Protein AF-A0A507BXZ1-F1 (afdb_monomer_lite)

Secondary structure (DSSP, 8-state):
-HHHHHHHHHHHHHHHHHHHHHHHTHHHHH-EEEEEEE-SS--SEEEEETTTEEEEE-----TTSPPPGGGEETTTTEE-SEEEEE-SSSS-EEEEE--SB--TT-EEEE-TTS-EEEE---S--EE-TTS-EEEB--TTEEEEEE-SSSS-S-GGGPPP-EEEEEEE-SS--BS-EEEE-TTS-EEEE--BSS---TT-TT-GGGB--EEEEES--SSPEE-HHHHHTTTTTSS-EEEE-TTS-EEEEETTEEEEEETTTTEEE-SSSPPS-TTT----STTT--EEEEPPB-GGGTT---EEEE--EEESS-----S---GGGEEEP--EEEE-SS-TTSPPP--EE-PPPSS--BS-EEEE-TTS-EEEE--EEEEEEEEETTEEEEEEE--EEEEE-TTSPTT-SEEEEEEPSS---TT-EEEE-TTS-EEEE--B-THHHHHHHH---TT-S--SS-EETTEE--PPPSB--EEEEEE-GGGGSSPPP-EEE--SEEETT-EEEEEES-TTEEEEEEEE--EEETTB-TT--EEEEEEEEE-SSEEEEEPPS-TTTS-SEEEEEEEEETTEEPPPEEEEEE-S---B-----TT----------S------TTHHHHHHHHHHHHHHHHHHHHHHHHHHHHHHHHHHHHHHHHHHHHHHHH---SSS--S--SHHHHHHHHHHHH-GGGGGTTHHHHHHHHHHHHHHHHHHHHHHHHHHPPTT-SS--HHHHHHHHHHHHHHHHHHHHHHHHHHHHHHHHHHHHHHH-SS----PPPPPHHHHHHHHHHHTTSGGGGGTTHHHHHHHHHHHHHHHHHHHHHHHHTS---S-HHHHHHHHHHHHHHHHHHHHHHHHHHHHHHHHHHHTTSTT-S---SSHHHHHHHHHHHH-GGGGGTTTHHHHHS--HHHHHTT--

Sequence (921 aa):
MNRLVSRKATHLLAWLLLLASLAKSQSVDTGAWQVIGISPVVCLHLSLLPGNRLLCQERPHVAPYAPNPYTYSTQYQRVETTAEINLNGNQTSYFLHHINRNPFCNGAAQAADGSIAVVGGDIYQVQQKDGTFYIADGRKALRNFVPGCPNTANASTCTTGLWEDVGSMTTARWYPTVATLGDGSNIIVSGSTDNLDLTNWNNLTKLNPTYEFYPSRGAPQTLSILADTFPFNLYPLVFQLPSGRVWVFSGTKSAIITLATNAIDLTSIPILDPPTNRPHIYPFTPTALVLPMTIANNHEFRVMICGGVQRTSKASNLTTPAANELDPSDDCYQIVPEPTDGTAAVWTRVDKMPIGRVMPDVVLTPDGKAVYVNGAGYGFAGGAAGWGCSYNPRYQADVFDPLGPIGGRFSTLASATVDRMYHSTALLLPDGRVLTAGSEEQNWNDINTFGVSATDPTFANCTVGGATRRCTDPFEYRLEAFSPPYLFKGARPSITYAPLTVTYNSTFYVGVNDTTVSSFSFIRYTSVTHSTNTDQRFWELVIVSRNSTGVLLQAPFNPNVAAPGNWMLFAVANGIPSVSATVLLSNGPAVVGTIVPDTILPKANLYSGAGHSVRATADVAVMLALLIMAMVVSEVCIQLVAGGVAGAASRTVVSPLERTKILFQVQVTNGLSTSYSGITSTLRQIYNAEGLMGFFRGNGTNVIRMVPYSAIQFGTFEYLRKVLRRPGEKDLLTSQALIAGAISGTASVVATYPLDLIRTRLSVADAIFISNAKGNTTRPQRPTIMAMAKKIIRSEGGVLALYRGLVPTCMSIAPFVSVNFVSYHFLKENISLERSPLAKSIILLGCGALSGGFAQTVTHPFDVLRKRMQVTHMPGIPYKYTSTLDAISTMLRIEGPKSFYKGNRSVYDGIDESMVLTTSL

Radius of gyration: 34.48 Å; chains: 1; bounding box: 80×83×99 Å

Foldseek 3Di:
DVVVVVVVVVVVVVVVVVVVVVVVVAPQAFFDKDQQEFFLAFQQKWFQAAAQKIKGFAFAFDPPDDGRPSQQDPVVNDGAGIKIWHRPDSYIDIDGAQDQEAQAQWAWWQFQQFKIWGAAHAQDFDADPVRHTSYHHRQFWIKIWAWQDAFFNHCVPGDHIHMDGPDTHPAGFGQWHWDAFQVRKIKTAWHFSHDDDLQCQPCCVGTDQWIAIVVGPDDTHGDVVCVVQPPQRGNWQWAQDPVRWIWTHTFFFIWTADVVVRDIDGPLADGPPVQQSGTQGPFQDWFKDQAALEVVVVGQGKMKTAKGWDFPDSDNDNHFDQQQRTFIFQWMWMWRSDDPVPDGIDIDTAAGAPAGFGQWAWEQFFLRKIKIAWGAGTATADDDQQGDSGHHIDQKMKIAQPPDDTNPRIDIHDGHPDHHYHSKKWYATLAGKIKIGDDQHQQVCCCVVVVQDPPDPDPPFPQDPNRTDDGDHSITGTMMITGGSLQSPDDAKAFPDDDQEAEAQAKAKIFTQDPQQDWKKKWDTFMDRSSRTSQTHIYIWDFPDDDNTTTITTHHHGCSSPPFGWIWIWGAGPSRTYRTGIYTYHHDDHDYHDDDPPPDDDPDDDDDDDDDDDDDPPVVVVVVVVVVVVVVVVVVVVLLVVLLVLQLVVLQVCQLLVLLLLLQLQDDDFVDDDPDDDSVVVSVVQCVQPNPCLSCFLSVLSSVLRNLLVVQLVVQLVVLFVVQDDPPDPGHDPVSSLVSNLVSNLRSCVVSQLSVLLSSCRSCVSVLVVVVPPDDDDDDDRADSVSSSVCQQVPPPHPVSSCFLSVLVSVLRSQLSVQLVVQLVVQVVVDDPPDDPVVVVVSSLVSQLVSNLVSCQVSQLSVSLSSNRSCQPPPNRPHHAPDSVSSVVCCCVRVNPCSSCGSSVSSVVDSDPRSVVSVSD

Structure (mmCIF, N/CA/C/O backbone):
data_AF-A0A507BXZ1-F1
#
_entry.id   AF-A0A507BXZ1-F1
#
loop_
_atom_site.group_PDB
_atom_site.id
_atom_site.type_symbol
_atom_site.label_atom_id
_atom_site.label_alt_id
_atom_site.label_comp_id
_atom_site.label_asym_id
_atom_site.label_entity_id
_atom_site.label_seq_id
_atom_site.pdbx_PDB_ins_code
_atom_site.Cartn_x
_atom_site.Cartn_y
_atom_site.Cartn_z
_atom_site.occupancy
_atom_site.B_iso_or_equiv
_atom_site.auth_seq_id
_atom_site.auth_comp_id
_atom_site.auth_asym_id
_atom_site.auth_atom_id
_atom_site.pdbx_PDB_model_num
ATOM 1 N N . MET A 1 1 ? 27.869 -48.360 -16.587 1.00 36.16 1 MET A N 1
ATOM 2 C CA . MET A 1 1 ? 27.622 -46.898 -16.499 1.00 36.16 1 MET A CA 1
ATOM 3 C C . MET A 1 1 ? 26.137 -46.503 -16.484 1.00 36.16 1 MET A C 1
ATOM 5 O O . MET A 1 1 ? 25.796 -45.615 -15.716 1.00 36.16 1 MET A O 1
ATOM 9 N N . ASN A 1 2 ? 25.220 -47.183 -17.190 1.00 32.41 2 ASN A N 1
ATOM 10 C CA . ASN A 1 2 ? 23.798 -46.770 -17.251 1.00 32.41 2 ASN A CA 1
ATOM 11 C C . ASN A 1 2 ? 22.959 -46.959 -15.964 1.00 32.41 2 ASN A C 1
ATOM 13 O O . ASN A 1 2 ? 21.949 -46.282 -15.802 1.00 32.41 2 ASN A O 1
ATOM 17 N N . ARG A 1 3 ? 23.371 -47.807 -15.007 1.00 27.19 3 ARG A N 1
ATOM 18 C CA . ARG A 1 3 ? 22.651 -47.972 -13.720 1.00 27.19 3 ARG A CA 1
ATOM 19 C C . ARG A 1 3 ? 23.006 -46.926 -12.649 1.00 27.19 3 ARG A C 1
ATOM 21 O O . ARG A 1 3 ? 22.227 -46.726 -11.725 1.00 27.19 3 ARG A O 1
ATOM 28 N N . LEU A 1 4 ? 24.137 -46.225 -12.785 1.00 28.69 4 LEU A N 1
ATOM 29 C CA . LEU A 1 4 ? 24.567 -45.177 -11.841 1.00 28.69 4 LEU A CA 1
ATOM 30 C C . LEU A 1 4 ? 23.950 -43.802 -12.155 1.00 28.69 4 LEU A C 1
ATOM 32 O O . LEU A 1 4 ? 23.718 -43.014 -11.241 1.00 28.69 4 LEU A O 1
ATOM 36 N N . VAL A 1 5 ? 23.631 -43.534 -13.426 1.00 36.00 5 VAL A N 1
ATOM 37 C CA . VAL A 1 5 ? 22.994 -42.278 -13.872 1.00 36.00 5 VAL A CA 1
ATOM 38 C C . VAL A 1 5 ? 21.502 -42.250 -13.517 1.00 36.00 5 VAL A C 1
ATOM 40 O O . VAL A 1 5 ? 21.000 -41.230 -13.055 1.00 36.00 5 VAL A O 1
ATOM 43 N N . SER A 1 6 ? 20.812 -43.392 -13.628 1.00 35.12 6 SER A N 1
ATOM 44 C CA . SER A 1 6 ? 19.391 -43.526 -13.272 1.00 35.12 6 SER A CA 1
ATOM 45 C C . SER A 1 6 ? 19.129 -43.270 -11.783 1.00 35.12 6 SER A C 1
ATOM 47 O O . SER A 1 6 ? 18.219 -42.509 -11.471 1.00 35.12 6 SER A O 1
ATOM 49 N N . ARG A 1 7 ? 19.966 -43.796 -10.873 1.00 30.22 7 ARG A N 1
ATOM 50 C CA . ARG A 1 7 ? 19.813 -43.550 -9.426 1.00 30.22 7 ARG A CA 1
ATOM 51 C C . ARG A 1 7 ? 20.048 -42.084 -9.049 1.00 30.22 7 ARG A C 1
ATOM 53 O O . ARG A 1 7 ? 19.293 -41.544 -8.247 1.00 30.22 7 ARG A O 1
ATOM 60 N N . LYS A 1 8 ? 21.035 -41.412 -9.658 1.00 31.53 8 LYS A N 1
ATOM 61 C CA . LYS A 1 8 ? 21.283 -39.977 -9.421 1.00 31.53 8 LYS A CA 1
ATOM 62 C C . LYS A 1 8 ? 20.151 -39.089 -9.955 1.00 31.53 8 LYS A C 1
ATOM 64 O O . LYS A 1 8 ? 19.810 -38.117 -9.294 1.00 31.53 8 LYS A O 1
ATOM 69 N N . ALA A 1 9 ? 19.528 -39.449 -11.081 1.00 38.97 9 ALA A N 1
ATOM 70 C CA . ALA A 1 9 ? 18.392 -38.719 -11.652 1.00 38.97 9 ALA A CA 1
ATOM 71 C C . ALA A 1 9 ? 17.101 -38.880 -10.831 1.00 38.97 9 ALA A C 1
ATOM 73 O O . ALA A 1 9 ? 16.406 -37.896 -10.603 1.00 38.97 9 ALA A O 1
ATOM 74 N N . THR A 1 10 ? 16.807 -40.079 -10.315 1.00 42.12 10 THR A N 1
ATOM 75 C CA . THR A 1 10 ? 15.671 -40.288 -9.397 1.00 42.12 10 THR A CA 1
ATOM 76 C C . THR A 1 10 ? 15.879 -39.615 -8.047 1.00 42.12 10 THR A C 1
ATOM 78 O O . THR A 1 10 ? 14.919 -39.101 -7.485 1.00 42.12 10 THR A O 1
ATOM 81 N N . HIS A 1 11 ? 17.117 -39.549 -7.543 1.00 34.94 11 HIS A N 1
ATOM 82 C CA . HIS A 1 11 ? 17.411 -38.759 -6.348 1.00 34.94 11 HIS A CA 1
ATOM 83 C C . HIS A 1 11 ? 17.275 -37.257 -6.623 1.00 34.94 11 HIS A C 1
ATOM 85 O O . HIS A 1 11 ? 16.665 -36.576 -5.812 1.00 34.94 11 HIS A O 1
ATOM 91 N N . LEU A 1 12 ? 17.723 -36.743 -7.776 1.00 37.44 12 LEU A N 1
ATOM 92 C CA . LEU A 1 12 ? 17.508 -35.338 -8.153 1.00 37.44 12 LEU A CA 1
ATOM 93 C C . LEU A 1 12 ? 16.017 -34.990 -8.279 1.00 37.44 12 LEU A C 1
ATOM 95 O O . LEU A 1 12 ? 15.596 -33.940 -7.812 1.00 37.44 12 LEU A O 1
ATOM 99 N N . LEU A 1 13 ? 15.218 -35.878 -8.881 1.00 43.09 13 LEU A N 1
ATOM 100 C CA . LEU A 1 13 ? 13.774 -35.695 -9.037 1.00 43.09 13 LEU A CA 1
ATOM 101 C C . LEU A 1 13 ? 13.049 -35.762 -7.685 1.00 43.09 13 LEU A C 1
ATOM 103 O O . LEU A 1 13 ? 12.146 -34.973 -7.443 1.00 43.09 13 LEU A O 1
ATOM 107 N N . ALA A 1 14 ? 13.469 -36.660 -6.789 1.00 38.97 14 ALA A N 1
ATOM 108 C CA . ALA A 1 14 ? 12.944 -36.750 -5.429 1.00 38.97 14 ALA A CA 1
ATOM 109 C C . ALA A 1 14 ? 13.336 -35.531 -4.579 1.00 38.97 14 ALA A C 1
ATOM 111 O O . ALA A 1 14 ? 12.502 -35.032 -3.835 1.00 38.97 14 ALA A O 1
ATOM 112 N N . TRP A 1 15 ? 14.555 -35.002 -4.740 1.00 37.12 15 TRP A N 1
ATOM 113 C CA . TRP A 1 15 ? 14.998 -33.752 -4.112 1.00 37.12 15 TRP A CA 1
ATOM 114 C C . TRP A 1 15 ? 14.248 -32.530 -4.663 1.00 37.12 15 TRP A C 1
ATOM 116 O O . TRP A 1 15 ? 13.848 -31.670 -3.886 1.00 37.12 15 TRP A O 1
ATOM 126 N N . LEU A 1 16 ? 13.982 -32.474 -5.974 1.00 39.97 16 LEU A N 1
ATOM 127 C CA . LEU A 1 16 ? 13.176 -31.423 -6.614 1.00 39.97 16 LEU A CA 1
ATOM 128 C C . LEU A 1 16 ? 11.695 -31.496 -6.218 1.00 39.97 16 LEU A C 1
ATOM 130 O O . LEU A 1 16 ? 11.063 -30.461 -6.030 1.00 39.97 16 LEU A O 1
ATOM 134 N N . LEU A 1 17 ? 11.145 -32.701 -6.050 1.00 41.66 17 LEU A N 1
ATOM 135 C CA . LEU A 1 17 ? 9.786 -32.918 -5.550 1.00 41.66 17 LEU A CA 1
ATOM 136 C C . LEU A 1 17 ? 9.672 -32.608 -4.049 1.00 41.66 17 LEU A C 1
ATOM 138 O O . LEU A 1 17 ? 8.663 -32.035 -3.643 1.00 41.66 17 LEU A O 1
ATOM 142 N N . LEU A 1 18 ? 10.706 -32.895 -3.245 1.00 32.69 18 LEU A N 1
ATOM 143 C CA . LEU A 1 18 ? 10.776 -32.462 -1.845 1.00 32.69 18 LEU A CA 1
ATOM 144 C C . LEU A 1 18 ? 10.841 -30.932 -1.755 1.00 32.69 18 LEU A C 1
ATOM 146 O O . LEU A 1 18 ? 10.017 -30.339 -1.067 1.00 32.69 18 LEU A O 1
ATOM 150 N N . LEU A 1 19 ? 11.736 -30.285 -2.509 1.00 34.28 19 LEU A N 1
ATOM 151 C CA . LEU A 1 19 ? 11.863 -28.821 -2.564 1.00 34.28 19 LEU A CA 1
ATOM 152 C C . LEU A 1 19 ? 10.569 -28.145 -3.051 1.00 34.28 19 LEU A C 1
ATOM 154 O O . LEU A 1 19 ? 10.157 -27.135 -2.487 1.00 34.28 19 LEU A O 1
ATOM 158 N N . ALA A 1 20 ? 9.874 -28.730 -4.032 1.00 38.09 20 ALA A N 1
ATOM 159 C CA . ALA A 1 20 ? 8.579 -28.236 -4.503 1.00 38.09 20 ALA A CA 1
ATOM 160 C C . ALA A 1 20 ? 7.436 -28.468 -3.494 1.00 38.09 20 ALA A C 1
ATOM 162 O O . ALA A 1 20 ? 6.493 -27.678 -3.451 1.00 38.09 20 ALA A O 1
ATOM 163 N N . SER A 1 21 ? 7.508 -29.524 -2.674 1.00 31.59 21 SER A N 1
ATOM 164 C CA . SER A 1 21 ? 6.556 -29.764 -1.579 1.00 31.59 21 SER A CA 1
ATOM 165 C C . SER A 1 21 ? 6.785 -28.827 -0.385 1.00 31.59 21 SER A C 1
ATOM 167 O O . SER A 1 21 ? 5.818 -28.352 0.204 1.00 31.59 21 SER A O 1
ATOM 169 N N . LEU A 1 22 ? 8.044 -28.471 -0.107 1.00 30.19 22 LEU A N 1
ATOM 170 C CA . LEU A 1 22 ? 8.431 -27.490 0.910 1.00 30.19 22 LEU A CA 1
ATOM 171 C C . LEU A 1 22 ? 8.052 -26.057 0.496 1.00 30.19 22 LEU A C 1
ATOM 173 O O . LEU A 1 22 ? 7.543 -25.305 1.319 1.00 30.19 22 LEU A O 1
ATOM 177 N N . ALA A 1 23 ? 8.187 -25.699 -0.786 1.00 33.94 23 ALA A N 1
ATOM 178 C CA . ALA A 1 23 ? 7.828 -24.365 -1.281 1.00 33.94 23 ALA A CA 1
ATOM 179 C C . ALA A 1 23 ? 6.307 -24.102 -1.342 1.00 33.94 23 ALA A C 1
ATOM 181 O O . ALA A 1 23 ? 5.872 -22.953 -1.291 1.00 33.94 23 ALA A O 1
ATOM 182 N N . LYS A 1 24 ? 5.470 -25.146 -1.462 1.00 38.94 24 LYS A N 1
ATOM 183 C CA . LYS A 1 24 ? 4.013 -25.000 -1.678 1.00 38.94 24 LYS A CA 1
ATOM 184 C C . LYS A 1 24 ? 3.174 -25.040 -0.397 1.00 38.94 24 LYS A C 1
ATOM 186 O O . LYS A 1 24 ? 2.011 -24.652 -0.430 1.00 38.94 24 LYS A O 1
ATOM 191 N N . SER A 1 25 ? 3.769 -25.468 0.715 1.00 36.38 25 SER A N 1
ATOM 192 C CA . SER A 1 25 ? 3.192 -25.329 2.058 1.00 36.38 25 SER A CA 1
ATOM 193 C C . SER A 1 25 ? 3.243 -23.885 2.563 1.00 36.38 25 SER A C 1
ATOM 195 O O . SER A 1 25 ? 2.511 -23.543 3.481 1.00 36.38 25 SER A O 1
ATOM 197 N N . GLN A 1 26 ? 4.104 -23.041 1.990 1.00 37.47 26 GLN A N 1
ATOM 198 C CA . GLN A 1 26 ? 4.385 -21.726 2.553 1.00 37.47 26 GLN A CA 1
ATOM 199 C C . GLN A 1 26 ? 3.275 -20.704 2.235 1.00 37.47 26 GLN A C 1
ATOM 201 O O . GLN A 1 26 ? 2.819 -20.018 3.139 1.00 37.47 26 GLN A O 1
ATOM 206 N N . SER A 1 27 ? 2.748 -20.610 1.007 1.00 53.97 27 SER A N 1
ATOM 207 C CA . SER A 1 27 ? 1.982 -19.411 0.595 1.00 53.97 27 SER A CA 1
ATOM 208 C C . SER A 1 27 ? 0.542 -19.266 1.125 1.00 53.97 27 SER A C 1
ATOM 210 O O . SER A 1 27 ? 0.033 -18.151 1.153 1.00 53.97 27 SER A O 1
ATOM 212 N N . VAL A 1 28 ? -0.158 -20.346 1.500 1.00 65.25 28 VAL A N 1
ATOM 213 C CA . VAL A 1 28 ? -1.558 -20.243 1.991 1.00 65.25 28 VAL A CA 1
ATOM 214 C C . VAL A 1 28 ? -1.592 -19.748 3.435 1.00 65.25 28 VAL A C 1
ATOM 216 O O . VAL A 1 28 ? -2.383 -18.868 3.766 1.00 65.25 28 VAL A O 1
ATOM 219 N N . ASP A 1 29 ? -0.696 -20.272 4.269 1.00 81.69 29 ASP A N 1
ATOM 220 C CA . ASP A 1 29 ? -0.656 -19.952 5.696 1.00 81.69 29 ASP A CA 1
ATOM 221 C C . ASP A 1 29 ? 0.197 -18.715 5.996 1.00 81.69 29 ASP A C 1
ATOM 223 O O . ASP A 1 29 ? -0.045 -18.036 6.990 1.00 81.69 29 ASP A O 1
ATOM 227 N N . THR A 1 30 ? 1.154 -18.380 5.121 1.00 90.31 30 THR A N 1
ATOM 228 C CA . THR A 1 30 ? 2.074 -17.245 5.324 1.00 90.31 30 THR A CA 1
ATOM 229 C C . THR A 1 30 ? 1.788 -16.035 4.425 1.00 90.31 30 THR A C 1
ATOM 231 O O . THR A 1 30 ? 2.370 -14.974 4.634 1.00 90.31 30 THR A O 1
ATOM 234 N N . GLY A 1 31 ? 0.863 -16.140 3.463 1.00 94.12 31 GLY A N 1
ATOM 235 C CA . GLY A 1 31 ? 0.538 -15.070 2.514 1.00 94.12 31 GLY A CA 1
ATOM 236 C C . GLY A 1 31 ? 1.486 -15.010 1.308 1.00 94.12 31 GLY A C 1
ATOM 237 O O . GLY A 1 31 ? 2.269 -15.929 1.064 1.00 94.12 31 GLY A O 1
ATOM 238 N N . ALA A 1 32 ? 1.406 -13.935 0.517 1.00 95.00 32 ALA A N 1
ATOM 239 C CA . ALA A 1 32 ? 2.251 -13.764 -0.671 1.00 95.00 32 ALA A CA 1
ATOM 240 C C . ALA A 1 32 ? 2.556 -12.296 -0.988 1.00 95.00 32 ALA A C 1
ATOM 242 O O . ALA A 1 32 ? 1.707 -11.427 -0.810 1.00 95.00 32 ALA A O 1
ATOM 243 N N . TRP A 1 33 ? 3.745 -12.042 -1.528 1.00 95.56 33 TRP A N 1
ATOM 244 C CA . TRP A 1 33 ? 4.189 -10.722 -1.971 1.00 95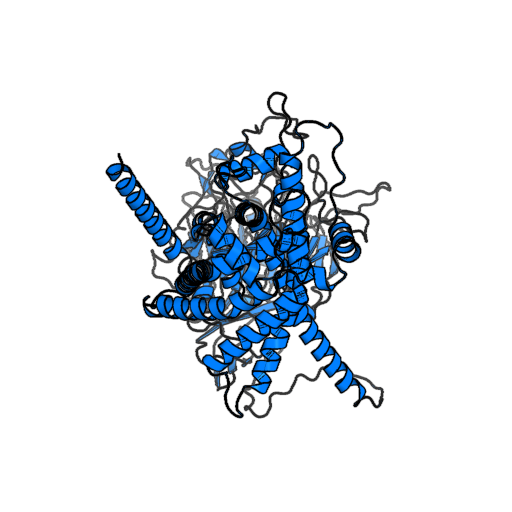.56 33 TRP A CA 1
ATOM 245 C C . TRP A 1 33 ? 4.099 -10.572 -3.489 1.00 95.56 33 TRP A C 1
ATOM 247 O O . TRP A 1 33 ? 4.313 -11.529 -4.236 1.00 95.56 33 TRP A O 1
ATOM 257 N N . GLN A 1 34 ? 3.785 -9.362 -3.946 1.00 94.00 34 GLN A N 1
ATOM 258 C CA . GLN A 1 34 ? 3.741 -9.021 -5.363 1.00 94.00 34 GLN A CA 1
ATOM 259 C C . GLN A 1 34 ? 4.169 -7.570 -5.582 1.00 94.00 34 GLN A C 1
ATOM 261 O O . GLN A 1 34 ? 3.627 -6.663 -4.956 1.00 94.00 34 GLN A O 1
ATOM 266 N N . VAL A 1 35 ? 5.058 -7.326 -6.547 1.00 92.81 35 VAL A N 1
ATOM 267 C CA . VAL A 1 35 ? 5.289 -5.972 -7.071 1.00 92.81 35 VAL A CA 1
ATOM 268 C C . VAL A 1 35 ? 4.077 -5.562 -7.909 1.00 92.81 35 VAL A C 1
ATOM 270 O O . VAL A 1 35 ? 3.772 -6.201 -8.918 1.00 92.81 35 VAL A O 1
ATOM 273 N N . ILE A 1 36 ? 3.370 -4.520 -7.474 1.00 91.19 36 ILE A N 1
ATOM 274 C CA . ILE A 1 36 ? 2.096 -4.078 -8.065 1.00 91.19 36 ILE A CA 1
ATOM 275 C C . ILE A 1 36 ? 2.240 -2.869 -8.993 1.00 91.19 36 ILE A C 1
ATOM 277 O O . ILE A 1 36 ? 1.284 -2.495 -9.666 1.00 91.19 36 ILE A O 1
ATOM 281 N N . GLY A 1 37 ? 3.420 -2.256 -9.043 1.00 89.75 37 GLY A N 1
ATOM 282 C CA . GLY A 1 37 ? 3.688 -1.131 -9.927 1.00 89.75 37 GLY A CA 1
ATOM 283 C C . GLY A 1 37 ? 4.944 -0.371 -9.540 1.00 89.75 37 GLY A C 1
ATOM 284 O O . GLY A 1 37 ? 5.751 -0.836 -8.736 1.00 89.75 37 GLY A O 1
ATOM 285 N N . ILE A 1 38 ? 5.085 0.812 -10.124 1.00 88.12 38 ILE A N 1
ATOM 286 C CA . ILE A 1 38 ? 6.136 1.773 -9.797 1.00 88.12 38 ILE A CA 1
ATOM 287 C C . ILE A 1 38 ? 5.502 3.115 -9.439 1.00 88.12 38 ILE A C 1
ATOM 289 O O . ILE A 1 38 ? 4.454 3.482 -9.980 1.00 88.12 38 ILE A O 1
ATOM 293 N N . SER A 1 39 ? 6.142 3.828 -8.526 1.00 91.69 39 SER A N 1
ATOM 294 C CA . SER A 1 39 ? 5.869 5.222 -8.216 1.00 91.69 39 SER A CA 1
ATOM 295 C C . SER A 1 39 ? 6.843 6.113 -8.992 1.00 91.69 39 SER A C 1
ATOM 297 O O . SER A 1 39 ? 8.015 5.756 -9.099 1.00 91.69 39 SER A O 1
ATOM 299 N N . PRO A 1 40 ? 6.409 7.266 -9.532 1.00 90.69 40 PRO A N 1
ATOM 300 C CA . PRO A 1 40 ? 7.327 8.212 -10.164 1.00 90.69 40 PRO A CA 1
ATOM 301 C C . PRO A 1 40 ? 8.255 8.888 -9.140 1.00 90.69 40 PRO A C 1
ATOM 303 O O . PRO A 1 40 ? 9.382 9.222 -9.475 1.00 90.69 40 PRO A O 1
ATOM 306 N N . VAL A 1 41 ? 7.803 9.059 -7.895 1.00 92.31 41 VAL A N 1
ATOM 307 C CA . VAL A 1 41 ? 8.580 9.606 -6.767 1.00 92.31 41 VAL A CA 1
ATOM 308 C C . VAL A 1 41 ? 8.961 8.482 -5.803 1.00 92.31 41 VAL A C 1
ATOM 310 O O . VAL A 1 41 ? 8.250 7.477 -5.716 1.00 92.31 41 VAL A O 1
ATOM 313 N N . VAL A 1 42 ? 10.005 8.644 -5.002 1.00 91.62 42 VAL A N 1
ATOM 314 C CA . VAL A 1 42 ? 10.226 7.730 -3.871 1.00 91.62 42 VAL A CA 1
ATOM 315 C C . VAL A 1 42 ? 9.209 8.053 -2.774 1.00 91.62 42 VAL A C 1
ATOM 317 O O . VAL A 1 42 ? 9.150 9.176 -2.285 1.00 91.62 42 VAL A O 1
ATOM 320 N N . CYS A 1 43 ? 8.366 7.094 -2.385 1.00 94.62 43 CYS A N 1
ATOM 321 C CA . CYS A 1 43 ? 7.312 7.322 -1.386 1.00 94.62 43 CYS A CA 1
ATOM 322 C C . CYS A 1 43 ? 7.876 7.353 0.051 1.00 94.62 43 CYS A C 1
ATOM 324 O O . CYS A 1 43 ? 7.579 6.470 0.857 1.00 94.62 43 CYS A O 1
ATOM 326 N N . LEU A 1 44 ? 8.691 8.370 0.358 1.00 94.00 44 LEU A N 1
ATOM 327 C CA . LEU A 1 44 ? 9.273 8.616 1.689 1.00 94.00 44 LEU A CA 1
ATOM 328 C C . LEU A 1 44 ? 8.190 9.016 2.694 1.00 94.00 44 LEU A C 1
ATOM 330 O O . LEU A 1 44 ? 8.241 8.672 3.874 1.00 94.00 44 LEU A O 1
ATOM 334 N N . HIS A 1 45 ? 7.202 9.759 2.201 1.00 96.31 45 HIS A N 1
ATOM 335 C CA . HIS A 1 45 ? 5.939 10.031 2.873 1.00 96.31 45 HIS A CA 1
ATOM 336 C C . HIS A 1 45 ? 4.840 9.433 2.018 1.00 96.31 45 HIS A C 1
ATOM 338 O O . HIS A 1 45 ? 4.794 9.682 0.809 1.00 96.31 45 HIS A O 1
ATOM 344 N N . LEU A 1 46 ? 3.978 8.643 2.642 1.00 97.31 46 LEU A N 1
ATOM 345 C CA . LEU A 1 46 ? 2.923 7.919 1.957 1.00 97.31 46 LEU A CA 1
ATOM 346 C C . LEU A 1 46 ? 1.597 8.135 2.683 1.00 97.31 46 LEU A C 1
ATOM 348 O O . LEU A 1 46 ? 1.471 7.805 3.860 1.00 97.31 46 LEU A O 1
ATOM 352 N N . SER A 1 47 ? 0.595 8.636 1.965 1.00 96.75 47 SER A N 1
ATOM 353 C CA . SER A 1 47 ? -0.773 8.784 2.474 1.00 96.75 47 SER A CA 1
ATOM 354 C C . SER A 1 47 ? -1.755 8.019 1.602 1.00 96.75 47 SER A C 1
ATOM 356 O O . SER A 1 47 ? -1.721 8.127 0.373 1.00 96.75 47 SER A O 1
ATOM 358 N N . LEU A 1 48 ? -2.665 7.274 2.230 1.00 94.75 48 LEU A N 1
ATOM 359 C CA . LEU A 1 48 ? -3.775 6.648 1.518 1.00 94.75 48 LEU A CA 1
ATOM 360 C C . LEU A 1 48 ? -4.869 7.685 1.255 1.00 94.75 48 LEU A C 1
ATOM 362 O O . LEU A 1 48 ? -5.308 8.388 2.164 1.00 94.75 48 LEU A O 1
ATOM 366 N N . LEU A 1 49 ? -5.355 7.730 0.018 1.00 93.56 49 LEU A N 1
ATOM 367 C CA . LEU A 1 49 ? -6.451 8.589 -0.410 1.00 93.56 49 LEU A CA 1
ATOM 368 C C . LEU A 1 49 ? -7.689 7.746 -0.771 1.00 93.56 49 LEU A C 1
ATOM 370 O O . LEU A 1 49 ? -7.555 6.598 -1.221 1.00 93.56 49 LEU A O 1
ATOM 374 N N . PRO A 1 50 ? -8.908 8.303 -0.646 1.00 89.25 50 PRO A N 1
ATOM 375 C CA . PRO A 1 50 ? -10.114 7.680 -1.180 1.00 89.25 50 PRO A CA 1
ATOM 376 C C . PRO A 1 50 ? -9.978 7.319 -2.667 1.00 89.25 50 PRO A C 1
ATOM 378 O O . PRO A 1 50 ? -9.288 7.990 -3.447 1.00 89.25 50 PRO A O 1
ATOM 381 N N . GLY A 1 51 ? -10.665 6.250 -3.062 1.00 83.88 51 GLY A N 1
ATOM 382 C CA . GLY A 1 51 ? -10.627 5.707 -4.415 1.00 83.88 51 GLY A CA 1
ATOM 383 C C . GLY A 1 51 ? -9.417 4.819 -4.696 1.00 83.88 51 GLY A C 1
ATOM 384 O O . GLY A 1 51 ? -9.071 4.668 -5.857 1.00 83.88 51 GLY A O 1
ATOM 385 N N . ASN A 1 52 ? -8.762 4.237 -3.683 1.00 87.56 52 ASN A N 1
ATOM 386 C CA . ASN A 1 52 ? -7.575 3.382 -3.864 1.00 87.56 52 ASN A CA 1
ATOM 387 C C . ASN A 1 52 ? -6.433 4.127 -4.589 1.00 87.56 52 ASN A C 1
ATOM 389 O O . ASN A 1 52 ? -5.880 3.678 -5.598 1.00 87.56 52 ASN A O 1
ATOM 393 N N . ARG A 1 53 ? -6.139 5.328 -4.083 1.00 91.06 53 ARG A N 1
ATOM 394 C CA . ARG A 1 53 ? -5.079 6.212 -4.571 1.00 91.06 53 ARG A CA 1
ATOM 395 C C . ARG A 1 53 ? -4.084 6.502 -3.456 1.00 91.06 53 ARG A C 1
ATOM 397 O O . ARG A 1 53 ? -4.419 6.389 -2.280 1.00 91.06 53 ARG A O 1
ATOM 404 N N . LEU A 1 54 ? -2.875 6.892 -3.826 1.00 94.69 54 LEU A N 1
ATOM 405 C CA . LEU A 1 54 ? -1.791 7.214 -2.905 1.00 94.69 54 LEU A CA 1
ATOM 406 C C . LEU A 1 54 ? -1.309 8.635 -3.167 1.00 94.69 54 LEU A C 1
ATOM 408 O O . LEU A 1 54 ? -1.207 9.033 -4.324 1.00 94.69 54 LEU A O 1
ATOM 412 N N . LEU A 1 55 ? -0.959 9.367 -2.117 1.00 96.00 55 LEU A N 1
ATOM 413 C CA . LEU A 1 55 ? -0.114 10.552 -2.215 1.00 96.00 55 LEU A CA 1
ATOM 414 C C . LEU A 1 55 ? 1.288 10.162 -1.758 1.00 96.00 55 LEU A C 1
ATOM 416 O O . LEU A 1 55 ? 1.468 9.774 -0.605 1.00 96.00 55 LEU A O 1
ATOM 420 N N . CYS A 1 56 ? 2.262 10.274 -2.655 1.00 96.31 56 CYS A N 1
ATOM 421 C CA . CYS A 1 56 ? 3.668 10.079 -2.341 1.00 96.31 56 CYS A CA 1
ATOM 422 C C . CYS A 1 56 ? 4.423 11.404 -2.407 1.00 96.31 56 CYS A C 1
ATOM 424 O O . CYS A 1 56 ? 4.174 12.230 -3.290 1.00 96.31 56 CYS A O 1
ATOM 426 N N . GLN A 1 57 ? 5.360 11.593 -1.481 1.00 95.12 57 GLN A N 1
ATOM 427 C CA . GLN A 1 57 ? 6.226 12.768 -1.441 1.00 95.12 57 GLN A CA 1
ATOM 428 C C . GLN A 1 57 ? 7.677 12.322 -1.259 1.00 95.12 57 GLN A C 1
ATOM 430 O O . GLN A 1 57 ? 7.984 11.520 -0.372 1.00 95.12 57 GLN A O 1
ATOM 435 N N . GLU A 1 58 ? 8.550 12.883 -2.086 1.00 91.12 58 GLU A N 1
ATOM 436 C CA . GLU A 1 58 ? 9.998 12.732 -2.019 1.00 91.12 58 GLU A CA 1
ATOM 437 C C . GLU A 1 58 ? 10.671 14.071 -1.698 1.00 91.12 58 GLU A C 1
ATOM 439 O O . GLU A 1 58 ? 10.025 15.098 -1.463 1.00 91.12 58 GLU A O 1
ATOM 444 N N . ARG A 1 59 ? 12.001 14.060 -1.701 1.00 87.31 59 ARG A N 1
ATOM 445 C CA . ARG A 1 59 ? 12.829 15.262 -1.626 1.00 87.31 59 ARG A CA 1
ATOM 446 C C . ARG A 1 59 ? 13.451 15.568 -2.985 1.00 87.31 59 ARG A C 1
ATOM 448 O O . ARG A 1 59 ? 13.666 14.646 -3.772 1.00 87.31 59 ARG A O 1
ATOM 455 N N . PRO A 1 60 ? 13.835 16.826 -3.255 1.00 83.94 60 PRO A N 1
ATOM 456 C CA . PRO A 1 60 ? 14.693 17.118 -4.393 1.00 83.94 60 PRO A CA 1
ATOM 457 C C . PRO A 1 60 ? 15.975 16.278 -4.326 1.00 83.94 60 PRO A C 1
ATOM 459 O O . PRO A 1 60 ? 16.673 16.273 -3.308 1.00 83.94 60 PRO A O 1
ATOM 462 N N . HIS A 1 61 ? 16.301 15.580 -5.412 1.00 78.88 61 HIS A N 1
ATOM 463 C CA . HIS A 1 61 ? 17.580 14.887 -5.517 1.00 78.88 61 HIS A CA 1
ATOM 464 C C . HIS A 1 61 ? 18.712 15.918 -5.511 1.00 78.88 61 HIS A C 1
ATOM 466 O O . HIS A 1 61 ? 18.712 16.871 -6.294 1.00 78.88 61 HIS A O 1
ATOM 472 N N . VAL A 1 62 ? 19.675 15.724 -4.615 1.00 65.81 62 VAL A N 1
ATOM 473 C CA . VAL A 1 62 ? 20.860 16.579 -4.487 1.00 65.81 62 VAL A CA 1
ATOM 474 C C . VAL A 1 62 ? 22.078 15.870 -5.068 1.00 65.81 62 VAL A C 1
ATOM 476 O O . VAL A 1 62 ? 22.153 14.639 -5.066 1.00 65.81 62 VAL A O 1
ATOM 479 N N . ALA A 1 63 ? 23.041 16.654 -5.558 1.00 57.50 63 ALA A N 1
ATOM 480 C CA . ALA A 1 63 ? 24.292 16.132 -6.100 1.00 57.50 63 ALA A CA 1
ATOM 481 C C . ALA A 1 63 ? 24.979 15.171 -5.099 1.00 57.50 63 ALA A C 1
ATOM 483 O O . ALA A 1 63 ? 24.958 15.445 -3.896 1.00 57.50 63 ALA A O 1
ATOM 484 N N . PRO A 1 64 ? 25.586 14.061 -5.567 1.00 58.38 64 PRO A N 1
ATOM 485 C CA . PRO A 1 64 ? 25.935 13.756 -6.962 1.00 58.38 64 PRO A CA 1
ATOM 486 C C . PRO A 1 64 ? 24.816 13.113 -7.801 1.00 58.38 64 PRO A C 1
ATOM 488 O O . PRO A 1 64 ? 25.029 12.865 -8.988 1.00 58.38 64 PRO A O 1
ATOM 491 N N . TYR A 1 65 ? 23.637 12.844 -7.232 1.00 67.94 65 TYR A N 1
ATOM 492 C CA . TYR A 1 65 ? 22.568 12.174 -7.970 1.00 67.94 65 TYR A CA 1
ATOM 493 C C . TYR A 1 65 ? 21.907 13.104 -8.979 1.00 67.94 65 TYR A C 1
ATOM 495 O O . TYR A 1 65 ? 21.687 14.291 -8.722 1.00 67.94 65 TYR A O 1
ATOM 503 N N . ALA A 1 66 ? 21.575 12.542 -10.140 1.00 69.06 66 ALA A N 1
ATOM 504 C CA . ALA A 1 66 ? 20.784 13.253 -11.127 1.00 69.06 66 ALA A CA 1
ATOM 505 C C . ALA A 1 66 ? 19.377 13.545 -10.566 1.00 69.06 66 ALA A C 1
ATOM 507 O O . ALA A 1 66 ? 18.854 12.752 -9.772 1.00 69.06 66 ALA A O 1
ATOM 508 N N . PRO A 1 67 ? 18.743 14.650 -10.999 1.00 75.31 67 PRO A N 1
ATOM 509 C CA . PRO A 1 67 ? 17.325 14.874 -10.757 1.00 75.31 67 PRO A CA 1
ATOM 510 C C . PRO A 1 67 ? 16.504 13.659 -11.188 1.00 75.31 67 PRO A C 1
ATOM 512 O O . PRO A 1 67 ? 16.825 13.035 -12.203 1.00 75.31 67 PRO A O 1
ATOM 515 N N . ASN A 1 68 ? 15.454 13.342 -10.431 1.00 82.19 68 ASN A N 1
ATOM 516 C CA . ASN A 1 68 ? 14.581 12.213 -10.726 1.00 82.19 68 ASN A CA 1
ATOM 517 C C . ASN A 1 68 ? 14.018 12.334 -12.163 1.00 82.19 68 ASN A C 1
ATOM 519 O O . ASN A 1 68 ? 13.300 13.292 -12.468 1.00 82.19 68 ASN A O 1
ATOM 523 N N . PRO A 1 69 ? 14.344 11.398 -13.074 1.00 75.25 69 PRO A N 1
ATOM 524 C CA . PRO A 1 69 ? 13.909 11.492 -14.463 1.00 75.25 69 PRO A CA 1
ATOM 525 C C . PRO A 1 69 ? 12.414 11.183 -14.645 1.00 75.25 69 PRO A C 1
ATOM 527 O O . PRO A 1 69 ? 11.847 11.551 -15.673 1.00 75.25 69 PRO A O 1
ATOM 530 N N . TYR A 1 70 ? 11.764 10.524 -13.678 1.00 83.44 70 TYR A N 1
ATOM 531 C CA . TYR A 1 70 ? 10.358 10.108 -13.766 1.00 83.44 70 TYR A CA 1
ATOM 532 C C . TYR A 1 70 ? 9.367 11.207 -13.375 1.00 83.44 70 TYR A C 1
ATOM 534 O O . TYR A 1 70 ? 8.170 11.086 -13.650 1.00 83.44 70 TYR A O 1
ATOM 542 N N . THR A 1 71 ? 9.850 12.288 -12.763 1.00 88.81 71 THR A N 1
ATOM 543 C CA . THR A 1 71 ? 9.008 13.355 -12.207 1.00 88.81 71 THR A CA 1
ATOM 544 C C . THR A 1 71 ? 9.136 14.671 -12.960 1.00 88.81 71 THR A C 1
ATOM 546 O O . THR A 1 71 ? 8.682 15.709 -12.484 1.00 88.81 71 THR A O 1
ATOM 549 N N . TYR A 1 72 ? 9.708 14.655 -14.167 1.00 87.44 72 TYR A N 1
ATOM 550 C CA . TYR A 1 72 ? 9.708 15.834 -15.025 1.00 87.44 72 TYR A CA 1
ATOM 551 C C . TYR A 1 72 ? 8.287 16.155 -15.513 1.00 87.44 72 TYR A C 1
ATOM 553 O O . TYR A 1 72 ? 7.714 15.443 -16.339 1.00 87.44 72 TYR A O 1
ATOM 561 N N . SER A 1 73 ? 7.724 17.257 -15.024 1.00 86.38 73 SER A N 1
ATOM 562 C CA . SER A 1 73 ? 6.443 17.790 -15.469 1.00 86.38 73 SER A CA 1
ATOM 563 C C . SER A 1 73 ? 6.628 18.668 -16.701 1.00 86.38 73 SER A C 1
ATOM 565 O O . SER A 1 73 ? 7.297 19.701 -16.662 1.00 86.38 73 SER A O 1
ATOM 567 N N . THR A 1 74 ? 5.963 18.314 -17.800 1.00 85.88 74 THR A N 1
ATOM 568 C CA . THR A 1 74 ? 5.914 19.163 -18.999 1.00 85.88 74 THR A CA 1
ATOM 569 C C . THR A 1 74 ? 5.127 20.451 -18.767 1.00 85.88 74 THR A C 1
ATOM 571 O O . THR A 1 74 ? 5.364 21.435 -19.464 1.00 85.88 74 THR A O 1
ATOM 574 N N . GLN A 1 75 ? 4.202 20.463 -17.804 1.00 85.88 75 GLN A N 1
ATOM 575 C CA . GLN A 1 75 ? 3.408 21.644 -17.463 1.00 85.88 75 GLN A CA 1
ATOM 576 C C . GLN A 1 75 ? 4.276 22.728 -16.817 1.00 85.88 75 GLN A C 1
ATOM 578 O O . GLN A 1 75 ? 4.165 23.895 -17.182 1.00 85.88 75 GLN A O 1
ATOM 583 N N . TYR A 1 76 ? 5.161 22.338 -15.897 1.00 84.00 76 TYR A N 1
ATOM 584 C CA . TYR A 1 76 ? 6.027 23.269 -15.164 1.00 84.00 76 TYR A CA 1
ATOM 585 C C . TYR A 1 76 ? 7.461 23.332 -15.711 1.00 84.00 76 TYR A C 1
ATOM 587 O O . TYR A 1 76 ? 8.252 24.172 -15.287 1.00 84.00 76 TYR A O 1
ATOM 595 N N . GLN A 1 77 ? 7.795 22.461 -16.672 1.00 86.56 77 GLN A N 1
ATOM 596 C CA . GLN A 1 77 ? 9.126 22.304 -17.270 1.00 86.56 77 GLN A CA 1
ATOM 597 C C . GLN A 1 77 ? 10.221 21.981 -16.234 1.00 86.56 77 GLN A C 1
ATOM 599 O O . GLN A 1 77 ? 11.385 22.362 -16.405 1.00 86.56 77 GLN A O 1
ATOM 604 N N . ARG A 1 78 ? 9.855 21.294 -15.143 1.00 85.44 78 ARG A N 1
ATOM 605 C CA . ARG A 1 78 ? 10.714 20.998 -13.985 1.00 85.44 78 ARG A CA 1
ATOM 606 C C . ARG A 1 78 ? 10.349 19.665 -13.331 1.00 85.44 78 ARG A C 1
ATOM 608 O O . ARG A 1 78 ? 9.325 19.071 -13.644 1.00 85.44 78 ARG A O 1
ATOM 615 N N . VAL A 1 79 ? 11.238 19.193 -12.461 1.00 86.31 79 VAL A N 1
ATOM 616 C CA . VAL A 1 79 ? 11.091 17.963 -11.671 1.00 86.31 79 VAL A CA 1
ATOM 617 C C . VAL A 1 79 ? 10.218 18.259 -10.452 1.00 86.31 79 VAL A C 1
ATOM 619 O O . VAL A 1 79 ? 10.538 19.168 -9.685 1.00 86.31 79 VAL A O 1
ATOM 622 N N . GLU A 1 80 ? 9.134 17.504 -10.287 1.00 92.38 80 GLU A N 1
ATOM 623 C CA . GLU A 1 80 ? 8.264 17.565 -9.109 1.00 92.38 80 GLU A CA 1
ATOM 624 C C . GLU A 1 80 ? 8.697 16.579 -8.029 1.00 92.38 80 GLU A C 1
ATOM 626 O O . GLU A 1 80 ? 9.323 15.561 -8.310 1.00 92.38 80 GLU A O 1
ATOM 631 N N . THR A 1 81 ? 8.314 16.866 -6.787 1.00 91.69 81 THR A N 1
ATOM 632 C CA . THR A 1 81 ? 8.626 16.025 -5.621 1.00 91.69 81 THR A CA 1
ATOM 633 C C . THR A 1 81 ? 7.397 15.356 -5.017 1.00 91.69 81 THR A C 1
ATOM 635 O O . THR A 1 81 ? 7.497 14.684 -3.993 1.00 91.69 81 THR A O 1
ATOM 638 N N . THR A 1 82 ? 6.216 15.539 -5.610 1.00 94.69 82 THR A N 1
ATOM 639 C CA . THR A 1 82 ? 4.986 14.911 -5.120 1.00 94.69 82 THR A CA 1
ATOM 640 C C . THR A 1 82 ? 4.193 14.308 -6.264 1.00 94.69 82 THR A C 1
ATOM 642 O O . THR A 1 82 ? 4.135 14.864 -7.364 1.00 94.69 82 THR A O 1
ATOM 645 N N . ALA A 1 83 ? 3.588 13.151 -6.010 1.00 94.62 83 ALA A N 1
ATOM 646 C CA . ALA A 1 83 ? 2.773 12.461 -6.992 1.00 94.62 83 ALA A CA 1
ATOM 647 C C . ALA A 1 83 ? 1.547 11.821 -6.350 1.00 94.62 83 ALA A C 1
ATOM 649 O O . ALA A 1 83 ? 1.620 11.215 -5.282 1.00 94.62 83 ALA A O 1
ATOM 650 N N . GLU A 1 84 ? 0.426 11.921 -7.050 1.00 93.81 84 GLU A N 1
ATOM 651 C CA . GLU A 1 84 ? -0.780 11.156 -6.776 1.00 93.81 84 GLU A CA 1
ATOM 652 C C . GLU A 1 84 ? -0.787 9.912 -7.669 1.00 93.81 84 GLU A C 1
ATOM 654 O O . GLU A 1 84 ? -0.670 10.027 -8.887 1.00 93.81 84 GLU A O 1
ATOM 659 N N . ILE A 1 85 ? -0.915 8.722 -7.088 1.00 92.19 85 ILE A N 1
ATOM 660 C CA . ILE A 1 85 ? -0.843 7.438 -7.795 1.00 92.19 85 ILE A CA 1
ATOM 661 C C . ILE A 1 85 ? -2.195 6.744 -7.705 1.00 92.19 85 ILE A C 1
ATOM 663 O O . ILE A 1 85 ? -2.763 6.613 -6.626 1.00 92.19 85 ILE A O 1
ATOM 667 N N . ASN A 1 86 ? -2.698 6.247 -8.829 1.00 90.31 86 ASN A N 1
ATOM 668 C CA . ASN A 1 86 ? -3.927 5.466 -8.907 1.00 90.31 86 ASN A CA 1
ATOM 669 C C . ASN A 1 86 ? -3.605 3.978 -9.085 1.00 90.31 86 ASN A C 1
ATOM 671 O O . ASN A 1 86 ? -2.866 3.600 -9.998 1.00 90.31 86 ASN A O 1
ATOM 675 N N . LEU A 1 87 ? -4.186 3.142 -8.219 1.00 87.94 87 LEU A N 1
ATOM 676 C CA . LEU A 1 87 ? -3.932 1.701 -8.166 1.00 87.94 87 LEU A CA 1
ATOM 677 C C . LEU A 1 87 ? -5.011 0.847 -8.862 1.00 87.94 87 LEU A C 1
ATOM 679 O O . LEU A 1 87 ? -4.924 -0.377 -8.836 1.00 87.94 87 LEU A O 1
ATOM 683 N N . ASN A 1 88 ? -6.037 1.443 -9.482 1.00 77.44 88 ASN A N 1
ATOM 684 C CA . ASN A 1 88 ? -7.199 0.706 -10.015 1.00 77.44 88 ASN A CA 1
ATOM 685 C C . ASN A 1 88 ? -7.011 0.099 -11.423 1.00 77.44 88 ASN A C 1
ATOM 687 O O . ASN A 1 88 ? -7.995 -0.189 -12.103 1.00 77.44 88 ASN A O 1
ATOM 691 N N . GLY A 1 89 ? -5.774 -0.101 -11.886 1.00 62.69 89 GLY A N 1
ATOM 692 C CA . GLY A 1 89 ? -5.471 -0.671 -13.203 1.00 62.69 89 GLY A CA 1
ATOM 693 C C . GLY A 1 89 ? -4.306 -1.662 -13.179 1.00 62.69 89 GLY A C 1
ATOM 694 O O . GLY A 1 89 ? -3.577 -1.758 -12.199 1.00 62.69 89 GLY A O 1
ATOM 695 N N . ASN A 1 90 ? -4.093 -2.378 -14.292 1.00 54.16 90 ASN A N 1
ATOM 696 C CA . ASN A 1 90 ? -2.948 -3.295 -14.459 1.00 54.16 90 ASN A CA 1
ATOM 697 C C . ASN A 1 90 ? -1.584 -2.572 -14.503 1.00 54.16 90 ASN A C 1
ATOM 699 O O . ASN A 1 90 ? -0.544 -3.225 -14.455 1.00 54.16 90 ASN A O 1
ATOM 703 N N . GLN A 1 91 ? -1.586 -1.244 -14.633 1.00 64.62 91 GLN A N 1
ATOM 704 C CA . GLN A 1 91 ? -0.419 -0.375 -14.511 1.00 64.62 91 GLN A CA 1
ATOM 705 C C . GLN A 1 91 ? -0.787 0.815 -13.624 1.00 64.62 91 GLN A C 1
ATOM 707 O O . GLN A 1 91 ? -1.891 1.350 -13.736 1.00 64.62 91 GLN A O 1
ATOM 712 N N . THR A 1 92 ? 0.141 1.230 -12.764 1.00 75.75 92 THR A N 1
ATOM 713 C CA . THR A 1 92 ? -0.009 2.425 -11.936 1.00 75.75 92 THR A CA 1
ATOM 714 C C . THR A 1 92 ? 0.026 3.667 -12.822 1.00 75.75 92 THR A C 1
ATOM 716 O O . THR A 1 92 ? 1.018 3.937 -13.496 1.00 75.75 92 THR A O 1
ATOM 719 N N . SER A 1 93 ? -1.069 4.428 -12.850 1.00 86.38 93 SER A N 1
ATOM 720 C CA . SER A 1 93 ? -1.083 5.767 -13.451 1.00 86.38 93 SER A CA 1
ATOM 721 C C . SER A 1 93 ? -0.837 6.806 -12.368 1.00 86.38 93 SER A C 1
ATOM 723 O O . SER A 1 93 ? -1.256 6.603 -11.228 1.00 86.38 93 SER A O 1
ATOM 725 N N . TYR A 1 94 ? -0.223 7.932 -12.712 1.00 90.25 94 TYR A N 1
ATOM 726 C CA . TYR A 1 94 ? 0.098 8.970 -11.741 1.00 90.25 94 TYR A CA 1
ATOM 727 C C . TYR A 1 94 ? -0.155 10.375 -12.281 1.00 90.25 94 TYR A C 1
ATOM 729 O O . TYR A 1 94 ? -0.200 10.599 -13.490 1.00 90.25 94 TYR A O 1
ATOM 737 N N . PHE A 1 95 ? -0.286 11.317 -11.356 1.00 91.25 95 PHE A N 1
ATOM 738 C CA . PHE A 1 95 ? -0.310 12.745 -11.612 1.00 91.25 95 PHE A CA 1
ATOM 739 C C . PHE A 1 95 ? 0.761 13.422 -10.759 1.00 91.25 95 PHE A C 1
ATOM 741 O O . PHE A 1 95 ? 0.840 13.183 -9.555 1.00 91.25 95 PHE A O 1
ATOM 748 N N . LEU A 1 96 ? 1.597 14.247 -11.387 1.00 93.38 96 LEU A N 1
ATOM 749 C CA . LEU A 1 96 ? 2.646 14.993 -10.700 1.00 93.38 96 LEU A CA 1
ATOM 750 C C . LEU A 1 96 ? 2.085 16.311 -10.185 1.00 93.38 96 LEU A C 1
ATOM 752 O O . LEU A 1 96 ? 1.468 17.066 -10.935 1.00 93.38 96 LEU A O 1
ATOM 756 N N . HIS A 1 97 ? 2.335 16.586 -8.914 1.00 91.75 97 HIS A N 1
ATOM 757 C CA . HIS A 1 97 ? 1.822 17.755 -8.225 1.00 91.75 97 HIS A CA 1
ATOM 758 C C . HIS A 1 97 ? 2.956 18.711 -7.893 1.00 91.75 97 HIS A C 1
ATOM 760 O O . HIS A 1 97 ? 3.955 18.310 -7.288 1.00 91.75 97 HIS A O 1
ATOM 766 N N . HIS A 1 98 ? 2.769 19.981 -8.251 1.00 91.69 98 HIS A N 1
ATOM 767 C CA . HIS A 1 98 ? 3.673 21.027 -7.808 1.00 91.69 98 HIS A CA 1
ATOM 768 C C . HIS A 1 98 ? 3.374 21.442 -6.372 1.00 91.69 98 HIS A C 1
ATOM 770 O O . HIS A 1 98 ? 2.217 21.630 -5.991 1.00 91.69 98 HIS A O 1
ATOM 776 N N . ILE A 1 99 ? 4.440 21.615 -5.594 1.00 91.12 99 ILE A N 1
ATOM 777 C CA . ILE A 1 99 ? 4.390 22.098 -4.221 1.00 91.12 99 ILE A CA 1
ATOM 778 C C . ILE A 1 99 ? 5.378 23.254 -4.048 1.00 91.12 99 ILE A C 1
ATOM 780 O O . ILE A 1 99 ? 6.556 23.141 -4.379 1.00 91.12 99 ILE A O 1
ATOM 784 N N . ASN A 1 100 ? 4.907 24.367 -3.484 1.00 90.94 100 ASN A N 1
ATOM 785 C CA . ASN A 1 100 ? 5.704 25.596 -3.387 1.00 90.94 100 ASN A CA 1
ATOM 786 C C . ASN A 1 100 ? 6.792 25.532 -2.301 1.00 90.94 100 ASN A C 1
ATOM 788 O O . ASN A 1 100 ? 7.733 26.325 -2.296 1.00 90.94 100 ASN A O 1
ATOM 792 N N . ARG A 1 101 ? 6.640 24.634 -1.322 1.00 92.69 101 ARG A N 1
ATOM 793 C CA . ARG A 1 101 ? 7.484 24.537 -0.122 1.00 92.69 101 ARG A CA 1
ATOM 794 C C . ARG A 1 101 ? 7.844 23.083 0.141 1.00 92.69 101 ARG A C 1
ATOM 796 O O . ARG A 1 101 ? 6.967 22.226 0.089 1.00 92.69 101 ARG A O 1
ATOM 803 N N . ASN A 1 102 ? 9.118 22.815 0.421 1.00 92.56 102 ASN A N 1
ATOM 804 C CA . ASN A 1 102 ? 9.660 21.458 0.452 1.00 92.56 102 ASN A CA 1
ATOM 805 C C . ASN A 1 102 ? 8.948 20.575 1.503 1.00 92.56 102 ASN A C 1
ATOM 807 O O . ASN A 1 102 ? 9.040 20.871 2.695 1.00 92.56 102 ASN A O 1
ATOM 811 N N . PRO A 1 103 ? 8.247 19.494 1.104 1.00 93.62 103 PRO A N 1
ATOM 812 C CA . PRO A 1 103 ? 7.540 18.633 2.041 1.00 93.62 103 PRO A CA 1
ATOM 813 C C . PRO A 1 103 ? 8.447 17.623 2.734 1.00 93.62 103 PRO A C 1
ATOM 815 O O . PRO A 1 103 ? 7.981 16.963 3.649 1.00 93.62 103 PRO A O 1
ATOM 818 N N . PHE A 1 104 ? 9.699 17.437 2.324 1.00 92.44 104 PHE A N 1
ATOM 819 C CA . PHE A 1 104 ? 10.504 16.352 2.869 1.00 92.44 104 PHE A CA 1
ATOM 820 C C . PHE A 1 104 ? 10.668 16.466 4.388 1.00 92.44 104 PHE A C 1
ATOM 822 O O . PHE A 1 104 ? 10.934 17.536 4.929 1.00 92.44 104 PHE A O 1
ATOM 829 N N . CYS A 1 105 ? 10.463 15.339 5.063 1.00 92.94 105 CYS A N 1
ATOM 830 C CA . CYS A 1 105 ? 10.477 15.218 6.519 1.00 92.94 105 CYS A CA 1
ATOM 831 C C . CYS A 1 105 ? 9.494 16.136 7.256 1.00 92.94 105 CYS A C 1
ATOM 833 O O . CYS A 1 105 ? 9.768 16.668 8.336 1.00 92.94 105 CYS A O 1
ATOM 835 N N . ASN A 1 106 ? 8.319 16.294 6.655 1.00 95.25 106 ASN A N 1
ATOM 836 C CA . ASN A 1 106 ? 7.135 16.810 7.320 1.00 95.25 106 ASN A CA 1
ATOM 837 C C . ASN A 1 106 ? 6.562 15.792 8.325 1.00 95.25 106 ASN A C 1
ATOM 839 O O . ASN A 1 106 ? 6.978 14.632 8.373 1.00 95.25 106 ASN A O 1
ATOM 843 N N . GLY A 1 107 ? 5.577 16.233 9.098 1.00 95.94 107 GLY A N 1
ATOM 844 C CA . GLY A 1 107 ? 4.598 15.355 9.725 1.00 95.94 107 GLY A CA 1
ATOM 845 C C . GLY A 1 107 ? 3.267 15.463 8.986 1.00 95.94 107 GLY A C 1
ATOM 846 O O . GLY A 1 107 ? 2.835 16.571 8.655 1.00 95.94 107 GLY A O 1
ATOM 847 N N . ALA A 1 108 ? 2.613 14.326 8.754 1.00 95.75 108 ALA A N 1
ATOM 848 C CA . ALA A 1 108 ? 1.338 14.271 8.055 1.00 95.75 108 ALA A CA 1
ATOM 849 C C . ALA A 1 108 ? 0.283 13.516 8.862 1.00 95.75 108 ALA A C 1
ATOM 851 O O . ALA A 1 108 ? 0.561 12.461 9.427 1.00 95.75 108 ALA A O 1
ATOM 852 N N . ALA A 1 109 ? -0.940 14.033 8.856 1.00 95.38 109 ALA A N 1
ATOM 853 C CA . ALA A 1 109 ? -2.106 13.401 9.461 1.00 95.38 109 ALA A CA 1
ATOM 854 C C . ALA A 1 109 ? -3.342 13.694 8.612 1.00 95.38 109 ALA A C 1
ATOM 856 O O . ALA A 1 109 ? -3.427 14.725 7.945 1.00 95.38 109 ALA A O 1
ATOM 857 N N . GLN A 1 110 ? -4.317 12.796 8.622 1.00 93.62 110 GLN A N 1
ATOM 858 C CA . GLN A 1 110 ? -5.579 13.054 7.943 1.00 93.62 110 GLN A CA 1
ATOM 859 C C . GLN A 1 110 ? -6.441 14.011 8.770 1.00 93.62 110 GLN A C 1
ATOM 861 O O . GLN A 1 110 ? -6.761 13.709 9.919 1.00 93.62 110 GLN A O 1
ATOM 866 N N . ALA A 1 111 ? -6.863 15.124 8.181 1.00 92.19 111 ALA A N 1
ATOM 867 C CA . ALA A 1 111 ? -7.772 16.085 8.789 1.00 92.19 111 ALA A CA 1
ATOM 868 C C . ALA A 1 111 ? -9.222 15.564 8.852 1.00 92.19 111 ALA A C 1
ATOM 870 O O . ALA A 1 111 ? -9.587 14.566 8.226 1.00 92.19 111 ALA A O 1
ATOM 871 N N . ALA A 1 112 ? -10.071 16.256 9.614 1.00 92.06 112 ALA A N 1
ATOM 872 C CA . ALA A 1 112 ? -11.457 15.848 9.858 1.00 92.06 112 ALA A CA 1
ATOM 873 C C . ALA A 1 112 ? -12.340 15.782 8.598 1.00 92.06 112 ALA A C 1
ATOM 875 O O . ALA A 1 112 ? -13.318 15.039 8.575 1.00 92.06 112 ALA A O 1
ATOM 876 N N . ASP A 1 113 ? -12.003 16.548 7.562 1.00 89.56 113 ASP A N 1
ATOM 877 C CA . ASP A 1 113 ? -12.702 16.579 6.273 1.00 89.56 113 ASP A CA 1
ATOM 878 C C . ASP A 1 113 ? -12.198 15.514 5.279 1.00 89.56 113 ASP A C 1
ATOM 880 O O . ASP A 1 113 ? -12.724 15.395 4.173 1.00 89.56 113 ASP A O 1
ATOM 884 N N . GLY A 1 114 ? -11.191 14.724 5.667 1.00 90.25 114 GLY A N 1
ATOM 885 C CA . GLY A 1 114 ? -10.562 13.715 4.820 1.00 90.25 114 GLY A CA 1
ATOM 886 C C . GLY A 1 114 ? -9.388 14.225 3.980 1.00 90.25 114 GLY A C 1
ATOM 887 O O . GLY A 1 114 ? -8.773 13.415 3.281 1.00 90.25 114 GLY A O 1
ATOM 888 N N . SER A 1 115 ? -9.048 15.518 4.055 1.00 93.44 115 SER A N 1
ATOM 889 C CA . SER A 1 115 ? -7.801 16.051 3.497 1.00 93.44 115 SER A CA 1
ATOM 890 C C . SER A 1 115 ? -6.581 15.576 4.291 1.00 93.44 115 SER A C 1
ATOM 892 O O . SER A 1 115 ? -6.701 15.051 5.399 1.00 93.44 115 SER A O 1
ATOM 894 N N . ILE A 1 116 ? -5.386 15.711 3.719 1.00 95.38 116 ILE A N 1
ATOM 895 C CA . ILE A 1 116 ? -4.133 15.371 4.403 1.00 95.38 116 ILE A CA 1
ATOM 896 C C . ILE A 1 116 ? -3.453 16.663 4.840 1.00 95.38 116 ILE A C 1
ATOM 898 O O . ILE A 1 116 ? -2.963 17.410 3.995 1.00 95.38 116 ILE A O 1
ATOM 902 N N . ALA A 1 117 ? -3.400 16.911 6.147 1.00 95.50 117 ALA A N 1
ATOM 903 C CA . ALA A 1 117 ? -2.602 17.984 6.720 1.00 95.50 117 ALA A CA 1
ATOM 904 C C . ALA A 1 117 ? -1.124 17.578 6.680 1.00 95.50 117 ALA A C 1
ATOM 906 O O . ALA A 1 117 ? -0.761 16.501 7.148 1.00 95.50 117 ALA A O 1
ATOM 907 N N . VAL A 1 118 ? -0.281 18.438 6.118 1.00 96.69 118 VAL A N 1
ATOM 908 C CA . VAL A 1 118 ? 1.153 18.236 5.888 1.00 96.69 118 VAL A CA 1
ATOM 909 C C . VAL A 1 118 ? 1.896 19.431 6.477 1.00 96.69 118 VAL A C 1
ATOM 911 O O . VAL A 1 118 ? 1.751 20.570 6.025 1.00 96.69 118 VAL A O 1
ATOM 914 N N . VAL A 1 119 ? 2.685 19.174 7.516 1.00 95.94 119 VAL A N 1
ATOM 915 C CA . VAL A 1 119 ? 3.208 20.205 8.416 1.00 95.94 119 VAL A CA 1
ATOM 916 C C . VAL A 1 119 ? 4.722 20.131 8.528 1.00 95.94 119 VAL A C 1
ATOM 918 O O . VAL A 1 119 ? 5.289 19.082 8.826 1.00 95.94 119 VAL A O 1
ATOM 921 N N . GLY A 1 120 ? 5.381 21.276 8.367 1.00 95.56 120 GLY A N 1
ATOM 922 C CA . GLY A 1 120 ? 6.837 21.350 8.379 1.00 95.56 120 GLY A CA 1
ATOM 923 C C . GLY A 1 120 ? 7.441 20.755 7.114 1.00 95.56 120 GLY A C 1
ATOM 924 O O . GLY A 1 120 ? 6.754 20.529 6.117 1.00 95.56 120 GLY A O 1
ATOM 925 N N . GLY A 1 121 ? 8.745 20.536 7.121 1.00 93.69 121 GLY A N 1
ATOM 926 C CA . GLY A 1 121 ? 9.458 20.106 5.929 1.00 93.69 121 GLY A CA 1
ATOM 927 C C . GLY A 1 121 ? 10.935 20.437 6.025 1.00 93.69 121 GLY A C 1
ATOM 928 O O . GLY A 1 121 ? 11.444 20.641 7.124 1.00 93.69 121 GLY A O 1
ATOM 929 N N . ASP A 1 122 ? 11.601 20.542 4.883 1.00 90.25 122 ASP A N 1
ATOM 930 C CA . ASP A 1 122 ? 13.052 20.715 4.824 1.00 90.25 122 ASP A CA 1
ATOM 931 C C . ASP A 1 122 ? 13.460 22.131 4.381 1.00 90.25 122 ASP A C 1
ATOM 933 O O . ASP A 1 122 ? 12.705 22.850 3.720 1.00 90.25 122 ASP A O 1
ATOM 937 N N . ILE A 1 123 ? 14.677 22.528 4.748 1.00 88.50 123 ILE A N 1
ATOM 938 C CA . ILE A 1 123 ? 15.309 23.778 4.341 1.00 88.50 123 ILE A CA 1
ATOM 939 C C . ILE A 1 123 ? 15.740 23.753 2.875 1.00 88.50 123 ILE A C 1
ATOM 941 O O . ILE A 1 123 ? 15.820 24.821 2.278 1.00 88.50 123 ILE A O 1
ATOM 945 N N . TYR A 1 124 ? 16.031 22.588 2.278 1.00 85.75 124 TYR A N 1
ATOM 946 C CA . TYR A 1 124 ? 16.569 22.543 0.913 1.00 85.75 124 TYR A CA 1
ATOM 947 C C . TYR A 1 124 ? 15.618 23.188 -0.095 1.00 85.75 124 TYR A C 1
ATOM 949 O O . TYR A 1 124 ? 14.471 22.765 -0.260 1.00 85.75 124 TYR A O 1
ATOM 957 N N . GLN A 1 125 ? 16.140 24.194 -0.793 1.00 86.50 125 GLN A N 1
ATOM 958 C CA . GLN A 1 125 ? 15.402 25.012 -1.745 1.00 86.50 125 GLN A CA 1
ATOM 959 C C . GLN A 1 125 ? 15.871 24.723 -3.168 1.00 86.50 125 GLN A C 1
ATOM 961 O O . GLN A 1 125 ? 17.039 24.417 -3.411 1.00 86.50 125 GLN A O 1
ATOM 966 N N . VAL A 1 126 ? 14.966 24.890 -4.126 1.00 86.06 126 VAL A N 1
ATOM 967 C CA . VAL A 1 126 ? 15.282 24.859 -5.555 1.00 86.06 126 VAL A CA 1
ATOM 968 C C . VAL A 1 126 ? 15.131 26.275 -6.088 1.00 86.06 126 VAL A C 1
ATOM 970 O O . VAL A 1 126 ? 14.014 26.762 -6.251 1.00 86.06 126 VAL A O 1
ATOM 973 N N . GLN A 1 127 ? 16.251 26.952 -6.338 1.00 84.12 127 GLN A N 1
ATOM 974 C CA . GLN A 1 127 ? 16.253 28.331 -6.825 1.00 84.12 127 GLN A CA 1
ATOM 975 C C . GLN A 1 127 ? 16.191 28.397 -8.360 1.00 84.12 127 GLN A C 1
ATOM 977 O O . GLN A 1 127 ? 16.737 27.556 -9.079 1.00 84.12 127 GLN A O 1
ATOM 982 N N . GLN A 1 128 ? 15.510 29.414 -8.872 1.00 81.75 128 GLN A N 1
ATOM 983 C CA . GLN A 1 128 ? 15.453 29.778 -10.280 1.00 81.75 128 GLN A CA 1
ATOM 984 C C . GLN A 1 128 ? 16.603 30.730 -10.649 1.00 81.75 128 GLN A C 1
ATOM 986 O O . GLN A 1 128 ? 17.230 31.348 -9.791 1.00 81.75 128 GLN A O 1
ATOM 991 N N . LYS A 1 129 ? 16.875 30.875 -11.954 1.00 81.88 129 LYS A N 1
ATOM 992 C CA . LYS A 1 129 ? 17.943 31.759 -12.463 1.00 81.88 129 LYS A CA 1
ATOM 993 C C . LYS A 1 129 ? 17.725 33.240 -12.128 1.00 81.88 129 LYS A C 1
ATOM 995 O O . LYS A 1 129 ? 18.690 33.991 -12.101 1.00 81.88 129 LYS A O 1
ATOM 1000 N N . ASP A 1 130 ? 16.479 33.645 -11.905 1.00 85.00 130 ASP A N 1
ATOM 1001 C CA . ASP A 1 130 ? 16.084 35.010 -11.539 1.00 85.00 130 ASP A CA 1
ATOM 1002 C C . ASP A 1 130 ? 16.135 35.274 -10.020 1.00 85.00 130 ASP A C 1
ATOM 1004 O O . ASP A 1 130 ? 15.763 36.353 -9.567 1.00 85.00 130 ASP A O 1
ATOM 1008 N N . GLY A 1 131 ? 16.595 34.298 -9.228 1.00 83.62 131 GLY A N 1
ATOM 1009 C CA . GLY A 1 131 ? 16.699 34.395 -7.774 1.00 83.62 131 GLY A CA 1
ATOM 1010 C C . GLY A 1 131 ? 15.431 34.004 -7.009 1.00 83.62 131 GLY A C 1
ATOM 1011 O O . GLY A 1 131 ? 15.501 33.862 -5.787 1.00 83.62 131 GLY A O 1
ATOM 1012 N N . THR A 1 132 ? 14.299 33.770 -7.684 1.00 88.19 132 THR A N 1
ATOM 1013 C CA . THR A 1 132 ? 13.071 33.265 -7.045 1.00 88.19 132 THR A CA 1
ATOM 1014 C C . THR A 1 132 ? 13.189 31.776 -6.708 1.00 88.19 132 THR A C 1
ATOM 1016 O O . THR A 1 132 ? 14.000 31.061 -7.294 1.00 88.19 132 THR A O 1
ATOM 1019 N N . PHE A 1 133 ? 12.387 31.270 -5.769 1.00 88.56 133 PHE A N 1
ATOM 1020 C CA . PHE A 1 133 ? 12.385 29.845 -5.423 1.00 88.56 133 PHE A CA 1
ATOM 1021 C C . PHE A 1 133 ? 11.248 29.111 -6.127 1.00 88.56 133 PHE A C 1
ATOM 1023 O O . PHE A 1 133 ? 10.100 29.535 -6.055 1.00 88.56 133 PHE A O 1
ATOM 1030 N N . TYR A 1 134 ? 11.585 28.003 -6.788 1.00 90.06 134 TYR A N 1
ATOM 1031 C CA . TYR A 1 134 ? 10.620 27.038 -7.311 1.00 90.06 134 TYR A CA 1
ATOM 1032 C C . TYR A 1 134 ? 10.053 26.170 -6.185 1.00 90.06 134 TYR A C 1
ATOM 1034 O O . TYR A 1 134 ? 8.852 25.981 -6.080 1.00 90.06 134 TYR A O 1
ATOM 1042 N N . ILE A 1 135 ? 10.940 25.688 -5.312 1.00 90.88 135 ILE A N 1
ATOM 1043 C CA . ILE A 1 135 ? 10.588 25.041 -4.048 1.00 90.88 135 ILE A CA 1
ATOM 1044 C C . ILE A 1 135 ? 11.316 25.819 -2.956 1.00 90.88 135 ILE A C 1
ATOM 1046 O O . ILE A 1 135 ? 12.546 25.889 -2.966 1.00 90.88 135 ILE A O 1
ATOM 1050 N N . ALA A 1 136 ? 10.565 26.434 -2.049 1.00 92.62 136 ALA A N 1
ATOM 1051 C CA . ALA A 1 136 ? 11.083 27.228 -0.938 1.00 92.62 136 ALA A CA 1
ATOM 1052 C C . ALA A 1 136 ? 11.215 26.404 0.362 1.00 92.62 136 ALA A C 1
ATOM 1054 O O . ALA A 1 136 ? 10.874 25.220 0.404 1.00 92.62 136 ALA A O 1
ATOM 1055 N N . ASP A 1 137 ? 11.697 27.051 1.432 1.00 93.06 137 ASP A N 1
ATOM 1056 C CA . ASP A 1 137 ? 11.855 26.443 2.767 1.00 93.06 137 ASP A CA 1
ATOM 1057 C C . ASP A 1 137 ? 10.501 25.946 3.302 1.00 93.06 137 ASP A C 1
ATOM 1059 O O . ASP A 1 137 ? 9.525 26.699 3.405 1.00 93.06 137 ASP A O 1
ATOM 1063 N N . GLY A 1 138 ? 10.446 24.654 3.622 1.00 94.06 138 GLY A N 1
ATOM 1064 C CA . GLY A 1 138 ? 9.254 23.968 4.092 1.00 94.06 138 GLY A CA 1
ATOM 1065 C C . GLY A 1 138 ? 9.070 23.941 5.602 1.00 94.06 138 GLY A C 1
ATOM 1066 O O . GLY A 1 138 ? 7.963 23.644 6.050 1.00 94.06 138 GLY A O 1
ATOM 1067 N N . ARG A 1 139 ? 10.085 24.284 6.402 1.00 94.44 139 ARG A N 1
ATOM 1068 C CA . ARG A 1 139 ? 10.088 24.033 7.856 1.00 94.44 139 ARG A CA 1
ATOM 1069 C C . ARG A 1 139 ? 8.996 24.770 8.619 1.00 94.44 139 ARG A C 1
ATOM 1071 O O . ARG A 1 139 ? 8.598 24.321 9.684 1.00 94.44 139 ARG A O 1
ATOM 1078 N N . LYS A 1 140 ? 8.505 25.904 8.117 1.00 95.12 140 LYS A N 1
ATOM 1079 C CA . LYS A 1 140 ? 7.364 26.624 8.713 1.00 95.12 140 LYS A CA 1
ATOM 1080 C C . LYS A 1 140 ? 6.047 26.372 7.994 1.00 95.12 140 LYS A C 1
ATOM 1082 O O . LYS A 1 140 ? 5.049 26.968 8.367 1.00 95.12 140 LYS A O 1
ATOM 1087 N N . ALA A 1 141 ? 6.013 25.564 6.947 1.00 95.62 141 ALA A N 1
ATOM 1088 C CA . ALA A 1 141 ? 4.833 25.469 6.106 1.00 95.62 141 ALA A CA 1
ATOM 1089 C C . ALA A 1 141 ? 3.705 24.666 6.766 1.00 95.62 141 ALA A C 1
ATOM 1091 O O . ALA A 1 141 ? 3.947 23.627 7.379 1.00 95.62 141 ALA A O 1
ATOM 1092 N N . LEU A 1 142 ? 2.476 25.142 6.572 1.00 95.69 142 LEU A N 1
ATOM 1093 C CA . LEU A 1 142 ? 1.247 24.387 6.783 1.00 95.69 142 LEU A CA 1
ATOM 1094 C C . LEU A 1 142 ? 0.570 24.229 5.427 1.00 95.69 142 LEU A C 1
ATOM 1096 O O . LEU A 1 142 ? 0.331 25.224 4.732 1.00 95.69 142 LEU A O 1
ATOM 1100 N N . ARG A 1 143 ? 0.315 22.982 5.043 1.00 95.56 143 ARG A N 1
ATOM 1101 C CA . ARG A 1 143 ? -0.230 22.607 3.740 1.00 95.56 143 ARG A CA 1
ATOM 1102 C C . ARG A 1 143 ? -1.318 21.562 3.922 1.00 95.56 143 ARG A C 1
ATOM 1104 O O . ARG A 1 143 ? -1.152 20.672 4.746 1.00 95.56 143 ARG A O 1
ATOM 1111 N N . ASN A 1 144 ? -2.363 21.627 3.112 1.00 95.25 144 ASN A N 1
ATOM 1112 C CA . ASN A 1 144 ? -3.335 20.550 2.985 1.00 95.25 144 ASN A CA 1
ATOM 1113 C C . ASN A 1 144 ? -3.257 19.969 1.577 1.00 95.25 144 ASN A C 1
ATOM 1115 O O . ASN A 1 144 ? -3.122 20.702 0.599 1.00 95.25 144 ASN A O 1
ATOM 1119 N N . PHE A 1 145 ? -3.362 18.652 1.469 1.00 95.62 145 PHE A N 1
ATOM 1120 C CA . PHE A 1 145 ? -3.678 18.003 0.206 1.00 95.62 145 PHE A CA 1
ATOM 1121 C C . PHE A 1 145 ? -5.147 17.597 0.220 1.00 95.62 145 PHE A C 1
ATOM 1123 O O . PHE A 1 145 ? -5.545 16.732 1.004 1.00 95.62 145 PHE A O 1
ATOM 1130 N N . VAL A 1 146 ? -5.947 18.219 -0.643 1.00 93.75 146 VAL A N 1
ATOM 1131 C CA . VAL A 1 146 ? -7.379 17.946 -0.784 1.00 93.75 146 VAL A CA 1
ATOM 1132 C C . VAL A 1 146 ? -7.563 16.886 -1.875 1.00 93.75 146 VAL A C 1
ATOM 1134 O O . VAL A 1 146 ? -7.281 17.160 -3.045 1.00 93.75 146 VAL A O 1
ATOM 1137 N N . PRO A 1 147 ? -8.019 15.662 -1.547 1.00 90.19 147 PRO A N 1
ATOM 1138 C CA . PRO A 1 147 ? -8.242 14.623 -2.543 1.00 90.19 147 PRO A CA 1
ATOM 1139 C C . PRO A 1 147 ? -9.386 15.024 -3.476 1.00 90.19 147 PRO A C 1
ATOM 1141 O O . PRO A 1 147 ? -10.442 15.450 -3.016 1.00 90.19 147 PRO A O 1
ATOM 1144 N N . GLY A 1 148 ? -9.252 14.787 -4.784 1.00 83.38 148 GLY A N 1
ATOM 1145 C CA . GLY A 1 148 ? -10.299 15.150 -5.756 1.00 83.38 148 GLY A CA 1
ATOM 1146 C C . GLY A 1 148 ? -11.566 14.283 -5.699 1.00 83.38 148 GLY A C 1
ATOM 1147 O O . GLY A 1 148 ? -12.426 14.349 -6.573 1.00 83.38 148 GLY A O 1
ATOM 1148 N N . CYS A 1 149 ? -11.689 13.435 -4.675 1.00 77.06 149 CYS A N 1
ATOM 1149 C CA . CYS A 1 149 ? -12.979 12.925 -4.235 1.00 77.06 149 CYS A CA 1
ATOM 1150 C C . CYS A 1 149 ? -12.894 12.563 -2.734 1.00 77.06 149 CYS A C 1
ATOM 1152 O O . CYS A 1 149 ? -11.954 11.876 -2.324 1.00 77.06 149 CYS A O 1
ATOM 1154 N N . PRO A 1 150 ? -13.848 13.017 -1.906 1.00 62.09 150 PRO A N 1
ATOM 1155 C CA . PRO A 1 150 ? -13.705 12.964 -0.452 1.00 62.09 150 PRO A CA 1
ATOM 1156 C C . PRO A 1 150 ? -13.988 11.583 0.155 1.00 62.09 150 PRO A C 1
ATOM 1158 O O . PRO A 1 150 ? -13.460 11.286 1.220 1.00 62.09 150 PRO A O 1
ATOM 1161 N N . ASN A 1 151 ? -14.798 10.732 -0.491 1.00 62.34 151 ASN A N 1
ATOM 1162 C CA . ASN A 1 151 ? -15.342 9.521 0.145 1.00 62.34 151 ASN A CA 1
ATOM 1163 C C . ASN A 1 151 ? -15.833 8.431 -0.839 1.00 62.34 151 ASN A C 1
ATOM 1165 O O . ASN A 1 151 ? -16.844 7.781 -0.592 1.00 62.34 151 ASN A O 1
ATOM 1169 N N . THR A 1 152 ? -15.144 8.200 -1.963 1.00 63.44 152 THR A N 1
ATOM 1170 C CA . THR A 1 152 ? -15.528 7.136 -2.922 1.00 63.44 152 THR A CA 1
ATOM 1171 C C . THR A 1 152 ? -14.588 5.932 -2.850 1.00 63.44 152 THR A C 1
ATOM 1173 O O . THR A 1 152 ? -13.397 6.086 -2.587 1.00 63.44 152 THR A O 1
ATOM 1176 N N . ALA A 1 153 ? -15.106 4.737 -3.149 1.00 54.81 153 ALA A N 1
ATOM 1177 C CA . ALA A 1 153 ? -14.298 3.525 -3.315 1.00 54.81 153 ALA A CA 1
ATOM 1178 C C . ALA A 1 153 ? -13.738 3.350 -4.746 1.00 54.81 153 ALA A C 1
ATOM 1180 O O . ALA A 1 153 ? -12.906 2.476 -4.967 1.00 54.81 153 ALA A O 1
ATOM 1181 N N . ASN A 1 154 ? -14.161 4.168 -5.723 1.00 56.22 154 ASN A N 1
ATOM 1182 C CA . ASN A 1 154 ? -13.807 4.011 -7.138 1.00 56.22 154 ASN A CA 1
ATOM 1183 C C . ASN A 1 154 ? -13.063 5.246 -7.685 1.00 56.22 154 ASN A C 1
ATOM 1185 O O . ASN A 1 154 ? -13.650 6.319 -7.815 1.00 56.22 154 ASN A O 1
ATOM 1189 N N . ALA A 1 155 ? -11.793 5.101 -8.089 1.00 57.94 155 ALA A N 1
ATOM 1190 C CA . ALA A 1 155 ? -11.040 6.219 -8.674 1.00 57.94 155 ALA A CA 1
ATOM 1191 C C . ALA A 1 155 ? -11.589 6.730 -10.008 1.00 57.94 155 ALA A C 1
ATOM 1193 O O . ALA A 1 155 ? -11.297 7.869 -10.357 1.00 57.94 155 ALA A O 1
ATOM 1194 N N . SER A 1 156 ? -12.356 5.941 -10.774 1.00 59.69 156 SER A N 1
ATOM 1195 C CA . SER A 1 156 ? -12.833 6.381 -12.097 1.00 59.69 156 SER A CA 1
ATOM 1196 C C . SER A 1 156 ? -13.790 7.575 -12.022 1.00 59.69 156 SER A C 1
ATOM 1198 O O . SER A 1 156 ? -14.074 8.199 -13.039 1.00 59.69 156 SER A O 1
ATOM 1200 N N . THR A 1 157 ? -14.305 7.878 -10.829 1.00 65.19 157 THR A N 1
ATOM 1201 C CA . THR A 1 157 ? -15.169 9.031 -10.547 1.00 65.19 157 THR A CA 1
ATOM 1202 C C . THR A 1 157 ? -14.437 10.190 -9.870 1.00 65.19 157 THR A C 1
ATOM 1204 O O . THR A 1 157 ? -15.065 11.188 -9.533 1.00 65.19 157 THR A O 1
ATOM 1207 N N . CYS A 1 158 ? -13.132 10.064 -9.631 1.00 74.00 158 CYS A N 1
ATOM 1208 C CA . CYS A 1 158 ? -12.361 11.022 -8.851 1.00 74.00 158 CYS A CA 1
ATOM 1209 C C . CYS A 1 158 ? -11.545 11.947 -9.746 1.00 74.00 158 CYS A C 1
ATOM 1211 O O . CYS A 1 158 ? -10.838 11.486 -10.641 1.00 74.00 158 CYS A O 1
ATOM 1213 N N . THR A 1 159 ? -11.602 13.252 -9.477 1.00 84.56 159 THR A N 1
ATOM 1214 C CA . THR A 1 159 ? -10.661 14.192 -10.086 1.00 84.56 159 THR A CA 1
ATOM 1215 C C . THR A 1 159 ? -9.310 14.088 -9.387 1.00 84.56 159 THR A C 1
ATOM 1217 O O . THR A 1 159 ? -9.191 13.518 -8.294 1.00 84.56 159 THR A O 1
ATOM 1220 N N . THR A 1 160 ? -8.285 14.660 -10.007 1.00 86.81 160 THR A N 1
ATOM 1221 C CA . THR A 1 160 ? -6.998 14.896 -9.354 1.00 86.81 160 THR A CA 1
ATOM 1222 C C . THR A 1 160 ? -7.198 15.750 -8.098 1.00 86.81 160 THR A C 1
ATOM 1224 O O . THR A 1 160 ? -8.056 16.638 -8.089 1.00 86.81 160 THR A O 1
ATOM 1227 N N . GLY A 1 161 ? -6.448 15.461 -7.032 1.00 90.81 161 GLY A N 1
ATOM 1228 C CA . GLY A 1 161 ? -6.399 16.313 -5.846 1.00 90.81 161 GLY A CA 1
ATOM 1229 C C . GLY A 1 161 ? -5.712 17.654 -6.098 1.00 90.81 161 GLY A C 1
ATOM 1230 O O . GLY A 1 161 ? -5.293 17.951 -7.216 1.00 90.81 161 GLY A O 1
ATOM 1231 N N . LEU A 1 162 ? -5.602 18.474 -5.057 1.00 92.75 162 LEU A N 1
ATOM 1232 C CA . LEU A 1 162 ? -4.873 19.737 -5.118 1.00 92.75 162 LEU A CA 1
ATOM 1233 C C . LEU A 1 162 ? -4.159 20.047 -3.802 1.00 92.75 162 LEU A C 1
ATOM 1235 O O . LEU A 1 162 ? -4.600 19.648 -2.724 1.00 92.75 162 LEU A O 1
ATOM 1239 N N . TRP A 1 163 ? -3.054 20.778 -3.910 1.00 94.75 163 TRP A N 1
ATOM 1240 C CA . TRP A 1 163 ? -2.337 21.325 -2.767 1.00 94.75 163 TRP A CA 1
ATOM 1241 C C . TRP A 1 163 ? -2.866 22.708 -2.406 1.00 94.75 163 TRP A C 1
ATOM 1243 O O . TRP A 1 163 ? -2.994 23.578 -3.265 1.00 94.75 163 TRP A O 1
ATOM 1253 N N . GLU A 1 164 ? -3.090 22.921 -1.117 1.00 94.06 164 GLU A N 1
ATOM 1254 C CA . GLU A 1 164 ? -3.460 24.205 -0.539 1.00 94.06 164 GLU A CA 1
ATOM 1255 C C . GLU A 1 164 ? -2.402 24.624 0.481 1.00 94.06 164 GLU A C 1
ATOM 1257 O O . GLU A 1 164 ? -2.159 23.938 1.475 1.00 94.06 164 GLU A O 1
ATOM 1262 N N . ASP A 1 165 ? -1.758 25.767 0.255 1.00 91.06 165 ASP A N 1
ATOM 1263 C CA . ASP A 1 165 ? -0.937 26.415 1.274 1.00 91.06 165 ASP A CA 1
ATOM 1264 C C . ASP A 1 165 ? -1.866 27.134 2.263 1.00 91.06 165 ASP A C 1
ATOM 1266 O O . ASP A 1 165 ? -2.398 28.205 1.977 1.00 91.06 165 ASP A O 1
ATOM 1270 N N . VAL A 1 166 ? -2.059 26.542 3.441 1.00 91.31 166 VAL A N 1
ATOM 1271 C CA . VAL A 1 166 ? -3.053 26.998 4.432 1.00 91.31 166 VAL A CA 1
ATOM 1272 C C . VAL A 1 166 ? -2.470 27.893 5.525 1.00 91.31 166 VAL A C 1
ATOM 1274 O O . VAL A 1 166 ? -3.194 28.392 6.385 1.00 91.31 166 VAL A O 1
ATOM 1277 N N . GLY A 1 167 ? -1.156 28.116 5.503 1.00 89.50 167 GLY A N 1
ATOM 1278 C CA . GLY A 1 167 ? -0.498 29.089 6.366 1.00 89.50 167 GLY A CA 1
ATOM 1279 C C . GLY A 1 167 ? 0.936 28.720 6.713 1.00 89.50 167 GLY A C 1
ATOM 1280 O O . GLY A 1 167 ? 1.627 28.011 5.971 1.00 89.50 167 GLY A O 1
ATOM 1281 N N . SER A 1 168 ? 1.383 29.226 7.859 1.00 93.00 168 SER A N 1
ATOM 1282 C CA . SER A 1 168 ? 2.697 28.922 8.412 1.00 93.00 168 SER A CA 1
ATOM 1283 C C . SER A 1 168 ? 2.623 28.738 9.923 1.00 93.00 168 SER A C 1
ATOM 1285 O O . SER A 1 168 ? 1.889 29.451 10.605 1.00 93.00 168 SER A O 1
ATOM 1287 N N . MET A 1 169 ? 3.416 27.805 10.437 1.00 94.00 169 MET A N 1
ATOM 1288 C CA . MET A 1 169 ? 3.658 27.638 11.863 1.00 94.00 169 MET A CA 1
ATOM 1289 C C . MET A 1 169 ? 4.406 28.834 12.437 1.00 94.00 169 MET A C 1
ATOM 1291 O O . MET A 1 169 ? 5.141 29.553 11.749 1.00 94.00 169 MET A O 1
ATOM 1295 N N . THR A 1 170 ? 4.275 28.992 13.747 1.00 89.19 170 THR A N 1
ATOM 1296 C CA . THR A 1 170 ? 5.017 30.004 14.503 1.00 89.19 170 THR A CA 1
ATOM 1297 C C . THR A 1 170 ? 6.521 29.707 14.504 1.00 89.19 170 THR A C 1
ATOM 1299 O O . THR A 1 170 ? 7.360 30.600 14.317 1.00 89.19 170 THR A O 1
ATOM 1302 N N . THR A 1 171 ? 6.869 28.426 14.612 1.00 91.75 171 THR A N 1
ATOM 1303 C CA . THR A 1 171 ? 8.239 27.925 14.726 1.00 91.75 171 THR A CA 1
ATOM 1304 C C . THR A 1 171 ? 8.581 26.961 13.589 1.00 91.75 171 THR A C 1
ATOM 1306 O O . THR A 1 171 ? 7.705 26.353 12.981 1.00 91.75 171 THR A O 1
ATOM 1309 N N . ALA A 1 172 ? 9.869 26.868 13.248 1.00 93.62 172 ALA A N 1
ATOM 1310 C CA . ALA A 1 172 ? 10.349 25.931 12.235 1.00 93.62 172 ALA A CA 1
ATOM 1311 C C . ALA A 1 172 ? 10.372 24.504 12.802 1.00 93.62 172 ALA A C 1
ATOM 1313 O O . ALA A 1 172 ? 10.773 24.306 13.954 1.00 93.62 172 ALA A O 1
ATOM 1314 N N . ARG A 1 173 ? 9.942 23.527 11.999 1.00 93.94 173 ARG A N 1
ATOM 1315 C CA . ARG A 1 173 ? 9.941 22.107 12.343 1.00 93.94 173 ARG A CA 1
ATOM 1316 C C . ARG A 1 173 ? 10.330 21.247 11.139 1.00 93.94 173 ARG A C 1
ATOM 1318 O O . ARG A 1 173 ? 9.666 21.257 10.103 1.00 93.94 173 ARG A O 1
ATOM 1325 N N . TRP A 1 174 ? 11.380 20.470 11.342 1.00 92.44 174 TRP A N 1
ATOM 1326 C CA . TRP A 1 174 ? 11.823 19.325 10.558 1.00 92.44 174 TRP A CA 1
ATOM 1327 C C . TRP A 1 174 ? 11.642 18.079 11.436 1.00 92.44 174 TRP A C 1
ATOM 1329 O O . TRP A 1 174 ? 12.017 18.119 12.607 1.00 92.44 174 TRP A O 1
ATOM 1339 N N . TYR A 1 175 ? 11.023 17.013 10.922 1.00 93.38 175 TYR A N 1
ATOM 1340 C CA . TYR A 1 175 ? 10.613 15.812 11.673 1.00 93.38 175 TYR A CA 1
ATOM 1341 C C . TYR A 1 175 ? 9.581 16.063 12.807 1.00 93.38 175 TYR A C 1
ATOM 1343 O O . TYR A 1 175 ? 9.735 15.519 13.909 1.00 93.38 175 TYR A O 1
ATOM 1351 N N . PRO A 1 176 ? 8.538 16.900 12.615 1.00 95.38 176 PRO A N 1
ATOM 1352 C CA . PRO A 1 176 ? 7.464 16.997 13.599 1.00 95.38 176 PRO A CA 1
ATOM 1353 C C . PRO A 1 176 ? 6.536 15.781 13.532 1.00 95.38 176 PRO A C 1
ATOM 1355 O O . PRO A 1 176 ? 6.314 15.214 12.463 1.00 95.38 176 PRO A O 1
ATOM 1358 N N . THR A 1 177 ? 5.885 15.461 14.647 1.00 96.81 177 THR A N 1
ATOM 1359 C CA . THR A 1 177 ? 4.715 14.573 14.631 1.00 96.81 177 THR A CA 1
ATOM 1360 C C . THR A 1 177 ? 3.439 15.394 14.567 1.00 96.81 177 THR A C 1
ATOM 1362 O O . THR A 1 177 ? 3.291 16.383 15.289 1.00 96.81 177 THR A O 1
ATOM 1365 N N . VAL A 1 178 ? 2.494 14.949 13.741 1.00 96.44 178 VAL A N 1
ATOM 1366 C CA . VAL A 1 178 ? 1.139 15.499 13.671 1.00 96.44 178 VAL A CA 1
ATOM 1367 C C . VAL A 1 178 ? 0.147 14.411 14.070 1.00 96.44 178 VAL A C 1
ATOM 1369 O O . VAL A 1 178 ? 0.323 13.246 13.715 1.00 96.44 178 VAL A O 1
ATOM 1372 N N . ALA A 1 179 ? -0.886 14.778 14.822 1.00 96.06 179 ALA A N 1
ATOM 1373 C CA . ALA A 1 179 ? -2.003 13.891 15.126 1.00 96.06 179 ALA A CA 1
ATOM 1374 C C . ALA A 1 179 ? -3.324 14.662 15.068 1.00 96.06 179 ALA A C 1
ATOM 1376 O O . ALA A 1 179 ? -3.400 15.817 15.497 1.00 96.06 179 ALA A O 1
ATOM 1377 N N . THR A 1 180 ? -4.363 14.022 14.541 1.00 95.56 180 THR A N 1
ATOM 1378 C CA . THR A 1 180 ? -5.712 14.599 14.487 1.00 95.56 180 THR A CA 1
ATOM 1379 C C . THR A 1 180 ? -6.444 14.387 15.805 1.00 95.56 180 THR A C 1
ATOM 1381 O O . THR A 1 180 ? -6.429 13.295 16.371 1.00 95.56 180 THR A O 1
ATOM 1384 N N . LEU A 1 181 ? -7.070 15.452 16.300 1.00 95.94 181 LEU A N 1
ATOM 1385 C CA . LEU A 1 181 ? -7.814 15.487 17.553 1.00 95.94 181 LEU A CA 1
ATOM 1386 C C . LEU A 1 181 ? -9.316 15.307 17.309 1.00 95.94 181 LEU A C 1
ATOM 1388 O O . LEU A 1 181 ? -9.821 15.524 16.208 1.00 95.94 181 LEU A O 1
ATOM 1392 N N . GLY A 1 182 ? -10.051 14.966 18.364 1.00 93.62 182 GLY A N 1
ATOM 1393 C CA . GLY A 1 182 ? -11.487 14.704 18.294 1.00 93.62 182 GLY A CA 1
ATOM 1394 C C . GLY A 1 182 ? -12.335 15.924 17.911 1.00 93.62 182 GLY A C 1
ATOM 1395 O O . GLY A 1 182 ? -13.405 15.793 17.317 1.00 93.62 182 GLY A O 1
ATOM 1396 N N . ASP A 1 183 ? -11.845 17.135 18.168 1.00 93.25 183 ASP A N 1
ATOM 1397 C CA . ASP A 1 183 ? -12.487 18.360 17.673 1.00 93.25 183 ASP A CA 1
ATOM 1398 C C . ASP A 1 183 ? -12.203 18.647 16.188 1.00 93.25 183 ASP A C 1
ATOM 1400 O O . ASP A 1 183 ? -12.781 19.570 15.618 1.00 93.25 183 ASP A O 1
ATOM 1404 N N . GLY A 1 184 ? -11.359 17.834 15.550 1.00 92.50 184 GLY A N 1
ATOM 1405 C CA . GLY A 1 184 ? -10.990 17.920 14.144 1.00 92.50 184 GLY A CA 1
ATOM 1406 C C . GLY A 1 184 ? -9.763 18.776 13.844 1.00 92.50 184 GLY A C 1
ATOM 1407 O O . GLY A 1 184 ? -9.317 18.790 12.699 1.00 92.50 184 GLY A O 1
ATOM 1408 N N . SER A 1 185 ? -9.195 19.455 14.843 1.00 94.50 185 SER A N 1
ATOM 1409 C CA . SER A 1 185 ? -7.914 20.150 14.698 1.00 94.50 185 SER A CA 1
ATOM 1410 C C . SER A 1 185 ? -6.731 19.179 14.782 1.00 94.50 185 SER A C 1
ATOM 1412 O O . SER A 1 185 ? -6.871 18.027 15.192 1.00 94.50 185 SER A O 1
ATOM 1414 N N . ASN A 1 186 ? -5.543 19.644 14.414 1.00 95.00 186 ASN A N 1
ATOM 1415 C CA . ASN A 1 186 ? -4.302 18.889 14.511 1.00 95.00 186 ASN A CA 1
ATOM 1416 C C . ASN A 1 186 ? -3.426 19.444 15.636 1.00 95.00 186 ASN A C 1
ATOM 1418 O O . ASN A 1 186 ? -3.233 20.657 15.736 1.00 95.00 186 ASN A O 1
ATOM 1422 N N . ILE A 1 187 ? -2.845 18.556 16.442 1.00 96.88 187 ILE A N 1
ATOM 1423 C CA . ILE A 1 187 ? -1.708 18.892 17.305 1.00 96.88 187 ILE A CA 1
ATOM 1424 C C . ILE A 1 187 ? -0.407 18.622 16.548 1.00 96.88 187 ILE A C 1
ATOM 1426 O O . ILE A 1 187 ? -0.275 17.605 15.867 1.00 96.88 187 ILE A O 1
ATOM 1430 N N . ILE A 1 188 ? 0.546 19.541 16.670 1.00 96.94 188 ILE A N 1
ATOM 1431 C CA . ILE A 1 188 ? 1.862 19.495 16.036 1.00 96.94 188 ILE A CA 1
ATOM 1432 C C . ILE A 1 188 ? 2.898 19.492 17.153 1.00 96.94 188 ILE A C 1
ATOM 1434 O O . ILE A 1 188 ? 2.951 20.435 17.942 1.00 96.94 188 ILE A O 1
ATOM 1438 N N . VAL A 1 189 ? 3.717 18.447 17.238 1.00 96.88 189 VAL A N 1
ATOM 1439 C CA . VAL A 1 189 ? 4.622 18.220 18.371 1.00 96.88 189 VAL A CA 1
ATOM 1440 C C . VAL A 1 189 ? 6.059 18.054 17.892 1.00 96.88 189 VAL A C 1
ATOM 1442 O O . VAL A 1 189 ? 6.342 17.268 16.989 1.00 96.88 189 VAL A O 1
ATOM 1445 N N . SER A 1 190 ? 6.973 18.751 18.568 1.00 93.81 190 SER A N 1
ATOM 1446 C CA . SER A 1 190 ? 8.423 18.650 18.378 1.00 93.81 190 SER A CA 1
ATOM 1447 C C . SER A 1 190 ? 8.917 18.954 16.953 1.00 93.81 190 SER A C 1
ATOM 1449 O O . SER A 1 190 ? 8.292 19.718 16.215 1.00 93.81 190 SER A O 1
ATOM 1451 N N . GLY A 1 191 ? 10.090 18.434 16.609 1.00 90.44 191 GLY A N 1
ATOM 1452 C CA . GLY A 1 191 ? 10.864 18.739 15.419 1.00 90.44 191 GLY A CA 1
ATOM 1453 C C . GLY A 1 191 ? 12.146 19.504 15.750 1.00 90.44 191 GLY A C 1
ATOM 1454 O O . GLY A 1 191 ? 12.378 19.963 16.872 1.00 90.44 191 GLY A O 1
ATOM 1455 N N . SER A 1 192 ? 12.987 19.666 14.740 1.00 88.69 192 SER A N 1
ATOM 1456 C CA . SER A 1 192 ? 14.168 20.519 14.790 1.00 88.69 192 SER A CA 1
ATOM 1457 C C . SER A 1 192 ? 13.935 21.786 13.972 1.00 88.69 192 SER A C 1
ATOM 1459 O O . SER A 1 192 ? 13.225 21.773 12.969 1.00 88.69 192 SER A O 1
ATOM 1461 N N . THR A 1 193 ? 14.513 22.906 14.396 1.00 88.38 193 THR A N 1
ATOM 1462 C CA . THR A 1 193 ? 14.459 24.152 13.629 1.00 88.38 193 THR A CA 1
ATOM 1463 C C . THR A 1 193 ? 15.380 24.118 12.413 1.00 88.38 193 THR A C 1
ATOM 1465 O O . THR A 1 193 ? 15.234 24.978 11.552 1.00 88.38 193 THR A O 1
ATOM 1468 N N . ASP A 1 194 ? 16.293 23.148 12.307 1.00 81.69 194 ASP A N 1
ATOM 1469 C CA . ASP A 1 194 ? 17.283 22.991 11.235 1.00 81.69 194 ASP A CA 1
ATOM 1470 C C . ASP A 1 194 ? 17.760 21.524 11.134 1.00 81.69 194 ASP A C 1
ATOM 1472 O O . ASP A 1 194 ? 17.303 20.684 11.902 1.00 81.69 194 ASP A O 1
ATOM 1476 N N . ASN A 1 195 ? 18.674 21.189 10.216 1.00 71.69 195 ASN A N 1
ATOM 1477 C CA . ASN A 1 195 ? 19.185 19.814 10.107 1.00 71.69 195 ASN A CA 1
ATOM 1478 C C . ASN A 1 195 ? 19.900 19.380 11.400 1.00 71.69 195 ASN A C 1
ATOM 1480 O O . ASN A 1 195 ? 20.802 20.075 11.892 1.00 71.69 195 ASN A O 1
ATOM 1484 N N . LEU A 1 196 ? 19.500 18.222 11.932 1.00 66.31 196 LEU A N 1
ATOM 1485 C CA . LEU A 1 196 ? 20.029 17.648 13.169 1.00 66.31 196 LEU A CA 1
ATOM 1486 C C . LEU A 1 196 ? 21.429 17.067 12.944 1.00 66.31 196 LEU A C 1
ATOM 1488 O O . LEU A 1 196 ? 21.636 16.227 12.072 1.00 66.31 196 LEU A O 1
ATOM 1492 N N . ASP A 1 197 ? 22.376 17.481 13.783 1.00 62.75 197 ASP A N 1
ATOM 1493 C CA . ASP A 1 197 ? 23.710 16.894 13.853 1.00 62.75 197 ASP A CA 1
ATOM 1494 C C . ASP A 1 197 ? 23.756 15.859 14.986 1.00 62.75 197 ASP A C 1
ATOM 1496 O O . ASP A 1 197 ? 23.913 16.203 16.158 1.00 62.75 197 ASP A O 1
ATOM 1500 N N . LEU A 1 198 ? 23.628 14.577 14.627 1.00 61.50 198 LEU A N 1
ATOM 1501 C CA . LEU A 1 198 ? 23.691 13.448 15.565 1.00 61.50 198 LEU A CA 1
ATOM 1502 C C . LEU A 1 198 ? 25.084 13.243 16.185 1.00 61.50 198 LEU A C 1
ATOM 1504 O O . LEU A 1 198 ? 25.246 12.373 17.038 1.00 61.50 198 LEU A O 1
ATOM 1508 N N . THR A 1 199 ? 26.100 14.002 15.769 1.00 58.53 199 THR A N 1
ATOM 1509 C CA . THR A 1 199 ? 27.442 13.968 16.368 1.00 58.53 199 THR A CA 1
ATOM 1510 C C . THR A 1 199 ? 27.639 15.057 17.426 1.00 58.53 199 THR A C 1
ATOM 1512 O O . THR A 1 199 ? 28.553 14.958 18.245 1.00 58.53 199 THR A O 1
ATOM 1515 N N . ASN A 1 200 ? 26.741 16.049 17.487 1.00 61.00 200 ASN A N 1
ATOM 1516 C CA . ASN A 1 200 ? 26.856 17.219 18.358 1.00 61.00 200 ASN A CA 1
ATOM 1517 C C . ASN A 1 200 ? 25.671 17.355 19.336 1.00 61.00 200 ASN A C 1
ATOM 1519 O O . ASN A 1 200 ? 24.799 18.216 19.213 1.00 61.00 200 ASN A O 1
ATOM 1523 N N . TRP A 1 201 ? 25.692 16.499 20.358 1.00 61.19 201 TRP A N 1
ATOM 1524 C CA . TRP A 1 201 ? 24.639 16.285 21.363 1.00 61.19 201 TRP A CA 1
ATOM 1525 C C . TRP A 1 201 ? 24.335 17.491 22.263 1.00 61.19 201 TRP A C 1
ATOM 1527 O O . TRP A 1 201 ? 23.251 17.576 22.832 1.00 61.19 201 TRP A O 1
ATOM 1537 N N . ASN A 1 202 ? 25.266 18.441 22.376 1.00 60.41 202 ASN A N 1
ATOM 1538 C CA . ASN A 1 202 ? 25.113 19.622 23.232 1.00 60.41 202 ASN A CA 1
ATOM 1539 C C . ASN A 1 202 ? 24.523 20.830 22.489 1.00 60.41 202 ASN A C 1
ATOM 1541 O O . ASN A 1 202 ? 24.293 21.879 23.094 1.00 60.41 202 ASN A O 1
ATOM 1545 N N . ASN A 1 203 ? 24.279 20.715 21.180 1.00 67.19 203 ASN A N 1
ATOM 1546 C CA . ASN A 1 203 ? 23.794 21.828 20.378 1.00 67.19 203 ASN A CA 1
ATOM 1547 C C . ASN A 1 203 ? 22.263 21.969 20.437 1.00 67.19 203 ASN A C 1
ATOM 1549 O O . ASN A 1 203 ? 21.551 21.731 19.461 1.00 67.19 203 ASN A O 1
ATOM 1553 N N . LEU A 1 204 ? 21.760 22.427 21.586 1.00 67.38 204 LEU A N 1
ATOM 1554 C CA . LEU A 1 204 ? 20.331 22.681 21.816 1.00 67.38 204 LEU A CA 1
ATOM 1555 C C . LEU A 1 204 ? 19.752 23.811 20.944 1.00 67.38 204 LEU A C 1
ATOM 1557 O O . LEU A 1 204 ? 18.543 24.019 20.940 1.00 67.38 204 LEU A O 1
ATOM 1561 N N . THR A 1 205 ? 20.575 24.546 20.188 1.00 70.69 205 THR A N 1
ATOM 1562 C CA . THR A 1 205 ? 20.110 25.694 19.383 1.00 70.69 205 THR A CA 1
ATOM 1563 C C . THR A 1 205 ? 19.165 25.297 18.247 1.00 70.69 205 THR A C 1
ATOM 1565 O O . THR A 1 205 ? 18.397 26.130 17.765 1.00 70.69 205 THR A O 1
ATOM 1568 N N . LYS A 1 206 ? 19.189 24.021 17.843 1.00 77.50 206 LYS A N 1
ATOM 1569 C CA . LYS A 1 206 ? 18.348 23.475 16.771 1.00 77.50 206 LYS A CA 1
ATOM 1570 C C . LYS A 1 206 ? 17.076 22.791 17.277 1.00 77.50 206 LYS A C 1
ATOM 1572 O O . LYS A 1 206 ? 16.295 22.266 16.488 1.00 77.50 206 LYS A O 1
ATOM 1577 N N . LEU A 1 207 ? 16.857 22.745 18.584 1.00 81.19 207 LEU A N 1
ATOM 1578 C CA . LEU A 1 207 ? 15.725 22.050 19.182 1.00 81.19 207 LEU A CA 1
ATOM 1579 C C . LEU A 1 207 ? 14.447 22.899 19.117 1.00 81.19 207 LEU A C 1
ATOM 1581 O O . LEU A 1 207 ? 14.463 24.078 19.462 1.00 81.19 207 LEU A O 1
ATOM 1585 N N . ASN A 1 208 ? 13.318 22.276 18.772 1.00 90.88 208 ASN A N 1
ATOM 1586 C CA . ASN A 1 208 ? 11.994 22.840 19.005 1.00 90.88 208 ASN A CA 1
ATOM 1587 C C . ASN A 1 208 ? 11.232 22.018 20.069 1.00 90.88 208 ASN A C 1
ATOM 1589 O O . ASN A 1 208 ? 10.542 21.054 19.732 1.00 90.88 208 ASN A O 1
ATOM 1593 N N . PRO A 1 209 ? 11.321 22.372 21.366 1.00 93.00 209 PRO A N 1
ATOM 1594 C CA . PRO A 1 209 ? 10.733 21.591 22.451 1.00 93.00 209 PRO A CA 1
ATOM 1595 C C . PRO A 1 209 ? 9.293 22.030 22.737 1.00 93.00 209 PRO A C 1
ATOM 1597 O O . PRO A 1 209 ? 8.892 22.171 23.892 1.00 93.00 209 PRO A O 1
ATOM 1600 N N . THR A 1 210 ? 8.523 22.321 21.692 1.00 95.56 210 THR A N 1
ATOM 1601 C CA . THR A 1 210 ? 7.172 22.869 21.832 1.00 95.56 210 THR A CA 1
ATOM 1602 C C . THR A 1 210 ? 6.139 22.039 21.086 1.00 95.56 210 THR A C 1
ATOM 1604 O O . THR A 1 210 ? 6.474 21.273 20.175 1.00 95.56 210 THR A O 1
ATOM 1607 N N . TYR A 1 211 ? 4.875 22.234 21.445 1.00 96.88 211 TYR A N 1
ATOM 1608 C CA . TYR A 1 211 ? 3.731 21.845 20.634 1.00 96.88 211 TYR A CA 1
ATOM 1609 C C . TYR A 1 211 ? 2.876 23.063 20.279 1.00 96.88 211 TYR A C 1
ATOM 1611 O O . TYR A 1 211 ? 2.811 24.043 21.021 1.00 96.88 211 TYR A O 1
ATOM 1619 N N . GLU A 1 212 ? 2.218 23.003 19.129 1.00 96.25 212 GLU A N 1
ATOM 1620 C CA . GLU A 1 212 ? 1.224 23.981 18.689 1.00 96.25 212 GLU A CA 1
ATOM 1621 C C . GLU A 1 212 ? 0.071 23.277 17.967 1.00 96.25 212 GLU A C 1
ATOM 1623 O O . GLU A 1 212 ? 0.057 22.051 17.853 1.00 96.25 212 GLU A O 1
ATOM 1628 N N . PHE A 1 213 ? -0.918 24.044 17.514 1.00 94.94 213 PHE A N 1
ATOM 1629 C CA . PHE A 1 213 ? -2.130 23.504 16.906 1.00 94.94 213 PHE A CA 1
ATOM 1630 C C . PHE A 1 213 ? -2.373 24.102 15.529 1.00 94.94 213 PHE A C 1
ATOM 1632 O O . PHE A 1 213 ? -2.006 25.249 15.262 1.00 94.94 213 PHE A O 1
ATOM 1639 N N . TYR A 1 214 ? -3.052 23.333 14.687 1.00 92.31 214 TYR A N 1
ATOM 1640 C CA . TYR A 1 214 ? -3.646 23.810 13.452 1.00 92.31 214 TYR A CA 1
ATOM 1641 C C . TYR A 1 214 ? -5.148 23.469 13.427 1.00 92.31 214 TYR A C 1
ATOM 1643 O O . TYR A 1 214 ? -5.492 22.294 13.535 1.00 92.31 214 TYR A O 1
ATOM 1651 N N . PRO A 1 215 ? -6.055 24.457 13.296 1.00 92.44 215 PRO A N 1
ATOM 1652 C CA . PRO A 1 215 ? -5.808 25.904 13.319 1.00 92.44 215 PRO A CA 1
ATOM 1653 C C . PRO A 1 215 ? -5.136 26.396 14.615 1.00 92.44 215 PRO A C 1
ATOM 1655 O O . PRO A 1 215 ? -5.214 25.742 15.656 1.00 92.44 215 PRO A O 1
ATOM 1658 N N . SER A 1 216 ? -4.457 27.548 14.550 1.00 92.31 216 SER A N 1
ATOM 1659 C CA . SER A 1 216 ? -3.693 28.080 15.690 1.00 92.31 216 SER A CA 1
ATOM 1660 C C . SER A 1 216 ? -4.591 28.395 16.890 1.00 92.31 216 SER A C 1
ATOM 1662 O O . SER A 1 216 ? -5.634 29.030 16.749 1.00 92.31 216 SER A O 1
ATOM 1664 N N . ARG A 1 217 ? -4.137 28.000 18.087 1.00 92.12 217 ARG A N 1
ATOM 1665 C CA . ARG A 1 217 ? -4.744 28.343 19.388 1.00 92.12 217 ARG A CA 1
ATOM 1666 C C . ARG A 1 217 ? -3.935 29.392 20.162 1.00 92.12 217 ARG A C 1
ATOM 1668 O O . ARG A 1 217 ? -4.075 29.508 21.375 1.00 92.12 217 ARG A O 1
ATOM 1675 N N . GLY A 1 218 ? -3.062 30.130 19.476 1.00 90.56 218 GLY A N 1
ATOM 1676 C CA . GLY A 1 218 ? -2.136 31.088 20.080 1.00 90.56 218 GLY A CA 1
ATOM 1677 C C . GLY A 1 218 ? -0.681 30.622 20.016 1.00 90.56 218 GLY A C 1
ATOM 1678 O O . GLY A 1 218 ? -0.283 29.918 19.088 1.00 90.56 218 GLY A O 1
ATOM 1679 N N . ALA A 1 219 ? 0.126 31.064 20.982 1.00 92.44 219 ALA A N 1
ATOM 1680 C CA . ALA A 1 219 ? 1.558 30.785 21.004 1.00 92.44 219 ALA A CA 1
ATOM 1681 C C . ALA A 1 219 ? 1.860 29.295 21.282 1.00 92.44 219 ALA A C 1
ATOM 1683 O O . ALA A 1 219 ? 1.146 28.668 22.075 1.00 92.44 219 ALA A O 1
ATOM 1684 N N . PRO A 1 220 ? 2.927 28.734 20.678 1.00 94.44 220 PRO A N 1
ATOM 1685 C CA . PRO A 1 220 ? 3.389 27.381 20.971 1.00 94.44 220 PRO A CA 1
ATOM 1686 C C . PRO A 1 220 ? 3.686 27.203 22.464 1.00 94.44 220 PRO A C 1
ATOM 1688 O O . PRO A 1 220 ? 4.200 28.103 23.129 1.00 94.44 220 PRO A O 1
ATOM 1691 N N . GLN A 1 221 ? 3.358 26.024 22.980 1.00 96.06 221 GLN A N 1
ATOM 1692 C CA . GLN A 1 221 ? 3.505 25.658 24.383 1.00 96.06 221 GLN A CA 1
ATOM 1693 C C . GLN A 1 221 ? 4.754 24.798 24.574 1.00 96.06 221 GLN A C 1
ATOM 1695 O O . GLN A 1 221 ? 4.998 23.868 23.804 1.00 96.06 221 GLN A O 1
ATOM 1700 N N . THR A 1 222 ? 5.542 25.079 25.608 1.00 95.38 222 THR A N 1
ATOM 1701 C CA . THR A 1 222 ? 6.740 24.292 25.929 1.00 95.38 222 THR A CA 1
ATOM 1702 C C . THR A 1 222 ? 6.364 22.925 26.493 1.00 95.38 222 THR A C 1
ATOM 1704 O O . THR A 1 222 ? 5.512 22.819 27.372 1.00 95.38 222 THR A O 1
ATOM 1707 N N . LEU A 1 223 ? 7.052 21.880 26.035 1.00 95.62 223 LEU A N 1
ATOM 1708 C CA . LEU A 1 223 ? 6.938 20.517 26.540 1.00 95.62 223 LEU A CA 1
ATOM 1709 C C . LEU A 1 223 ? 8.329 20.006 26.930 1.00 95.62 223 LEU A C 1
ATOM 1711 O O . LEU A 1 223 ? 9.115 19.581 26.084 1.00 95.62 223 LEU A O 1
ATOM 1715 N N . SER A 1 224 ? 8.634 20.061 28.229 1.00 92.19 224 SER A N 1
ATOM 1716 C CA . SER A 1 224 ? 9.981 19.823 28.771 1.00 92.19 224 SER A CA 1
ATOM 1717 C C . SER A 1 224 ? 10.554 18.448 28.431 1.00 92.19 224 SER A C 1
ATOM 1719 O O . SER A 1 224 ? 11.751 18.353 28.174 1.00 92.19 224 SER A O 1
ATOM 1721 N N . ILE A 1 225 ? 9.722 17.402 28.326 1.00 92.25 225 ILE A N 1
ATOM 1722 C CA . ILE A 1 225 ? 10.205 16.058 27.966 1.00 92.25 225 ILE A CA 1
ATOM 1723 C C . ILE A 1 225 ? 10.934 16.031 26.622 1.00 92.25 225 ILE A C 1
ATOM 1725 O O . ILE A 1 225 ? 11.822 15.205 26.438 1.00 92.25 225 ILE A O 1
ATOM 1729 N N . LEU A 1 226 ? 10.602 16.935 25.694 1.00 91.38 226 LEU A N 1
ATOM 1730 C CA . LEU A 1 226 ? 11.269 17.023 24.397 1.00 91.38 226 LEU A CA 1
ATOM 1731 C C . LEU A 1 226 ? 12.685 17.586 24.537 1.00 91.38 226 LEU A C 1
ATOM 1733 O O . LEU A 1 226 ? 13.567 17.181 23.792 1.00 91.38 226 LEU A O 1
ATOM 1737 N N . ALA A 1 227 ? 12.919 18.495 25.485 1.00 86.94 227 ALA A N 1
ATOM 1738 C CA . ALA A 1 227 ? 14.262 18.981 25.787 1.00 86.94 227 ALA A CA 1
ATOM 1739 C C . ALA A 1 227 ? 15.073 17.938 26.559 1.00 86.94 227 ALA A C 1
ATOM 1741 O O . ALA A 1 227 ? 16.218 17.673 26.208 1.00 86.94 227 ALA A O 1
ATOM 1742 N N . ASP A 1 228 ? 14.448 17.281 27.535 1.00 85.12 228 ASP A N 1
ATOM 1743 C CA . ASP A 1 228 ? 15.083 16.250 28.358 1.00 85.12 228 ASP A CA 1
ATOM 1744 C C . ASP A 1 228 ? 15.549 15.021 27.568 1.00 85.12 228 ASP A C 1
ATOM 1746 O O . ASP A 1 228 ? 16.408 14.275 28.035 1.00 85.12 228 ASP A O 1
ATOM 1750 N N . THR A 1 229 ? 14.915 14.754 26.426 1.00 83.62 229 THR A N 1
ATOM 1751 C CA . THR A 1 229 ? 15.166 13.558 25.610 1.00 83.62 229 THR A CA 1
ATOM 1752 C C . THR A 1 229 ? 15.938 13.866 24.334 1.00 83.62 229 THR A C 1
ATOM 1754 O O . THR A 1 229 ? 16.230 12.946 23.579 1.00 83.62 229 THR A O 1
ATOM 1757 N N . PHE A 1 230 ? 16.314 15.127 24.096 1.00 79.38 230 PHE A N 1
ATOM 1758 C CA . PHE A 1 230 ? 17.109 15.514 22.933 1.00 79.38 230 PHE A CA 1
ATOM 1759 C C . PHE A 1 230 ? 18.442 14.752 22.880 1.00 79.38 230 PHE A C 1
ATOM 1761 O O . PHE A 1 230 ? 19.075 14.553 23.921 1.00 79.38 230 PHE A O 1
ATOM 1768 N N . PRO A 1 231 ? 18.917 14.370 21.680 1.00 74.31 231 PRO A N 1
ATOM 1769 C CA . PRO A 1 231 ? 18.312 14.470 20.344 1.00 74.31 231 PRO A CA 1
ATOM 1770 C C . PRO A 1 231 ? 17.324 13.347 19.980 1.00 74.31 231 PRO A C 1
ATOM 1772 O O . PRO A 1 231 ? 16.875 13.274 18.838 1.00 74.31 231 PRO A O 1
ATOM 1775 N N . PHE A 1 232 ? 16.953 12.480 20.924 1.00 81.81 232 PHE A N 1
ATOM 1776 C CA . PHE A 1 232 ? 15.956 11.420 20.736 1.00 81.81 232 PHE A CA 1
ATOM 1777 C C . PHE A 1 232 ? 14.536 11.937 20.954 1.00 81.81 232 PHE A C 1
ATOM 1779 O O . PHE A 1 232 ? 13.834 11.533 21.885 1.00 81.81 232 PHE A O 1
ATOM 1786 N N . ASN A 1 233 ? 14.131 12.887 20.124 1.00 84.38 233 ASN A N 1
ATOM 1787 C CA . ASN A 1 233 ? 12.861 13.583 20.289 1.00 84.38 233 ASN A CA 1
ATOM 1788 C C . ASN A 1 233 ? 12.206 14.008 18.972 1.00 84.38 233 ASN A C 1
ATOM 1790 O O . ASN A 1 233 ? 11.189 14.694 18.995 1.00 84.38 233 ASN A O 1
ATOM 1794 N N . LEU A 1 234 ? 12.777 13.610 17.836 1.00 89.12 234 LEU A N 1
ATOM 1795 C CA . LEU A 1 234 ? 12.154 13.780 16.530 1.00 89.12 234 LEU A CA 1
ATOM 1796 C C . LEU A 1 234 ? 11.129 12.670 16.293 1.00 89.12 234 LEU A C 1
ATOM 1798 O O . LEU A 1 234 ? 11.309 11.553 16.776 1.00 89.12 234 LEU A O 1
ATOM 1802 N N . TYR A 1 235 ? 10.056 12.994 15.571 1.00 93.44 235 TYR A N 1
ATOM 1803 C CA . TYR A 1 235 ? 8.891 12.121 15.410 1.00 93.44 235 TYR A CA 1
ATOM 1804 C C . TYR A 1 235 ? 8.418 11.451 16.721 1.00 93.44 235 TYR A C 1
ATOM 1806 O O . TYR A 1 235 ? 8.277 10.228 16.756 1.00 93.44 235 TYR A O 1
ATOM 1814 N N . PRO A 1 236 ? 8.175 12.199 17.821 1.00 94.81 236 PRO A N 1
ATOM 1815 C CA . PRO A 1 236 ? 7.666 11.604 19.059 1.00 94.81 236 PRO A CA 1
ATOM 1816 C C . PRO A 1 236 ? 6.335 10.890 18.805 1.00 94.81 236 PRO A C 1
ATOM 1818 O O . PRO A 1 236 ? 5.564 11.294 17.934 1.00 94.81 236 PRO A O 1
ATOM 1821 N N . LEU A 1 237 ? 6.019 9.852 19.577 1.00 95.56 237 LEU A N 1
ATOM 1822 C CA . LEU A 1 237 ? 4.732 9.174 19.426 1.00 95.56 237 LEU A CA 1
ATOM 1823 C C . LEU A 1 237 ? 3.650 10.048 20.054 1.00 95.56 237 LEU A C 1
ATOM 1825 O O . LEU A 1 237 ? 3.742 10.391 21.231 1.00 95.56 237 LEU A O 1
ATOM 1829 N N . VAL A 1 238 ? 2.633 10.407 19.277 1.00 96.56 238 VAL A N 1
ATOM 1830 C CA . VAL A 1 238 ? 1.545 11.280 19.726 1.00 96.56 238 VAL A CA 1
ATOM 1831 C C . VAL A 1 238 ? 0.224 10.589 19.455 1.00 96.56 238 VAL A C 1
ATOM 1833 O O . VAL A 1 238 ? -0.127 10.337 18.306 1.00 96.56 238 VAL A O 1
ATOM 1836 N N . PHE A 1 239 ? -0.528 10.305 20.512 1.00 96.31 239 PHE A N 1
ATOM 1837 C CA . PHE A 1 239 ? -1.839 9.683 20.399 1.00 96.31 239 PHE A CA 1
ATOM 1838 C C . PHE A 1 239 ? -2.857 10.431 21.258 1.00 96.31 239 PHE A C 1
ATOM 1840 O O . PHE A 1 239 ? -2.632 10.672 22.445 1.00 96.31 239 PHE A O 1
ATOM 1847 N N . GLN A 1 240 ? -4.002 10.779 20.669 1.00 95.75 240 GLN A N 1
ATOM 1848 C CA . GLN A 1 240 ? -5.148 11.215 21.457 1.00 95.75 240 GLN A CA 1
ATOM 1849 C C . GLN A 1 240 ? -5.729 10.017 22.218 1.00 95.75 240 GLN A C 1
ATOM 1851 O O . GLN A 1 240 ? -5.927 8.947 21.640 1.00 95.75 240 GLN A O 1
ATOM 1856 N N . LEU A 1 241 ? -5.965 10.216 23.512 1.00 95.69 241 LEU A N 1
ATOM 1857 C CA . LEU A 1 241 ? -6.517 9.234 24.433 1.00 95.69 241 LEU A CA 1
ATOM 1858 C C . LEU A 1 241 ? -8.054 9.314 24.466 1.00 95.69 241 LEU A C 1
ATOM 1860 O O . LEU A 1 241 ? -8.611 10.379 24.177 1.00 95.69 241 LEU A O 1
ATOM 1864 N N . PRO A 1 242 ? -8.757 8.246 24.894 1.00 94.31 242 PRO A N 1
ATOM 1865 C CA . PRO A 1 242 ? -10.219 8.241 25.018 1.00 94.31 242 PRO A CA 1
ATOM 1866 C C . PRO A 1 242 ? -10.792 9.381 25.874 1.00 94.31 242 PRO A C 1
ATOM 1868 O O . PRO A 1 242 ? -11.882 9.876 25.586 1.00 94.31 242 PRO A O 1
ATOM 1871 N N . SER A 1 243 ? -10.052 9.843 26.890 1.00 94.25 243 SER A N 1
ATOM 1872 C CA . SER A 1 243 ? -10.435 10.994 27.723 1.00 94.25 243 SER A CA 1
ATOM 1873 C C . SER A 1 243 ? -10.437 12.339 26.983 1.00 94.25 243 SER A C 1
ATOM 1875 O O . SER A 1 243 ? -10.931 13.334 27.511 1.00 94.25 243 SER A O 1
ATOM 1877 N N . GLY A 1 244 ? -9.864 12.398 25.778 1.00 94.44 244 GLY A N 1
ATOM 1878 C CA . GLY A 1 244 ? -9.607 13.628 25.032 1.00 94.44 244 GLY A CA 1
ATOM 1879 C C . GLY A 1 244 ? -8.267 14.288 25.366 1.00 94.44 244 GLY A C 1
ATOM 1880 O O . GLY A 1 244 ? -7.901 15.264 24.711 1.00 94.44 244 GLY A O 1
ATOM 1881 N N . ARG A 1 245 ? -7.511 13.761 26.340 1.00 96.88 245 ARG A N 1
ATOM 1882 C CA . ARG A 1 245 ? -6.113 14.153 26.582 1.00 96.88 245 ARG A CA 1
ATOM 1883 C C . ARG A 1 245 ? -5.202 13.619 25.475 1.00 96.88 245 ARG A C 1
ATOM 1885 O O . ARG A 1 245 ? -5.585 12.734 24.713 1.00 96.88 245 ARG A O 1
ATOM 1892 N N . VAL A 1 246 ? -3.989 14.150 25.375 1.00 97.56 246 VAL A N 1
ATOM 1893 C CA . VAL A 1 246 ? -2.994 13.696 24.391 1.00 97.56 246 VAL A CA 1
ATOM 1894 C C . VAL A 1 246 ? -1.801 13.101 25.109 1.00 97.56 246 VAL A C 1
ATOM 1896 O O . VAL A 1 246 ? -1.176 13.771 25.925 1.00 97.56 246 VAL A O 1
ATOM 1899 N N . TRP A 1 247 ? -1.476 11.855 24.789 1.00 97.44 247 TRP A N 1
ATOM 1900 C CA . TRP A 1 247 ? -0.262 11.205 25.255 1.00 97.44 247 TRP A CA 1
ATOM 1901 C C . TRP A 1 247 ? 0.865 11.429 24.246 1.00 97.44 247 TRP A C 1
ATOM 1903 O O . TRP A 1 247 ? 0.700 11.177 23.050 1.00 97.44 247 TRP A O 1
ATOM 1913 N N . VAL A 1 248 ? 1.997 11.926 24.740 1.00 97.38 248 VAL A N 1
ATOM 1914 C CA . VAL A 1 248 ? 3.228 12.159 23.983 1.00 97.38 248 VAL A CA 1
ATOM 1915 C C . VAL A 1 248 ? 4.334 11.312 24.592 1.00 97.38 248 VAL A C 1
ATOM 1917 O O . VAL A 1 248 ? 4.651 11.472 25.768 1.00 97.38 248 VAL A O 1
ATOM 1920 N N . PHE A 1 249 ? 4.954 10.450 23.795 1.00 95.50 249 PHE A N 1
ATOM 1921 C CA . PHE A 1 249 ? 6.100 9.640 24.195 1.00 95.50 249 PHE A CA 1
ATOM 1922 C C . PHE A 1 249 ? 7.344 10.048 23.399 1.00 95.50 249 PHE A C 1
ATOM 1924 O O . PHE A 1 249 ? 7.306 10.149 22.172 1.00 95.50 249 PHE A O 1
ATOM 1931 N N . SER A 1 250 ? 8.449 10.290 24.103 1.00 92.31 250 SER A N 1
ATOM 1932 C CA . SER A 1 250 ? 9.724 10.737 23.531 1.00 92.31 250 SER A CA 1
ATOM 1933 C C . SER A 1 250 ? 10.880 10.131 24.316 1.00 92.31 250 SER A C 1
ATOM 1935 O O . SER A 1 250 ? 10.841 10.103 25.547 1.00 92.31 250 SER A O 1
ATOM 1937 N N . GLY A 1 251 ? 11.916 9.647 23.628 1.00 87.88 251 GLY A N 1
ATOM 1938 C CA . GLY A 1 251 ? 13.016 8.912 24.251 1.00 87.88 251 GLY A CA 1
ATOM 1939 C C . GLY A 1 251 ? 12.500 7.708 25.045 1.00 87.88 251 GLY A C 1
ATOM 1940 O O . GLY A 1 251 ? 12.114 6.704 24.460 1.00 87.88 251 GLY A O 1
ATOM 1941 N N . THR A 1 252 ? 12.487 7.816 26.373 1.00 88.19 252 THR A N 1
ATOM 1942 C CA . THR A 1 252 ? 11.927 6.817 27.307 1.00 88.19 252 THR A CA 1
ATOM 1943 C C . THR A 1 252 ? 10.796 7.367 28.180 1.00 88.19 252 THR A C 1
ATOM 1945 O O . THR A 1 252 ? 10.247 6.652 29.022 1.00 88.19 252 THR A O 1
ATOM 1948 N N . LYS A 1 253 ? 10.460 8.650 28.014 1.00 91.81 253 LYS A N 1
ATOM 1949 C CA . LYS A 1 253 ? 9.550 9.410 28.873 1.00 91.81 253 LYS A CA 1
ATOM 1950 C C . LYS A 1 253 ? 8.208 9.633 28.187 1.00 91.81 253 LYS A C 1
ATOM 1952 O O . LYS A 1 253 ? 8.091 9.604 26.965 1.00 91.81 253 LYS A O 1
ATOM 1957 N N . SER A 1 254 ? 7.199 9.907 29.002 1.00 95.00 254 SER A N 1
ATOM 1958 C CA . SER A 1 254 ? 5.846 10.229 28.563 1.00 95.00 254 SER A CA 1
ATOM 1959 C C . SER A 1 254 ? 5.373 11.546 29.163 1.00 95.00 254 SER A C 1
ATOM 1961 O O . SER A 1 254 ? 5.788 11.921 30.256 1.00 95.00 254 SER A O 1
ATOM 1963 N N . ALA A 1 255 ? 4.469 12.210 28.457 1.00 96.88 255 ALA A N 1
ATOM 1964 C CA . ALA A 1 255 ? 3.686 13.326 28.948 1.00 96.88 255 ALA A CA 1
ATOM 1965 C C . ALA A 1 255 ? 2.219 13.128 28.566 1.00 96.88 255 ALA A C 1
ATOM 1967 O O . ALA A 1 255 ? 1.921 12.654 27.470 1.00 96.88 255 ALA A O 1
ATOM 1968 N N . ILE A 1 256 ? 1.304 13.526 29.444 1.00 97.50 256 ILE A N 1
ATOM 1969 C CA . ILE A 1 256 ? -0.122 13.629 29.142 1.00 97.50 256 ILE A CA 1
ATOM 1970 C C . ILE A 1 256 ? -0.514 15.105 29.165 1.00 97.50 256 ILE A C 1
ATOM 1972 O O . ILE A 1 256 ? -0.370 15.788 30.177 1.00 97.50 256 ILE A O 1
ATOM 1976 N N . ILE A 1 257 ? -1.022 15.597 28.039 1.00 97.69 257 ILE A N 1
ATOM 1977 C CA . ILE A 1 257 ? -1.448 16.982 27.852 1.00 97.69 257 ILE A CA 1
ATOM 1978 C C . ILE A 1 257 ? -2.967 17.058 27.988 1.00 97.69 257 ILE A C 1
ATOM 1980 O O . ILE A 1 257 ? -3.712 16.398 27.259 1.00 97.69 257 ILE A O 1
ATOM 1984 N N . THR A 1 258 ? -3.435 17.915 28.891 1.00 96.75 258 THR A N 1
ATOM 1985 C CA . THR A 1 258 ? -4.849 18.279 29.004 1.00 96.75 258 THR A CA 1
ATOM 1986 C C . THR A 1 258 ? -5.135 19.474 28.103 1.00 96.75 258 THR A C 1
ATOM 1988 O O . THR A 1 258 ? -4.803 20.608 28.440 1.00 96.75 258 THR A O 1
ATOM 1991 N N . LEU A 1 259 ? -5.769 19.229 26.955 1.00 93.62 259 LEU A N 1
ATOM 1992 C CA . LEU A 1 259 ? -5.932 20.222 25.883 1.00 93.62 259 LEU A CA 1
ATOM 1993 C C . LEU A 1 259 ? -6.689 21.496 26.289 1.00 93.62 259 LEU A C 1
ATOM 1995 O O . LEU A 1 259 ? -6.420 22.562 25.746 1.00 93.62 259 LEU A O 1
ATOM 1999 N N . ALA A 1 260 ? -7.636 21.397 27.226 1.00 90.31 260 ALA A N 1
ATOM 2000 C CA . ALA A 1 260 ? -8.448 22.538 27.655 1.00 90.31 260 ALA A CA 1
ATOM 2001 C C . ALA A 1 260 ? -7.660 23.562 28.491 1.00 90.31 260 ALA A C 1
ATOM 2003 O O . ALA A 1 260 ? -7.971 24.748 28.468 1.00 90.31 260 ALA A O 1
ATOM 2004 N N . THR A 1 261 ? -6.652 23.104 29.238 1.00 93.56 261 THR A N 1
ATOM 2005 C CA . THR A 1 261 ? -5.888 23.928 30.190 1.00 93.56 261 THR A CA 1
ATOM 2006 C C . THR A 1 261 ? -4.407 24.037 29.838 1.00 93.56 261 THR A C 1
ATOM 2008 O O . THR A 1 261 ? -3.688 24.782 30.495 1.00 93.56 261 THR A O 1
ATOM 2011 N N . ASN A 1 262 ? -3.938 23.280 28.840 1.00 92.81 262 ASN A N 1
ATOM 2012 C CA . ASN A 1 262 ? -2.522 23.035 28.555 1.00 92.81 262 ASN A CA 1
ATOM 2013 C C . ASN A 1 262 ? -1.738 22.467 29.755 1.00 92.81 262 ASN A C 1
ATOM 2015 O O . ASN A 1 262 ? -0.511 22.543 29.781 1.00 92.81 262 ASN A O 1
ATOM 2019 N N . ALA A 1 263 ? -2.421 21.884 30.749 1.00 96.00 263 ALA A N 1
ATOM 2020 C CA . ALA A 1 263 ? -1.759 21.239 31.878 1.00 96.00 263 ALA A CA 1
ATOM 2021 C C . ALA A 1 263 ? -1.028 19.973 31.410 1.00 96.00 263 ALA A C 1
ATOM 2023 O O . ALA A 1 263 ? -1.600 19.152 30.687 1.00 96.00 263 ALA A O 1
ATOM 2024 N N . ILE A 1 264 ? 0.225 19.821 31.841 1.00 97.00 264 ILE A N 1
ATOM 2025 C CA . ILE A 1 264 ? 1.108 18.720 31.454 1.00 97.00 264 ILE A CA 1
ATOM 2026 C C . ILE A 1 264 ? 1.360 17.845 32.680 1.00 97.00 264 ILE A C 1
ATOM 2028 O O . ILE A 1 264 ? 1.880 18.314 33.691 1.00 97.00 264 ILE A O 1
ATOM 2032 N N . ASP A 1 265 ? 1.016 16.570 32.565 1.00 95.69 265 ASP A N 1
ATOM 2033 C CA . ASP A 1 265 ? 1.333 15.529 33.536 1.00 95.69 265 ASP A CA 1
ATOM 2034 C C . ASP A 1 265 ? 2.525 14.707 33.031 1.00 95.69 265 ASP A C 1
ATOM 2036 O O . ASP A 1 265 ? 2.496 14.171 31.924 1.00 95.69 265 ASP A O 1
ATOM 2040 N N . LEU A 1 266 ? 3.583 14.646 33.839 1.00 93.69 266 LEU A N 1
ATOM 2041 C CA . LEU A 1 266 ? 4.846 13.968 33.533 1.00 93.69 266 LEU A CA 1
ATOM 2042 C C . LEU A 1 266 ? 5.112 12.758 34.438 1.00 93.69 266 LEU A C 1
ATOM 2044 O O . LEU A 1 266 ? 6.180 12.157 34.344 1.00 93.69 266 LEU A O 1
ATOM 2048 N N . THR A 1 267 ? 4.200 12.442 35.360 1.00 90.38 267 THR A N 1
ATOM 2049 C CA . THR A 1 267 ? 4.457 11.482 36.444 1.00 90.38 267 THR A CA 1
ATOM 2050 C C . THR A 1 267 ? 3.543 10.266 36.402 1.00 90.38 267 THR A C 1
ATOM 2052 O O . THR A 1 267 ? 3.920 9.226 36.938 1.00 90.38 267 THR A O 1
ATOM 2055 N N . SER A 1 268 ? 2.375 10.357 35.759 1.00 90.00 268 SER A N 1
ATOM 2056 C CA . SER A 1 268 ? 1.405 9.252 35.699 1.00 90.00 268 SER A CA 1
ATOM 2057 C C . SER A 1 268 ? 1.862 8.045 34.883 1.00 90.00 268 SER A C 1
ATOM 2059 O O . SER A 1 268 ? 1.450 6.923 35.176 1.00 90.00 268 SER A O 1
ATOM 2061 N N . ILE A 1 269 ? 2.710 8.255 33.876 1.00 93.31 269 ILE A N 1
ATOM 2062 C CA . ILE A 1 269 ? 3.239 7.182 33.037 1.00 93.31 269 ILE A CA 1
ATOM 2063 C C . ILE A 1 269 ? 4.699 6.911 33.420 1.00 93.31 269 ILE A C 1
ATOM 2065 O O . ILE A 1 269 ? 5.535 7.812 33.296 1.00 93.31 269 ILE A O 1
ATOM 2069 N N . PRO A 1 270 ? 5.048 5.685 33.849 1.00 91.94 270 PRO A N 1
ATOM 2070 C CA . PRO A 1 270 ? 6.422 5.350 34.191 1.00 91.94 270 PRO A CA 1
ATOM 2071 C C . PRO A 1 270 ? 7.338 5.373 32.960 1.00 91.94 270 PRO A C 1
ATOM 2073 O O . PRO A 1 270 ? 6.908 5.173 31.820 1.00 91.94 270 PRO A O 1
ATOM 2076 N N . ILE A 1 271 ? 8.633 5.568 33.210 1.00 90.00 271 ILE A N 1
ATOM 2077 C CA . ILE A 1 271 ? 9.680 5.475 32.187 1.00 90.00 271 ILE A CA 1
ATOM 2078 C C . ILE A 1 271 ? 9.688 4.058 31.596 1.00 90.00 271 ILE A C 1
ATOM 2080 O O . ILE A 1 271 ? 9.602 3.070 32.331 1.00 90.00 271 ILE A O 1
ATOM 2084 N N . LEU A 1 272 ? 9.800 3.956 30.270 1.00 87.44 272 LEU A N 1
ATOM 2085 C CA . LEU A 1 272 ? 9.910 2.674 29.580 1.00 87.44 272 LEU A CA 1
ATOM 2086 C C . LEU A 1 272 ? 11.310 2.062 29.776 1.00 87.44 272 LEU A C 1
ATOM 2088 O O . LEU A 1 272 ? 12.320 2.730 29.576 1.00 87.44 272 LEU A O 1
ATOM 2092 N N . ASP A 1 273 ? 11.353 0.771 30.123 1.00 68.06 273 ASP A N 1
ATOM 2093 C CA . ASP A 1 273 ? 12.574 -0.050 30.232 1.00 68.06 273 ASP A CA 1
ATOM 2094 C C . ASP A 1 273 ? 13.689 0.553 31.130 1.00 68.06 273 ASP A C 1
ATOM 2096 O O . ASP A 1 273 ? 14.836 0.716 30.693 1.00 68.06 273 ASP A O 1
ATOM 2100 N N . PRO A 1 274 ? 13.397 0.860 32.415 1.00 57.25 274 PRO A N 1
ATOM 2101 C CA . PRO A 1 274 ? 14.349 1.504 33.322 1.00 57.25 274 PRO A CA 1
ATOM 2102 C C . PRO A 1 274 ? 15.716 0.801 33.493 1.00 57.25 274 PRO A C 1
ATOM 2104 O O . PRO A 1 274 ? 16.684 1.516 33.750 1.00 57.25 274 PRO A O 1
ATOM 2107 N N . PRO A 1 275 ? 15.881 -0.536 33.332 1.00 58.06 275 PRO A N 1
ATOM 2108 C CA . PRO A 1 275 ? 17.195 -1.171 33.472 1.00 58.06 275 PRO A CA 1
ATOM 2109 C C . PRO A 1 275 ? 18.190 -0.821 32.359 1.00 58.06 275 PRO A C 1
ATOM 2111 O O . PRO A 1 275 ? 19.395 -0.929 32.583 1.00 58.06 275 PRO A O 1
ATOM 2114 N N . THR A 1 276 ? 17.715 -0.455 31.161 1.00 61.59 276 THR A N 1
ATOM 2115 C CA . THR A 1 276 ? 18.579 -0.143 30.005 1.00 61.59 276 THR A CA 1
ATOM 2116 C C . THR A 1 276 ? 18.514 1.325 29.580 1.00 61.59 276 THR A C 1
ATOM 2118 O O . THR A 1 276 ? 19.457 1.795 28.945 1.00 61.59 276 THR A O 1
ATOM 2121 N N . ASN A 1 277 ? 17.435 2.041 29.942 1.00 67.69 277 ASN A N 1
ATOM 2122 C CA . ASN A 1 277 ? 17.155 3.448 29.612 1.00 67.69 277 ASN A CA 1
ATOM 2123 C C . ASN A 1 277 ? 17.493 3.814 28.152 1.00 67.69 277 ASN A C 1
ATOM 2125 O O . ASN A 1 277 ? 18.035 4.883 27.861 1.00 67.69 277 ASN A O 1
ATOM 2129 N N . ARG A 1 278 ? 17.221 2.882 27.232 1.00 76.56 278 ARG A N 1
ATOM 2130 C CA . ARG A 1 278 ? 17.471 3.059 25.802 1.00 76.56 278 ARG A CA 1
ATOM 2131 C C . ARG A 1 278 ? 16.367 3.920 25.183 1.00 76.56 278 ARG A C 1
ATOM 2133 O O . ARG A 1 278 ? 15.210 3.640 25.447 1.00 76.56 278 ARG A O 1
ATOM 2140 N N . PRO A 1 279 ? 16.676 4.920 24.350 1.00 80.06 279 PRO A N 1
ATOM 2141 C CA . PRO A 1 279 ? 15.651 5.693 23.653 1.00 80.06 279 PRO A CA 1
ATOM 2142 C C . PRO A 1 279 ? 14.827 4.842 22.673 1.00 80.06 279 PRO A C 1
ATOM 2144 O O . PRO A 1 279 ? 15.382 4.111 21.855 1.00 80.06 279 PRO A O 1
ATOM 2147 N N . HIS A 1 280 ? 13.504 4.986 22.714 1.00 86.75 280 HIS A N 1
ATOM 2148 C CA . HIS A 1 280 ? 12.524 4.291 21.869 1.00 86.75 280 HIS A CA 1
ATOM 2149 C C . HIS A 1 280 ? 11.863 5.247 20.872 1.00 86.75 280 HIS A C 1
ATOM 2151 O O . HIS A 1 280 ? 10.647 5.257 20.703 1.00 86.75 280 HIS A O 1
ATOM 2157 N N . ILE A 1 281 ? 12.667 6.074 20.214 1.00 87.75 281 ILE A N 1
ATOM 2158 C CA . ILE A 1 281 ? 12.208 6.999 19.174 1.00 87.75 281 ILE A CA 1
ATOM 2159 C C . ILE A 1 281 ? 13.343 7.265 18.183 1.00 87.75 281 ILE A C 1
ATOM 2161 O O . ILE A 1 281 ? 14.434 6.710 18.342 1.00 87.75 281 ILE A O 1
ATOM 2165 N N . TYR A 1 282 ? 13.109 8.076 17.152 1.00 85.75 282 TYR A N 1
ATOM 2166 C CA . TYR A 1 282 ? 14.142 8.456 16.190 1.00 85.75 282 TYR A CA 1
ATOM 2167 C C . TYR A 1 282 ? 15.438 8.936 16.879 1.00 85.75 282 TYR A C 1
ATOM 2169 O O . TYR A 1 282 ? 15.360 9.720 17.828 1.00 85.75 282 TYR A O 1
ATOM 2177 N N . PRO A 1 283 ? 16.632 8.513 16.412 1.00 81.19 283 PRO A N 1
ATOM 2178 C CA . PRO A 1 283 ? 16.892 7.640 15.256 1.00 81.19 283 PRO A CA 1
ATOM 2179 C C . PRO A 1 283 ? 16.804 6.125 15.516 1.00 81.19 283 PRO A C 1
ATOM 2181 O O . PRO A 1 283 ? 17.002 5.323 14.609 1.00 81.19 283 PRO A O 1
ATOM 2184 N N . PHE A 1 284 ? 16.538 5.683 16.742 1.00 83.12 284 PHE A N 1
ATOM 2185 C CA . PHE A 1 284 ? 16.453 4.250 17.052 1.00 83.12 284 PHE A CA 1
ATOM 2186 C C . PHE A 1 284 ? 15.130 3.615 16.635 1.00 83.12 284 PHE A C 1
ATOM 2188 O O . PHE A 1 284 ? 15.076 2.402 16.466 1.00 83.12 284 PHE A O 1
ATOM 2195 N N . THR A 1 285 ? 14.106 4.444 16.442 1.00 84.75 285 THR A N 1
ATOM 2196 C CA . THR A 1 285 ? 12.872 4.189 15.693 1.00 84.75 285 THR A CA 1
ATOM 2197 C C . THR A 1 285 ? 12.326 2.759 15.835 1.00 84.75 285 THR A C 1
ATOM 2199 O O . THR A 1 285 ? 12.392 1.964 14.893 1.00 84.75 285 THR A O 1
ATOM 2202 N N . PRO A 1 286 ? 11.775 2.393 17.007 1.00 90.88 286 PRO A N 1
ATOM 2203 C CA . PRO A 1 286 ? 10.753 1.358 17.045 1.00 90.88 286 PRO A CA 1
ATOM 2204 C C . PRO A 1 286 ? 9.489 1.866 16.340 1.00 90.88 286 PRO A C 1
ATOM 2206 O O . PRO A 1 286 ? 9.320 3.069 16.138 1.00 90.88 286 PRO A O 1
ATOM 2209 N N . THR A 1 287 ? 8.570 0.961 16.026 1.00 93.62 287 THR A N 1
ATOM 2210 C CA . THR A 1 287 ? 7.232 1.350 15.568 1.00 93.62 287 THR A CA 1
ATOM 2211 C C . THR A 1 287 ? 6.220 1.176 16.684 1.00 93.62 287 THR A C 1
ATOM 2213 O O . THR A 1 287 ? 6.363 0.297 17.543 1.00 93.62 287 THR A O 1
ATOM 2216 N N . ALA A 1 288 ? 5.197 2.021 16.674 1.00 94.31 288 ALA A N 1
ATOM 2217 C CA . ALA A 1 288 ? 4.139 2.001 17.662 1.00 94.31 288 ALA A CA 1
ATOM 2218 C C . ALA A 1 288 ? 2.768 1.989 17.000 1.00 94.31 288 ALA A C 1
ATOM 2220 O O . ALA A 1 288 ? 2.557 2.604 15.957 1.00 94.31 288 ALA A O 1
ATOM 2221 N N . LEU A 1 289 ? 1.823 1.326 17.653 1.00 95.44 289 LEU A N 1
ATOM 2222 C CA . LEU A 1 289 ? 0.428 1.305 17.248 1.00 95.44 289 LEU A CA 1
ATOM 2223 C C . LEU A 1 289 ? -0.494 1.305 18.459 1.00 95.44 289 LEU A C 1
ATOM 2225 O O . LEU A 1 289 ? -0.147 0.794 19.525 1.00 95.44 289 LEU A O 1
ATOM 2229 N N . VAL A 1 290 ? -1.707 1.809 18.255 1.00 97.00 290 VAL A N 1
ATOM 2230 C CA . VAL A 1 290 ? -2.842 1.464 19.110 1.00 97.00 290 VAL A CA 1
ATOM 2231 C C . VAL A 1 290 ? -3.350 0.102 18.648 1.00 97.00 290 VAL A C 1
ATOM 2233 O O . VAL A 1 290 ? -3.649 -0.081 17.465 1.00 97.00 290 VAL A O 1
ATOM 2236 N N . LEU A 1 291 ? -3.400 -0.867 19.558 1.00 97.12 291 LEU A N 1
ATOM 2237 C CA . LEU A 1 291 ? -3.908 -2.200 19.261 1.00 97.12 291 LEU A CA 1
ATOM 2238 C C . LEU A 1 291 ? -5.399 -2.151 18.893 1.00 97.12 291 LEU A C 1
ATOM 2240 O O . LEU A 1 291 ? -6.104 -1.227 19.302 1.00 97.12 291 LEU A O 1
ATOM 2244 N N . PRO A 1 292 ? -5.896 -3.142 18.133 1.00 97.31 292 PRO A N 1
ATOM 2245 C CA . PRO A 1 292 ? -7.306 -3.242 17.779 1.00 97.31 292 PRO A CA 1
ATOM 2246 C C . PRO A 1 292 ? -8.244 -3.095 18.979 1.00 97.31 292 PRO A C 1
ATOM 2248 O O . PRO A 1 292 ? -8.230 -3.916 19.898 1.00 97.31 292 PRO A O 1
ATOM 2251 N N . MET A 1 293 ? -9.086 -2.059 18.947 1.00 96.50 293 MET A N 1
ATOM 2252 C CA . MET A 1 293 ? -10.182 -1.879 19.896 1.00 96.50 293 MET A CA 1
ATOM 2253 C C . MET A 1 293 ? -11.346 -2.749 19.414 1.00 96.50 293 MET A C 1
ATOM 2255 O O . MET A 1 293 ? -12.028 -2.416 18.443 1.00 96.50 293 MET A O 1
ATOM 2259 N N . THR A 1 294 ? -11.510 -3.903 20.051 1.00 96.19 294 THR A N 1
ATOM 2260 C CA . THR A 1 294 ? -12.452 -4.963 19.665 1.00 96.19 294 THR A CA 1
ATOM 2261 C C . THR A 1 294 ? -13.535 -5.121 20.720 1.00 96.19 294 THR A C 1
ATOM 2263 O O . THR A 1 294 ? -13.353 -4.757 21.877 1.00 96.19 294 THR A O 1
ATOM 2266 N N . ILE A 1 295 ? -14.656 -5.736 20.363 1.00 95.25 295 ILE A N 1
ATOM 2267 C CA . ILE A 1 295 ? -15.698 -6.075 21.338 1.00 95.25 295 ILE A CA 1
ATOM 2268 C C . ILE A 1 295 ? -15.129 -7.043 22.390 1.00 95.25 295 ILE A C 1
ATOM 2270 O O . ILE A 1 295 ? -15.418 -6.917 23.579 1.00 95.25 295 ILE A O 1
ATOM 2274 N N . ALA A 1 296 ? -14.259 -7.968 21.969 1.00 94.19 296 ALA A N 1
ATOM 2275 C CA . ALA A 1 296 ? -13.639 -8.969 22.837 1.00 94.19 296 ALA A CA 1
ATOM 2276 C C . ALA A 1 296 ? -12.755 -8.371 23.947 1.00 94.19 296 ALA A C 1
ATOM 2278 O O . ALA A 1 296 ? -12.658 -8.959 25.022 1.00 94.19 296 ALA A O 1
ATOM 2279 N N . ASN A 1 297 ? -12.130 -7.212 23.709 1.00 92.75 297 ASN A N 1
ATOM 2280 C CA . ASN A 1 297 ? -11.331 -6.496 24.708 1.00 92.75 297 ASN A CA 1
ATOM 2281 C C . ASN A 1 297 ? -12.025 -5.236 25.247 1.00 92.75 297 ASN A C 1
ATOM 2283 O O . ASN A 1 297 ? -11.352 -4.366 25.792 1.00 92.75 297 ASN A O 1
ATOM 2287 N N . ASN A 1 298 ? -13.351 -5.134 25.100 1.00 93.12 298 ASN A N 1
ATOM 2288 C CA . ASN A 1 298 ? -14.137 -3.981 25.545 1.00 93.12 298 ASN A CA 1
ATOM 2289 C C . ASN A 1 298 ? -13.616 -2.640 24.986 1.00 93.12 298 ASN A C 1
ATOM 2291 O O . ASN A 1 298 ? -13.593 -1.626 25.683 1.00 93.12 298 ASN A O 1
ATOM 2295 N N . HIS A 1 299 ? -13.151 -2.660 23.734 1.00 94.00 299 HIS A N 1
ATOM 2296 C CA . HIS A 1 299 ? -12.587 -1.519 23.015 1.00 94.00 299 HIS A CA 1
ATOM 2297 C C . HIS A 1 299 ? -11.453 -0.803 23.768 1.00 94.00 299 HIS A C 1
ATOM 2299 O O . HIS A 1 299 ? -11.324 0.419 23.700 1.00 94.00 299 HIS A O 1
ATOM 2305 N N . GLU A 1 300 ? -10.621 -1.557 24.490 1.00 93.94 300 GLU A N 1
ATOM 2306 C CA . GLU A 1 300 ? -9.542 -1.003 25.309 1.00 93.94 300 GLU A CA 1
ATOM 2307 C C . GLU A 1 300 ? -8.486 -0.264 24.469 1.00 93.94 300 GLU A C 1
ATOM 2309 O O . GLU A 1 300 ? -7.909 -0.805 23.521 1.00 93.94 300 GLU A O 1
ATOM 2314 N N . PHE A 1 301 ? -8.170 0.972 24.868 1.00 95.56 301 PHE A N 1
ATOM 2315 C CA . PHE A 1 301 ? -7.091 1.748 24.267 1.00 95.56 301 PHE A CA 1
ATOM 2316 C C . PHE A 1 301 ? -5.736 1.302 24.825 1.00 95.56 301 PHE A C 1
ATOM 2318 O O . PHE A 1 301 ? -5.288 1.752 25.883 1.00 95.56 301 PHE A O 1
ATOM 2325 N N . ARG A 1 302 ? -5.065 0.418 24.090 1.00 96.38 302 ARG A N 1
ATOM 2326 C CA . ARG A 1 302 ? -3.749 -0.114 24.449 1.00 96.38 302 ARG A CA 1
ATOM 2327 C C . ARG A 1 302 ? -2.725 0.239 23.385 1.00 96.38 302 ARG A C 1
ATOM 2329 O O . ARG A 1 302 ? -2.927 -0.050 22.209 1.00 96.38 302 ARG A O 1
ATOM 2336 N N . VAL A 1 303 ? -1.608 0.825 23.796 1.00 96.56 303 VAL A N 1
ATOM 2337 C CA . VAL A 1 303 ? -0.481 1.113 22.905 1.00 96.56 303 VAL A CA 1
ATOM 2338 C C . VAL A 1 303 ? 0.519 -0.028 22.981 1.00 96.56 303 VAL A C 1
ATOM 2340 O O . VAL A 1 303 ? 0.803 -0.530 24.067 1.00 96.56 303 VAL A O 1
ATOM 2343 N N . MET A 1 304 ? 1.079 -0.404 21.836 1.00 95.75 304 MET A N 1
ATOM 2344 C CA . MET A 1 304 ? 2.199 -1.329 21.720 1.00 95.75 304 MET A CA 1
ATOM 2345 C C . MET A 1 304 ? 3.359 -0.661 20.981 1.00 95.75 304 MET A C 1
ATOM 2347 O O . MET A 1 304 ? 3.138 0.008 19.976 1.00 95.75 304 MET A O 1
ATOM 2351 N N . ILE A 1 305 ? 4.583 -0.850 21.474 1.00 94.94 305 ILE A N 1
ATOM 2352 C CA . ILE A 1 305 ? 5.835 -0.373 20.872 1.00 94.94 305 ILE A CA 1
ATOM 2353 C C . ILE A 1 305 ? 6.746 -1.581 20.668 1.00 94.94 305 ILE A C 1
ATOM 2355 O O . ILE A 1 305 ? 6.989 -2.323 21.620 1.00 94.94 305 ILE A O 1
ATOM 2359 N N . CYS A 1 306 ? 7.257 -1.770 19.453 1.00 94.25 306 CYS A N 1
ATOM 2360 C CA . CYS A 1 306 ? 8.099 -2.912 19.101 1.00 94.25 306 CYS A CA 1
ATOM 2361 C C . CYS A 1 306 ? 9.303 -2.519 18.255 1.00 94.25 306 CYS A C 1
ATOM 2363 O O . CYS A 1 306 ? 9.224 -1.646 17.386 1.00 94.25 306 CYS A O 1
ATOM 2365 N N . GLY A 1 307 ? 10.396 -3.249 18.460 1.00 92.50 307 GLY A N 1
ATOM 2366 C CA . GLY A 1 307 ? 11.607 -3.118 17.665 1.00 92.50 307 GLY A CA 1
ATOM 2367 C C . GLY A 1 307 ? 12.515 -1.982 18.117 1.00 92.50 307 GLY A C 1
ATOM 2368 O O . GLY A 1 307 ? 12.624 -1.670 19.305 1.00 92.50 307 GLY A O 1
ATOM 2369 N N . GLY A 1 308 ? 13.209 -1.395 17.151 1.00 89.56 308 GLY A N 1
ATOM 2370 C CA . GLY A 1 308 ? 14.257 -0.407 17.370 1.00 89.56 308 GLY A CA 1
ATOM 2371 C C . GLY A 1 308 ? 15.604 -1.066 17.653 1.00 89.56 308 GLY A C 1
ATOM 2372 O O . GLY A 1 308 ? 15.864 -2.168 17.173 1.00 89.56 308 GLY A O 1
ATOM 2373 N N . VAL A 1 309 ? 16.475 -0.414 18.425 1.00 82.94 309 VAL A N 1
ATOM 2374 C CA . VAL A 1 309 ? 17.855 -0.890 18.646 1.00 82.94 309 VAL A CA 1
ATOM 2375 C C . VAL A 1 309 ? 18.074 -1.486 20.038 1.00 82.94 309 VAL A C 1
ATOM 2377 O O . VAL A 1 309 ? 17.495 -1.042 21.033 1.00 82.94 309 VAL A O 1
ATOM 2380 N N . GLN A 1 310 ? 18.969 -2.462 20.121 1.00 78.00 310 GLN A N 1
ATOM 2381 C CA . GLN A 1 310 ? 19.587 -2.993 21.328 1.00 78.00 310 GLN A CA 1
ATOM 2382 C C . GLN A 1 310 ? 21.089 -2.663 21.302 1.00 78.00 310 GLN A C 1
ATOM 2384 O O . GLN A 1 310 ? 21.732 -2.715 20.257 1.00 78.00 310 GLN A O 1
ATOM 2389 N N . ARG A 1 311 ? 21.671 -2.308 22.454 1.00 64.25 311 ARG A N 1
ATOM 2390 C CA . ARG A 1 311 ? 23.115 -2.032 22.563 1.00 64.25 311 ARG A CA 1
ATOM 2391 C C . ARG A 1 311 ? 23.873 -3.280 23.000 1.00 64.25 311 ARG A C 1
ATOM 2393 O O . ARG A 1 311 ? 23.483 -3.928 23.970 1.00 64.25 311 ARG A O 1
ATOM 2400 N N . THR A 1 312 ? 24.984 -3.556 22.323 1.00 56.12 312 THR A N 1
ATOM 2401 C CA . THR A 1 312 ? 25.896 -4.682 22.599 1.00 56.12 312 THR A CA 1
ATOM 2402 C C . THR A 1 312 ? 26.743 -4.479 23.864 1.00 56.12 312 THR A C 1
ATOM 2404 O O . THR A 1 312 ? 27.099 -5.447 24.535 1.00 56.12 312 THR A O 1
ATOM 2407 N N . SER A 1 313 ? 27.017 -3.226 24.253 1.00 54.84 313 SER A N 1
ATOM 2408 C CA . SER A 1 313 ? 27.717 -2.864 25.494 1.00 54.84 313 SER A CA 1
ATOM 2409 C C . SER A 1 313 ? 26.825 -2.026 26.427 1.00 54.84 313 SER A C 1
ATOM 2411 O O . SER A 1 313 ? 26.136 -1.098 26.005 1.00 54.84 313 SER A O 1
ATOM 2413 N N . LYS A 1 314 ? 26.822 -2.357 27.729 1.00 45.25 314 LYS A N 1
ATOM 2414 C CA . LYS A 1 314 ? 25.968 -1.758 28.784 1.00 45.25 314 LYS A CA 1
ATOM 2415 C C . LYS A 1 314 ? 26.354 -0.320 29.194 1.00 45.25 314 LYS A C 1
ATOM 2417 O O . LYS A 1 314 ? 26.063 0.090 30.316 1.00 45.25 314 LYS A O 1
ATOM 2422 N N . ALA A 1 315 ? 27.038 0.451 28.350 1.00 42.06 315 ALA A N 1
ATOM 2423 C CA . ALA A 1 315 ? 27.429 1.811 28.712 1.00 42.06 315 ALA A CA 1
ATOM 2424 C C . ALA A 1 315 ? 26.219 2.758 28.618 1.00 42.06 315 ALA A C 1
ATOM 2426 O O . ALA A 1 315 ? 25.669 2.993 27.545 1.00 42.06 315 ALA A O 1
ATOM 2427 N N . SER A 1 316 ? 25.831 3.324 29.758 1.00 45.44 316 SER A N 1
ATOM 2428 C CA . SER A 1 316 ? 24.714 4.248 30.011 1.00 45.44 316 SER A CA 1
ATOM 2429 C C . SER A 1 316 ? 24.749 5.587 29.252 1.00 45.44 316 SER A C 1
ATOM 2431 O O . SER A 1 316 ? 23.939 6.467 29.529 1.00 45.44 316 SER A O 1
ATOM 2433 N N . ASN A 1 317 ? 25.684 5.788 28.322 1.00 49.69 317 ASN A N 1
ATOM 2434 C CA . ASN A 1 317 ? 25.855 7.069 27.643 1.00 49.69 317 ASN A CA 1
ATOM 2435 C C . ASN A 1 317 ? 24.908 7.160 26.452 1.00 49.69 317 ASN A C 1
ATOM 2437 O O . ASN A 1 317 ? 25.073 6.416 25.490 1.00 49.69 317 ASN A O 1
ATOM 2441 N N . LEU A 1 318 ? 23.948 8.082 26.513 1.00 52.72 318 LEU A N 1
ATOM 2442 C CA . LEU A 1 318 ? 22.961 8.446 25.486 1.00 52.72 318 LEU A CA 1
ATOM 2443 C C . LEU A 1 318 ? 23.577 8.947 24.154 1.00 52.72 318 LEU A C 1
ATOM 2445 O O . LEU A 1 318 ? 22.950 9.730 23.469 1.00 52.72 318 LEU A O 1
ATOM 2449 N N . THR A 1 319 ? 24.789 8.547 23.769 1.00 54.78 319 THR A N 1
ATOM 2450 C CA . THR A 1 319 ? 25.442 8.905 22.497 1.00 54.78 319 THR A CA 1
ATOM 2451 C C . THR A 1 319 ? 25.116 7.882 21.408 1.00 54.78 319 THR A C 1
ATOM 2453 O O . THR A 1 319 ? 24.997 6.696 21.724 1.00 54.78 319 THR A O 1
ATOM 2456 N N . THR A 1 320 ? 25.040 8.291 20.133 1.00 55.69 320 THR A N 1
ATOM 2457 C CA . THR A 1 320 ? 25.003 7.368 18.980 1.00 55.69 320 THR A CA 1
ATOM 2458 C C . THR A 1 320 ? 26.289 6.537 18.950 1.00 55.69 320 THR A C 1
ATOM 2460 O O . THR A 1 320 ? 27.374 7.095 18.786 1.00 55.69 320 THR A O 1
ATOM 2463 N N . PRO A 1 321 ? 26.213 5.210 19.141 1.00 54.84 321 PRO A N 1
ATOM 2464 C CA . PRO A 1 321 ? 27.351 4.327 18.913 1.00 54.84 321 PRO A CA 1
ATOM 2465 C C . PRO A 1 321 ? 27.708 4.285 17.424 1.00 54.84 321 PRO A C 1
ATOM 2467 O O . PRO A 1 321 ? 26.921 4.716 16.573 1.00 54.84 321 PRO A O 1
ATOM 2470 N N . ALA A 1 322 ? 28.870 3.721 17.092 1.00 56.59 322 ALA A N 1
ATOM 2471 C CA . ALA A 1 322 ? 29.164 3.389 15.703 1.00 56.59 322 ALA A CA 1
ATOM 2472 C C . ALA A 1 322 ? 28.072 2.441 15.157 1.00 56.59 322 ALA A C 1
ATOM 2474 O O . ALA A 1 322 ? 27.554 1.596 15.886 1.00 56.59 322 ALA A O 1
ATOM 2475 N N . ALA A 1 323 ? 27.687 2.584 13.883 1.00 53.94 323 ALA A N 1
ATOM 2476 C CA . ALA A 1 323 ? 26.542 1.862 13.305 1.00 53.94 323 ALA A CA 1
ATOM 2477 C C . ALA A 1 323 ? 26.647 0.322 13.416 1.00 53.94 323 ALA A C 1
ATOM 2479 O O . ALA A 1 323 ? 25.633 -0.369 13.433 1.00 53.94 323 ALA A O 1
ATOM 2480 N N . ASN A 1 324 ? 27.866 -0.214 13.535 1.00 56.84 324 ASN A N 1
ATOM 2481 C CA . ASN A 1 324 ? 28.166 -1.634 13.735 1.00 56.84 324 ASN A CA 1
ATOM 2482 C C . ASN A 1 324 ? 28.035 -2.121 15.196 1.00 56.84 324 ASN A C 1
ATOM 2484 O O . ASN A 1 324 ? 28.288 -3.293 15.456 1.00 56.84 324 ASN A O 1
ATOM 2488 N N . GLU A 1 325 ? 27.664 -1.255 16.142 1.00 59.34 325 GLU A N 1
ATOM 2489 C CA . GLU A 1 325 ? 27.488 -1.589 17.567 1.00 59.34 325 GLU A CA 1
ATOM 2490 C C . GLU A 1 325 ? 26.008 -1.658 18.000 1.00 59.34 325 GLU A C 1
ATOM 2492 O O . GLU A 1 325 ? 25.715 -1.874 19.183 1.00 59.34 325 GLU A O 1
ATOM 2497 N N . LEU A 1 326 ? 25.079 -1.461 17.055 1.00 75.31 326 LEU A N 1
ATOM 2498 C CA . LEU A 1 326 ? 23.635 -1.416 17.283 1.00 75.31 326 LEU A CA 1
ATOM 2499 C C . LEU A 1 326 ? 22.938 -2.620 16.650 1.00 75.31 326 LEU A C 1
ATOM 2501 O O . LEU A 1 326 ? 22.725 -2.679 15.435 1.00 75.31 326 LEU A O 1
ATOM 2505 N N . ASP A 1 327 ? 22.554 -3.552 17.515 1.00 82.44 327 ASP A N 1
ATOM 2506 C CA . ASP A 1 327 ? 21.771 -4.726 17.161 1.00 82.44 327 ASP A CA 1
ATOM 2507 C C . ASP A 1 327 ? 20.286 -4.363 17.075 1.00 82.44 327 ASP A C 1
ATOM 2509 O O . ASP A 1 327 ? 19.829 -3.417 17.719 1.00 82.44 327 ASP A O 1
ATOM 2513 N N . PRO A 1 328 ? 19.486 -5.100 16.303 1.00 87.88 328 PRO A N 1
ATOM 2514 C CA . PRO A 1 328 ? 18.065 -4.853 16.221 1.00 87.88 328 PRO A CA 1
ATOM 2515 C C . PRO A 1 328 ? 17.374 -5.473 17.441 1.00 87.88 328 PRO A C 1
ATOM 2517 O O . PRO A 1 328 ? 17.692 -6.584 17.862 1.00 87.88 328 PRO A O 1
ATOM 2520 N N . SER A 1 329 ? 16.385 -4.786 17.997 1.00 88.62 329 SER A N 1
ATOM 2521 C CA . SER A 1 329 ? 15.595 -5.310 19.106 1.00 88.62 329 SER A CA 1
ATOM 2522 C C . SER A 1 329 ? 14.415 -6.131 18.592 1.00 88.62 329 SER A C 1
ATOM 2524 O O . SER A 1 329 ? 13.757 -5.754 17.624 1.00 88.62 329 SER A O 1
ATOM 2526 N N . ASP A 1 330 ? 14.139 -7.249 19.255 1.00 91.88 330 ASP A N 1
ATOM 2527 C CA . ASP A 1 330 ? 12.933 -8.072 19.098 1.00 91.88 330 ASP A CA 1
ATOM 2528 C C . ASP A 1 330 ? 11.903 -7.819 20.215 1.00 91.88 330 ASP A C 1
ATOM 2530 O O . ASP A 1 330 ? 10.842 -8.441 20.245 1.00 91.88 330 ASP A O 1
ATOM 2534 N N . ASP A 1 331 ? 12.220 -6.915 21.146 1.00 91.12 331 ASP A N 1
ATOM 2535 C CA . ASP A 1 331 ? 11.384 -6.630 22.302 1.00 91.12 331 ASP A CA 1
ATOM 2536 C C . ASP A 1 331 ? 10.153 -5.813 21.907 1.00 91.12 331 ASP A C 1
ATOM 2538 O O . ASP A 1 331 ? 10.212 -4.882 21.095 1.00 91.12 331 ASP A O 1
ATOM 2542 N N . CYS A 1 332 ? 9.057 -6.127 22.587 1.00 93.44 332 CYS A N 1
ATOM 2543 C CA . CYS A 1 332 ? 7.790 -5.436 22.480 1.00 93.44 332 CYS A CA 1
ATOM 2544 C C . CYS A 1 332 ? 7.252 -5.088 23.869 1.00 93.44 332 CYS A C 1
ATOM 2546 O O . CYS A 1 332 ? 7.285 -5.908 24.793 1.00 93.44 332 CYS A O 1
ATOM 2548 N N . TYR A 1 333 ? 6.704 -3.883 23.994 1.00 93.62 333 TYR A N 1
ATOM 2549 C CA . TYR A 1 333 ? 6.112 -3.371 25.224 1.00 93.62 333 TYR A CA 1
ATOM 2550 C C . TYR A 1 333 ? 4.708 -2.853 24.970 1.00 93.62 333 TYR A C 1
ATOM 2552 O O . TYR A 1 333 ? 4.443 -2.258 23.928 1.00 93.62 333 TYR A O 1
ATOM 2560 N N . GLN A 1 334 ? 3.821 -3.049 25.937 1.00 95.00 334 GLN A N 1
ATOM 2561 C CA . GLN A 1 334 ? 2.455 -2.551 25.900 1.00 95.00 334 GLN A CA 1
ATOM 2562 C C . GLN A 1 334 ? 2.125 -1.739 27.142 1.00 95.00 334 GLN A C 1
ATOM 2564 O O . GLN A 1 334 ? 2.598 -2.049 28.238 1.00 95.00 334 GLN A O 1
ATOM 2569 N N . ILE A 1 335 ? 1.266 -0.739 26.974 1.00 95.94 335 ILE A N 1
ATOM 2570 C CA . ILE A 1 335 ? 0.729 0.069 28.065 1.00 95.94 335 ILE A CA 1
ATOM 2571 C C . ILE A 1 335 ? -0.716 0.463 27.770 1.00 95.94 335 ILE A C 1
ATOM 2573 O O . ILE A 1 335 ? -1.091 0.696 26.620 1.00 95.94 335 ILE A O 1
ATOM 2577 N N . VAL A 1 336 ? -1.514 0.565 28.827 1.00 96.25 336 VAL A N 1
ATOM 2578 C CA . VAL A 1 336 ? -2.788 1.287 28.820 1.00 96.25 336 VAL A CA 1
ATOM 2579 C C . VAL A 1 336 ? -2.512 2.622 29.511 1.00 96.25 336 VAL A C 1
ATOM 2581 O O . VAL A 1 336 ? -2.293 2.619 30.723 1.00 96.25 336 VAL A O 1
ATOM 2584 N N . PRO A 1 337 ? -2.425 3.750 28.777 1.00 95.06 337 PRO A N 1
ATOM 2585 C CA . PRO A 1 337 ? -2.042 5.030 29.377 1.00 95.06 337 PRO A CA 1
ATOM 2586 C C . PRO A 1 337 ? -3.052 5.548 30.410 1.00 95.06 337 PRO A C 1
ATOM 2588 O O . PRO A 1 337 ? -2.679 6.244 31.348 1.00 95.06 337 PRO A O 1
ATOM 2591 N N . GLU A 1 338 ? -4.329 5.199 30.248 1.00 93.56 338 GLU A N 1
ATOM 2592 C CA . GLU A 1 338 ? -5.414 5.572 31.160 1.00 93.56 338 GLU A CA 1
ATOM 2593 C C . GLU A 1 338 ? -6.236 4.330 31.539 1.00 93.56 338 GLU A C 1
ATOM 2595 O O . GLU A 1 338 ? -7.291 4.095 30.943 1.00 93.56 338 GLU A O 1
ATOM 2600 N N . PRO A 1 339 ? -5.764 3.493 32.483 1.00 92.19 339 PRO A N 1
ATOM 2601 C CA . PRO A 1 339 ? -6.516 2.321 32.921 1.00 92.19 339 PRO A CA 1
ATOM 2602 C C . PRO A 1 339 ? -7.878 2.722 33.502 1.00 92.19 339 PRO A C 1
ATOM 2604 O O . PRO A 1 339 ? -7.976 3.605 34.355 1.00 92.19 339 PRO A O 1
ATOM 2607 N N . THR A 1 340 ? -8.951 2.072 33.048 1.00 87.88 340 THR A N 1
ATOM 2608 C CA . THR A 1 340 ? -10.326 2.383 33.483 1.00 87.88 340 THR A CA 1
ATOM 2609 C C . THR A 1 340 ? -10.688 1.774 34.836 1.00 87.88 340 THR A C 1
ATOM 2611 O O . THR A 1 340 ? -11.707 2.128 35.418 1.00 87.88 340 THR A O 1
ATOM 2614 N N . ASP A 1 341 ? -9.873 0.846 35.334 1.00 88.19 341 ASP A N 1
ATOM 2615 C CA . ASP A 1 341 ? -10.050 0.153 36.613 1.00 88.19 341 ASP A CA 1
ATOM 2616 C C . ASP A 1 341 ? -9.435 0.909 37.808 1.00 88.19 341 ASP A C 1
ATOM 2618 O O . ASP A 1 341 ? -9.481 0.430 38.940 1.00 88.19 341 ASP A O 1
ATOM 2622 N N . GLY A 1 342 ? -8.871 2.099 37.568 1.00 86.25 342 GLY A N 1
ATOM 2623 C CA . GLY A 1 342 ? -8.230 2.930 38.588 1.00 86.25 342 GLY A CA 1
ATOM 2624 C C . GLY A 1 342 ? -6.810 2.493 38.958 1.00 86.25 342 GLY A C 1
ATOM 2625 O O . GLY A 1 342 ? -6.219 3.074 39.870 1.00 86.25 342 GLY A O 1
ATOM 2626 N N . THR A 1 343 ? -6.245 1.494 38.273 1.00 92.50 343 THR A N 1
ATOM 2627 C CA . THR A 1 343 ? -4.843 1.106 38.453 1.00 92.50 343 THR A CA 1
ATOM 2628 C C . THR A 1 343 ? -3.892 2.125 37.818 1.00 92.50 343 THR A C 1
ATOM 2630 O O . THR A 1 343 ? -4.268 2.927 36.962 1.00 92.50 343 THR A O 1
ATOM 2633 N N . ALA A 1 344 ? -2.632 2.124 38.260 1.00 92.44 344 ALA A N 1
ATOM 2634 C CA . ALA A 1 344 ? -1.596 2.933 37.626 1.00 92.44 344 ALA A CA 1
ATOM 2635 C C . ALA A 1 344 ? -1.221 2.351 36.253 1.00 92.44 344 ALA A C 1
ATOM 2637 O O . ALA A 1 344 ? -1.229 1.134 36.065 1.00 92.44 344 ALA A O 1
ATOM 2638 N N . ALA A 1 345 ? -0.837 3.208 35.307 1.00 94.69 345 ALA A N 1
ATOM 2639 C CA . ALA A 1 345 ? -0.348 2.759 34.010 1.00 94.69 345 ALA A CA 1
ATOM 2640 C C . ALA A 1 345 ? 0.982 2.002 34.172 1.00 94.69 345 ALA A C 1
ATOM 2642 O O . ALA A 1 345 ? 1.916 2.487 34.812 1.00 94.69 345 ALA A O 1
ATOM 2643 N N . VAL A 1 346 ? 1.083 0.811 33.578 1.00 93.56 346 VAL A N 1
ATOM 2644 C CA . VAL A 1 346 ? 2.266 -0.055 33.693 1.00 93.56 346 VAL A CA 1
ATOM 2645 C C . VAL A 1 346 ? 2.703 -0.543 32.317 1.00 93.56 346 VAL A C 1
ATOM 2647 O O . VAL A 1 346 ? 1.900 -1.062 31.541 1.00 93.56 346 VAL A O 1
ATOM 2650 N N . TRP A 1 347 ? 4.003 -0.422 32.038 1.00 93.00 347 TRP A N 1
ATOM 2651 C CA . TRP A 1 347 ? 4.628 -1.070 30.889 1.00 93.00 347 TRP A CA 1
ATOM 2652 C C . TRP A 1 347 ? 4.735 -2.573 31.117 1.00 93.00 347 TRP A C 1
ATOM 2654 O O . TRP A 1 347 ? 5.340 -3.034 32.084 1.00 93.00 347 TRP A O 1
ATOM 2664 N N . THR A 1 348 ? 4.192 -3.343 30.185 1.00 92.50 348 THR A N 1
ATOM 2665 C CA . THR A 1 348 ? 4.215 -4.806 30.206 1.00 92.50 348 THR A CA 1
ATOM 2666 C C . THR A 1 348 ? 4.981 -5.316 28.996 1.00 92.50 348 THR A C 1
ATOM 2668 O O . THR A 1 348 ? 4.746 -4.873 27.873 1.00 92.50 348 THR A O 1
ATOM 2671 N N . ARG A 1 349 ? 5.935 -6.226 29.213 1.00 91.06 349 ARG A N 1
ATOM 2672 C CA . ARG A 1 349 ? 6.576 -6.942 28.103 1.00 91.06 349 ARG A CA 1
ATOM 2673 C C . ARG A 1 349 ? 5.579 -7.931 27.516 1.00 91.06 349 ARG A C 1
ATOM 2675 O O . ARG A 1 349 ? 4.843 -8.577 28.261 1.00 91.06 349 ARG A O 1
ATOM 2682 N N . VAL A 1 350 ? 5.594 -8.061 26.198 1.00 91.69 350 VAL A N 1
ATOM 2683 C CA . VAL A 1 350 ? 4.826 -9.083 25.481 1.00 91.69 350 VAL A CA 1
ATOM 2684 C C . VAL A 1 350 ? 5.751 -9.996 24.694 1.00 91.69 350 VAL A C 1
ATOM 2686 O O . VAL A 1 350 ? 6.973 -9.858 24.763 1.00 91.69 350 VAL A O 1
ATOM 2689 N N . ASP A 1 351 ? 5.157 -10.958 23.995 1.00 93.69 351 ASP A N 1
ATOM 2690 C CA . ASP A 1 351 ? 5.856 -11.896 23.126 1.00 93.69 351 ASP A CA 1
ATOM 2691 C C . ASP A 1 351 ? 6.859 -11.162 22.228 1.00 93.69 351 ASP A C 1
ATOM 2693 O O . ASP A 1 351 ? 6.578 -10.082 21.703 1.00 93.69 351 ASP A O 1
ATOM 2697 N N . LYS A 1 352 ? 8.043 -11.751 22.076 1.00 93.19 352 LYS A N 1
ATOM 2698 C CA . LYS A 1 352 ? 9.094 -11.209 21.216 1.00 93.19 352 LYS A CA 1
ATOM 2699 C C . LYS A 1 352 ? 8.700 -11.342 19.753 1.00 93.19 352 LYS A C 1
ATOM 2701 O O . LYS A 1 352 ? 8.084 -12.334 19.359 1.00 93.19 352 LYS A O 1
ATOM 2706 N N . MET A 1 353 ? 9.119 -10.371 18.948 1.00 94.81 353 MET A N 1
ATOM 2707 C CA . MET A 1 353 ? 9.051 -10.509 17.498 1.00 94.81 353 MET A CA 1
ATOM 2708 C C . MET A 1 353 ? 9.882 -11.729 17.059 1.00 94.81 353 MET A C 1
ATOM 2710 O O . MET A 1 353 ? 10.943 -11.973 17.637 1.00 94.81 353 MET A O 1
ATOM 2714 N N . PRO A 1 354 ? 9.471 -12.475 16.016 1.00 95.25 354 PRO A N 1
ATOM 2715 C CA . PRO A 1 354 ? 10.250 -13.605 15.508 1.00 95.25 354 PRO A CA 1
ATOM 2716 C C . PRO A 1 354 ? 11.654 -13.205 15.039 1.00 95.25 354 PRO A C 1
ATOM 2718 O O . PRO A 1 354 ? 12.579 -14.015 15.069 1.00 95.25 354 PRO A O 1
ATOM 2721 N N . ILE A 1 355 ? 11.814 -11.952 14.604 1.00 93.25 355 ILE A N 1
ATOM 2722 C CA . ILE A 1 355 ? 13.092 -11.359 14.230 1.00 93.25 355 ILE A CA 1
ATOM 2723 C C . ILE A 1 355 ? 13.165 -9.905 14.702 1.00 93.25 355 ILE A C 1
ATOM 2725 O O . ILE A 1 355 ? 12.200 -9.150 14.587 1.00 93.25 355 ILE A O 1
ATOM 2729 N N . GLY A 1 356 ? 14.326 -9.501 15.221 1.00 91.62 356 GLY A N 1
ATOM 2730 C CA . GLY A 1 356 ? 14.575 -8.113 15.597 1.00 91.62 356 GLY A CA 1
ATOM 2731 C C . GLY A 1 356 ? 14.645 -7.193 14.376 1.00 91.62 356 GLY A C 1
ATOM 2732 O O . GLY A 1 356 ? 15.265 -7.539 13.359 1.00 91.62 356 GLY A O 1
ATOM 2733 N N . ARG A 1 357 ? 14.059 -5.996 14.501 1.00 92.25 357 ARG A N 1
ATOM 2734 C CA . ARG A 1 357 ? 14.008 -4.977 13.439 1.00 92.25 357 ARG A CA 1
ATOM 2735 C C . ARG A 1 357 ? 14.324 -3.591 13.982 1.00 92.25 357 ARG A C 1
ATOM 2737 O O . ARG A 1 357 ? 13.706 -3.157 14.953 1.00 92.25 357 ARG A O 1
ATOM 2744 N N . VAL A 1 358 ? 15.200 -2.871 13.291 1.00 87.56 358 VAL A N 1
ATOM 2745 C CA . VAL A 1 358 ? 15.305 -1.410 13.406 1.00 87.56 358 VAL A CA 1
ATOM 2746 C C . VAL A 1 358 ? 14.392 -0.786 12.354 1.00 87.56 358 VAL A C 1
ATOM 2748 O O . VAL A 1 358 ? 14.352 -1.292 11.232 1.00 87.56 358 VAL A O 1
ATOM 2751 N N . MET A 1 359 ? 13.684 0.303 12.682 1.00 90.00 359 MET A N 1
ATOM 2752 C CA . MET A 1 359 ? 12.745 0.987 11.770 1.00 90.00 359 MET A CA 1
ATOM 2753 C C . MET A 1 359 ? 11.720 0.047 11.088 1.00 90.00 359 MET A C 1
ATOM 2755 O O . MET A 1 359 ? 11.536 0.101 9.871 1.00 90.00 359 MET A O 1
ATOM 2759 N N . PRO A 1 360 ? 11.056 -0.865 11.827 1.00 94.56 360 PRO A N 1
ATOM 2760 C CA . PRO A 1 360 ? 9.942 -1.615 11.252 1.00 94.56 360 PRO A CA 1
ATOM 2761 C C . PRO A 1 360 ? 8.766 -0.682 10.935 1.00 94.56 360 PRO A C 1
ATOM 2763 O O . PRO A 1 360 ? 8.613 0.359 11.563 1.00 94.56 360 PRO A O 1
ATOM 2766 N N . ASP A 1 361 ? 7.879 -1.092 10.037 1.00 97.00 361 ASP A N 1
ATOM 2767 C CA . ASP A 1 361 ? 6.527 -0.538 9.934 1.00 97.00 361 ASP A CA 1
ATOM 2768 C C . ASP A 1 361 ? 5.514 -1.564 10.447 1.00 97.00 361 ASP A C 1
ATOM 2770 O O . ASP A 1 361 ? 5.732 -2.775 10.346 1.00 97.00 361 ASP A O 1
ATOM 2774 N N . VAL A 1 362 ? 4.385 -1.089 10.978 1.00 97.25 362 VAL A N 1
ATOM 2775 C CA . VAL A 1 362 ? 3.285 -1.945 11.435 1.00 97.25 362 VAL A CA 1
ATOM 2776 C C . VAL A 1 362 ? 1.947 -1.496 10.862 1.00 97.25 362 VAL A C 1
ATOM 2778 O O . VAL A 1 362 ? 1.575 -0.325 10.937 1.00 97.25 362 VAL A O 1
ATOM 2781 N N . VAL A 1 363 ? 1.185 -2.449 10.329 1.00 98.12 363 VAL A N 1
ATOM 2782 C CA . VAL A 1 363 ? -0.097 -2.191 9.667 1.00 98.12 363 VAL A CA 1
ATOM 2783 C C . VAL A 1 363 ? -1.209 -3.016 10.306 1.00 98.12 363 VAL A C 1
ATOM 2785 O O . VAL A 1 363 ? -1.125 -4.243 10.381 1.00 98.12 363 VAL A O 1
ATOM 2788 N N . LEU A 1 364 ? -2.267 -2.341 10.763 1.00 98.12 364 LEU A N 1
ATOM 2789 C CA . LEU A 1 364 ? -3.486 -2.997 11.242 1.00 98.12 364 LEU A CA 1
ATOM 2790 C C . LEU A 1 364 ? -4.251 -3.610 10.069 1.00 98.12 364 LEU A C 1
ATOM 2792 O O . LEU A 1 364 ? -4.391 -2.991 9.017 1.00 98.12 364 LEU A O 1
ATOM 2796 N N . THR A 1 365 ? -4.773 -4.816 10.260 1.00 97.94 365 THR A N 1
ATOM 2797 C CA . THR A 1 365 ? -5.490 -5.572 9.229 1.00 97.94 365 THR A CA 1
ATOM 2798 C C . THR A 1 365 ? -6.954 -5.815 9.608 1.00 97.94 365 THR A C 1
ATOM 2800 O O . THR A 1 365 ? -7.289 -5.805 10.795 1.00 97.94 365 THR A O 1
ATOM 2803 N N . PRO A 1 366 ? -7.852 -6.029 8.624 1.00 97.88 366 PRO A N 1
ATOM 2804 C CA . PRO A 1 366 ? -9.288 -6.178 8.872 1.00 97.88 366 PRO A CA 1
ATOM 2805 C C . PRO A 1 366 ? -9.682 -7.333 9.796 1.00 97.88 366 PRO A C 1
ATOM 2807 O O . PRO A 1 366 ? -10.748 -7.276 10.391 1.00 97.88 366 PRO A O 1
ATOM 2810 N N . ASP A 1 367 ? -8.856 -8.370 9.948 1.00 95.88 367 ASP A N 1
ATOM 2811 C CA . ASP A 1 367 ? -9.124 -9.484 10.865 1.00 95.88 367 ASP A CA 1
ATOM 2812 C C . ASP A 1 367 ? -8.679 -9.207 12.315 1.00 95.88 367 ASP A C 1
ATOM 2814 O O . ASP A 1 367 ? -8.650 -10.128 13.127 1.00 95.88 367 ASP A O 1
ATOM 2818 N N . GLY A 1 368 ? -8.346 -7.955 12.656 1.00 96.19 368 GLY A N 1
ATOM 2819 C CA . GLY A 1 368 ? -7.996 -7.554 14.022 1.00 96.19 368 GLY A CA 1
ATOM 2820 C C . GLY A 1 368 ? -6.564 -7.907 14.423 1.00 96.19 368 GLY A C 1
ATOM 2821 O O . GLY A 1 368 ? -6.276 -8.055 15.609 1.00 96.19 368 GLY A O 1
ATOM 2822 N N . LYS A 1 369 ? -5.658 -8.042 13.448 1.00 96.75 369 LYS A N 1
ATOM 2823 C CA . LYS A 1 369 ? -4.233 -8.337 13.667 1.00 96.75 369 LYS A CA 1
ATOM 2824 C C . LYS A 1 369 ? -3.336 -7.209 13.185 1.00 96.75 369 LYS A C 1
ATOM 2826 O O . LYS A 1 369 ? -3.767 -6.340 12.424 1.00 96.75 369 LYS A O 1
ATOM 2831 N N . ALA A 1 370 ? -2.074 -7.242 13.598 1.00 97.56 370 ALA A N 1
ATOM 2832 C CA . ALA A 1 370 ? -1.055 -6.288 13.173 1.00 97.56 370 ALA A CA 1
ATOM 2833 C C . ALA A 1 370 ? 0.055 -7.001 12.393 1.00 97.56 370 ALA A C 1
ATOM 2835 O O . ALA A 1 370 ? 0.609 -7.986 12.874 1.00 97.56 370 ALA A O 1
ATOM 2836 N N . VAL A 1 371 ? 0.384 -6.515 11.198 1.00 97.94 371 VAL A N 1
ATOM 2837 C CA . VAL A 1 371 ? 1.457 -7.064 10.359 1.00 97.94 371 VAL A CA 1
ATOM 2838 C C . VAL A 1 371 ? 2.663 -6.135 10.422 1.00 97.94 371 VAL A C 1
ATOM 2840 O O . VAL A 1 371 ? 2.559 -4.964 10.066 1.00 97.94 371 VAL A O 1
ATOM 2843 N N . TYR A 1 372 ? 3.797 -6.670 10.863 1.00 97.81 372 TYR A N 1
ATOM 2844 C CA . TYR A 1 372 ? 5.095 -6.011 10.886 1.00 97.81 372 TYR A CA 1
ATOM 2845 C C . TYR A 1 372 ? 5.861 -6.323 9.601 1.00 97.81 372 TYR A C 1
ATOM 2847 O O . TYR A 1 372 ? 6.022 -7.487 9.220 1.00 97.81 372 TYR A O 1
ATOM 2855 N N . VAL A 1 373 ? 6.342 -5.275 8.941 1.00 97.38 373 VAL A N 1
ATOM 2856 C CA . VAL A 1 373 ? 7.102 -5.329 7.685 1.00 97.38 373 VAL A CA 1
ATOM 2857 C C . VAL A 1 373 ? 8.272 -4.352 7.741 1.00 97.38 373 VAL A C 1
ATOM 2859 O O . VAL A 1 373 ? 8.410 -3.597 8.704 1.00 97.38 373 VAL A O 1
ATOM 2862 N N . ASN A 1 374 ? 9.100 -4.360 6.696 1.00 95.25 374 ASN A N 1
ATOM 2863 C CA . ASN A 1 374 ? 10.243 -3.464 6.538 1.00 95.25 374 ASN A CA 1
ATOM 2864 C C . ASN A 1 374 ? 11.280 -3.596 7.676 1.00 95.25 374 ASN A C 1
ATOM 2866 O O . ASN A 1 374 ? 11.188 -4.449 8.573 1.00 95.25 374 ASN A O 1
ATOM 2870 N N . GLY A 1 375 ? 12.304 -2.754 7.600 1.00 91.94 375 GLY A N 1
ATOM 2871 C CA . GLY A 1 375 ? 13.309 -2.571 8.632 1.00 91.94 375 GLY A CA 1
ATOM 2872 C C . GLY A 1 375 ? 14.658 -3.203 8.310 1.00 91.94 375 GLY A C 1
ATOM 2873 O O . GLY A 1 375 ? 14.832 -3.978 7.365 1.00 91.94 375 GLY A O 1
ATOM 2874 N N . ALA A 1 376 ? 15.629 -2.855 9.144 1.00 87.81 376 ALA A N 1
ATOM 2875 C CA . ALA A 1 376 ? 17.022 -3.251 9.018 1.00 87.81 376 ALA A CA 1
ATOM 2876 C C . ALA A 1 376 ? 17.445 -4.188 10.154 1.00 87.81 376 ALA A C 1
ATOM 2878 O O . ALA A 1 376 ? 16.860 -4.221 11.243 1.00 87.81 376 ALA A O 1
ATOM 2879 N N . GLY A 1 377 ? 18.470 -4.982 9.874 1.00 86.69 377 GLY A N 1
ATOM 2880 C CA . GLY A 1 377 ? 19.026 -5.967 10.776 1.00 86.69 377 GLY A CA 1
ATOM 2881 C C . GLY A 1 377 ? 20.133 -5.446 11.671 1.00 86.69 377 GLY A C 1
ATOM 2882 O O . GLY A 1 377 ? 20.480 -6.189 12.571 1.00 86.69 377 GLY A O 1
ATOM 2883 N N . TYR A 1 378 ? 20.661 -4.242 11.437 1.00 79.06 378 TYR A N 1
ATOM 2884 C CA . TYR A 1 378 ? 21.623 -3.523 12.285 1.00 79.06 378 TYR A CA 1
ATOM 2885 C C . TYR A 1 378 ? 21.554 -2.015 11.983 1.00 79.06 378 TYR A C 1
ATOM 2887 O O . TYR A 1 378 ? 21.096 -1.627 10.903 1.00 79.06 378 TYR A O 1
ATOM 2895 N N . GLY A 1 379 ? 22.054 -1.178 12.896 1.00 80.62 379 GLY A N 1
ATOM 2896 C CA . GLY A 1 379 ? 22.202 0.268 12.690 1.00 80.62 379 GLY A CA 1
ATOM 2897 C C . GLY A 1 379 ? 21.051 1.115 13.243 1.00 80.62 379 GLY A C 1
ATOM 2898 O O . GLY A 1 379 ? 20.456 0.765 14.259 1.00 80.62 379 GLY A O 1
ATOM 2899 N N . PHE A 1 380 ? 20.767 2.261 12.616 1.00 80.44 380 PHE A N 1
ATOM 2900 C CA . PHE A 1 380 ? 19.723 3.207 13.042 1.00 80.44 380 PHE A CA 1
ATOM 2901 C C . PHE A 1 380 ? 19.153 4.021 11.873 1.00 80.44 380 PHE A C 1
ATOM 2903 O O . PHE A 1 380 ? 19.761 4.096 10.808 1.00 80.44 380 PHE A O 1
ATOM 2910 N N . ALA A 1 381 ? 17.994 4.644 12.087 1.00 81.50 381 ALA A N 1
ATOM 2911 C CA . ALA A 1 381 ? 17.329 5.508 11.120 1.00 81.50 381 ALA A CA 1
ATOM 2912 C C . ALA A 1 381 ? 18.106 6.823 10.936 1.00 81.50 381 ALA A C 1
ATOM 2914 O O . ALA A 1 381 ? 18.275 7.586 11.885 1.00 81.50 381 ALA A O 1
ATOM 2915 N N . GLY A 1 382 ? 18.578 7.100 9.725 1.00 72.19 382 GLY A N 1
ATOM 2916 C CA . GLY A 1 382 ? 19.340 8.308 9.416 1.00 72.19 382 GLY A CA 1
ATOM 2917 C C . GLY A 1 382 ? 20.375 8.072 8.321 1.00 72.19 382 GLY A C 1
ATOM 2918 O O . GLY A 1 382 ? 20.795 6.942 8.078 1.00 72.19 382 GLY A O 1
ATOM 2919 N N . GLY A 1 383 ? 20.785 9.155 7.658 1.00 60.31 383 GLY A N 1
ATOM 2920 C CA . GLY A 1 383 ? 21.700 9.087 6.522 1.00 60.31 383 GLY A CA 1
ATOM 2921 C C . GLY A 1 383 ? 21.551 10.257 5.553 1.00 60.31 383 GLY A C 1
ATOM 2922 O O . GLY A 1 383 ? 20.486 10.867 5.469 1.00 60.31 383 GLY A O 1
ATOM 2923 N N . ALA A 1 384 ? 22.609 10.585 4.808 1.00 50.78 384 ALA A N 1
ATOM 2924 C CA . ALA A 1 384 ? 22.577 11.637 3.789 1.00 50.78 384 ALA A CA 1
ATOM 2925 C C . ALA A 1 384 ? 22.425 11.026 2.388 1.00 50.78 384 ALA A C 1
ATOM 2927 O O . ALA A 1 384 ? 23.325 10.346 1.910 1.00 50.78 384 ALA A O 1
ATOM 2928 N N . ALA A 1 385 ? 21.308 11.285 1.704 1.00 50.09 385 ALA A N 1
ATOM 2929 C CA . ALA A 1 385 ? 21.119 10.945 0.289 1.00 50.09 385 ALA A CA 1
ATOM 2930 C C . ALA A 1 385 ? 21.553 9.514 -0.114 1.00 50.09 385 ALA A C 1
ATOM 2932 O O . ALA A 1 385 ? 22.370 9.328 -1.016 1.00 50.09 385 ALA A O 1
ATOM 2933 N N . GLY A 1 386 ? 21.031 8.497 0.577 1.00 46.78 386 GLY A N 1
ATOM 2934 C CA . GLY A 1 386 ? 21.379 7.090 0.331 1.00 46.78 386 GLY A CA 1
ATOM 2935 C C . GLY A 1 386 ? 22.647 6.596 1.042 1.00 46.78 386 GLY A C 1
ATOM 2936 O O . GLY A 1 386 ? 23.028 5.443 0.854 1.00 46.78 386 GLY A O 1
ATOM 2937 N N . TRP A 1 387 ? 23.300 7.426 1.865 1.00 53.25 387 TRP A N 1
ATOM 2938 C CA . TRP A 1 387 ? 24.292 6.984 2.854 1.00 53.25 387 TRP A CA 1
ATOM 2939 C C . TRP A 1 387 ? 23.582 6.474 4.107 1.00 53.25 387 TRP A C 1
ATOM 2941 O O . TRP A 1 387 ? 23.432 7.221 5.071 1.00 53.25 387 TRP A O 1
ATOM 2951 N N . GLY A 1 388 ? 23.103 5.234 4.071 1.00 59.59 388 GLY A N 1
ATOM 2952 C CA . GLY A 1 388 ? 22.393 4.637 5.198 1.00 59.59 388 GLY A CA 1
ATOM 2953 C C . GLY A 1 388 ? 23.300 4.336 6.389 1.00 59.59 388 GLY A C 1
ATOM 2954 O O . GLY A 1 388 ? 24.404 3.817 6.231 1.00 59.59 388 GLY A O 1
ATOM 2955 N N . CYS A 1 389 ? 22.809 4.618 7.596 1.00 70.56 389 CYS A N 1
ATOM 2956 C CA . CYS A 1 389 ? 23.390 4.123 8.849 1.00 70.56 389 CYS A CA 1
ATOM 2957 C C . CYS A 1 389 ? 22.816 2.756 9.265 1.00 70.56 389 CYS A C 1
ATOM 2959 O O . CYS A 1 389 ? 23.120 2.277 10.361 1.00 70.56 389 CYS A O 1
ATOM 2961 N N . SER A 1 390 ? 21.975 2.145 8.421 1.00 76.75 390 SER A N 1
ATOM 2962 C CA . SER A 1 390 ? 21.292 0.872 8.660 1.00 76.75 390 SER A CA 1
ATOM 2963 C C . SER A 1 390 ? 21.616 -0.162 7.576 1.00 76.75 390 SER A C 1
ATOM 2965 O O . SER A 1 390 ? 21.871 0.189 6.424 1.00 76.75 390 SER A O 1
ATOM 2967 N N . TYR A 1 391 ? 21.654 -1.445 7.953 1.00 74.62 391 TYR A N 1
ATOM 2968 C CA . TYR A 1 391 ? 22.129 -2.533 7.090 1.00 74.62 391 TYR A CA 1
ATOM 2969 C C . TYR A 1 391 ? 21.309 -3.816 7.263 1.00 74.62 391 TYR A C 1
ATOM 2971 O O . TYR A 1 391 ? 20.651 -4.011 8.284 1.00 74.62 391 TYR A O 1
ATOM 2979 N N . ASN A 1 392 ? 21.452 -4.752 6.313 1.00 81.25 392 ASN A N 1
ATOM 2980 C CA . ASN A 1 392 ? 20.854 -6.096 6.351 1.00 81.25 392 ASN A CA 1
ATOM 2981 C C . ASN A 1 392 ? 19.307 -6.061 6.352 1.00 81.25 392 ASN A C 1
ATOM 2983 O O . ASN A 1 392 ? 18.701 -6.251 7.411 1.00 81.25 392 ASN A O 1
ATOM 2987 N N . PRO A 1 393 ? 18.659 -5.797 5.200 1.00 88.06 393 PRO A N 1
ATOM 2988 C CA . PRO A 1 393 ? 17.206 -5.639 5.119 1.00 88.06 393 PRO A CA 1
ATOM 2989 C C . PRO A 1 393 ? 16.452 -6.864 5.657 1.00 88.06 393 PRO A C 1
ATOM 2991 O O . PRO A 1 393 ? 16.823 -8.018 5.426 1.00 88.06 393 PRO A O 1
ATOM 2994 N N . ARG A 1 394 ? 15.356 -6.619 6.382 1.00 91.75 394 ARG A N 1
ATOM 2995 C CA . ARG A 1 394 ? 14.502 -7.661 6.965 1.00 91.75 394 ARG A CA 1
ATOM 2996 C C . ARG A 1 394 ? 13.310 -7.956 6.055 1.00 91.75 394 ARG A C 1
ATOM 2998 O O . ARG A 1 394 ? 12.239 -7.382 6.212 1.00 91.75 394 ARG A O 1
ATOM 3005 N N . TYR A 1 395 ? 13.491 -8.901 5.131 1.00 93.50 395 TYR A N 1
ATOM 3006 C CA . TYR A 1 395 ? 12.455 -9.280 4.157 1.00 93.50 395 TYR A CA 1
ATOM 3007 C C . TYR A 1 395 ? 11.232 -9.966 4.762 1.00 93.50 395 TYR A C 1
ATOM 3009 O O . TYR A 1 395 ? 10.129 -9.828 4.246 1.00 93.50 395 TYR A O 1
ATOM 3017 N N . GLN A 1 396 ? 11.423 -10.761 5.812 1.00 94.12 396 GLN A N 1
ATOM 3018 C CA . GLN A 1 396 ? 10.343 -11.501 6.462 1.00 94.12 396 GLN A CA 1
ATOM 3019 C C . GLN A 1 396 ? 9.214 -10.540 6.869 1.00 94.12 396 GLN A C 1
ATOM 3021 O O . GLN A 1 396 ? 9.509 -9.438 7.325 1.00 94.12 396 GLN A O 1
ATOM 3026 N N . ALA A 1 397 ? 7.950 -10.937 6.746 1.00 96.88 397 ALA A N 1
ATOM 3027 C CA . ALA A 1 397 ? 6.845 -10.287 7.453 1.00 96.88 397 ALA A CA 1
ATOM 3028 C C . ALA A 1 397 ? 6.499 -11.085 8.712 1.00 96.88 397 ALA A C 1
ATOM 3030 O O . ALA A 1 397 ? 6.666 -12.303 8.730 1.00 96.88 397 ALA A O 1
ATOM 3031 N N . ASP A 1 398 ? 5.986 -10.419 9.740 1.00 97.12 398 ASP A N 1
ATOM 3032 C CA . ASP A 1 398 ? 5.497 -11.072 10.957 1.00 97.12 398 ASP A CA 1
ATOM 3033 C C . ASP A 1 398 ? 4.084 -10.587 11.266 1.00 97.12 398 ASP A C 1
ATOM 3035 O O . ASP A 1 398 ? 3.772 -9.417 11.062 1.00 97.12 398 ASP A O 1
ATOM 3039 N N . VAL A 1 399 ? 3.216 -11.462 11.766 1.00 97.25 399 VAL A N 1
ATOM 3040 C CA . VAL A 1 399 ? 1.888 -11.071 12.254 1.00 97.25 399 VAL A CA 1
ATOM 3041 C C . VAL A 1 399 ? 1.820 -11.231 13.763 1.00 97.25 399 VAL A C 1
ATOM 3043 O O . VAL A 1 399 ? 2.251 -12.246 14.308 1.00 97.25 399 VAL A O 1
ATOM 3046 N N . PHE A 1 400 ? 1.255 -10.223 14.417 1.00 97.62 400 PHE A N 1
ATOM 3047 C CA . PHE A 1 400 ? 0.878 -10.228 15.818 1.00 97.62 400 PHE A CA 1
ATOM 3048 C C . PHE A 1 400 ? -0.639 -10.384 15.944 1.00 97.62 400 PHE A C 1
ATOM 3050 O O . PHE A 1 400 ? -1.396 -9.574 15.400 1.00 97.62 400 PHE A O 1
ATOM 3057 N N . ASP A 1 401 ? -1.072 -11.410 16.673 1.00 96.06 401 ASP A N 1
ATOM 3058 C CA . ASP A 1 401 ? -2.458 -11.645 17.069 1.00 96.06 401 ASP A CA 1
ATOM 3059 C C . ASP A 1 401 ? -2.678 -11.182 18.524 1.00 96.06 401 ASP A C 1
ATOM 3061 O O . ASP A 1 401 ? -2.260 -11.871 19.462 1.00 96.06 401 ASP A O 1
ATOM 3065 N N . PRO A 1 402 ? -3.335 -10.027 18.751 1.00 94.38 402 PRO A N 1
ATOM 3066 C CA . PRO A 1 402 ? -3.540 -9.481 20.093 1.00 94.38 402 PRO A CA 1
ATOM 3067 C C . PRO A 1 402 ? -4.394 -10.374 21.000 1.00 94.38 402 PRO A C 1
ATOM 3069 O O . PRO A 1 402 ? -4.242 -10.318 22.222 1.00 94.38 402 PRO A O 1
ATOM 3072 N N . LEU A 1 403 ? -5.287 -11.178 20.413 1.00 91.00 403 LEU A N 1
ATOM 3073 C CA . LEU A 1 403 ? -6.203 -12.066 21.132 1.00 91.00 403 LEU A CA 1
ATOM 3074 C C . LEU A 1 403 ? -5.644 -13.490 21.269 1.00 91.00 403 LEU A C 1
ATOM 3076 O O . LEU A 1 403 ? -6.241 -14.326 21.949 1.00 91.00 403 LEU A O 1
ATOM 3080 N N . GLY A 1 404 ? -4.489 -13.764 20.658 1.00 91.00 404 GLY A N 1
ATOM 3081 C CA . GLY A 1 404 ? -3.801 -15.043 20.758 1.00 91.00 404 GLY A CA 1
ATOM 3082 C C . GLY A 1 404 ? -3.301 -15.363 22.179 1.00 91.00 404 GLY A C 1
ATOM 3083 O O . GLY A 1 404 ? -3.156 -14.471 23.031 1.00 91.00 404 GLY A O 1
ATOM 3084 N N . PRO A 1 405 ? -2.998 -16.644 22.456 1.00 91.31 405 PRO A N 1
ATOM 3085 C CA . PRO A 1 405 ? -2.425 -17.058 23.732 1.00 91.31 405 PRO A CA 1
ATOM 3086 C C . PRO A 1 405 ? -1.042 -16.428 23.944 1.00 91.31 405 PRO A C 1
ATOM 3088 O O . PRO A 1 405 ? -0.250 -16.316 23.009 1.00 91.31 405 PRO A O 1
ATOM 3091 N N . ILE A 1 406 ? -0.746 -16.036 25.187 1.00 90.44 406 ILE A N 1
ATOM 3092 C CA . ILE A 1 406 ? 0.568 -15.499 25.579 1.00 90.44 406 ILE A CA 1
ATOM 3093 C C . ILE A 1 406 ? 1.661 -16.529 25.247 1.00 90.44 406 ILE A C 1
ATOM 3095 O O . ILE A 1 406 ? 1.496 -17.718 25.517 1.00 90.44 406 ILE A O 1
ATOM 3099 N N . GLY A 1 407 ? 2.774 -16.072 24.675 1.00 89.12 407 GLY A N 1
ATOM 3100 C CA . GLY A 1 407 ? 3.885 -16.894 24.196 1.00 89.12 407 GLY A CA 1
ATOM 3101 C C . GLY A 1 407 ? 3.733 -17.400 22.756 1.00 89.12 407 GLY A C 1
ATOM 3102 O O . GLY A 1 407 ? 4.660 -18.025 22.246 1.00 89.12 407 GLY A O 1
ATOM 3103 N N . GLY A 1 408 ? 2.597 -17.144 22.100 1.00 91.31 408 GLY A N 1
ATOM 3104 C CA . GLY A 1 408 ? 2.299 -17.591 20.735 1.00 91.31 408 GLY A CA 1
ATOM 3105 C C . GLY A 1 408 ? 1.582 -16.551 19.871 1.00 91.31 408 GLY A C 1
ATOM 3106 O O . GLY A 1 408 ? 0.985 -16.917 18.862 1.00 91.31 408 GLY A O 1
ATOM 3107 N N . ARG A 1 409 ? 1.602 -15.268 20.255 1.00 95.25 409 ARG A N 1
ATOM 3108 C CA . ARG A 1 409 ? 0.912 -14.190 19.524 1.00 95.25 409 ARG A CA 1
ATOM 3109 C C . ARG A 1 409 ? 1.619 -13.775 18.244 1.00 95.25 409 ARG A C 1
ATOM 3111 O O . ARG A 1 409 ? 0.977 -13.213 17.363 1.00 95.25 409 ARG A O 1
ATOM 3118 N N . PHE A 1 410 ? 2.919 -14.028 18.135 1.00 96.50 410 PHE A N 1
ATOM 3119 C CA . PHE A 1 410 ? 3.683 -13.757 16.924 1.00 96.50 410 PHE A CA 1
ATOM 3120 C C . PHE A 1 410 ? 3.813 -14.997 16.043 1.00 96.50 410 PHE A C 1
ATOM 3122 O O . PHE A 1 410 ? 4.092 -16.094 16.523 1.00 96.50 410 PHE A O 1
ATOM 3129 N N . SER A 1 411 ? 3.684 -14.803 14.731 1.00 94.75 411 SER A N 1
ATOM 3130 C CA . SER A 1 411 ? 4.021 -15.824 13.740 1.00 94.75 411 SER A CA 1
ATOM 3131 C C . SER A 1 411 ? 4.652 -15.218 12.490 1.00 94.75 411 SER A C 1
ATOM 3133 O O . SER A 1 411 ? 4.379 -14.076 12.118 1.00 94.75 411 SER A O 1
ATOM 3135 N N . THR A 1 412 ? 5.520 -16.001 11.857 1.00 95.88 412 THR A N 1
ATOM 3136 C CA . THR A 1 412 ? 6.240 -15.623 10.641 1.00 95.88 412 THR A CA 1
ATOM 3137 C C . THR A 1 412 ? 5.362 -15.785 9.404 1.00 95.88 412 THR A C 1
ATOM 3139 O O . THR A 1 412 ? 4.715 -16.815 9.213 1.00 95.88 412 THR A O 1
ATOM 3142 N N . LEU A 1 413 ? 5.398 -14.780 8.535 1.00 96.38 413 LEU A N 1
ATOM 3143 C CA . LEU A 1 413 ? 4.719 -14.734 7.247 1.00 96.38 413 LEU A CA 1
ATOM 3144 C C . LEU A 1 413 ? 5.726 -14.811 6.081 1.00 96.38 413 LEU A C 1
ATOM 3146 O O . LEU A 1 413 ? 6.924 -15.025 6.275 1.00 96.38 413 LEU A O 1
ATOM 3150 N N . ALA A 1 414 ? 5.239 -14.677 4.846 1.00 95.56 414 ALA A N 1
ATOM 3151 C CA . ALA A 1 414 ? 6.080 -14.704 3.655 1.00 95.56 414 ALA A CA 1
ATOM 3152 C C . ALA A 1 414 ? 7.065 -13.523 3.629 1.00 95.56 414 ALA A C 1
ATOM 3154 O O . ALA A 1 414 ? 6.787 -12.444 4.157 1.00 95.56 414 ALA A O 1
ATOM 3155 N N . SER A 1 415 ? 8.204 -13.714 2.966 1.00 95.69 415 SER A N 1
ATOM 3156 C CA . SER A 1 415 ? 9.233 -12.681 2.811 1.00 95.69 415 SER A CA 1
ATOM 3157 C C . SER A 1 415 ? 8.999 -11.811 1.575 1.00 95.69 415 SER A C 1
ATOM 3159 O O . SER A 1 415 ? 8.679 -12.333 0.505 1.00 95.69 415 SER A O 1
ATOM 3161 N N . ALA A 1 416 ? 9.195 -10.503 1.730 1.00 94.25 416 ALA A N 1
ATOM 3162 C CA . ALA A 1 416 ? 9.216 -9.507 0.667 1.00 94.25 416 ALA A CA 1
ATOM 3163 C C . ALA A 1 416 ? 10.350 -9.766 -0.335 1.00 94.25 416 ALA A C 1
ATOM 3165 O O . ALA A 1 416 ? 11.319 -10.470 -0.038 1.00 94.25 416 ALA A O 1
ATOM 3166 N N . THR A 1 417 ? 10.235 -9.176 -1.524 1.00 90.25 417 THR A N 1
ATOM 3167 C CA . THR A 1 417 ? 11.240 -9.292 -2.594 1.00 90.25 417 THR A CA 1
ATOM 3168 C C . THR A 1 417 ? 12.033 -8.008 -2.822 1.00 90.25 417 THR A C 1
ATOM 3170 O O . THR A 1 417 ? 12.995 -8.013 -3.592 1.00 90.25 417 THR A O 1
ATOM 3173 N N . VAL A 1 418 ? 11.633 -6.918 -2.165 1.00 89.12 418 VAL A N 1
ATOM 3174 C CA . VAL A 1 418 ? 12.245 -5.595 -2.278 1.00 89.12 418 VAL A CA 1
ATOM 3175 C C . VAL A 1 418 ? 12.807 -5.159 -0.927 1.00 89.12 418 VAL A C 1
ATOM 3177 O O . VAL A 1 418 ? 12.195 -5.378 0.118 1.00 89.12 418 VAL A O 1
ATOM 3180 N N . ASP A 1 419 ? 13.978 -4.530 -0.949 1.00 87.19 419 ASP A N 1
ATOM 3181 C CA . ASP A 1 419 ? 14.629 -3.987 0.240 1.00 87.19 419 ASP A CA 1
ATOM 3182 C C . ASP A 1 419 ? 13.863 -2.755 0.725 1.00 87.19 419 ASP A C 1
ATOM 3184 O O . ASP A 1 419 ? 13.670 -1.797 -0.024 1.00 87.19 419 ASP A O 1
ATOM 3188 N N . ARG A 1 420 ? 13.431 -2.774 1.988 1.00 90.75 420 ARG A N 1
ATOM 3189 C CA . ARG A 1 420 ? 12.686 -1.676 2.611 1.00 90.75 420 ARG A CA 1
ATOM 3190 C C . ARG A 1 420 ? 13.330 -1.318 3.944 1.00 90.75 420 ARG A C 1
ATOM 3192 O O . ARG A 1 420 ? 13.119 -1.999 4.946 1.00 90.75 420 ARG A O 1
ATOM 3199 N N . MET A 1 421 ? 14.157 -0.280 3.925 1.00 87.25 421 MET A N 1
ATOM 3200 C CA . MET A 1 421 ? 14.927 0.199 5.075 1.00 87.25 421 MET A CA 1
ATOM 3201 C C . MET A 1 421 ? 14.567 1.663 5.374 1.00 87.25 421 MET A C 1
ATOM 3203 O O . MET A 1 421 ? 13.382 1.972 5.509 1.00 87.25 421 MET A O 1
ATOM 3207 N N . TYR A 1 422 ? 15.528 2.565 5.553 1.00 87.56 422 TYR A N 1
ATOM 3208 C CA . TYR A 1 422 ? 15.235 3.923 5.988 1.00 87.56 422 TYR A CA 1
ATOM 3209 C C . TYR A 1 422 ? 14.459 4.679 4.909 1.00 87.56 422 TYR A C 1
ATOM 3211 O O . TYR A 1 422 ? 14.715 4.538 3.716 1.00 87.56 422 TYR A O 1
ATOM 3219 N N . HIS A 1 423 ? 13.469 5.467 5.319 1.00 91.44 423 HIS A N 1
ATOM 3220 C CA . HIS A 1 423 ? 12.466 6.049 4.421 1.00 91.44 423 HIS A CA 1
ATOM 3221 C C . HIS A 1 423 ? 11.593 5.039 3.651 1.00 91.44 423 HIS A C 1
ATOM 3223 O O . HIS A 1 423 ? 10.963 5.405 2.656 1.00 91.44 423 HIS A O 1
ATOM 3229 N N . SER A 1 424 ? 11.532 3.777 4.077 1.00 93.38 424 SER A N 1
ATOM 3230 C CA . SER A 1 424 ? 10.426 2.916 3.661 1.00 93.38 424 SER A CA 1
ATOM 3231 C C . SER A 1 424 ? 9.137 3.293 4.391 1.00 93.38 424 SER A C 1
ATOM 3233 O O . SER A 1 424 ? 9.146 3.975 5.419 1.00 93.38 424 SER A O 1
ATOM 3235 N N . THR A 1 425 ? 8.019 2.905 3.792 1.00 96.81 425 THR A N 1
ATOM 3236 C CA . THR A 1 425 ? 6.674 3.161 4.300 1.00 96.81 425 THR A CA 1
ATOM 3237 C C . THR A 1 425 ? 5.802 1.927 4.118 1.00 96.81 425 THR A C 1
ATOM 3239 O O . THR A 1 425 ? 6.007 1.153 3.174 1.00 96.81 425 THR A O 1
ATOM 3242 N N . ALA A 1 426 ? 4.806 1.745 4.993 1.00 97.88 426 ALA A N 1
ATOM 3243 C CA . ALA A 1 426 ? 3.770 0.734 4.805 1.00 97.88 426 ALA A CA 1
ATOM 3244 C C . ALA A 1 426 ? 2.379 1.176 5.288 1.00 97.88 426 ALA A C 1
ATOM 3246 O O . ALA A 1 426 ? 2.247 1.842 6.313 1.00 97.88 426 ALA A O 1
ATOM 3247 N N . LEU A 1 427 ? 1.328 0.781 4.560 1.00 96.81 427 LEU A N 1
ATOM 3248 C CA . LEU A 1 427 ? -0.070 1.040 4.934 1.00 96.81 427 LEU A CA 1
ATOM 3249 C C . LEU A 1 427 ? -1.039 -0.035 4.422 1.00 96.81 427 LEU A C 1
ATOM 3251 O O . LEU A 1 427 ? -0.700 -0.837 3.550 1.00 96.81 427 LEU A O 1
ATOM 3255 N N . LEU A 1 428 ? -2.261 -0.046 4.959 1.00 97.75 428 LEU A N 1
ATOM 3256 C CA . LEU A 1 428 ? -3.335 -0.945 4.528 1.00 97.75 428 LEU A CA 1
ATOM 3257 C C . LEU A 1 428 ? -4.039 -0.393 3.281 1.00 97.75 428 LEU A C 1
ATOM 3259 O O . LEU A 1 428 ? -4.462 0.759 3.274 1.00 97.75 428 LEU A O 1
ATOM 3263 N N . LEU A 1 429 ? -4.228 -1.222 2.256 1.00 96.06 429 LEU A N 1
ATOM 3264 C CA . LEU A 1 429 ? -5.030 -0.892 1.078 1.00 96.06 429 LEU A CA 1
ATOM 3265 C C . LEU A 1 429 ? -6.520 -1.227 1.282 1.00 96.06 429 LEU A C 1
ATOM 3267 O O . LEU A 1 429 ? -6.848 -2.172 2.006 1.00 96.06 429 LEU A O 1
ATOM 3271 N N . PRO A 1 430 ? -7.440 -0.543 0.570 1.00 94.31 430 PRO A N 1
ATOM 3272 C CA . PRO A 1 430 ? -8.876 -0.842 0.611 1.00 94.31 430 PRO A CA 1
ATOM 3273 C C . PRO A 1 430 ? -9.235 -2.286 0.242 1.00 94.31 430 PRO A C 1
ATOM 3275 O O . PRO A 1 430 ? -10.262 -2.812 0.660 1.00 94.31 430 PRO A O 1
ATOM 3278 N N . ASP A 1 431 ? -8.389 -2.962 -0.533 1.00 94.38 431 ASP A N 1
ATOM 3279 C CA . ASP A 1 431 ? -8.579 -4.363 -0.898 1.00 94.38 431 ASP A CA 1
ATOM 3280 C C . ASP A 1 431 ? -8.036 -5.357 0.142 1.00 94.38 431 ASP A C 1
ATOM 3282 O O . ASP A 1 431 ? -8.083 -6.562 -0.109 1.00 94.38 431 ASP A O 1
ATOM 3286 N N . GLY A 1 432 ? -7.574 -4.893 1.305 1.00 95.81 432 GLY A N 1
ATOM 3287 C CA . GLY A 1 432 ? -7.059 -5.729 2.389 1.00 95.81 432 GLY A CA 1
ATOM 3288 C C . GLY A 1 432 ? -5.612 -6.190 2.204 1.00 95.81 432 GLY A C 1
ATOM 3289 O O . GLY A 1 432 ? -5.150 -7.032 2.961 1.00 95.81 432 GLY A O 1
ATOM 3290 N N . ARG A 1 433 ? -4.873 -5.694 1.207 1.00 97.19 433 ARG A N 1
ATOM 3291 C CA . ARG A 1 433 ? -3.422 -5.931 1.119 1.00 97.19 433 ARG A CA 1
ATOM 3292 C C . ARG A 1 433 ? -2.646 -4.904 1.941 1.00 97.19 433 ARG A C 1
ATOM 3294 O O . ARG A 1 433 ? -3.124 -3.799 2.173 1.00 97.19 433 ARG A O 1
ATOM 3301 N N . VAL A 1 434 ? -1.429 -5.250 2.347 1.00 98.19 434 VAL A N 1
ATOM 3302 C CA . VAL A 1 434 ? -0.480 -4.326 2.983 1.00 98.19 434 VAL A CA 1
ATOM 3303 C C . VAL A 1 434 ? 0.503 -3.843 1.923 1.00 98.19 434 VAL A C 1
ATOM 3305 O O . VAL A 1 434 ? 1.248 -4.643 1.366 1.00 98.19 434 VAL A O 1
ATOM 3308 N N . LEU A 1 435 ? 0.490 -2.552 1.611 1.00 97.56 435 LEU A N 1
ATOM 3309 C CA . LEU A 1 435 ? 1.418 -1.927 0.670 1.00 97.56 435 LEU A CA 1
ATOM 3310 C C . LEU A 1 435 ? 2.722 -1.561 1.381 1.00 97.56 435 LEU A C 1
ATOM 3312 O O . LEU A 1 435 ? 2.666 -1.003 2.471 1.00 97.56 435 LEU A O 1
ATOM 3316 N N . THR A 1 436 ? 3.861 -1.783 0.725 1.00 97.62 436 THR A N 1
ATOM 3317 C CA . THR A 1 436 ? 5.165 -1.205 1.065 1.00 97.62 436 THR A CA 1
ATOM 3318 C C . THR A 1 436 ? 5.720 -0.382 -0.100 1.00 97.62 436 THR A C 1
ATOM 3320 O O . THR A 1 436 ? 5.533 -0.721 -1.277 1.00 97.62 436 THR A O 1
ATOM 3323 N N . ALA A 1 437 ? 6.398 0.716 0.228 1.00 95.88 437 ALA A N 1
ATOM 3324 C CA . ALA A 1 437 ? 7.032 1.634 -0.719 1.00 95.88 437 ALA A CA 1
ATOM 3325 C C . ALA A 1 437 ? 8.306 2.266 -0.111 1.00 95.88 437 ALA A C 1
ATOM 3327 O O . ALA A 1 437 ? 8.629 2.001 1.048 1.00 95.88 437 ALA A O 1
ATOM 3328 N N . GLY A 1 438 ? 9.052 3.066 -0.886 1.00 90.94 438 GLY A N 1
ATOM 3329 C CA . GLY A 1 438 ? 10.404 3.531 -0.502 1.00 90.94 438 GLY A CA 1
ATOM 3330 C C . GLY A 1 438 ? 11.428 2.391 -0.589 1.00 90.94 438 GLY A C 1
ATOM 3331 O O . GLY A 1 438 ? 11.117 1.332 -1.081 1.00 90.94 438 GLY A O 1
ATOM 3332 N N . SER A 1 439 ? 12.670 2.427 -0.156 1.00 86.19 439 SER A N 1
ATOM 3333 C CA . SER A 1 439 ? 13.455 3.360 0.638 1.00 86.19 439 SER A CA 1
ATOM 3334 C C . SER A 1 439 ? 14.514 4.084 -0.209 1.00 86.19 439 SER A C 1
ATOM 3336 O O . SER A 1 439 ? 14.684 3.796 -1.394 1.00 86.19 439 SER A O 1
ATOM 3338 N N . GLU A 1 440 ? 15.270 4.991 0.413 1.00 76.50 440 GLU A N 1
ATOM 3339 C CA . GLU A 1 440 ? 16.487 5.584 -0.168 1.00 76.50 440 GLU A CA 1
ATOM 3340 C C . GLU A 1 440 ? 17.729 4.914 0.436 1.00 76.50 440 GLU A C 1
ATOM 3342 O O . GLU A 1 440 ? 18.306 5.448 1.375 1.00 76.50 440 GLU A O 1
ATOM 3347 N N . GLU A 1 441 ? 18.135 3.734 -0.044 1.00 66.25 441 GLU A N 1
ATOM 3348 C CA . GLU A 1 441 ? 19.286 3.004 0.538 1.00 66.25 441 GLU A CA 1
ATOM 3349 C C . GLU A 1 441 ? 19.802 1.823 -0.316 1.00 66.25 441 GLU A C 1
ATOM 3351 O O . GLU A 1 441 ? 20.610 1.009 0.138 1.00 66.25 441 GLU A O 1
ATOM 3356 N N . GLN A 1 442 ? 19.377 1.720 -1.581 1.00 56.03 442 GLN A N 1
ATOM 3357 C CA . GLN A 1 442 ? 19.645 0.541 -2.417 1.00 56.03 442 GLN A CA 1
ATOM 3358 C C . GLN A 1 442 ? 21.130 0.375 -2.806 1.00 56.03 442 GLN A C 1
ATOM 3360 O O . GLN A 1 442 ? 21.582 -0.744 -3.056 1.00 56.03 442 GLN A O 1
ATOM 3365 N N . ASN A 1 443 ? 21.924 1.451 -2.726 1.00 51.59 443 ASN A N 1
ATOM 3366 C CA . ASN A 1 443 ? 23.372 1.447 -2.986 1.00 51.59 443 ASN A CA 1
ATOM 3367 C C . ASN A 1 443 ? 24.175 0.528 -2.044 1.00 51.59 443 ASN A C 1
ATOM 3369 O O . ASN A 1 443 ? 25.297 0.141 -2.373 1.00 51.59 443 ASN A O 1
ATOM 3373 N N . TRP A 1 444 ? 23.633 0.129 -0.887 1.00 52.06 444 TRP A N 1
ATOM 3374 C CA . TRP A 1 444 ? 24.314 -0.819 0.004 1.00 52.06 444 TRP A CA 1
ATOM 3375 C C . TRP A 1 444 ? 24.425 -2.233 -0.589 1.00 52.06 444 TRP A C 1
ATOM 3377 O O . TRP A 1 444 ? 25.425 -2.929 -0.366 1.00 52.06 444 TRP A O 1
ATOM 3387 N N . ASN A 1 445 ? 23.446 -2.650 -1.401 1.00 52.06 445 ASN A N 1
ATOM 3388 C CA . ASN A 1 445 ? 23.569 -3.896 -2.155 1.00 52.06 445 ASN A CA 1
ATOM 3389 C C . ASN A 1 445 ? 24.755 -3.839 -3.111 1.00 52.06 445 ASN A C 1
ATOM 3391 O O . ASN A 1 445 ? 25.428 -4.851 -3.277 1.00 52.06 445 ASN A O 1
ATOM 3395 N N . ASP A 1 446 ? 25.086 -2.675 -3.667 1.00 51.41 446 ASP A N 1
ATOM 3396 C CA . ASP A 1 446 ? 26.233 -2.539 -4.561 1.00 51.41 446 ASP A CA 1
ATOM 3397 C C . ASP A 1 446 ? 27.572 -2.594 -3.833 1.00 51.41 446 ASP A C 1
ATOM 3399 O O . ASP A 1 446 ? 28.526 -3.182 -4.344 1.00 51.41 446 ASP A O 1
ATOM 3403 N N . ILE A 1 447 ? 27.649 -2.031 -2.625 1.00 50.69 447 ILE A N 1
ATOM 3404 C CA . ILE A 1 447 ? 28.841 -2.106 -1.770 1.00 50.69 447 ILE A CA 1
ATOM 3405 C C . ILE A 1 447 ? 29.209 -3.574 -1.507 1.00 50.69 447 ILE A C 1
ATOM 3407 O O . ILE A 1 447 ? 30.355 -3.967 -1.723 1.00 50.69 447 ILE A O 1
ATOM 3411 N N . ASN A 1 448 ? 28.235 -4.416 -1.148 1.00 49.91 448 ASN A N 1
ATOM 3412 C CA . ASN A 1 448 ? 28.481 -5.835 -0.859 1.00 49.91 448 ASN A CA 1
ATOM 3413 C C . ASN A 1 448 ? 28.522 -6.735 -2.103 1.00 49.91 448 ASN A C 1
ATOM 3415 O O . ASN A 1 448 ? 29.308 -7.680 -2.151 1.00 49.91 448 ASN A O 1
ATOM 3419 N N . THR A 1 449 ? 27.701 -6.459 -3.117 1.00 47.25 449 THR A N 1
ATOM 3420 C CA . THR A 1 449 ? 27.626 -7.277 -4.342 1.00 47.25 449 THR A CA 1
ATOM 3421 C C . THR A 1 449 ? 28.774 -6.962 -5.300 1.00 47.25 449 THR A C 1
ATOM 3423 O O . THR A 1 449 ? 29.266 -7.853 -5.993 1.00 47.25 449 THR A O 1
ATOM 3426 N N . PHE A 1 450 ? 29.228 -5.705 -5.343 1.00 48.00 450 PHE A N 1
ATOM 3427 C CA . PHE A 1 450 ? 30.218 -5.229 -6.312 1.00 48.00 450 PHE A CA 1
ATOM 3428 C C . PHE A 1 450 ? 31.519 -4.699 -5.690 1.00 48.00 450 PHE A C 1
ATOM 3430 O O . PHE A 1 450 ? 32.444 -4.399 -6.452 1.00 48.00 450 PHE A O 1
ATOM 3437 N N . GLY A 1 451 ? 31.633 -4.646 -4.355 1.00 46.62 451 GLY A N 1
ATOM 3438 C CA . GLY A 1 451 ? 32.868 -4.293 -3.642 1.00 46.62 451 GLY A CA 1
ATOM 3439 C C . GLY A 1 451 ? 33.216 -2.803 -3.690 1.00 46.62 451 GLY A C 1
ATOM 3440 O O . GLY A 1 451 ? 34.395 -2.450 -3.715 1.00 46.62 451 GLY A O 1
ATOM 3441 N N . VAL A 1 452 ? 32.211 -1.929 -3.775 1.00 47.78 452 VAL A N 1
ATOM 3442 C CA . VAL A 1 452 ? 32.398 -0.469 -3.814 1.00 47.78 452 VAL A CA 1
ATOM 3443 C C . VAL A 1 452 ? 32.722 0.032 -2.398 1.00 47.78 452 VAL A C 1
ATOM 3445 O O . VAL A 1 452 ? 31.971 -0.245 -1.472 1.00 47.78 452 VAL A O 1
ATOM 3448 N N . SER A 1 453 ? 33.847 0.730 -2.195 1.00 45.09 453 SER A N 1
ATOM 3449 C 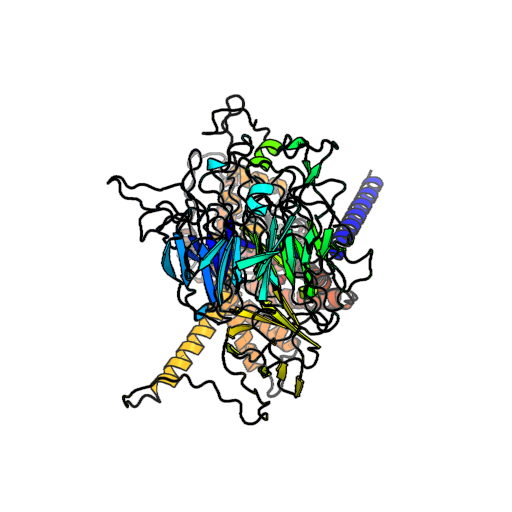CA . SER A 1 453 ? 34.273 1.197 -0.859 1.00 45.09 453 SER A CA 1
ATOM 3450 C C . SER A 1 453 ? 33.605 2.518 -0.462 1.00 45.09 453 SER A C 1
ATOM 3452 O O . SER A 1 453 ? 33.541 3.445 -1.266 1.00 45.09 453 SER A O 1
ATOM 3454 N N . ALA A 1 454 ? 33.204 2.640 0.808 1.00 42.69 454 ALA A N 1
ATOM 3455 C CA . ALA A 1 454 ? 32.598 3.842 1.396 1.00 42.69 454 ALA A CA 1
ATOM 3456 C C . ALA A 1 454 ? 33.558 5.048 1.534 1.00 42.69 454 ALA A C 1
ATOM 3458 O O . ALA A 1 454 ? 33.130 6.133 1.911 1.00 42.69 454 ALA A O 1
ATOM 3459 N N . THR A 1 455 ? 34.855 4.886 1.255 1.00 44.31 455 THR A N 1
ATOM 3460 C CA . THR A 1 455 ? 35.880 5.931 1.450 1.00 44.31 455 THR A CA 1
ATOM 3461 C C . THR A 1 455 ? 36.301 6.660 0.170 1.00 44.31 455 THR A C 1
ATOM 3463 O O . THR A 1 455 ? 37.258 7.430 0.213 1.00 44.31 455 THR A O 1
ATOM 3466 N N . ASP A 1 456 ? 35.663 6.404 -0.976 1.00 43.94 456 ASP A N 1
ATOM 3467 C CA . ASP A 1 456 ? 36.057 7.012 -2.253 1.00 43.94 456 ASP A CA 1
ATOM 3468 C C . ASP A 1 456 ? 35.404 8.402 -2.436 1.00 43.94 456 ASP A C 1
ATOM 3470 O O . ASP A 1 456 ? 34.179 8.505 -2.500 1.00 43.94 456 ASP A O 1
ATOM 3474 N N . PRO A 1 457 ? 36.179 9.498 -2.531 1.00 40.53 457 PRO A N 1
ATOM 3475 C CA . PRO A 1 457 ? 35.644 10.851 -2.693 1.00 40.53 457 PRO A CA 1
ATOM 3476 C C . PRO A 1 457 ? 35.051 11.123 -4.090 1.00 40.53 457 PRO A C 1
ATOM 3478 O O . PRO A 1 457 ? 34.584 12.233 -4.349 1.00 40.53 457 PRO A O 1
ATOM 3481 N N . THR A 1 458 ? 35.045 10.140 -4.999 1.00 40.66 458 THR A N 1
ATOM 3482 C CA . THR A 1 458 ? 34.541 10.273 -6.372 1.00 40.66 458 THR A CA 1
ATOM 3483 C C . THR A 1 458 ? 33.350 9.355 -6.672 1.00 40.66 458 THR A C 1
ATOM 3485 O O . THR A 1 458 ? 33.410 8.466 -7.511 1.00 40.66 458 THR A O 1
ATOM 3488 N N . PHE A 1 459 ? 32.186 9.629 -6.074 1.00 48.09 459 PHE A N 1
ATOM 3489 C CA . PHE A 1 459 ? 30.910 8.987 -6.454 1.00 48.09 459 PHE A CA 1
ATOM 3490 C C . PHE A 1 459 ? 30.260 9.585 -7.720 1.00 48.09 459 PHE A C 1
ATOM 3492 O O . PHE A 1 459 ? 29.049 9.519 -7.917 1.00 48.09 459 PHE A O 1
ATOM 3499 N N . ALA A 1 460 ? 31.075 10.142 -8.615 1.00 39.12 460 ALA A N 1
ATOM 3500 C CA . ALA A 1 460 ? 30.698 10.426 -9.992 1.00 39.12 460 ALA A CA 1
ATOM 3501 C C . ALA A 1 460 ? 31.439 9.416 -10.883 1.00 39.12 460 ALA A C 1
ATOM 3503 O O . ALA A 1 460 ? 32.593 9.632 -11.235 1.00 39.12 460 ALA A O 1
ATOM 3504 N N . ASN A 1 461 ? 30.762 8.317 -11.237 1.00 42.75 461 ASN A N 1
ATOM 3505 C CA . ASN A 1 461 ? 31.263 7.152 -11.988 1.00 42.75 461 ASN A CA 1
ATOM 3506 C C . ASN A 1 461 ? 32.071 6.149 -11.153 1.00 42.75 461 ASN A C 1
ATOM 3508 O O . ASN A 1 461 ? 33.292 6.246 -11.068 1.00 42.75 461 ASN A O 1
ATOM 3512 N N . CYS A 1 462 ? 31.411 5.108 -10.640 1.00 44.06 462 CYS A N 1
ATOM 3513 C CA . CYS A 1 462 ? 32.073 3.974 -9.995 1.00 44.06 462 CYS A CA 1
ATOM 3514 C C . CYS A 1 462 ? 33.130 3.352 -10.927 1.00 44.06 462 CYS A C 1
ATOM 3516 O O . CYS A 1 462 ? 32.814 2.556 -11.806 1.00 44.06 462 CYS A O 1
ATOM 3518 N N . THR A 1 463 ? 34.396 3.731 -10.766 1.00 38.59 463 THR A N 1
ATOM 3519 C CA . THR A 1 463 ? 35.522 3.226 -11.555 1.00 38.59 463 THR A CA 1
ATOM 3520 C C . THR A 1 463 ? 36.447 2.494 -10.599 1.00 38.59 463 THR A C 1
ATOM 3522 O O . THR A 1 463 ? 37.206 3.114 -9.867 1.00 38.59 463 THR A O 1
ATOM 3525 N N . VAL A 1 464 ? 36.379 1.162 -10.587 1.00 38.53 464 VAL A N 1
ATOM 3526 C CA . VAL A 1 464 ? 37.214 0.327 -9.711 1.00 38.53 464 VAL A CA 1
ATOM 3527 C C . VAL A 1 464 ? 38.371 -0.221 -10.543 1.00 38.53 464 VAL A C 1
ATOM 3529 O O . VAL A 1 464 ? 38.150 -0.960 -11.502 1.00 38.53 464 VAL A O 1
ATOM 3532 N N . GLY A 1 465 ? 39.608 0.157 -10.207 1.00 38.81 465 GLY A N 1
ATOM 3533 C CA . GLY A 1 465 ? 40.819 -0.392 -10.838 1.00 38.81 465 GLY A CA 1
ATOM 3534 C C . GLY A 1 465 ? 40.972 -0.074 -12.331 1.00 38.81 465 GLY A C 1
ATOM 3535 O O . GLY A 1 465 ? 41.440 -0.918 -13.090 1.00 38.81 465 GLY A O 1
ATOM 3536 N N . GLY A 1 466 ? 40.541 1.112 -12.774 1.00 39.81 466 GLY A N 1
ATOM 3537 C CA . GLY A 1 466 ? 40.628 1.524 -14.182 1.00 39.81 466 GLY A CA 1
ATOM 3538 C C . GLY A 1 466 ? 39.518 0.978 -15.091 1.00 39.81 466 GLY A C 1
ATOM 3539 O O . GLY A 1 466 ? 39.567 1.201 -16.298 1.00 39.81 466 GLY A O 1
ATOM 3540 N N . ALA A 1 467 ? 38.499 0.310 -14.538 1.00 38.62 467 ALA A N 1
ATOM 3541 C CA . ALA A 1 467 ? 37.305 -0.108 -15.271 1.00 38.62 467 ALA A CA 1
ATOM 3542 C C . ALA A 1 467 ? 36.043 0.574 -14.715 1.00 38.62 467 ALA A C 1
ATOM 3544 O O . ALA A 1 467 ? 35.720 0.445 -13.533 1.00 38.62 467 ALA A O 1
ATOM 3545 N N . THR A 1 468 ? 35.313 1.285 -15.577 1.00 42.91 468 THR A N 1
ATOM 3546 C CA . THR A 1 468 ? 34.021 1.914 -15.263 1.00 42.91 468 THR A CA 1
ATOM 3547 C C . THR A 1 468 ? 32.952 0.836 -15.045 1.00 42.91 468 THR A C 1
ATOM 3549 O O . THR A 1 468 ? 32.702 0.017 -15.931 1.00 42.91 468 THR A O 1
ATOM 3552 N N . ARG A 1 469 ? 32.305 0.823 -13.878 1.00 45.69 469 ARG A N 1
ATOM 3553 C CA . ARG A 1 469 ? 31.173 -0.047 -13.522 1.00 45.69 469 ARG A CA 1
ATOM 3554 C C . ARG A 1 469 ? 29.913 0.798 -13.296 1.00 45.69 469 ARG A C 1
ATOM 3556 O O . ARG A 1 469 ? 29.988 1.940 -12.855 1.00 45.69 469 ARG A O 1
ATOM 3563 N N . ARG A 1 470 ? 28.741 0.240 -13.617 1.00 45.38 470 ARG A N 1
ATOM 3564 C CA . ARG A 1 470 ? 27.439 0.871 -13.346 1.00 45.38 470 ARG A CA 1
ATOM 3565 C C . ARG A 1 470 ? 27.063 0.611 -11.885 1.00 45.38 470 ARG A C 1
ATOM 3567 O O . ARG A 1 470 ? 26.772 -0.534 -11.561 1.00 45.38 470 ARG A O 1
ATOM 3574 N N . CYS A 1 471 ? 27.090 1.637 -11.039 1.00 50.59 471 CYS A N 1
ATOM 3575 C CA . CYS A 1 471 ? 26.383 1.599 -9.757 1.00 50.59 471 CYS A CA 1
ATOM 3576 C C . CYS A 1 471 ? 24.867 1.681 -10.004 1.00 50.59 471 CYS A C 1
ATOM 3578 O O . CYS A 1 471 ? 24.441 2.235 -11.024 1.00 50.59 471 CYS A O 1
ATOM 3580 N N . THR A 1 472 ? 24.078 1.058 -9.135 1.00 53.75 472 THR A N 1
ATOM 3581 C CA . THR A 1 472 ? 22.616 1.076 -9.173 1.00 53.75 472 THR A CA 1
ATOM 3582 C C . THR A 1 472 ? 22.074 2.389 -8.613 1.00 53.75 472 THR A C 1
ATOM 3584 O O . THR A 1 472 ? 22.805 3.240 -8.110 1.00 53.75 472 THR A O 1
ATOM 3587 N N . ASP A 1 473 ? 20.789 2.601 -8.849 1.00 64.25 473 ASP A N 1
ATOM 3588 C CA . ASP A 1 473 ? 20.029 3.748 -8.381 1.00 64.25 473 ASP A CA 1
ATOM 3589 C C . ASP A 1 473 ? 19.666 3.526 -6.894 1.00 64.25 473 ASP A C 1
ATOM 3591 O O . ASP A 1 473 ? 19.069 2.486 -6.608 1.00 64.25 473 ASP A O 1
ATOM 3595 N N . PRO A 1 474 ? 20.014 4.418 -5.934 1.00 71.88 474 PRO A N 1
ATOM 3596 C CA . PRO A 1 474 ? 19.709 4.209 -4.510 1.00 71.88 474 PRO A CA 1
ATOM 3597 C C . PRO A 1 474 ? 18.216 4.298 -4.179 1.00 71.88 474 PRO A C 1
ATOM 3599 O O . PRO A 1 474 ? 17.831 3.996 -3.044 1.00 71.88 474 PRO A O 1
ATOM 3602 N N . PHE A 1 475 ? 17.414 4.781 -5.127 1.00 80.56 475 PHE A N 1
ATOM 3603 C CA . PHE A 1 475 ? 16.012 5.118 -4.970 1.00 80.56 475 PHE A CA 1
ATOM 3604 C C . PHE A 1 475 ? 15.122 3.943 -5.387 1.00 80.56 475 PHE A C 1
ATOM 3606 O O . PHE A 1 475 ? 15.073 3.556 -6.555 1.00 80.56 475 PHE A O 1
ATOM 3613 N N . GLU A 1 476 ? 14.375 3.381 -4.436 1.00 87.00 476 GLU A N 1
ATOM 3614 C CA . GLU A 1 476 ? 13.474 2.268 -4.724 1.00 87.00 476 GLU A CA 1
ATOM 3615 C C . GLU A 1 476 ? 12.062 2.766 -5.072 1.00 87.00 476 GLU A C 1
ATOM 3617 O O . GLU A 1 476 ? 11.255 3.143 -4.217 1.00 87.00 476 GLU A O 1
ATOM 3622 N N . TYR A 1 477 ? 11.754 2.734 -6.367 1.00 89.00 477 TYR A N 1
ATOM 3623 C CA . TYR A 1 477 ? 10.491 3.215 -6.928 1.00 89.00 477 TYR A CA 1
ATOM 3624 C C . TYR A 1 477 ? 9.377 2.165 -6.955 1.00 89.00 477 TYR A C 1
ATOM 3626 O O . TYR A 1 477 ? 8.213 2.505 -7.183 1.00 89.00 477 TYR A O 1
ATOM 3634 N N . ARG A 1 478 ? 9.685 0.874 -6.784 1.00 91.56 478 ARG A N 1
ATOM 3635 C CA . ARG A 1 478 ? 8.674 -0.183 -6.910 1.00 91.56 478 ARG A CA 1
ATOM 3636 C C . ARG A 1 478 ? 7.714 -0.154 -5.732 1.00 91.56 478 ARG A C 1
ATOM 3638 O O . ARG A 1 478 ? 8.116 -0.048 -4.578 1.00 91.56 478 ARG A O 1
ATOM 3645 N N . LEU A 1 479 ? 6.438 -0.348 -6.024 1.00 94.19 479 LEU A N 1
ATOM 3646 C CA . LEU A 1 479 ? 5.388 -0.581 -5.042 1.00 94.19 4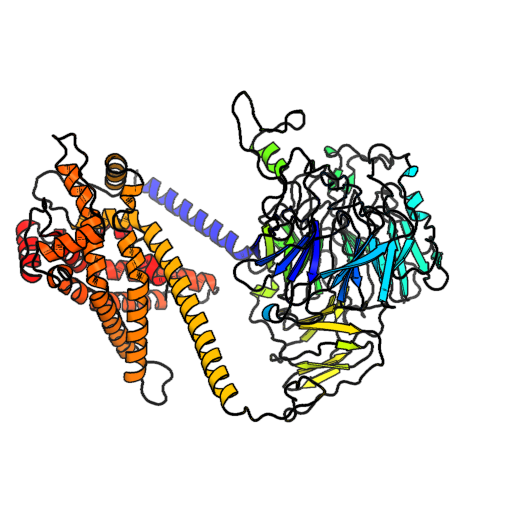79 LEU A CA 1
ATOM 3647 C C . LEU A 1 479 ? 5.196 -2.090 -4.894 1.00 94.19 479 LEU A C 1
ATOM 3649 O O . LEU A 1 479 ? 4.975 -2.786 -5.887 1.00 94.19 479 LEU A O 1
ATOM 3653 N N . GLU A 1 480 ? 5.276 -2.602 -3.671 1.00 94.81 480 GLU A N 1
ATOM 3654 C CA . GLU A 1 480 ? 5.119 -4.030 -3.385 1.00 94.81 480 GLU A CA 1
ATOM 3655 C C . GLU A 1 480 ? 3.968 -4.222 -2.401 1.00 94.81 480 GLU A C 1
ATOM 3657 O O . GLU A 1 480 ? 3.875 -3.507 -1.415 1.00 94.81 480 GLU A O 1
ATOM 3662 N N . ALA A 1 481 ? 3.062 -5.155 -2.670 1.00 95.94 481 ALA A N 1
ATOM 3663 C CA . ALA A 1 481 ? 1.934 -5.441 -1.799 1.00 95.94 481 ALA A CA 1
ATOM 3664 C C . ALA A 1 481 ? 2.025 -6.864 -1.254 1.00 95.94 481 ALA A C 1
ATOM 3666 O O . ALA A 1 481 ? 2.130 -7.834 -2.011 1.00 95.94 481 ALA A O 1
ATOM 3667 N N . PHE A 1 482 ? 1.923 -6.982 0.061 1.00 98.00 482 PHE A N 1
ATOM 3668 C CA . PHE A 1 482 ? 1.711 -8.232 0.761 1.00 98.00 482 PHE A CA 1
ATOM 3669 C C . PHE A 1 482 ? 0.218 -8.547 0.809 1.00 98.00 482 PHE A C 1
ATOM 3671 O O . PHE A 1 482 ? -0.593 -7.752 1.280 1.00 98.00 482 PHE A O 1
ATOM 3678 N N . SER A 1 483 ? -0.147 -9.724 0.320 1.00 97.25 483 SER A N 1
ATOM 3679 C CA . SER A 1 483 ? -1.473 -10.314 0.465 1.00 97.25 483 SER A CA 1
ATOM 3680 C C . SER A 1 483 ? -1.464 -11.212 1.701 1.00 97.25 483 SER A C 1
ATOM 3682 O O . SER A 1 483 ? -0.803 -12.254 1.665 1.00 97.25 483 SER A O 1
ATOM 3684 N N . PRO A 1 484 ? -2.159 -10.847 2.793 1.00 96.94 484 PRO A N 1
ATOM 3685 C CA . PRO A 1 484 ? -2.150 -11.659 4.003 1.00 96.94 484 PRO A CA 1
ATOM 3686 C C . PRO A 1 484 ? -2.889 -12.994 3.817 1.00 96.94 484 PRO A C 1
ATOM 3688 O O . PRO A 1 484 ? -3.720 -13.115 2.909 1.00 96.94 484 PRO A O 1
ATOM 3691 N N . PRO A 1 485 ? -2.651 -13.991 4.694 1.00 95.62 485 PRO A N 1
ATOM 3692 C CA . PRO A 1 485 ? -3.239 -15.331 4.585 1.00 95.62 485 PRO A CA 1
ATOM 3693 C C . PRO A 1 485 ? -4.762 -15.346 4.394 1.00 95.62 485 PRO A C 1
ATOM 3695 O O . PRO A 1 485 ? -5.292 -16.189 3.672 1.00 95.62 485 PRO A O 1
ATOM 3698 N N . TYR A 1 486 ? -5.489 -14.395 4.995 1.00 95.75 486 TYR A N 1
ATOM 3699 C CA . TYR A 1 486 ? -6.946 -14.321 4.869 1.00 95.75 486 TYR A CA 1
ATOM 3700 C C . TYR A 1 486 ? -7.446 -14.128 3.429 1.00 95.75 486 TYR A C 1
ATOM 3702 O O . TYR A 1 486 ? -8.569 -14.529 3.133 1.00 95.75 486 TYR A O 1
ATOM 3710 N N . LEU A 1 487 ? -6.633 -13.595 2.508 1.00 95.62 487 LEU A N 1
ATOM 3711 C CA . LEU A 1 487 ? -7.023 -13.425 1.100 1.00 95.62 487 LEU A CA 1
ATOM 3712 C C . LEU A 1 487 ? -6.979 -14.736 0.298 1.00 95.62 487 LEU A C 1
ATOM 3714 O O . LEU A 1 487 ? -7.457 -14.773 -0.833 1.00 95.62 487 LEU A O 1
ATOM 3718 N N . PHE A 1 488 ? -6.446 -15.816 0.878 1.00 94.12 488 PHE A N 1
ATOM 3719 C CA . PHE A 1 488 ? -6.337 -17.131 0.237 1.00 94.12 488 PHE A CA 1
ATOM 3720 C C . PHE A 1 488 ? -7.322 -18.167 0.797 1.00 94.12 488 PHE A C 1
ATOM 3722 O O . PHE A 1 488 ? -7.388 -19.284 0.283 1.00 94.12 488 PHE A O 1
ATOM 3729 N N . LYS A 1 489 ? -8.093 -17.816 1.837 1.00 89.31 489 LYS A N 1
ATOM 3730 C CA . LYS A 1 489 ? -8.965 -18.753 2.568 1.00 89.31 489 LYS A CA 1
ATOM 3731 C C . LYS A 1 489 ? -10.331 -19.001 1.921 1.00 89.31 489 LYS A C 1
ATOM 3733 O O . LYS A 1 489 ? -11.033 -19.912 2.349 1.00 89.31 489 LYS A O 1
ATOM 3738 N N . GLY A 1 490 ? -10.722 -18.237 0.900 1.00 88.12 490 GLY A N 1
ATOM 3739 C CA . GLY A 1 490 ? -12.011 -18.427 0.233 1.00 88.12 490 GLY A CA 1
ATOM 3740 C C . GLY A 1 490 ? -12.523 -17.196 -0.508 1.00 88.12 490 GLY A C 1
ATOM 3741 O O . GLY A 1 490 ? -11.779 -16.255 -0.777 1.00 88.12 490 GLY A O 1
ATOM 3742 N N . ALA A 1 491 ? -13.810 -17.229 -0.859 1.00 90.81 491 ALA A N 1
ATOM 3743 C CA . ALA A 1 491 ? -14.497 -16.093 -1.462 1.00 90.81 491 ALA A CA 1
ATOM 3744 C C . ALA A 1 491 ? -14.650 -14.954 -0.445 1.00 90.81 491 ALA A C 1
ATOM 3746 O O . ALA A 1 491 ? -14.878 -15.193 0.739 1.00 90.81 491 ALA A O 1
ATOM 3747 N N . ARG A 1 492 ? -14.525 -13.715 -0.922 1.00 94.56 492 ARG A N 1
ATOM 3748 C CA . ARG A 1 492 ? -14.654 -12.519 -0.086 1.00 94.56 492 ARG A CA 1
ATOM 3749 C C . ARG A 1 492 ? -16.122 -12.088 0.004 1.00 94.56 492 ARG A C 1
ATOM 3751 O O . ARG A 1 492 ? -16.790 -12.098 -1.035 1.00 94.56 492 ARG A O 1
ATOM 3758 N N . PRO A 1 493 ? -16.606 -11.644 1.178 1.00 94.62 493 PRO A N 1
ATOM 3759 C CA . PRO A 1 493 ? -17.907 -10.989 1.269 1.00 94.62 493 PRO A CA 1
ATOM 3760 C C . PRO A 1 493 ? -17.892 -9.661 0.494 1.00 94.62 493 PRO A C 1
ATOM 3762 O O . PRO A 1 493 ? -16.832 -9.072 0.259 1.00 94.62 493 PRO A O 1
ATOM 3765 N N . SER A 1 494 ? -19.063 -9.164 0.096 1.00 93.69 494 SER A N 1
ATOM 3766 C CA . SER A 1 494 ? -19.204 -7.881 -0.600 1.00 93.69 494 SER A CA 1
ATOM 3767 C C . SER A 1 494 ? -20.149 -6.949 0.150 1.00 93.69 494 SER A C 1
ATOM 3769 O O . SER A 1 494 ? -21.268 -7.325 0.507 1.00 93.69 494 SER A O 1
ATOM 3771 N N . ILE A 1 495 ? -19.688 -5.715 0.356 1.00 93.38 495 ILE A N 1
ATOM 3772 C CA . ILE A 1 495 ? -20.521 -4.605 0.812 1.00 93.38 495 ILE A CA 1
ATOM 3773 C C . ILE A 1 495 ? -21.259 -4.064 -0.414 1.00 93.38 495 ILE A C 1
ATOM 3775 O O . ILE A 1 495 ? -20.642 -3.514 -1.325 1.00 93.38 495 ILE A O 1
ATOM 3779 N N . THR A 1 496 ? -22.577 -4.235 -0.446 1.00 91.75 496 THR A N 1
ATOM 3780 C CA . THR A 1 496 ? -23.433 -3.768 -1.547 1.00 91.75 496 THR A CA 1
ATOM 3781 C C . THR A 1 496 ? -23.850 -2.311 -1.370 1.00 91.75 496 THR A C 1
ATOM 3783 O O . THR A 1 496 ? -24.132 -1.626 -2.352 1.00 91.75 496 THR A O 1
ATOM 3786 N N . TYR A 1 497 ? -23.875 -1.828 -0.125 1.00 89.69 497 TYR A N 1
ATOM 3787 C CA . TYR A 1 497 ? -24.203 -0.451 0.223 1.00 89.69 497 TYR A CA 1
ATOM 3788 C C . TYR A 1 497 ? -23.533 -0.045 1.539 1.00 89.69 497 TYR A C 1
ATOM 3790 O O . TYR A 1 497 ? -23.570 -0.801 2.508 1.00 89.69 497 TYR A O 1
ATOM 3798 N N . ALA A 1 498 ? -22.994 1.171 1.593 1.00 90.62 498 ALA A N 1
ATOM 3799 C CA . ALA A 1 498 ? -22.574 1.836 2.821 1.00 90.62 498 ALA A CA 1
ATOM 3800 C C . ALA A 1 498 ? -22.834 3.350 2.701 1.00 90.62 498 ALA A C 1
ATOM 3802 O O . ALA A 1 498 ? -22.726 3.897 1.598 1.00 90.62 498 ALA A O 1
ATOM 3803 N N . PRO A 1 499 ? -23.179 4.041 3.800 1.00 89.62 499 PRO A N 1
ATOM 3804 C CA . PRO A 1 499 ? -23.320 5.492 3.796 1.00 89.62 499 PRO A CA 1
ATOM 3805 C C . PRO A 1 499 ? -21.967 6.175 3.571 1.00 89.62 499 PRO A C 1
ATOM 3807 O O . PRO A 1 499 ? -20.946 5.742 4.095 1.00 89.62 499 PRO A O 1
ATOM 3810 N N . LEU A 1 500 ? -21.971 7.287 2.834 1.00 86.81 500 LEU A N 1
ATOM 3811 C CA . LEU A 1 500 ? -20.762 8.081 2.578 1.00 86.81 500 LEU A CA 1
ATOM 3812 C C . LEU A 1 500 ? -20.271 8.844 3.818 1.00 86.81 500 LEU A C 1
ATOM 3814 O O . LEU A 1 500 ? -19.083 9.149 3.927 1.00 86.81 500 LEU A O 1
ATOM 3818 N N . THR A 1 501 ? -21.185 9.162 4.736 1.00 89.38 501 THR A N 1
ATOM 3819 C CA . THR A 1 501 ? -20.910 9.904 5.967 1.00 89.38 501 THR A CA 1
ATOM 3820 C C . THR A 1 501 ? -21.705 9.307 7.121 1.00 89.38 501 THR A C 1
ATOM 3822 O O . THR A 1 501 ? -22.874 8.956 6.953 1.00 89.38 501 THR A O 1
ATOM 3825 N N . VAL A 1 502 ? -21.078 9.212 8.290 1.00 92.44 502 VAL A N 1
ATOM 3826 C CA . VAL A 1 502 ? -21.671 8.724 9.541 1.00 92.44 502 VAL A CA 1
ATOM 3827 C C . VAL A 1 502 ? -21.330 9.703 10.665 1.00 92.44 502 VAL A C 1
ATOM 3829 O O . VAL A 1 502 ? -20.225 10.243 10.705 1.00 92.44 502 VAL A O 1
ATOM 3832 N N . THR A 1 503 ? -22.268 9.944 11.584 1.00 94.00 503 THR A N 1
ATOM 3833 C CA . THR A 1 503 ? -22.021 10.758 12.785 1.00 94.00 503 THR A CA 1
ATOM 3834 C C . THR A 1 503 ? -21.745 9.884 14.003 1.00 94.00 503 THR A C 1
ATOM 3836 O O . THR A 1 503 ? -22.173 8.731 14.074 1.00 94.00 503 THR A O 1
ATOM 3839 N N . TYR A 1 504 ? -21.013 10.405 14.983 1.00 94.94 504 TYR A N 1
ATOM 3840 C CA . TYR A 1 504 ? -20.755 9.673 16.224 1.00 94.94 504 TYR A CA 1
ATOM 3841 C C . TYR A 1 504 ? -22.041 9.300 16.954 1.00 94.94 504 TYR A C 1
ATOM 3843 O O . TYR A 1 504 ? -23.038 10.022 16.904 1.00 94.94 504 TYR A O 1
ATOM 3851 N N . ASN A 1 505 ? -21.995 8.160 17.643 1.00 93.38 505 ASN A N 1
ATOM 3852 C CA . ASN A 1 505 ? -23.099 7.613 18.428 1.00 93.38 505 ASN A CA 1
ATOM 3853 C C . ASN A 1 505 ? -24.392 7.332 17.627 1.00 93.38 505 ASN A C 1
ATOM 3855 O O . ASN A 1 505 ? -25.432 7.036 18.212 1.00 93.38 505 ASN A O 1
ATOM 3859 N N . SER A 1 506 ? -24.341 7.408 16.295 1.00 93.19 506 SER A N 1
ATOM 3860 C CA . SER A 1 506 ? -25.442 7.054 15.397 1.00 93.19 506 SER A CA 1
ATOM 3861 C C . SER A 1 506 ? -25.513 5.548 15.144 1.00 93.19 506 SER A C 1
ATOM 3863 O O . SER A 1 506 ? -24.536 4.820 15.333 1.00 93.19 506 SER A O 1
ATOM 3865 N N . THR A 1 507 ? -26.657 5.081 14.649 1.00 94.50 507 THR A N 1
ATOM 3866 C CA . THR A 1 507 ? -26.750 3.781 13.977 1.00 94.50 507 THR A CA 1
ATOM 3867 C C . THR A 1 507 ? -26.799 3.988 12.472 1.00 94.50 507 THR A C 1
ATOM 3869 O O . THR A 1 507 ? -27.382 4.960 11.990 1.00 94.50 507 THR A O 1
ATOM 3872 N N . PHE A 1 508 ? -26.226 3.070 11.700 1.00 92.94 508 PHE A N 1
ATOM 3873 C CA . PHE A 1 508 ? -26.261 3.143 10.242 1.00 92.94 508 PHE A CA 1
ATOM 3874 C C . PHE A 1 508 ? -26.363 1.763 9.600 1.00 92.94 508 PHE A C 1
ATOM 3876 O O . PHE A 1 508 ? -25.933 0.756 10.160 1.00 92.94 508 PHE A O 1
ATOM 3883 N N . TYR A 1 509 ? -26.986 1.716 8.425 1.00 92.25 509 TYR A N 1
ATOM 3884 C CA . TYR A 1 509 ? -27.245 0.478 7.699 1.00 92.25 509 TYR A CA 1
ATOM 3885 C C . TYR A 1 509 ? -26.150 0.198 6.669 1.00 92.25 509 TYR A C 1
ATOM 3887 O O . TYR A 1 509 ? -25.741 1.093 5.928 1.00 92.25 509 TYR A O 1
ATOM 3895 N N . VAL A 1 510 ? -25.722 -1.060 6.597 1.00 93.38 510 VAL A N 1
ATOM 3896 C CA . VAL A 1 510 ? -24.754 -1.566 5.621 1.00 93.38 510 VAL A CA 1
ATOM 3897 C C . VAL A 1 510 ? -25.363 -2.763 4.906 1.00 93.38 510 VAL A C 1
ATOM 3899 O O . VAL A 1 510 ? -25.750 -3.745 5.538 1.00 93.38 510 VAL A O 1
ATOM 3902 N N . GLY A 1 511 ? -25.435 -2.689 3.580 1.00 93.00 511 GLY A N 1
ATOM 3903 C CA . GLY A 1 511 ? -25.867 -3.805 2.746 1.00 93.00 511 GLY A CA 1
ATOM 3904 C C . GLY A 1 511 ? -24.731 -4.808 2.568 1.00 93.00 511 GLY A C 1
ATOM 3905 O O . GLY A 1 511 ? -23.615 -4.418 2.217 1.00 93.00 511 GLY A O 1
ATOM 3906 N N . VAL A 1 512 ? -25.007 -6.093 2.784 1.00 91.31 512 VAL A N 1
ATOM 3907 C CA . VAL A 1 512 ? -24.043 -7.184 2.567 1.00 91.31 512 VAL A CA 1
ATOM 3908 C C . VAL A 1 512 ? -24.706 -8.336 1.825 1.00 91.31 512 VAL A C 1
ATOM 3910 O O . VAL A 1 512 ? -25.862 -8.662 2.072 1.00 91.31 512 VAL A O 1
ATOM 3913 N N . ASN A 1 513 ? -23.973 -8.962 0.906 1.00 86.38 513 ASN A N 1
ATOM 3914 C CA . ASN A 1 513 ? -24.476 -10.097 0.121 1.00 86.38 513 ASN A CA 1
ATOM 3915 C C . ASN A 1 513 ? -24.248 -11.468 0.784 1.00 86.38 513 ASN A C 1
ATOM 3917 O O . ASN A 1 513 ? -24.649 -12.487 0.225 1.00 86.38 513 ASN A O 1
ATOM 3921 N N . ASP A 1 514 ? -23.575 -11.496 1.933 1.00 84.31 514 ASP A N 1
ATOM 3922 C CA . ASP A 1 514 ? -23.130 -12.711 2.604 1.00 84.31 514 ASP A CA 1
ATOM 3923 C C . ASP A 1 514 ? -23.647 -12.740 4.047 1.00 84.31 514 ASP A C 1
ATOM 3925 O O . ASP A 1 514 ? -23.294 -11.910 4.887 1.00 84.31 514 ASP A O 1
ATOM 3929 N N . THR A 1 515 ? -24.494 -13.724 4.350 1.00 83.50 515 THR A N 1
ATOM 3930 C CA . THR A 1 515 ? -25.086 -13.898 5.681 1.00 83.50 515 THR A CA 1
ATOM 3931 C C . THR A 1 515 ? -24.103 -14.438 6.721 1.00 83.50 515 THR A C 1
ATOM 3933 O O . THR A 1 515 ? -24.450 -14.463 7.904 1.00 83.50 515 THR A O 1
ATOM 3936 N N . THR A 1 516 ? -22.913 -14.887 6.304 1.00 89.31 516 THR A N 1
ATOM 3937 C CA . THR A 1 516 ? -21.850 -15.423 7.171 1.00 89.31 516 THR A CA 1
ATOM 3938 C C . THR A 1 516 ? -20.912 -14.349 7.727 1.00 89.31 516 THR A C 1
ATOM 3940 O O . THR A 1 516 ? -20.041 -14.663 8.538 1.00 89.31 516 THR A O 1
ATOM 3943 N N . VAL A 1 517 ? -21.102 -13.080 7.343 1.00 93.56 517 VAL A N 1
ATOM 3944 C CA . VAL A 1 517 ? -20.394 -11.942 7.947 1.00 93.56 517 VAL A CA 1
ATOM 3945 C C . VAL A 1 517 ? -20.657 -11.914 9.453 1.00 93.56 517 VAL A C 1
ATOM 3947 O O . VAL A 1 517 ? -21.802 -11.783 9.895 1.00 93.56 517 VAL A O 1
ATOM 3950 N N . SER A 1 518 ? -19.583 -12.046 10.230 1.00 92.81 518 SER A N 1
ATOM 3951 C CA . SER A 1 518 ? -19.612 -12.150 11.691 1.00 92.81 518 SER A CA 1
ATOM 3952 C C . SER A 1 518 ? -19.210 -10.854 12.387 1.00 92.81 518 SER A C 1
ATOM 3954 O O . SER A 1 518 ? -19.635 -10.621 13.514 1.00 92.81 518 SER A O 1
ATOM 3956 N N . SER A 1 519 ? -18.404 -10.017 11.735 1.00 96.06 519 SER A N 1
ATOM 3957 C CA . SER A 1 519 ? -17.921 -8.759 12.303 1.00 96.06 519 SER A CA 1
ATOM 3958 C C . SER A 1 519 ? -17.700 -7.698 11.227 1.00 96.06 519 SER A C 1
ATOM 3960 O O . SER A 1 519 ? -17.613 -7.989 10.029 1.00 96.06 519 SER A O 1
ATOM 3962 N N . PHE A 1 520 ? -17.638 -6.445 11.675 1.00 98.06 520 PHE A N 1
ATOM 3963 C CA . PHE A 1 520 ? -17.334 -5.291 10.840 1.00 98.06 520 PHE A CA 1
ATOM 3964 C C . PHE A 1 520 ? -16.216 -4.482 11.479 1.00 98.06 520 PHE A C 1
ATOM 3966 O O . PHE A 1 520 ? -16.255 -4.186 12.674 1.00 98.06 520 PHE A O 1
ATOM 3973 N N . SER A 1 521 ? -15.242 -4.095 10.668 1.00 97.75 521 SER A N 1
ATOM 3974 C CA . SER A 1 521 ? -14.057 -3.381 11.128 1.00 97.75 521 SER A CA 1
ATOM 3975 C C . SER A 1 521 ? -13.978 -2.019 10.465 1.00 97.75 521 SER A C 1
ATOM 3977 O O . SER A 1 521 ? -14.062 -1.904 9.243 1.00 97.75 521 SER A O 1
ATOM 3979 N N . PHE A 1 522 ? -13.795 -0.994 11.284 1.00 97.31 522 PHE A N 1
ATOM 3980 C CA . PHE A 1 522 ? -13.442 0.354 10.875 1.00 97.31 522 PHE A CA 1
ATOM 3981 C C . PHE A 1 522 ? -11.938 0.538 11.060 1.00 97.31 522 PHE A C 1
ATOM 3983 O O . PHE A 1 522 ? -11.437 0.446 12.178 1.00 97.31 522 PHE A O 1
ATOM 3990 N N . ILE A 1 523 ? -11.217 0.817 9.974 1.00 97.69 523 ILE A N 1
ATOM 3991 C CA . ILE A 1 523 ? -9.780 1.119 10.011 1.00 97.69 523 ILE A CA 1
ATOM 3992 C C . ILE A 1 523 ? -9.545 2.501 9.422 1.00 97.69 523 ILE A C 1
ATOM 3994 O O . ILE A 1 523 ? -9.943 2.767 8.289 1.00 97.69 523 ILE A O 1
ATOM 3998 N N . ARG A 1 524 ? -8.928 3.399 10.189 1.00 96.44 524 ARG A N 1
ATOM 3999 C CA . ARG A 1 524 ? -8.744 4.791 9.766 1.00 96.44 524 ARG A CA 1
ATOM 4000 C C . ARG A 1 524 ? -7.781 4.879 8.582 1.00 96.44 524 ARG A C 1
ATOM 4002 O O . ARG A 1 524 ? -6.811 4.129 8.517 1.00 96.44 524 ARG A O 1
ATOM 4009 N N . TYR A 1 525 ? -8.039 5.799 7.658 1.00 95.25 525 TYR A N 1
ATOM 4010 C CA . TYR A 1 525 ? -7.053 6.178 6.647 1.00 95.25 525 TYR A CA 1
ATOM 4011 C C . TYR A 1 525 ? -5.885 6.911 7.316 1.00 95.25 525 TYR A C 1
ATOM 4013 O O . TYR A 1 525 ? -6.080 7.682 8.257 1.00 95.25 525 TYR A O 1
ATOM 4021 N N . THR A 1 526 ? -4.668 6.688 6.828 1.00 94.88 526 THR A N 1
ATOM 4022 C CA . THR A 1 526 ? -3.461 7.189 7.495 1.00 94.88 526 THR A CA 1
ATOM 4023 C C . THR A 1 526 ? -2.431 7.753 6.532 1.00 94.88 526 THR A C 1
ATOM 4025 O O . THR A 1 526 ? -2.448 7.474 5.329 1.00 94.88 526 THR A O 1
ATOM 4028 N N . SER A 1 527 ? -1.488 8.482 7.122 1.00 95.88 527 SER A N 1
ATOM 4029 C CA . SER A 1 527 ? -0.204 8.849 6.537 1.00 95.88 527 SER A CA 1
ATOM 4030 C C . SER A 1 527 ? 0.914 8.176 7.328 1.00 95.88 527 SER A C 1
ATOM 4032 O O . SER A 1 527 ? 0.799 8.012 8.542 1.00 95.88 527 SER A O 1
ATOM 4034 N N . VAL A 1 528 ? 1.983 7.781 6.646 1.00 96.25 528 VAL A N 1
ATOM 4035 C CA . VAL A 1 528 ? 3.144 7.129 7.251 1.00 96.25 528 VAL A CA 1
ATOM 4036 C C . VAL A 1 528 ? 4.434 7.717 6.691 1.00 96.25 528 VAL A C 1
ATOM 4038 O O . VAL A 1 528 ? 4.543 8.022 5.500 1.00 96.25 528 VAL A O 1
ATOM 4041 N N . THR A 1 529 ? 5.421 7.874 7.565 1.00 94.69 529 THR A N 1
ATOM 4042 C CA . THR A 1 529 ? 6.801 8.207 7.212 1.00 94.69 529 THR A CA 1
ATOM 4043 C C . THR A 1 529 ? 7.718 7.806 8.360 1.00 94.69 529 THR A C 1
ATOM 4045 O O . THR A 1 529 ? 7.285 7.843 9.508 1.00 94.69 529 THR A O 1
ATOM 4048 N N . HIS A 1 530 ? 8.973 7.436 8.089 1.00 91.81 530 HIS A N 1
ATOM 4049 C CA . HIS A 1 530 ? 9.973 7.155 9.133 1.00 91.81 530 HIS A CA 1
ATOM 4050 C C . HIS A 1 530 ? 9.444 6.219 10.246 1.00 91.81 530 HIS A C 1
ATOM 4052 O O . HIS A 1 530 ? 9.606 6.512 11.432 1.00 91.81 530 HIS A O 1
ATOM 4058 N N . SER A 1 531 ? 8.736 5.143 9.869 1.00 91.44 531 SER A N 1
ATOM 4059 C CA . SER A 1 531 ? 8.097 4.180 10.791 1.00 91.44 531 SER A CA 1
ATOM 4060 C C . SER A 1 531 ? 7.045 4.763 11.751 1.00 91.44 531 SER A C 1
ATOM 4062 O O . SER A 1 531 ? 6.631 4.106 12.712 1.00 91.44 531 SER A O 1
ATOM 4064 N N . THR A 1 532 ? 6.608 5.997 11.498 1.00 92.62 532 THR A N 1
ATOM 4065 C CA . THR A 1 532 ? 5.671 6.761 12.320 1.00 92.62 532 THR A CA 1
ATOM 4066 C C . THR A 1 532 ? 4.310 6.806 11.636 1.00 92.62 532 THR A C 1
ATOM 4068 O O . THR A 1 532 ? 4.161 7.369 10.552 1.00 92.62 532 THR A O 1
ATOM 4071 N N . ASN A 1 533 ? 3.304 6.223 12.292 1.00 94.56 533 ASN A N 1
ATOM 4072 C CA . ASN A 1 533 ? 1.903 6.285 11.884 1.00 94.56 533 ASN A CA 1
ATOM 4073 C C . ASN A 1 533 ? 1.013 6.478 13.124 1.00 94.56 533 ASN A C 1
ATOM 4075 O O . ASN A 1 533 ? 0.484 5.533 13.710 1.00 94.56 533 ASN A O 1
ATOM 4079 N N . THR A 1 534 ? 0.879 7.729 13.558 1.00 88.00 534 THR A N 1
ATOM 4080 C CA . THR A 1 534 ? 0.134 8.122 14.767 1.00 88.00 534 THR A CA 1
ATOM 4081 C C . THR A 1 534 ? -1.384 8.097 14.597 1.00 88.00 534 THR A C 1
ATOM 4083 O O . THR A 1 534 ? -2.127 8.034 15.583 1.00 88.00 534 THR A O 1
ATOM 4086 N N . ASP A 1 535 ? -1.855 8.081 13.352 1.00 88.25 535 ASP A N 1
ATOM 4087 C CA . ASP A 1 535 ? -3.269 8.121 12.987 1.00 88.25 535 ASP A CA 1
ATOM 4088 C C . ASP A 1 535 ? -3.914 6.730 12.885 1.00 88.25 535 ASP A C 1
ATOM 4090 O O . ASP A 1 535 ? -5.142 6.624 12.917 1.00 88.25 535 ASP A O 1
ATOM 4094 N N . GLN A 1 536 ? -3.122 5.656 12.774 1.00 91.75 536 GLN A N 1
ATOM 4095 C CA . GLN A 1 536 ? -3.638 4.296 12.609 1.00 91.75 536 GLN A CA 1
ATOM 4096 C C . GLN A 1 536 ? -4.519 3.882 13.789 1.00 91.75 536 GLN A C 1
ATOM 4098 O O . GLN A 1 536 ? -4.080 3.836 14.941 1.00 91.75 536 GLN A O 1
ATOM 4103 N N . ARG A 1 537 ? -5.783 3.570 13.493 1.00 94.56 537 ARG A N 1
ATOM 4104 C CA . ARG A 1 537 ? -6.787 3.113 14.458 1.00 94.56 537 ARG A CA 1
ATOM 4105 C C . ARG A 1 537 ? -7.626 2.004 13.854 1.00 94.56 537 ARG A C 1
ATOM 4107 O O . ARG A 1 537 ? -7.924 2.028 12.662 1.00 94.56 537 ARG A O 1
ATOM 4114 N N . PHE A 1 538 ? -8.036 1.079 14.710 1.00 97.56 538 PHE A N 1
ATOM 4115 C CA . PHE A 1 538 ? -8.984 0.021 14.399 1.00 97.56 538 PHE A CA 1
ATOM 4116 C C . PHE A 1 538 ? -10.099 0.052 15.436 1.00 97.56 538 PHE A C 1
ATOM 4118 O O . PHE A 1 538 ? -9.821 0.109 16.634 1.00 97.56 538 PHE A O 1
ATOM 4125 N N . TRP A 1 539 ? -11.338 -0.029 14.967 1.00 97.62 539 TRP A N 1
ATOM 4126 C CA . TRP A 1 539 ? -12.534 -0.110 15.789 1.00 97.62 539 TRP A CA 1
ATOM 4127 C C . TRP A 1 539 ? -13.453 -1.213 15.263 1.00 97.62 539 TRP A C 1
ATOM 4129 O O . TRP A 1 539 ? -13.892 -1.166 14.113 1.00 97.62 539 TRP A O 1
ATOM 4139 N N . GLU A 1 540 ? -13.762 -2.209 16.089 1.00 97.81 540 GLU A N 1
ATOM 4140 C CA . GLU A 1 540 ? -14.790 -3.199 15.759 1.00 97.81 540 GLU A CA 1
ATOM 4141 C C . GLU A 1 540 ? -16.187 -2.618 16.007 1.00 97.81 540 GLU A C 1
ATOM 4143 O O . GLU A 1 540 ? -16.488 -2.134 17.099 1.00 97.81 540 GLU A O 1
ATOM 4148 N N . LEU A 1 541 ? -17.056 -2.651 14.999 1.00 97.81 541 LEU A N 1
ATOM 4149 C CA . LEU A 1 541 ? -18.408 -2.105 15.102 1.00 97.81 541 LEU A CA 1
ATOM 4150 C C . LEU A 1 541 ? -19.368 -3.112 15.738 1.00 97.81 541 LEU A C 1
ATOM 4152 O O . LEU A 1 541 ? -19.366 -4.297 15.405 1.00 97.81 541 LEU A O 1
ATOM 4156 N N . VAL A 1 542 ? -20.253 -2.613 16.602 1.00 96.62 542 VAL A N 1
ATOM 4157 C CA . VAL A 1 542 ? -21.297 -3.433 17.226 1.00 96.62 542 VAL A CA 1
ATOM 4158 C C . VAL A 1 542 ? -22.446 -3.638 16.242 1.00 96.62 542 VAL A C 1
ATOM 4160 O O . VAL A 1 542 ? -23.005 -2.678 15.707 1.00 96.62 542 VAL A O 1
ATOM 4163 N N . ILE A 1 543 ? -22.819 -4.900 16.033 1.00 95.44 543 ILE A N 1
ATOM 4164 C CA . ILE A 1 543 ? -24.001 -5.282 15.261 1.00 95.44 543 ILE A CA 1
ATOM 4165 C C . ILE A 1 543 ? -25.239 -5.127 16.147 1.00 95.44 543 ILE A C 1
ATOM 4167 O O . ILE A 1 543 ? -25.420 -5.874 17.104 1.00 95.44 543 ILE A O 1
ATOM 4171 N N . VAL A 1 544 ? -26.104 -4.171 15.809 1.00 94.62 544 VAL A N 1
ATOM 4172 C CA . VAL A 1 544 ? -27.349 -3.904 16.546 1.00 94.62 544 VAL A CA 1
ATOM 4173 C C . VAL A 1 544 ? -28.446 -4.877 16.118 1.00 94.62 544 VAL A C 1
ATOM 4175 O O . VAL A 1 544 ? -29.161 -5.432 16.945 1.00 94.62 544 VAL A O 1
ATOM 4178 N N . SER A 1 545 ? -28.603 -5.075 14.808 1.00 90.75 545 SER A N 1
ATOM 4179 C CA . SER A 1 545 ? -29.590 -5.998 14.236 1.00 90.75 545 SER A CA 1
ATOM 4180 C C . SER A 1 545 ? -29.230 -6.371 12.797 1.00 90.75 545 SER A C 1
ATOM 4182 O O . SER A 1 545 ? -28.368 -5.748 12.175 1.00 90.75 545 SER A O 1
ATOM 4184 N N . ARG A 1 546 ? -29.858 -7.427 12.268 1.00 90.19 546 ARG A N 1
ATOM 4185 C CA . ARG A 1 546 ? -29.556 -8.008 10.950 1.00 90.19 546 ARG A CA 1
ATOM 4186 C C . ARG A 1 546 ? -30.836 -8.434 10.232 1.00 90.19 546 ARG A C 1
ATOM 4188 O O . ARG A 1 546 ? -31.764 -8.899 10.889 1.00 90.19 546 ARG A O 1
ATOM 4195 N N . ASN A 1 547 ? -30.858 -8.337 8.904 1.00 84.12 547 ASN A N 1
ATOM 4196 C CA . ASN A 1 547 ? -31.900 -8.914 8.046 1.00 84.12 547 ASN A CA 1
ATOM 4197 C C . ASN A 1 547 ? -31.276 -9.675 6.850 1.00 84.12 547 ASN A C 1
ATOM 4199 O O . ASN A 1 547 ? -30.075 -9.944 6.840 1.00 84.12 547 ASN A O 1
ATOM 4203 N N . SER A 1 548 ? -32.088 -10.058 5.859 1.00 79.50 548 SER A N 1
ATOM 4204 C CA . SER A 1 548 ? -31.655 -10.766 4.639 1.00 79.50 548 SER A CA 1
ATOM 4205 C C . SER A 1 548 ? -30.753 -9.942 3.716 1.00 79.50 548 SER A C 1
ATOM 4207 O O . SER A 1 548 ? -30.024 -10.526 2.919 1.00 79.50 548 SER A O 1
ATOM 4209 N N . THR A 1 549 ? -30.814 -8.611 3.790 1.00 79.56 549 THR A N 1
ATOM 4210 C CA . THR A 1 549 ? -30.164 -7.691 2.842 1.00 79.56 549 THR A CA 1
ATOM 4211 C C . THR A 1 549 ? -29.002 -6.901 3.442 1.00 79.56 549 THR A C 1
ATOM 4213 O O . THR A 1 549 ? -28.198 -6.331 2.701 1.00 79.56 549 THR A O 1
ATOM 4216 N N . GLY A 1 550 ? -28.869 -6.874 4.770 1.00 86.31 550 GLY A N 1
ATOM 4217 C CA . GLY A 1 550 ? -27.833 -6.104 5.439 1.00 86.31 550 GLY A CA 1
ATOM 4218 C C . GLY A 1 550 ? -27.856 -6.147 6.965 1.00 86.31 550 GLY A C 1
ATOM 4219 O O . GLY A 1 550 ? -28.506 -6.976 7.610 1.00 86.31 550 GLY A O 1
ATOM 4220 N N . VAL A 1 551 ? -27.083 -5.233 7.544 1.00 93.19 551 VAL A N 1
ATOM 4221 C CA . VAL A 1 551 ? -26.783 -5.152 8.972 1.00 93.19 551 VAL A CA 1
ATOM 4222 C C . VAL A 1 551 ? -26.884 -3.704 9.442 1.00 93.19 551 VAL A C 1
ATOM 4224 O O . VAL A 1 551 ? -26.390 -2.793 8.781 1.00 93.19 551 VAL A O 1
ATOM 4227 N N . LEU A 1 552 ? -27.519 -3.494 10.594 1.00 94.19 552 LEU A N 1
ATOM 4228 C CA . LEU A 1 552 ? -27.511 -2.216 11.295 1.00 94.19 552 LEU A CA 1
ATOM 4229 C C . LEU A 1 552 ? -26.349 -2.198 12.293 1.00 94.19 552 LEU A C 1
ATOM 4231 O O . LEU A 1 552 ? -26.279 -3.053 13.180 1.00 94.19 552 LEU A O 1
ATOM 4235 N N . LEU A 1 553 ? -25.453 -1.228 12.145 1.00 96.19 553 LEU A N 1
ATOM 4236 C CA . LEU A 1 553 ? -24.235 -1.073 12.937 1.00 96.19 553 LEU A CA 1
ATOM 4237 C C . LEU A 1 553 ? -24.310 0.164 13.828 1.00 96.19 553 LEU A C 1
ATOM 4239 O O . LEU A 1 553 ? -24.924 1.166 13.460 1.00 96.19 553 LEU A O 1
ATOM 4243 N N . GLN A 1 554 ? -23.652 0.098 14.982 1.00 96.00 554 GLN A N 1
ATOM 4244 C CA . GLN A 1 554 ? -23.446 1.231 15.880 1.00 96.00 554 GLN A CA 1
ATOM 4245 C C . GLN A 1 554 ? -22.126 1.935 15.542 1.00 96.00 554 GLN A C 1
ATOM 4247 O O . GLN A 1 554 ? -21.063 1.312 15.579 1.00 96.00 554 GLN A O 1
ATOM 4252 N N . ALA A 1 555 ? -22.186 3.233 15.245 1.00 95.81 555 ALA A N 1
ATOM 4253 C CA . ALA A 1 555 ? -21.008 4.068 15.038 1.00 95.81 555 ALA A CA 1
ATOM 4254 C C . ALA A 1 555 ? -20.221 4.273 16.347 1.00 95.81 555 ALA A C 1
ATOM 4256 O O . ALA A 1 555 ? -20.820 4.204 17.430 1.00 95.81 555 ALA A O 1
ATOM 4257 N N . PRO A 1 556 ? -18.907 4.578 16.272 1.00 95.75 556 PRO A N 1
ATOM 4258 C CA . PRO A 1 556 ? -18.103 4.904 17.447 1.00 95.75 556 PRO A CA 1
ATOM 4259 C C . PRO A 1 556 ? -18.747 5.992 18.314 1.00 95.75 556 PRO A C 1
ATOM 4261 O O . PRO A 1 556 ? -19.398 6.911 17.810 1.00 95.75 556 PRO A O 1
ATOM 4264 N N . PHE A 1 557 ? -18.560 5.892 19.629 1.00 90.88 557 PHE A N 1
ATOM 4265 C CA . PHE A 1 557 ? -19.311 6.693 20.601 1.00 90.88 557 PHE A CA 1
ATOM 4266 C C . PHE A 1 557 ? -18.974 8.183 20.559 1.00 90.88 557 PHE A C 1
ATOM 4268 O O . PHE A 1 557 ? -19.846 9.024 20.763 1.00 90.88 557 PHE A O 1
ATOM 4275 N N . ASN A 1 558 ? -17.704 8.518 20.340 1.00 92.62 558 ASN A N 1
ATOM 4276 C CA . ASN A 1 558 ? -17.217 9.890 20.390 1.00 92.62 558 ASN A CA 1
ATOM 4277 C C . ASN A 1 558 ? -15.941 10.046 19.542 1.00 92.62 558 ASN A C 1
ATOM 4279 O O . ASN A 1 558 ? -15.290 9.046 19.221 1.00 92.62 558 ASN A O 1
ATOM 4283 N N . PRO A 1 559 ? -15.555 11.284 19.201 1.00 94.38 559 PRO A N 1
ATOM 4284 C CA . PRO A 1 559 ? -14.418 11.525 18.322 1.00 94.38 559 PRO A CA 1
ATOM 4285 C C . PRO A 1 559 ? -13.036 11.335 18.964 1.00 94.38 559 PRO A C 1
ATOM 4287 O O . PRO A 1 559 ? -12.037 11.364 18.255 1.00 94.38 559 PRO A O 1
ATOM 4290 N N . ASN A 1 560 ? -12.938 11.135 20.283 1.00 93.44 560 ASN A N 1
ATOM 4291 C CA . ASN A 1 560 ? -11.649 10.895 20.944 1.00 93.44 560 ASN A CA 1
ATOM 4292 C C . ASN A 1 560 ? -11.201 9.432 20.809 1.00 93.44 560 ASN A C 1
ATOM 4294 O O . ASN A 1 560 ? -10.007 9.157 20.733 1.00 93.44 560 ASN A O 1
ATOM 4298 N N . VAL A 1 561 ? -12.149 8.487 20.773 1.00 91.25 561 VAL A N 1
ATOM 4299 C CA . VAL A 1 561 ? -11.843 7.057 20.561 1.00 91.25 561 VAL A CA 1
ATOM 4300 C C . VAL A 1 561 ? -11.611 6.727 19.087 1.00 91.25 561 VAL A C 1
ATOM 4302 O O . VAL A 1 561 ? -10.806 5.860 18.753 1.00 91.25 561 VAL A O 1
ATOM 4305 N N . ALA A 1 562 ? -12.287 7.446 18.196 1.00 94.81 562 ALA A N 1
ATOM 4306 C CA . ALA A 1 562 ? -12.153 7.321 16.756 1.00 94.81 562 ALA A CA 1
ATOM 4307 C C . ALA A 1 562 ? -12.092 8.730 16.168 1.00 94.81 562 ALA A C 1
ATOM 4309 O O . ALA A 1 562 ? -13.114 9.394 16.100 1.00 94.81 562 ALA A O 1
ATOM 4310 N N . ALA A 1 563 ? -10.905 9.191 15.769 1.00 94.12 563 ALA A N 1
ATOM 4311 C CA . ALA A 1 563 ? -10.733 10.543 15.242 1.00 94.12 563 ALA A CA 1
ATOM 4312 C C . ALA A 1 563 ? -11.567 10.783 13.964 1.00 94.12 563 ALA A C 1
ATOM 4314 O O . ALA A 1 563 ? -11.681 9.872 13.128 1.00 94.12 563 ALA A O 1
ATOM 4315 N N . PRO A 1 564 ? -12.093 12.008 13.761 1.00 95.25 564 PRO A N 1
ATOM 4316 C CA . PRO A 1 564 ? -12.857 12.348 12.565 1.00 95.25 564 PRO A CA 1
ATOM 4317 C C . PRO A 1 564 ? -12.004 12.233 11.298 1.00 95.25 564 PRO A C 1
ATOM 4319 O O . PRO A 1 564 ? -10.771 12.314 11.345 1.00 95.25 564 PRO A O 1
ATOM 4322 N N . GLY A 1 565 ? -12.671 12.019 10.166 1.00 94.12 565 GLY A N 1
ATOM 4323 C CA . GLY A 1 565 ? -12.041 11.780 8.868 1.00 94.12 565 GLY A CA 1
ATOM 4324 C C . GLY A 1 565 ? -12.549 10.505 8.199 1.00 94.12 565 GLY A C 1
ATOM 4325 O O . GLY A 1 565 ? -13.585 9.957 8.565 1.00 94.12 565 GLY A O 1
ATOM 4326 N N . ASN A 1 566 ? -11.836 10.037 7.185 1.00 94.38 566 ASN A N 1
ATOM 4327 C CA . ASN A 1 566 ? -12.160 8.847 6.413 1.00 94.38 566 ASN A CA 1
ATOM 4328 C C . ASN A 1 566 ? -11.735 7.553 7.120 1.00 94.38 566 ASN A C 1
ATOM 4330 O O . ASN A 1 566 ? -10.613 7.397 7.608 1.00 94.38 566 ASN A O 1
ATOM 4334 N N . TRP A 1 567 ? -12.631 6.571 7.079 1.00 96.12 567 TRP A N 1
ATOM 4335 C CA . TRP A 1 567 ? -12.443 5.223 7.598 1.00 96.12 567 TRP A CA 1
ATOM 4336 C C . TRP A 1 567 ? -12.776 4.188 6.523 1.00 96.12 567 TRP A C 1
ATOM 4338 O O . TRP A 1 567 ? -13.694 4.358 5.722 1.00 96.12 567 TRP A O 1
ATOM 4348 N N . MET A 1 568 ? -12.006 3.106 6.495 1.00 97.00 568 MET A N 1
ATOM 4349 C CA . MET A 1 568 ? -12.274 1.917 5.699 1.00 97.00 568 MET A CA 1
ATOM 4350 C C . MET A 1 568 ? -13.203 0.993 6.481 1.00 97.00 568 MET A C 1
ATOM 4352 O O . MET A 1 568 ? -12.832 0.497 7.545 1.00 97.00 568 MET A O 1
ATOM 4356 N N . LEU A 1 569 ? -14.389 0.743 5.936 1.00 97.62 569 LEU A N 1
ATOM 4357 C CA . LEU A 1 569 ? -15.356 -0.224 6.437 1.00 97.62 569 LEU A CA 1
ATOM 4358 C C . LEU A 1 569 ? -15.147 -1.577 5.768 1.00 97.62 569 LEU A C 1
ATOM 4360 O O . LEU A 1 569 ? -15.407 -1.710 4.574 1.00 97.62 569 LEU A O 1
ATOM 4364 N N . PHE A 1 570 ? -14.753 -2.582 6.538 1.00 98.19 570 PHE A N 1
ATOM 4365 C CA . PHE A 1 570 ? -14.651 -3.967 6.090 1.00 98.19 570 PHE A CA 1
ATOM 4366 C C . PHE A 1 570 ? -15.773 -4.814 6.692 1.00 98.19 570 PHE A C 1
ATOM 4368 O O . PHE A 1 570 ? -16.044 -4.724 7.888 1.00 98.19 570 PHE A O 1
ATOM 4375 N N . ALA A 1 571 ? -16.387 -5.673 5.878 1.00 97.50 571 ALA A N 1
ATOM 4376 C CA . ALA A 1 571 ? -17.207 -6.786 6.347 1.00 97.50 571 ALA A CA 1
ATOM 4377 C C . ALA A 1 571 ? -16.326 -8.037 6.424 1.00 97.50 571 ALA A C 1
ATOM 4379 O O . ALA A 1 571 ? -15.626 -8.342 5.457 1.00 97.50 571 ALA A O 1
ATOM 4380 N N . VAL A 1 572 ? -16.342 -8.761 7.543 1.00 97.00 572 VAL A N 1
ATOM 4381 C CA . VAL A 1 572 ? -15.469 -9.921 7.765 1.00 97.00 572 VAL A CA 1
ATOM 4382 C C . VAL A 1 572 ? -16.312 -11.175 7.977 1.00 97.00 572 VAL A C 1
ATOM 4384 O O . VAL A 1 572 ? -17.121 -11.252 8.902 1.00 97.00 572 VAL A O 1
ATOM 4387 N N . ALA A 1 573 ? -16.119 -12.171 7.113 1.00 94.81 573 ALA A N 1
ATOM 4388 C CA . ALA A 1 573 ? -16.805 -13.460 7.157 1.00 94.81 573 ALA A CA 1
ATOM 4389 C C . ALA A 1 573 ? -15.779 -14.577 7.364 1.00 94.81 573 ALA A C 1
ATOM 4391 O O . ALA A 1 573 ? -14.895 -14.766 6.531 1.00 94.81 573 ALA A O 1
ATOM 4392 N N . ASN A 1 574 ? -15.858 -15.305 8.484 1.00 90.25 574 ASN A N 1
ATOM 4393 C CA . ASN A 1 574 ? -14.902 -16.372 8.828 1.00 90.25 574 ASN A CA 1
ATOM 4394 C C . ASN A 1 574 ? -13.422 -15.923 8.752 1.00 90.25 574 ASN A C 1
ATOM 4396 O O . ASN A 1 574 ? -12.548 -16.665 8.300 1.00 90.25 574 ASN A O 1
ATOM 4400 N N . GLY A 1 575 ? -13.141 -14.678 9.153 1.00 91.12 575 GLY A N 1
ATOM 4401 C CA . GLY A 1 575 ? -11.808 -14.071 9.068 1.00 91.12 575 GLY A CA 1
ATOM 4402 C C . GLY A 1 575 ? -11.384 -13.616 7.665 1.00 91.12 575 GLY A C 1
ATOM 4403 O O . GLY A 1 575 ? -10.238 -13.212 7.499 1.00 91.12 575 GLY A O 1
ATOM 4404 N N . ILE A 1 576 ? -12.266 -13.674 6.660 1.00 95.50 576 ILE A N 1
ATOM 4405 C CA . ILE A 1 576 ? -12.024 -13.196 5.291 1.00 95.50 576 ILE A CA 1
ATOM 4406 C C . ILE A 1 576 ? -12.692 -11.824 5.113 1.00 95.50 576 ILE A C 1
ATOM 4408 O O . ILE A 1 576 ? -13.920 -11.734 5.204 1.00 95.50 576 ILE A O 1
ATOM 4412 N N . PRO A 1 577 ? -11.930 -10.750 4.840 1.00 97.31 577 PRO A N 1
ATOM 4413 C CA . PRO A 1 577 ? -12.499 -9.419 4.678 1.00 97.31 577 PRO A CA 1
ATOM 4414 C C . PRO A 1 577 ? -13.001 -9.130 3.257 1.00 97.31 577 PRO A C 1
ATOM 4416 O O . PRO A 1 577 ? -12.433 -9.583 2.254 1.00 97.31 577 PRO A O 1
ATOM 4419 N N . SER A 1 578 ? -14.027 -8.286 3.160 1.00 97.12 578 SER A N 1
ATOM 4420 C CA . SER A 1 578 ? -14.475 -7.650 1.917 1.00 97.12 578 SER A CA 1
ATOM 4421 C C . SER A 1 578 ? -13.424 -6.680 1.371 1.00 97.12 578 SER A C 1
ATOM 4423 O O . SER A 1 578 ? -12.425 -6.398 2.029 1.00 97.12 578 SER A O 1
ATOM 4425 N N . VAL A 1 579 ? -13.624 -6.151 0.162 1.00 95.12 579 VAL A N 1
ATOM 4426 C CA . VAL A 1 579 ? -13.039 -4.839 -0.183 1.00 95.12 579 VAL A CA 1
ATOM 4427 C C . VAL A 1 579 ? -13.755 -3.788 0.668 1.00 95.12 579 VAL A C 1
ATOM 4429 O O . VAL A 1 579 ? -14.953 -3.945 0.935 1.00 95.12 579 VAL A O 1
ATOM 4432 N N . SER A 1 580 ? -13.045 -2.769 1.145 1.00 95.44 580 SER A N 1
ATOM 4433 C CA . SER A 1 580 ? -13.648 -1.771 2.017 1.00 95.44 580 SER A CA 1
ATOM 4434 C C . SER A 1 580 ? -14.534 -0.777 1.274 1.00 95.44 580 SER A C 1
ATOM 4436 O O . SER A 1 580 ? -14.326 -0.471 0.099 1.00 95.44 580 SER A O 1
ATOM 4438 N N . ALA A 1 581 ? -15.517 -0.241 1.993 1.00 93.81 581 ALA A N 1
ATOM 4439 C CA . ALA A 1 581 ? -16.177 1.004 1.627 1.00 93.81 581 ALA A CA 1
ATOM 4440 C C . ALA A 1 581 ? -15.533 2.171 2.391 1.00 93.81 581 ALA A C 1
ATOM 4442 O O . ALA A 1 581 ? -15.185 2.027 3.563 1.00 93.81 581 ALA A O 1
ATOM 4443 N N . THR A 1 582 ? -15.380 3.330 1.749 1.00 93.38 582 THR A N 1
ATOM 4444 C CA . THR A 1 582 ? -14.910 4.553 2.417 1.00 93.38 582 THR A CA 1
ATOM 4445 C C . THR A 1 582 ? -16.082 5.255 3.094 1.00 93.38 582 THR A C 1
ATOM 4447 O O . THR A 1 582 ? -17.073 5.561 2.435 1.00 93.38 582 THR A O 1
ATOM 4450 N N . VAL A 1 583 ? -15.957 5.532 4.390 1.00 93.56 583 VAL A N 1
ATOM 4451 C CA . VAL A 1 583 ? -16.964 6.239 5.190 1.00 93.56 583 VAL A CA 1
ATOM 4452 C C . VAL A 1 583 ? -16.305 7.423 5.889 1.00 93.56 583 VAL A C 1
ATOM 4454 O O . VAL A 1 583 ? -15.330 7.245 6.617 1.00 93.56 583 VAL A O 1
ATOM 4457 N N . LEU A 1 584 ? -16.845 8.627 5.700 1.00 92.88 584 LEU A N 1
ATOM 4458 C CA . LEU A 1 584 ? -16.416 9.815 6.434 1.00 92.88 584 LEU A CA 1
ATOM 4459 C C . LEU A 1 584 ? -17.101 9.850 7.808 1.00 92.88 584 LEU A C 1
ATOM 4461 O O . LEU A 1 584 ? -18.322 9.982 7.894 1.00 92.88 584 LEU A O 1
ATOM 4465 N N . LEU A 1 585 ? -16.330 9.754 8.886 1.00 93.62 585 LEU A N 1
ATOM 4466 C CA . LEU A 1 585 ? -16.813 9.891 10.255 1.00 93.62 585 LEU A CA 1
ATOM 4467 C C . LEU A 1 585 ? -16.721 11.359 10.685 1.00 93.62 585 LEU A C 1
ATOM 4469 O O . LEU A 1 585 ? -15.630 11.924 10.781 1.00 93.62 585 LEU A O 1
ATOM 4473 N N . SER A 1 586 ? -17.872 11.984 10.924 1.00 91.81 586 SER A N 1
ATOM 4474 C CA . SER A 1 586 ? -17.983 13.429 11.150 1.00 91.81 586 SER A CA 1
ATOM 4475 C C . SER A 1 586 ? -18.616 13.780 12.494 1.00 91.81 586 SER A C 1
ATOM 4477 O O . SER A 1 586 ? -19.502 13.079 12.989 1.00 91.81 586 SER A O 1
ATOM 4479 N N . ASN A 1 587 ? -18.229 14.932 13.040 1.00 87.31 587 ASN A N 1
ATOM 4480 C CA . ASN A 1 587 ? -18.929 15.552 14.162 1.00 87.31 587 ASN A CA 1
ATOM 4481 C C . ASN A 1 587 ? -20.307 16.064 13.707 1.00 87.31 587 ASN A C 1
ATOM 4483 O O . ASN A 1 587 ? -20.430 16.673 12.647 1.00 87.31 587 ASN A O 1
ATOM 4487 N N . GLY A 1 588 ? -21.348 15.819 14.501 1.00 81.06 588 GLY A N 1
ATOM 4488 C CA . GLY A 1 588 ? -22.715 16.227 14.179 1.00 81.06 588 GLY A CA 1
ATOM 4489 C C . GLY A 1 588 ? -23.750 15.544 15.073 1.00 81.06 588 GLY A C 1
ATOM 4490 O O . GLY A 1 588 ? -23.382 14.686 15.880 1.00 81.06 588 GLY A O 1
ATOM 4491 N N . PRO A 1 589 ? -25.040 15.911 14.958 1.00 73.31 589 PRO A N 1
ATOM 4492 C CA . PRO A 1 589 ? -26.099 15.242 15.700 1.00 73.31 589 PRO A CA 1
ATOM 4493 C C . PRO A 1 589 ? -26.147 13.754 15.333 1.00 73.31 589 PRO A C 1
ATOM 4495 O O . PRO A 1 589 ? -26.035 13.381 14.160 1.00 73.31 589 PRO A O 1
ATOM 4498 N N . ALA A 1 590 ? -26.312 12.901 16.344 1.00 71.44 590 ALA A N 1
ATOM 4499 C CA . ALA A 1 590 ? -26.521 11.477 16.127 1.00 71.44 590 ALA A CA 1
ATOM 4500 C C . ALA A 1 590 ? -27.825 11.277 15.343 1.00 71.44 590 ALA A C 1
ATOM 4502 O O . ALA A 1 590 ? -28.867 11.834 15.694 1.00 71.44 590 ALA A O 1
ATOM 4503 N N . VAL A 1 591 ? -27.761 10.487 14.274 1.00 74.12 591 VAL A N 1
ATOM 4504 C CA . VAL A 1 591 ? -28.927 10.126 13.462 1.00 74.12 591 VAL A CA 1
ATOM 4505 C C . VAL A 1 591 ? -29.252 8.654 13.702 1.00 74.12 591 VAL A C 1
ATOM 4507 O O . VAL A 1 591 ? -28.355 7.835 13.868 1.00 74.12 591 VAL A O 1
ATOM 4510 N N . VAL A 1 592 ? -30.532 8.291 13.738 1.00 70.25 592 VAL A N 1
ATOM 4511 C CA . VAL A 1 592 ? -30.928 6.882 13.851 1.00 70.25 592 VAL A CA 1
ATOM 4512 C C . VAL A 1 592 ? -31.148 6.325 12.452 1.00 70.25 592 VAL A C 1
ATOM 4514 O O . VAL A 1 592 ? -32.142 6.637 11.795 1.00 70.25 592 VAL A O 1
ATOM 4517 N N . GLY A 1 593 ? -30.218 5.493 11.990 1.00 62.53 593 GLY A N 1
ATOM 4518 C CA . GLY A 1 593 ? -30.429 4.650 10.824 1.00 62.53 593 GLY A CA 1
ATOM 4519 C C . GLY A 1 593 ? -31.480 3.587 11.135 1.00 62.53 593 GLY A C 1
ATOM 4520 O O . GLY A 1 593 ? -31.450 2.960 12.195 1.00 62.53 593 GLY A O 1
ATOM 4521 N N . THR A 1 594 ? -32.416 3.377 10.213 1.00 58.34 594 THR A N 1
ATOM 4522 C CA . THR A 1 594 ? -33.431 2.320 10.309 1.00 58.34 594 THR A CA 1
ATOM 4523 C C . THR A 1 594 ? -33.193 1.272 9.229 1.00 58.34 594 THR A C 1
ATOM 4525 O O . THR A 1 594 ? -32.715 1.583 8.138 1.00 58.34 594 THR A O 1
ATOM 4528 N N . ILE A 1 595 ? -33.512 0.013 9.534 1.00 55.91 595 ILE A N 1
ATOM 4529 C CA . ILE A 1 595 ? -33.565 -1.038 8.517 1.00 55.91 595 ILE A CA 1
ATOM 4530 C C . ILE A 1 595 ? -34.818 -0.776 7.680 1.00 55.91 595 ILE A C 1
ATOM 4532 O O . ILE A 1 595 ? -35.935 -0.905 8.181 1.00 55.91 595 ILE A O 1
ATOM 4536 N N . VAL A 1 596 ? -34.642 -0.390 6.417 1.00 55.25 596 VAL A N 1
ATOM 4537 C CA . VAL A 1 596 ? -35.771 -0.232 5.494 1.00 55.25 596 VAL A CA 1
ATOM 4538 C C . VAL A 1 596 ? -36.177 -1.623 4.975 1.00 55.25 596 VAL A C 1
ATOM 4540 O O . VAL A 1 596 ? -35.293 -2.393 4.598 1.00 55.25 596 VAL A O 1
ATOM 4543 N N . PRO A 1 597 ? -37.474 -1.991 4.960 1.00 47.66 597 PRO A N 1
ATOM 4544 C CA . PRO A 1 597 ? -37.935 -3.249 4.367 1.00 47.66 597 PRO A CA 1
ATOM 4545 C C . PRO A 1 597 ? -37.540 -3.360 2.884 1.00 47.66 597 PRO A C 1
ATOM 4547 O O . PRO A 1 597 ? -37.523 -2.345 2.184 1.00 47.66 597 PRO A O 1
ATOM 4550 N N . ASP A 1 598 ? -37.304 -4.588 2.398 1.00 46.12 598 ASP A N 1
ATOM 4551 C CA . ASP A 1 598 ? -36.786 -4.947 1.054 1.00 46.12 598 ASP A CA 1
ATOM 4552 C C . ASP A 1 598 ? -37.513 -4.297 -0.151 1.00 46.12 598 ASP A C 1
ATOM 4554 O O . ASP A 1 598 ? -37.045 -4.366 -1.286 1.00 46.12 598 ASP A O 1
ATOM 4558 N N . THR A 1 599 ? -38.645 -3.631 0.069 1.00 42.50 599 THR A N 1
ATOM 4559 C CA . THR A 1 599 ? -39.452 -2.947 -0.948 1.00 42.50 599 THR A CA 1
ATOM 4560 C C . THR A 1 599 ? -39.084 -1.480 -1.200 1.00 42.50 599 THR A C 1
ATOM 4562 O O . THR A 1 599 ? -39.623 -0.895 -2.137 1.00 42.50 599 THR A O 1
ATOM 4565 N N . ILE A 1 600 ? -38.204 -0.852 -0.404 1.00 42.03 600 ILE A N 1
ATOM 4566 C CA . ILE A 1 600 ? -37.888 0.586 -0.540 1.00 42.03 600 ILE A CA 1
ATOM 4567 C C . ILE A 1 600 ? -36.384 0.843 -0.352 1.00 42.03 600 ILE A C 1
ATOM 4569 O O . ILE A 1 600 ? -35.962 1.473 0.609 1.00 42.03 600 ILE A O 1
AT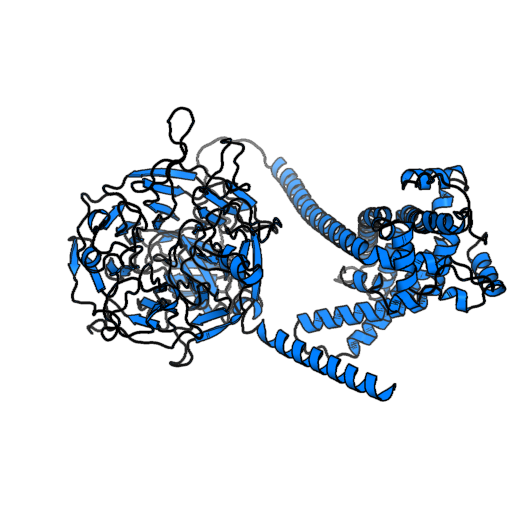OM 4573 N N . LEU A 1 601 ? -35.542 0.396 -1.284 1.00 36.81 601 LEU A N 1
ATOM 4574 C CA . LEU A 1 601 ? -34.207 0.988 -1.425 1.00 36.81 601 LEU A CA 1
ATOM 4575 C C . LEU A 1 601 ? -34.290 2.110 -2.470 1.00 36.81 601 LEU A C 1
ATOM 4577 O O . LEU A 1 601 ? -34.481 1.818 -3.655 1.00 36.81 601 LEU A O 1
ATOM 4581 N N . PRO A 1 602 ? -34.191 3.396 -2.083 1.00 33.28 602 PRO A N 1
ATOM 4582 C CA . PRO A 1 602 ? -34.149 4.469 -3.057 1.00 33.28 602 PRO A CA 1
ATOM 4583 C C . PRO A 1 602 ? -32.845 4.349 -3.849 1.00 33.28 602 PRO A C 1
ATOM 4585 O O . PRO A 1 602 ? -31.750 4.406 -3.289 1.00 33.28 602 PRO A O 1
ATOM 4588 N N . LYS A 1 603 ? -32.953 4.210 -5.176 1.00 35.53 603 LYS A N 1
ATOM 4589 C CA . LYS A 1 603 ? -31.841 4.553 -6.069 1.00 35.53 603 LYS A CA 1
ATOM 4590 C C . LYS A 1 603 ? -31.445 5.987 -5.723 1.00 35.53 603 LYS A C 1
ATOM 4592 O O . LYS A 1 603 ? -32.307 6.862 -5.723 1.00 35.53 603 LYS A O 1
ATOM 4597 N N . ALA A 1 604 ? -30.181 6.199 -5.368 1.00 32.66 604 ALA A N 1
ATOM 4598 C CA . ALA A 1 604 ? -29.664 7.500 -4.974 1.00 32.66 604 ALA A CA 1
ATOM 4599 C C . ALA A 1 604 ? -29.978 8.544 -6.060 1.00 32.66 604 ALA A C 1
ATOM 4601 O O . ALA A 1 604 ? -29.355 8.562 -7.120 1.00 32.66 604 ALA A O 1
ATOM 4602 N N . ASN A 1 605 ? -30.973 9.394 -5.805 1.00 29.67 605 ASN A N 1
ATOM 4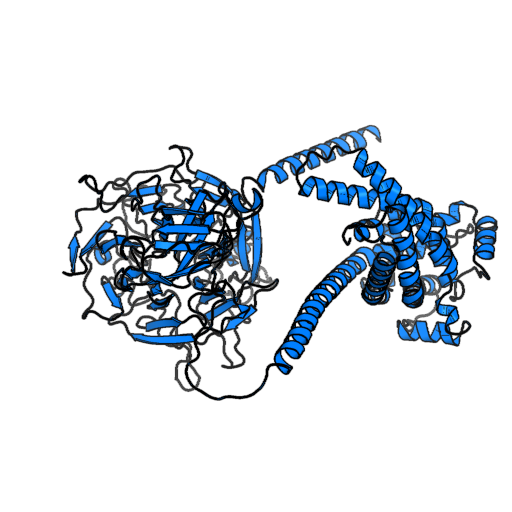603 C CA . ASN A 1 605 ? -31.226 10.579 -6.606 1.00 29.67 605 ASN A CA 1
ATOM 4604 C C . ASN A 1 605 ? -30.210 11.635 -6.172 1.00 29.67 605 ASN A C 1
ATOM 4606 O O . ASN A 1 605 ? -30.260 12.139 -5.051 1.00 29.67 605 ASN A O 1
ATOM 4610 N N . LEU A 1 606 ? -29.274 11.942 -7.067 1.00 32.81 606 LEU A N 1
ATOM 4611 C CA . LEU A 1 606 ? -28.424 13.120 -6.969 1.00 32.81 606 LEU A CA 1
ATOM 4612 C C . LEU A 1 606 ? -29.324 14.361 -6.981 1.00 32.81 606 LEU A C 1
ATOM 4614 O O . LEU A 1 606 ? -30.034 14.615 -7.953 1.00 32.81 606 LEU A O 1
ATOM 4618 N N . TYR A 1 607 ? -29.306 15.121 -5.889 1.00 28.06 607 TYR A N 1
ATOM 4619 C CA . TYR A 1 607 ? -29.889 16.455 -5.839 1.00 28.06 607 TYR A CA 1
ATOM 4620 C C . TYR A 1 607 ? -29.119 17.371 -6.799 1.00 28.06 607 TYR A C 1
ATOM 4622 O O . TYR A 1 607 ? -27.939 17.636 -6.583 1.00 28.06 607 TYR A O 1
ATOM 4630 N N . SER A 1 608 ? -29.786 17.909 -7.820 1.00 29.27 608 SER A N 1
ATOM 4631 C CA . SER A 1 608 ? -29.409 19.199 -8.398 1.00 29.27 608 SER A CA 1
ATOM 4632 C C . SER A 1 608 ? -30.600 20.147 -8.292 1.00 29.27 608 SER A C 1
ATOM 4634 O O . SER A 1 608 ? -31.699 19.893 -8.785 1.00 29.27 608 SER A O 1
ATOM 4636 N N . GLY A 1 609 ? -30.392 21.229 -7.548 1.00 25.81 609 GLY A N 1
ATOM 4637 C CA . GLY A 1 609 ? -31.309 22.353 -7.521 1.00 25.81 609 GLY A CA 1
ATOM 4638 C C . GLY A 1 609 ? -31.183 23.187 -8.796 1.00 25.81 609 GLY A C 1
ATOM 4639 O O . GLY A 1 609 ? -30.095 23.340 -9.340 1.00 25.81 609 GLY A O 1
ATOM 4640 N N . ALA A 1 610 ? -32.324 23.767 -9.171 1.00 26.91 610 ALA A N 1
ATOM 4641 C CA . ALA A 1 610 ? -32.537 24.864 -10.117 1.00 26.91 610 ALA A CA 1
ATOM 4642 C C . ALA A 1 610 ? -32.482 24.550 -11.628 1.00 26.91 610 ALA A C 1
ATOM 4644 O O . ALA A 1 610 ? -31.476 24.732 -12.298 1.00 26.91 610 ALA A O 1
ATOM 4645 N N . GLY A 1 611 ? -33.668 24.202 -12.149 1.00 31.88 611 GLY A N 1
ATOM 4646 C CA . GLY A 1 611 ? -34.304 24.846 -13.306 1.00 31.88 611 GLY A CA 1
ATOM 4647 C C . GLY A 1 611 ? -33.613 24.739 -14.666 1.00 31.88 611 GLY A C 1
ATOM 4648 O O . GLY A 1 611 ? -32.630 25.420 -14.906 1.00 31.88 611 GLY A O 1
ATOM 4649 N N . HIS A 1 612 ? -34.200 23.960 -15.580 1.00 28.30 612 HIS A N 1
ATOM 4650 C CA . HIS A 1 612 ? -34.707 24.372 -16.904 1.00 28.30 612 HIS A CA 1
ATOM 4651 C C . HIS A 1 612 ? -35.237 23.118 -17.626 1.00 28.30 612 HIS A C 1
ATOM 4653 O O . HIS A 1 612 ? -34.572 22.090 -17.720 1.00 28.30 612 HIS A O 1
ATOM 4659 N N . SER A 1 613 ? -36.479 23.187 -18.099 1.00 34.59 613 SER A N 1
ATOM 4660 C CA . SER A 1 613 ? -37.198 22.108 -18.779 1.00 34.59 613 SER A CA 1
ATOM 4661 C C . SER A 1 613 ? -36.695 21.890 -20.209 1.00 34.59 613 SER A C 1
ATOM 4663 O O . SER A 1 613 ? -36.865 22.794 -21.024 1.00 34.59 613 SER A O 1
ATOM 4665 N N . VAL A 1 614 ? -36.204 20.695 -20.570 1.00 28.12 614 VAL A N 1
ATOM 4666 C CA . VAL A 1 614 ? -36.130 20.261 -21.982 1.00 28.12 614 VAL A CA 1
ATOM 4667 C C . VAL A 1 614 ? -36.369 18.748 -22.115 1.00 28.12 614 VAL A C 1
ATOM 4669 O O . VAL A 1 614 ? -35.796 17.934 -21.398 1.00 28.12 614 VAL A O 1
ATOM 4672 N N . ARG A 1 615 ? -37.243 18.392 -23.066 1.00 37.88 615 ARG A N 1
ATOM 4673 C CA . ARG A 1 615 ? -37.512 17.042 -23.591 1.00 37.88 615 ARG A CA 1
ATOM 4674 C C . ARG A 1 615 ? -36.210 16.324 -23.992 1.00 37.88 615 ARG A C 1
ATOM 4676 O O . ARG A 1 615 ? -35.595 16.742 -24.963 1.00 37.88 615 ARG A O 1
ATOM 4683 N N . ALA A 1 616 ? -35.840 15.225 -23.330 1.00 30.73 616 ALA A N 1
ATOM 4684 C CA . ALA A 1 616 ? -34.728 14.368 -23.774 1.00 30.73 616 ALA A CA 1
ATOM 4685 C C . ALA A 1 616 ? -34.837 12.919 -23.249 1.00 30.73 616 ALA A C 1
ATOM 4687 O O . ALA A 1 616 ? -33.910 12.390 -22.647 1.00 30.73 616 ALA A O 1
ATOM 4688 N N . THR A 1 617 ? -35.980 12.250 -23.424 1.00 40.69 617 THR A N 1
ATOM 4689 C CA . THR A 1 617 ? -36.126 10.832 -23.022 1.00 40.69 617 THR A CA 1
ATOM 4690 C C . THR A 1 617 ? -35.762 9.836 -24.129 1.00 40.69 617 THR A C 1
ATOM 4692 O O . THR A 1 617 ? -35.611 8.652 -23.841 1.00 40.69 617 THR A O 1
ATOM 4695 N N . ALA A 1 618 ? -35.557 10.287 -25.373 1.00 35.00 618 ALA A N 1
ATOM 4696 C CA . ALA A 1 618 ? -35.183 9.418 -26.495 1.00 35.00 618 ALA A CA 1
ATOM 4697 C C . ALA A 1 618 ? -33.657 9.296 -26.705 1.00 35.00 618 ALA A C 1
ATOM 4699 O O . ALA A 1 618 ? -33.178 8.218 -27.049 1.00 35.00 618 ALA A O 1
ATOM 4700 N N . ASP A 1 619 ? -32.875 10.345 -26.421 1.00 37.84 619 ASP A N 1
ATOM 4701 C CA . ASP A 1 619 ? -31.426 10.353 -26.694 1.00 37.84 619 ASP A CA 1
ATOM 4702 C C . ASP A 1 619 ? -30.599 9.597 -25.645 1.00 37.84 619 ASP A C 1
ATOM 4704 O O . ASP A 1 619 ? -29.564 9.010 -25.960 1.00 37.84 619 ASP A O 1
ATOM 4708 N N . VAL A 1 620 ? -31.080 9.535 -24.399 1.00 41.66 620 VAL A N 1
ATOM 4709 C CA . VAL A 1 620 ? -30.375 8.867 -23.293 1.00 41.66 620 VAL A CA 1
ATOM 4710 C C . VAL A 1 620 ? -30.359 7.350 -23.473 1.00 41.66 620 VAL A C 1
ATOM 4712 O O . VAL A 1 620 ? -29.344 6.722 -23.199 1.00 41.66 620 VAL A O 1
ATOM 4715 N N . ALA A 1 621 ? -31.434 6.748 -23.988 1.00 41.09 621 ALA A N 1
ATOM 4716 C CA . ALA A 1 621 ? -31.479 5.305 -24.236 1.00 41.09 621 ALA A CA 1
ATOM 4717 C C . ALA A 1 621 ? -30.527 4.884 -25.370 1.00 41.09 621 ALA A C 1
ATOM 4719 O O . ALA A 1 621 ? -29.883 3.839 -25.281 1.00 41.09 621 ALA A O 1
ATOM 4720 N N . VAL A 1 622 ? -30.393 5.721 -26.405 1.00 40.69 622 VAL A N 1
ATOM 4721 C CA . VAL A 1 622 ? -29.478 5.489 -27.532 1.00 40.69 622 VAL A CA 1
ATOM 4722 C C . VAL A 1 622 ? -28.026 5.712 -27.107 1.00 40.69 622 VAL A C 1
ATOM 4724 O O . VAL A 1 622 ? -27.180 4.870 -27.395 1.00 40.69 622 VAL A O 1
ATOM 4727 N N . MET A 1 623 ? -27.733 6.769 -26.343 1.00 40.47 623 MET A N 1
ATOM 4728 C CA . MET A 1 623 ? -26.406 6.996 -25.754 1.00 40.47 623 MET A CA 1
ATOM 4729 C C . MET A 1 623 ? -26.011 5.896 -24.767 1.00 40.47 623 MET A C 1
ATOM 4731 O O . MET A 1 623 ? -24.871 5.449 -24.787 1.00 40.47 623 MET A O 1
ATOM 4735 N N . LEU A 1 624 ? -26.942 5.409 -23.941 1.00 42.03 624 LEU A N 1
ATOM 4736 C CA . LEU A 1 624 ? -26.685 4.326 -22.993 1.00 42.03 624 LEU A CA 1
ATOM 4737 C C . LEU A 1 624 ? -26.459 2.994 -23.717 1.00 42.03 624 LEU A C 1
ATOM 4739 O O . LEU A 1 624 ? -25.555 2.255 -23.350 1.00 42.03 624 LEU A O 1
ATOM 4743 N N . ALA A 1 625 ? -27.205 2.706 -24.787 1.00 43.00 625 ALA A N 1
ATOM 4744 C CA . ALA A 1 625 ? -26.958 1.537 -25.630 1.00 43.00 625 ALA A CA 1
ATOM 4745 C C . ALA A 1 625 ? -25.607 1.626 -26.365 1.00 43.00 625 ALA A C 1
ATOM 4747 O O . ALA A 1 625 ? -24.911 0.619 -26.476 1.00 43.00 625 ALA A O 1
ATOM 4748 N N . LEU A 1 626 ? -25.209 2.821 -26.818 1.00 39.91 626 LEU A N 1
ATOM 4749 C CA . LEU A 1 626 ? -23.907 3.076 -27.444 1.00 39.91 626 LEU A CA 1
ATOM 4750 C C . LEU A 1 626 ? -22.751 3.010 -26.438 1.00 39.91 626 LEU A C 1
ATOM 4752 O O . LEU A 1 626 ? -21.703 2.473 -26.777 1.00 39.91 626 LEU A O 1
ATOM 4756 N N . LEU A 1 627 ? -22.942 3.481 -25.204 1.00 41.62 627 LEU A N 1
ATOM 4757 C CA . LEU A 1 627 ? -21.978 3.369 -24.106 1.00 41.62 627 LEU A CA 1
ATOM 4758 C C . LEU A 1 627 ? -21.843 1.924 -23.627 1.00 41.62 627 LEU A C 1
ATOM 4760 O O . LEU A 1 627 ? -20.727 1.454 -23.457 1.00 41.62 627 LEU A O 1
ATOM 4764 N N . ILE A 1 628 ? -22.947 1.187 -23.489 1.00 45.78 628 ILE A N 1
ATOM 4765 C CA . ILE A 1 628 ? -22.924 -0.244 -23.159 1.00 45.78 628 ILE A CA 1
ATOM 4766 C C . ILE A 1 628 ? -22.253 -1.029 -24.290 1.00 45.78 628 ILE A C 1
ATOM 4768 O O . ILE A 1 628 ? -21.395 -1.863 -24.017 1.00 45.78 628 ILE A O 1
ATOM 4772 N N . MET A 1 629 ? -22.554 -0.728 -25.559 1.00 41.09 629 MET A N 1
ATOM 4773 C CA . MET A 1 629 ? -21.813 -1.303 -26.686 1.00 41.09 629 MET A CA 1
ATOM 4774 C C . MET A 1 629 ? -20.334 -0.916 -26.654 1.00 41.09 629 MET A C 1
ATOM 4776 O O . MET A 1 629 ? -19.500 -1.785 -26.863 1.00 41.09 629 MET A O 1
ATOM 4780 N N . ALA A 1 630 ? -19.978 0.332 -26.349 1.00 42.09 630 ALA A N 1
ATOM 4781 C CA . ALA A 1 630 ? -18.586 0.770 -26.258 1.00 42.09 630 ALA A CA 1
ATOM 4782 C C . ALA A 1 630 ? -17.832 0.105 -25.093 1.00 42.09 630 ALA A C 1
ATOM 4784 O O . ALA A 1 630 ? -16.665 -0.241 -25.249 1.00 42.09 630 ALA A O 1
ATOM 4785 N N . MET A 1 631 ? -18.494 -0.136 -23.957 1.00 41.84 631 MET A N 1
ATOM 4786 C CA . MET A 1 631 ? -17.938 -0.849 -22.800 1.00 41.84 631 MET A CA 1
ATOM 4787 C C . MET A 1 631 ? -17.759 -2.344 -23.089 1.00 41.84 631 MET A C 1
ATOM 4789 O O . MET A 1 631 ? -16.702 -2.899 -22.807 1.00 41.84 631 MET A O 1
ATOM 4793 N N . VAL A 1 632 ? -18.737 -2.988 -23.734 1.00 47.66 632 VAL A N 1
ATOM 4794 C CA . VAL A 1 632 ? -18.628 -4.395 -24.162 1.00 47.66 632 VAL A CA 1
ATOM 4795 C C . VAL A 1 632 ? -17.557 -4.553 -25.246 1.00 47.66 632 VAL A C 1
ATOM 4797 O O . VAL A 1 632 ? -16.775 -5.502 -25.224 1.00 47.66 632 VAL A O 1
ATOM 4800 N N . VAL A 1 633 ? -17.466 -3.601 -26.178 1.00 47.81 633 VAL A N 1
ATOM 4801 C CA . VAL A 1 633 ? -16.409 -3.566 -27.192 1.00 47.81 633 VAL A CA 1
ATOM 4802 C C . VAL A 1 633 ? -15.047 -3.333 -26.538 1.00 47.81 633 VAL A C 1
ATOM 4804 O O . VAL A 1 633 ? -14.086 -3.951 -26.985 1.00 47.81 633 VAL A O 1
ATOM 4807 N N . SER A 1 634 ? -14.931 -2.535 -25.469 1.00 52.03 634 SER A N 1
ATOM 4808 C CA . SER A 1 634 ? -13.642 -2.308 -24.802 1.00 52.03 634 SER A CA 1
ATOM 4809 C C . SER A 1 634 ? -13.147 -3.554 -24.066 1.00 52.03 634 SER A C 1
ATOM 4811 O O . SER A 1 634 ? -11.983 -3.901 -24.234 1.00 52.03 634 SER A O 1
ATOM 4813 N N . GLU A 1 635 ? -14.006 -4.296 -23.358 1.00 48.28 635 GLU A N 1
ATOM 4814 C CA . GLU A 1 635 ? -13.610 -5.553 -22.706 1.00 48.28 635 GLU A CA 1
ATOM 4815 C C . GLU A 1 635 ? -13.194 -6.621 -23.721 1.00 48.28 635 GLU A C 1
ATOM 4817 O O . GLU A 1 635 ? -12.139 -7.240 -23.568 1.00 48.28 635 GLU A O 1
ATOM 4822 N N . VAL A 1 636 ? -13.965 -6.798 -24.800 1.00 55.75 636 VAL A N 1
ATOM 4823 C CA . VAL A 1 636 ? -13.614 -7.737 -25.877 1.00 55.75 636 VAL A CA 1
ATOM 4824 C C . VAL A 1 636 ? -12.325 -7.298 -26.576 1.00 55.75 636 VAL A C 1
ATOM 4826 O O . VAL A 1 636 ? -11.476 -8.138 -26.868 1.00 55.75 636 VAL A O 1
ATOM 4829 N N . CYS A 1 637 ? -12.121 -5.995 -26.801 1.00 55.66 637 CYS A N 1
ATOM 4830 C CA . CYS A 1 637 ? -10.873 -5.467 -27.355 1.00 55.66 637 CYS A CA 1
ATOM 4831 C C . CYS A 1 637 ? -9.690 -5.676 -26.404 1.00 55.66 637 CYS A C 1
ATOM 4833 O O . CYS A 1 637 ? -8.624 -6.070 -26.864 1.00 55.66 637 CYS A O 1
ATOM 4835 N N . ILE A 1 638 ? -9.857 -5.464 -25.096 1.00 59.09 638 ILE A N 1
ATOM 4836 C CA . ILE A 1 638 ? -8.810 -5.682 -24.089 1.00 59.09 638 ILE A CA 1
ATOM 4837 C C . ILE A 1 638 ? -8.446 -7.165 -24.029 1.00 59.09 638 ILE A C 1
ATOM 4839 O O . ILE A 1 638 ? -7.264 -7.492 -24.048 1.00 59.09 638 ILE A O 1
ATOM 4843 N N . GLN A 1 639 ? -9.427 -8.070 -24.033 1.00 57.03 639 GLN A N 1
ATOM 4844 C CA . GLN A 1 639 ? -9.187 -9.515 -24.068 1.00 57.03 639 GLN A CA 1
ATOM 4845 C C . GLN A 1 639 ? -8.530 -9.956 -25.386 1.00 57.03 639 GLN A C 1
ATOM 4847 O O . GLN A 1 639 ? -7.608 -10.771 -25.368 1.00 57.03 639 GLN A O 1
ATOM 4852 N N . LEU A 1 640 ? -8.931 -9.382 -26.525 1.00 59.91 640 LEU A N 1
ATOM 4853 C CA . LEU A 1 640 ? -8.326 -9.650 -27.833 1.00 59.91 640 LEU A CA 1
ATOM 4854 C C . LEU A 1 640 ? -6.883 -9.126 -27.914 1.00 59.91 640 LEU A C 1
ATOM 4856 O O . LEU A 1 640 ? -6.018 -9.801 -28.468 1.00 59.91 640 LEU A O 1
ATOM 4860 N N . VAL A 1 641 ? -6.605 -7.946 -27.351 1.00 64.12 641 VAL A N 1
ATOM 4861 C CA . VAL A 1 641 ? -5.265 -7.342 -27.309 1.00 64.12 641 VAL A CA 1
ATOM 4862 C C . VAL A 1 641 ? -4.376 -8.084 -26.318 1.00 64.12 641 VAL A C 1
ATOM 4864 O O . VAL A 1 641 ? -3.261 -8.446 -26.679 1.00 64.12 641 VAL A O 1
ATOM 4867 N N . ALA A 1 642 ? -4.860 -8.390 -25.114 1.00 63.12 642 ALA A N 1
ATOM 4868 C CA . ALA A 1 642 ? -4.126 -9.173 -24.123 1.00 63.12 642 ALA A CA 1
ATOM 4869 C C . ALA A 1 642 ? -3.832 -10.588 -24.642 1.00 63.12 642 ALA A C 1
ATOM 4871 O O . ALA A 1 642 ? -2.687 -11.035 -24.591 1.00 63.12 642 ALA A O 1
ATOM 4872 N N . GLY A 1 643 ? -4.826 -11.258 -25.235 1.00 64.06 643 GLY A N 1
ATOM 4873 C CA . GLY A 1 643 ? -4.651 -12.546 -25.907 1.00 64.06 643 GLY A CA 1
ATOM 4874 C C . GLY A 1 643 ? -3.721 -12.458 -27.122 1.00 64.06 643 GLY A C 1
ATOM 4875 O O . GLY A 1 643 ? -2.903 -13.349 -27.345 1.00 64.06 643 GLY A O 1
ATOM 4876 N N . GLY A 1 644 ? -3.779 -11.360 -27.878 1.00 69.00 644 GLY A N 1
ATOM 4877 C CA . GLY A 1 644 ? -2.889 -11.081 -29.005 1.00 69.00 644 GLY A CA 1
ATOM 4878 C C . GLY A 1 644 ? -1.433 -10.877 -28.580 1.00 69.00 644 GLY A C 1
ATOM 4879 O O . GLY A 1 644 ? -0.536 -11.462 -29.187 1.00 69.00 644 GLY A O 1
ATOM 4880 N N . VAL A 1 645 ? -1.188 -10.109 -27.515 1.00 71.69 645 VAL A N 1
ATOM 4881 C CA . VAL A 1 645 ? 0.145 -9.848 -26.945 1.00 71.69 645 VAL A CA 1
ATOM 4882 C C . VAL A 1 645 ? 0.711 -11.106 -26.288 1.00 71.69 645 VAL A C 1
ATOM 4884 O O . VAL A 1 645 ? 1.856 -11.467 -26.560 1.00 71.69 645 VAL A O 1
ATOM 4887 N N . ALA A 1 646 ? -0.086 -11.825 -25.493 1.00 69.12 646 ALA A N 1
ATOM 4888 C CA . ALA A 1 646 ? 0.315 -13.101 -24.900 1.00 69.12 646 ALA A CA 1
ATOM 4889 C C . ALA A 1 646 ? 0.635 -14.144 -25.984 1.00 69.12 646 ALA A C 1
ATOM 4891 O O . ALA A 1 646 ? 1.673 -14.810 -25.934 1.00 69.12 646 ALA A O 1
ATOM 4892 N N . GLY A 1 647 ? -0.201 -14.222 -27.024 1.00 68.88 647 GLY A N 1
ATOM 4893 C CA . GLY A 1 647 ? 0.041 -15.044 -28.205 1.00 68.88 647 GLY A CA 1
ATOM 4894 C C . GLY A 1 647 ? 1.331 -14.660 -28.933 1.00 68.88 647 GLY A C 1
ATOM 4895 O O . GLY A 1 647 ? 2.126 -15.533 -29.281 1.00 68.88 647 GLY A O 1
ATOM 4896 N N . ALA A 1 648 ? 1.591 -13.364 -29.119 1.00 75.19 648 ALA A N 1
ATOM 4897 C CA . ALA A 1 648 ? 2.808 -12.864 -29.755 1.00 75.19 648 ALA A CA 1
ATOM 4898 C C . ALA A 1 648 ? 4.076 -13.201 -28.953 1.00 75.19 648 ALA A C 1
ATOM 4900 O O . ALA A 1 648 ? 5.075 -13.640 -29.535 1.00 75.19 648 ALA A O 1
ATOM 4901 N N . ALA A 1 649 ? 4.031 -13.039 -27.628 1.00 75.75 649 ALA A N 1
ATOM 4902 C CA . ALA A 1 649 ? 5.122 -13.393 -26.727 1.00 75.75 649 ALA A CA 1
ATOM 4903 C C . ALA A 1 649 ? 5.409 -14.901 -26.780 1.00 75.75 649 ALA A C 1
ATOM 4905 O O . ALA A 1 649 ? 6.547 -15.301 -27.028 1.00 75.75 649 ALA A O 1
ATOM 4906 N N . SER A 1 650 ? 4.364 -15.729 -26.671 1.00 75.12 650 SER A N 1
ATOM 4907 C CA . SER A 1 650 ? 4.444 -17.188 -26.809 1.00 75.12 650 SER A CA 1
ATOM 4908 C C . SER A 1 650 ? 5.124 -17.610 -28.119 1.00 75.12 650 SER A C 1
ATOM 4910 O O . SER A 1 650 ? 6.134 -18.316 -28.099 1.00 75.12 650 SER A O 1
ATOM 4912 N N . ARG A 1 651 ? 4.646 -17.115 -29.271 1.00 79.81 651 ARG A N 1
ATOM 4913 C CA . ARG A 1 651 ? 5.220 -17.468 -30.583 1.00 79.81 651 ARG A CA 1
ATOM 4914 C C . ARG A 1 651 ? 6.663 -17.027 -30.741 1.00 79.81 651 ARG A C 1
ATOM 4916 O O . ARG A 1 651 ? 7.460 -17.738 -31.345 1.00 79.81 651 ARG A O 1
ATOM 4923 N N . THR A 1 652 ? 7.014 -15.894 -30.149 1.00 83.75 652 THR A N 1
ATOM 4924 C CA . THR A 1 652 ? 8.384 -15.390 -30.188 1.00 83.75 652 THR A CA 1
ATOM 4925 C C . THR A 1 652 ? 9.326 -16.276 -29.378 1.00 83.75 652 THR A C 1
ATOM 4927 O O . THR A 1 652 ? 10.395 -16.615 -29.879 1.00 83.75 652 THR A O 1
ATOM 4930 N N . VAL A 1 653 ? 8.919 -16.732 -28.189 1.00 82.12 653 VAL A N 1
ATOM 4931 C CA . VAL A 1 653 ? 9.729 -17.635 -27.351 1.00 82.12 653 VAL A CA 1
ATOM 4932 C C . VAL A 1 653 ? 9.974 -18.982 -28.039 1.00 82.12 653 VAL A C 1
ATOM 4934 O O . VAL A 1 653 ? 11.094 -19.489 -28.008 1.00 82.12 653 VAL A O 1
ATOM 4937 N N . VAL A 1 654 ? 8.961 -19.548 -28.704 1.00 80.75 654 VAL A N 1
ATOM 4938 C CA . VAL A 1 654 ? 9.064 -20.883 -29.329 1.00 80.75 654 VAL A CA 1
ATOM 4939 C C . VAL A 1 654 ? 9.671 -20.835 -30.745 1.00 80.75 654 VAL A C 1
ATOM 4941 O O . VAL A 1 654 ? 10.169 -21.846 -31.247 1.00 80.75 654 VAL A O 1
ATOM 4944 N N . SER A 1 655 ? 9.732 -19.658 -31.381 1.00 84.62 655 SER A N 1
ATOM 4945 C CA . SER A 1 655 ? 10.222 -19.471 -32.759 1.00 84.62 655 SER A CA 1
ATOM 4946 C C . SER A 1 655 ? 11.551 -20.179 -33.098 1.00 84.62 655 SER A C 1
ATOM 4948 O O . SER A 1 655 ? 11.626 -20.765 -34.183 1.00 84.62 655 SER A O 1
ATOM 4950 N N . PRO A 1 656 ? 12.605 -20.183 -32.248 1.00 85.94 656 PRO A N 1
ATOM 4951 C CA . PRO A 1 656 ? 13.859 -20.876 -32.572 1.00 85.94 656 PRO A CA 1
ATOM 4952 C C . PRO A 1 656 ? 13.681 -22.392 -32.780 1.00 85.94 656 PRO A C 1
ATOM 4954 O O . PRO A 1 656 ? 14.288 -22.989 -33.679 1.00 85.94 656 PRO A O 1
ATOM 4957 N N . LEU A 1 657 ? 12.821 -23.018 -31.972 1.00 84.31 657 LEU A N 1
ATOM 4958 C CA . LEU A 1 657 ? 12.512 -24.446 -32.050 1.00 84.31 657 LEU A CA 1
ATOM 4959 C C . LEU A 1 657 ? 11.565 -24.743 -33.217 1.00 84.31 657 LEU A C 1
ATOM 4961 O O . LEU A 1 657 ? 11.819 -25.680 -33.976 1.00 84.31 657 LEU A O 1
ATOM 4965 N N . GLU A 1 658 ? 10.546 -23.904 -33.435 1.00 81.12 658 GLU A N 1
ATOM 4966 C CA . GLU A 1 658 ? 9.645 -24.023 -34.592 1.00 81.12 658 GLU A CA 1
ATOM 4967 C C . GLU A 1 658 ? 10.420 -23.940 -35.913 1.00 81.12 658 GLU A C 1
ATOM 4969 O O . GLU A 1 658 ? 10.196 -24.731 -36.832 1.00 81.12 658 GLU A O 1
ATOM 4974 N N . ARG A 1 659 ? 11.383 -23.014 -36.007 1.00 85.44 659 ARG A N 1
ATOM 4975 C CA . ARG A 1 659 ? 12.235 -22.887 -37.191 1.00 85.44 659 ARG A CA 1
ATOM 4976 C C . ARG A 1 659 ? 13.052 -24.157 -37.426 1.00 85.44 659 ARG A C 1
ATOM 4978 O O . ARG A 1 659 ? 13.116 -24.643 -38.554 1.00 85.44 659 ARG A O 1
ATOM 4985 N N . THR A 1 660 ? 13.636 -24.713 -36.368 1.00 84.50 660 THR A N 1
ATOM 4986 C CA . THR A 1 660 ? 14.415 -25.958 -36.433 1.00 84.50 660 THR A CA 1
ATOM 4987 C C . THR A 1 660 ? 13.548 -27.140 -36.894 1.00 84.50 660 THR A C 1
ATOM 4989 O O . THR A 1 660 ? 13.963 -27.904 -37.768 1.00 84.50 660 THR A O 1
ATOM 4992 N N . LYS A 1 661 ? 12.309 -27.241 -36.392 1.00 85.31 661 LYS A N 1
ATOM 4993 C CA . LYS A 1 661 ? 11.314 -28.243 -36.814 1.00 85.31 661 LYS A CA 1
ATOM 4994 C C . LYS A 1 661 ? 11.011 -28.144 -38.314 1.00 85.31 661 LYS A C 1
ATOM 4996 O O . LYS A 1 661 ? 11.108 -29.152 -39.013 1.00 85.31 661 LYS A O 1
ATOM 5001 N N . ILE A 1 662 ? 10.747 -26.940 -38.833 1.00 86.38 662 ILE A N 1
ATOM 5002 C CA . ILE A 1 662 ? 10.462 -26.715 -40.264 1.00 86.38 662 ILE A CA 1
ATOM 5003 C C . ILE A 1 662 ? 11.631 -27.178 -41.151 1.00 86.38 662 ILE A C 1
ATOM 5005 O O . ILE A 1 662 ? 11.409 -27.859 -42.155 1.00 86.38 662 ILE A O 1
ATOM 5009 N N . LEU A 1 663 ? 12.878 -26.863 -40.779 1.00 85.06 663 LEU A N 1
ATOM 5010 C CA . LEU A 1 663 ? 14.062 -27.279 -41.545 1.00 85.06 663 LEU A CA 1
ATOM 5011 C C . LEU A 1 663 ? 14.213 -28.807 -41.591 1.00 85.06 663 LEU A C 1
ATOM 5013 O O . LEU A 1 663 ? 14.506 -29.368 -42.650 1.00 85.06 663 LEU A O 1
ATOM 5017 N N . PHE A 1 664 ? 13.935 -29.499 -40.481 1.00 84.19 664 PHE A N 1
ATOM 5018 C CA . PHE A 1 664 ? 13.943 -30.962 -40.451 1.00 84.19 664 PHE A CA 1
ATOM 5019 C C . PHE A 1 664 ? 12.837 -31.601 -41.297 1.00 84.19 664 PHE A C 1
ATOM 5021 O O . PHE A 1 664 ? 13.065 -32.661 -41.881 1.00 84.19 664 PHE A O 1
ATOM 5028 N N . GLN A 1 665 ? 11.652 -30.992 -41.368 1.00 85.81 665 GLN A N 1
ATOM 5029 C CA . GLN A 1 665 ? 10.516 -31.528 -42.130 1.00 85.81 665 GLN A CA 1
ATOM 5030 C C . GLN A 1 665 ? 10.725 -31.403 -43.650 1.00 85.81 665 GLN A C 1
ATOM 5032 O O . GLN A 1 665 ? 10.305 -32.273 -44.419 1.00 85.81 665 GLN A O 1
ATOM 5037 N N . VAL A 1 666 ? 11.412 -30.343 -44.083 1.00 84.88 666 VAL A N 1
ATOM 5038 C CA . VAL A 1 666 ? 11.628 -30.021 -45.501 1.00 84.88 666 VAL A CA 1
ATOM 5039 C C . VAL A 1 666 ? 12.810 -30.777 -46.122 1.00 84.88 666 VAL A C 1
ATOM 5041 O O . VAL A 1 666 ? 12.773 -31.056 -47.322 1.00 84.88 666 VAL A O 1
ATOM 5044 N N . GLN A 1 667 ? 13.829 -31.160 -45.343 1.00 79.62 667 GLN A N 1
ATOM 5045 C CA . GLN A 1 667 ? 15.008 -31.858 -45.873 1.00 79.62 667 GLN A CA 1
ATOM 5046 C C . GLN A 1 667 ? 14.716 -33.290 -46.373 1.00 79.62 667 GLN A C 1
ATOM 5048 O O . GLN A 1 667 ? 13.938 -34.053 -45.781 1.00 79.62 667 GLN A O 1
ATOM 5053 N N . VAL A 1 668 ? 15.405 -33.684 -47.448 1.00 70.25 668 VAL A N 1
ATOM 5054 C CA . VAL A 1 668 ? 15.394 -35.046 -48.015 1.00 70.25 668 VAL A CA 1
ATOM 5055 C C . VAL A 1 668 ? 16.585 -35.840 -47.486 1.00 70.25 668 VAL A C 1
ATOM 5057 O O . VAL A 1 668 ? 17.651 -35.281 -47.253 1.00 70.25 668 VAL A O 1
ATOM 5060 N N . THR A 1 669 ? 16.407 -37.145 -47.282 1.00 62.69 669 THR A N 1
ATOM 5061 C CA . THR A 1 669 ? 17.469 -38.049 -46.812 1.00 62.69 669 THR A CA 1
ATOM 5062 C C . THR A 1 669 ? 17.716 -39.110 -47.882 1.00 62.69 669 THR A C 1
ATOM 5064 O O . THR A 1 669 ? 17.193 -40.210 -47.778 1.00 62.69 669 THR A O 1
ATOM 5067 N N . ASN A 1 670 ? 18.484 -38.772 -48.923 1.00 51.09 670 ASN A N 1
ATOM 5068 C CA . ASN A 1 670 ? 18.774 -39.673 -50.050 1.00 51.09 670 ASN A CA 1
ATOM 5069 C C . ASN A 1 670 ? 20.252 -40.089 -50.071 1.00 51.09 670 ASN A C 1
ATOM 5071 O O . ASN A 1 670 ? 20.964 -39.738 -51.005 1.00 51.09 670 ASN A O 1
ATOM 5075 N N . GLY A 1 671 ? 20.745 -40.765 -49.026 1.00 50.28 671 GLY A N 1
ATOM 5076 C CA . GLY A 1 671 ? 22.112 -41.331 -48.983 1.00 50.28 671 GLY A CA 1
ATOM 5077 C C . GLY A 1 671 ? 23.284 -40.331 -49.074 1.00 50.28 671 GLY A C 1
ATOM 5078 O O . GLY A 1 671 ? 24.429 -40.712 -48.867 1.00 50.28 671 GLY A O 1
ATOM 5079 N N . LEU A 1 672 ? 23.000 -39.056 -49.334 1.00 48.47 672 LEU A N 1
ATOM 5080 C CA . LEU A 1 672 ? 23.904 -37.915 -49.357 1.00 48.47 672 LEU A CA 1
ATOM 5081 C C . LEU A 1 672 ? 23.617 -37.043 -48.129 1.00 48.47 672 LEU A C 1
ATOM 5083 O O . LEU A 1 672 ? 22.469 -36.905 -47.704 1.00 48.47 672 LEU A O 1
ATOM 5087 N N . SER A 1 673 ? 24.693 -36.511 -47.555 1.00 49.44 673 SER A N 1
ATOM 5088 C CA . SER A 1 673 ? 24.809 -35.765 -46.298 1.00 49.44 673 SER A CA 1
ATOM 5089 C C . SER A 1 673 ? 23.533 -35.045 -45.838 1.00 49.44 673 SER A C 1
ATOM 5091 O O . SER A 1 673 ? 23.056 -34.122 -46.493 1.00 49.44 673 SER A O 1
ATOM 5093 N N . THR A 1 674 ? 23.011 -35.406 -44.661 1.00 60.41 674 THR A N 1
ATOM 5094 C CA . THR A 1 674 ? 21.944 -34.637 -44.002 1.00 60.41 674 THR A CA 1
ATOM 5095 C C . THR A 1 674 ? 22.474 -33.261 -43.611 1.00 60.41 674 THR A C 1
ATOM 5097 O O . THR A 1 674 ? 23.382 -33.176 -42.784 1.00 60.41 674 THR A O 1
ATOM 5100 N N . SER A 1 675 ? 21.910 -32.188 -44.172 1.00 64.81 675 SER A N 1
ATOM 5101 C CA . SER A 1 675 ? 22.352 -30.816 -43.881 1.00 64.81 675 SER A CA 1
ATOM 5102 C C . SER A 1 675 ? 22.114 -30.405 -42.427 1.00 64.81 675 SER A C 1
ATOM 5104 O O . SER A 1 675 ? 22.863 -29.579 -41.912 1.00 64.81 675 SER A O 1
ATOM 5106 N N . TYR A 1 676 ? 21.112 -31.001 -41.767 1.00 70.31 676 TYR A N 1
ATOM 5107 C CA . TYR A 1 676 ? 20.748 -30.710 -40.382 1.00 70.31 676 TYR A CA 1
ATOM 5108 C C . TYR A 1 676 ? 20.622 -32.001 -39.561 1.00 70.31 676 TYR A C 1
ATOM 5110 O O . TYR A 1 676 ? 19.734 -32.825 -39.805 1.00 70.31 676 TYR A O 1
ATOM 5118 N N . SER A 1 677 ? 21.499 -32.172 -38.564 1.00 68.06 677 SER A N 1
ATOM 5119 C CA . SER A 1 677 ? 21.572 -33.372 -37.717 1.00 68.06 677 SER A CA 1
ATOM 5120 C C . SER A 1 677 ? 21.509 -33.026 -36.224 1.00 68.06 677 SER A C 1
ATOM 5122 O O . SER A 1 677 ? 22.541 -32.850 -35.575 1.00 68.06 677 SER A O 1
ATOM 5124 N N . GLY A 1 678 ? 20.300 -32.957 -35.658 1.00 74.06 678 GLY A N 1
ATOM 5125 C CA . GLY A 1 678 ? 20.071 -32.674 -34.232 1.00 74.06 678 GLY A CA 1
ATOM 5126 C C . GLY A 1 678 ? 19.800 -31.196 -33.924 1.00 74.06 678 GLY A C 1
ATOM 5127 O O . GLY A 1 678 ? 20.175 -30.307 -34.683 1.00 74.06 678 GLY A O 1
ATOM 5128 N N . ILE A 1 679 ? 19.084 -30.927 -32.827 1.00 78.50 679 ILE A N 1
ATOM 5129 C CA . ILE A 1 679 ? 18.553 -29.586 -32.510 1.00 78.50 679 ILE A CA 1
ATOM 5130 C C . ILE A 1 679 ? 19.687 -28.598 -32.214 1.00 78.50 679 ILE A C 1
ATOM 5132 O O . ILE A 1 679 ? 19.743 -27.524 -32.803 1.00 78.50 679 ILE A O 1
ATOM 5136 N N . THR A 1 680 ? 20.631 -28.971 -31.348 1.00 79.62 680 THR A N 1
ATOM 5137 C CA . THR A 1 680 ? 21.718 -28.087 -30.891 1.00 79.62 680 THR A CA 1
ATOM 5138 C C . THR A 1 680 ? 22.702 -27.723 -32.001 1.00 79.62 680 THR A C 1
ATOM 5140 O O . THR A 1 680 ? 23.114 -26.569 -32.109 1.00 79.62 680 THR A O 1
ATOM 5143 N N . SER A 1 681 ? 23.055 -28.682 -32.857 1.00 79.44 681 SER A N 1
ATOM 5144 C CA . SER A 1 681 ? 23.911 -28.453 -34.026 1.00 79.44 681 SER A CA 1
ATOM 5145 C C . SER A 1 681 ? 23.223 -27.545 -35.048 1.00 79.44 681 SER A C 1
ATOM 5147 O O . SER A 1 681 ? 23.858 -26.625 -35.555 1.00 79.44 681 SER A O 1
ATOM 5149 N N . THR A 1 682 ? 21.921 -27.739 -35.282 1.00 81.06 682 THR A N 1
ATOM 5150 C CA . THR A 1 682 ? 21.117 -26.921 -36.202 1.00 81.06 682 THR A CA 1
ATOM 5151 C C . THR A 1 682 ? 20.963 -25.494 -35.681 1.00 81.06 682 THR A C 1
ATOM 5153 O O . THR A 1 682 ? 21.183 -24.545 -36.428 1.00 81.06 682 THR A O 1
ATOM 5156 N N . LEU A 1 683 ? 20.681 -25.315 -34.386 1.00 84.06 683 LEU A N 1
ATOM 5157 C CA . LEU A 1 683 ? 20.633 -23.993 -33.755 1.00 84.06 683 LEU A CA 1
ATOM 5158 C C . LEU A 1 683 ? 21.990 -23.278 -33.831 1.00 84.06 683 LEU A C 1
ATOM 5160 O O . LEU A 1 683 ? 22.047 -22.103 -34.191 1.00 84.06 683 LEU A O 1
ATOM 5164 N N . ARG A 1 684 ? 23.096 -23.987 -33.565 1.00 83.62 684 ARG A N 1
ATOM 5165 C CA . ARG A 1 684 ? 24.453 -23.436 -33.710 1.00 83.62 684 ARG A CA 1
ATOM 5166 C C . ARG A 1 684 ? 24.757 -23.059 -35.164 1.00 83.62 684 ARG A C 1
ATOM 5168 O O . ARG A 1 684 ? 25.350 -22.014 -35.409 1.00 83.62 684 ARG A O 1
ATOM 5175 N N . GLN A 1 685 ? 24.333 -23.874 -36.127 1.00 81.81 685 GLN A N 1
ATOM 5176 C CA . GLN A 1 685 ? 24.512 -23.604 -37.553 1.00 81.81 685 GLN A CA 1
ATOM 5177 C C . GLN A 1 685 ? 23.722 -22.369 -38.003 1.00 81.81 685 GLN A C 1
ATOM 5179 O O . GLN A 1 685 ? 24.270 -21.532 -38.716 1.00 81.81 685 GLN A O 1
ATOM 5184 N N . ILE A 1 686 ? 22.477 -22.212 -37.538 1.00 83.12 686 ILE A N 1
ATOM 5185 C CA . ILE A 1 686 ? 21.661 -21.013 -37.776 1.00 83.12 686 ILE A CA 1
ATOM 5186 C C . ILE A 1 686 ? 22.345 -19.775 -37.190 1.00 83.12 686 ILE A C 1
ATOM 5188 O O . ILE A 1 686 ? 22.481 -18.770 -37.884 1.00 83.12 686 ILE A O 1
ATOM 5192 N N . TYR A 1 687 ? 22.813 -19.849 -35.941 1.00 83.56 687 TYR A N 1
ATOM 5193 C CA . TYR A 1 687 ? 23.492 -18.730 -35.288 1.00 83.56 687 TYR A CA 1
ATOM 5194 C C . TYR A 1 687 ? 24.749 -18.299 -36.049 1.00 83.56 687 TYR A C 1
ATOM 5196 O O . TYR A 1 687 ? 24.926 -17.116 -36.329 1.00 83.56 687 TYR A O 1
ATOM 5204 N N . ASN A 1 688 ? 25.590 -19.259 -36.439 1.00 79.88 688 ASN A N 1
ATOM 5205 C CA . ASN A 1 688 ? 26.840 -18.976 -37.140 1.00 79.88 688 ASN A CA 1
ATOM 5206 C C . ASN A 1 688 ? 26.614 -18.410 -38.551 1.00 79.88 688 ASN A C 1
ATOM 5208 O O . ASN A 1 688 ? 27.425 -17.620 -39.026 1.00 79.88 688 ASN A O 1
ATOM 5212 N N . ALA A 1 689 ? 25.533 -18.807 -39.226 1.00 73.25 689 ALA A N 1
ATOM 5213 C CA . ALA A 1 689 ? 25.259 -18.382 -40.596 1.00 73.25 689 ALA A CA 1
ATOM 5214 C C . ALA A 1 689 ? 24.422 -17.094 -40.692 1.00 73.25 689 ALA A C 1
ATOM 5216 O O . ALA A 1 689 ? 24.615 -16.291 -41.606 1.00 73.25 689 ALA A O 1
ATOM 5217 N N . GLU A 1 690 ? 23.481 -16.883 -39.771 1.00 76.75 690 GLU A N 1
ATOM 5218 C CA . GLU A 1 690 ? 22.477 -15.815 -39.865 1.00 76.75 690 GLU A CA 1
ATOM 5219 C C . GLU A 1 690 ? 22.465 -14.858 -38.665 1.00 76.75 690 GLU A C 1
ATOM 5221 O O . GLU A 1 690 ? 21.815 -13.807 -38.731 1.00 76.75 690 GLU A O 1
ATOM 5226 N N . GLY A 1 691 ? 23.192 -15.188 -37.595 1.00 80.88 691 GLY A N 1
ATOM 5227 C CA . GLY A 1 691 ? 23.182 -14.470 -36.325 1.00 80.88 691 GLY A CA 1
ATOM 5228 C C . GLY A 1 691 ? 21.907 -14.707 -35.512 1.00 80.88 691 GLY A C 1
ATOM 5229 O O . GLY A 1 691 ? 21.035 -15.499 -35.872 1.00 80.88 691 GLY A O 1
ATOM 5230 N N . LEU A 1 692 ? 21.770 -13.965 -34.410 1.00 82.56 692 LEU A N 1
ATOM 5231 C CA . LEU A 1 692 ? 20.645 -14.082 -33.474 1.00 82.56 692 LEU A CA 1
ATOM 5232 C C . LEU A 1 692 ? 19.275 -13.859 -34.145 1.00 82.56 692 LEU A C 1
ATOM 5234 O O . LEU A 1 692 ? 18.317 -14.580 -33.876 1.00 82.56 692 LEU A O 1
ATOM 5238 N N . MET A 1 693 ? 19.194 -12.909 -35.084 1.00 81.31 693 MET A N 1
ATOM 5239 C CA . MET A 1 693 ? 17.958 -12.611 -35.823 1.00 81.31 693 MET A CA 1
ATOM 5240 C C . MET A 1 693 ? 17.548 -13.726 -36.795 1.00 81.31 693 MET A C 1
ATOM 5242 O O . MET A 1 693 ? 16.403 -13.750 -37.248 1.00 81.31 693 MET A O 1
ATOM 5246 N N . GLY A 1 694 ? 18.447 -14.671 -37.092 1.00 79.56 694 GLY A N 1
ATOM 5247 C CA . GLY A 1 694 ? 18.120 -15.869 -37.857 1.00 79.56 694 GLY A CA 1
ATOM 5248 C C . GLY A 1 694 ? 17.032 -16.697 -37.172 1.00 79.56 694 GLY A C 1
ATOM 5249 O O . GLY A 1 694 ? 16.096 -17.155 -37.827 1.00 79.56 694 GLY A O 1
ATOM 5250 N N . PHE A 1 695 ? 17.070 -16.857 -35.848 1.00 84.94 695 PHE A N 1
ATOM 5251 C CA . PHE A 1 695 ? 16.106 -17.706 -35.132 1.00 84.94 695 PHE A CA 1
ATOM 5252 C C . PHE A 1 695 ? 14.640 -17.275 -35.291 1.00 84.94 695 PHE A C 1
ATOM 5254 O O . PHE A 1 695 ? 13.736 -18.106 -35.196 1.00 84.94 695 PHE A O 1
ATOM 5261 N N . PHE A 1 696 ? 14.405 -15.998 -35.594 1.00 87.94 696 PHE A N 1
ATOM 5262 C CA . PHE A 1 696 ? 13.073 -15.395 -35.685 1.00 87.94 696 PHE A CA 1
ATOM 5263 C C . PHE A 1 696 ? 12.566 -15.243 -37.127 1.00 87.94 696 PHE A C 1
ATOM 5265 O O . PHE A 1 696 ? 11.570 -14.561 -37.391 1.00 87.94 696 PHE A O 1
ATOM 5272 N N . ARG A 1 697 ? 13.231 -15.879 -38.100 1.00 85.56 697 ARG A N 1
ATOM 5273 C CA . ARG A 1 697 ? 12.815 -15.858 -39.508 1.00 85.56 697 ARG A CA 1
ATOM 5274 C C . ARG A 1 697 ? 11.456 -16.526 -39.707 1.00 85.56 697 ARG A C 1
ATOM 5276 O O . ARG A 1 697 ? 11.306 -17.731 -39.521 1.00 85.56 697 ARG A O 1
ATOM 5283 N N . GLY A 1 698 ? 10.477 -15.724 -40.133 1.00 83.69 698 GLY A N 1
ATOM 5284 C CA . GLY A 1 698 ? 9.075 -16.135 -40.275 1.00 83.69 698 GLY A CA 1
ATOM 5285 C C . GLY A 1 698 ? 8.223 -15.899 -39.019 1.00 83.69 698 GLY A C 1
ATOM 5286 O O . GLY A 1 698 ? 7.002 -16.044 -39.084 1.00 83.69 698 GLY A O 1
ATOM 5287 N N . ASN A 1 699 ? 8.809 -15.463 -37.895 1.00 88.12 699 ASN A N 1
ATOM 5288 C CA . ASN A 1 699 ? 8.047 -15.190 -36.672 1.00 88.12 699 ASN A CA 1
ATOM 5289 C C . ASN A 1 699 ? 7.077 -14.011 -36.842 1.00 88.12 699 ASN A C 1
ATOM 5291 O O . ASN A 1 699 ? 5.942 -14.083 -36.392 1.00 88.12 699 ASN A O 1
ATOM 5295 N N . GLY A 1 700 ? 7.464 -12.960 -37.576 1.00 86.50 700 GLY A N 1
ATOM 5296 C CA . GLY A 1 700 ? 6.586 -11.805 -37.821 1.00 86.50 700 GLY A CA 1
ATOM 5297 C C . GLY A 1 700 ? 5.252 -12.184 -38.481 1.00 86.50 700 GLY A C 1
ATOM 5298 O O . GLY A 1 700 ? 4.197 -11.736 -38.048 1.00 86.50 700 GLY A O 1
ATOM 5299 N N . THR A 1 701 ? 5.270 -13.089 -39.467 1.00 87.38 701 THR A N 1
ATOM 5300 C CA . THR A 1 701 ? 4.042 -13.660 -40.056 1.00 87.38 701 THR A CA 1
ATOM 5301 C C . THR A 1 701 ? 3.240 -14.502 -39.068 1.00 87.38 701 THR A C 1
ATOM 5303 O O . THR A 1 701 ? 2.018 -14.545 -39.168 1.00 87.38 701 THR A O 1
ATOM 5306 N N . ASN A 1 702 ? 3.911 -15.160 -38.118 1.00 83.44 702 ASN A N 1
ATOM 5307 C CA . ASN A 1 702 ? 3.263 -15.954 -37.078 1.00 83.44 702 ASN A CA 1
ATOM 5308 C C . ASN A 1 702 ? 2.518 -15.065 -36.073 1.00 83.44 702 ASN A C 1
ATOM 5310 O O . ASN A 1 702 ? 1.376 -15.348 -35.733 1.00 83.44 702 ASN A O 1
ATOM 5314 N N . VAL A 1 703 ? 3.136 -13.952 -35.666 1.00 85.44 703 VAL A N 1
ATOM 5315 C CA . VAL A 1 703 ? 2.540 -12.959 -34.761 1.00 85.44 703 VAL A CA 1
ATOM 5316 C C . VAL A 1 703 ? 1.340 -12.269 -35.413 1.00 85.44 703 VAL A C 1
ATOM 5318 O O . VAL A 1 703 ? 0.263 -12.239 -34.825 1.00 85.44 703 VAL A O 1
ATOM 5321 N N . ILE A 1 704 ? 1.483 -11.793 -36.657 1.00 87.25 704 ILE A N 1
ATOM 5322 C CA . ILE A 1 704 ? 0.388 -11.139 -37.404 1.00 87.25 704 ILE A CA 1
ATOM 5323 C C . ILE A 1 704 ? -0.817 -12.076 -37.564 1.00 87.25 704 ILE A C 1
ATOM 5325 O O . ILE A 1 704 ? -1.962 -11.631 -37.545 1.00 87.25 704 ILE A O 1
ATOM 5329 N N . ARG A 1 705 ? -0.573 -13.382 -37.708 1.00 87.25 705 ARG A N 1
ATOM 5330 C CA . ARG A 1 705 ? -1.618 -14.392 -37.891 1.00 87.25 705 ARG A CA 1
ATOM 5331 C C . ARG A 1 705 ? -2.500 -14.603 -36.655 1.00 87.25 705 ARG A C 1
ATOM 5333 O O . ARG A 1 705 ? -3.644 -15.011 -36.831 1.00 87.25 705 ARG A O 1
ATOM 5340 N N . MET A 1 706 ? -2.013 -14.333 -35.443 1.00 81.88 706 MET A N 1
ATOM 5341 C CA . MET A 1 706 ? -2.721 -14.680 -34.201 1.00 81.88 706 MET A CA 1
ATOM 5342 C C . MET A 1 706 ? -4.089 -14.000 -34.081 1.00 81.88 706 MET A C 1
ATOM 5344 O O . MET A 1 706 ? -5.087 -14.670 -33.838 1.00 81.88 706 MET A O 1
ATOM 5348 N N . VAL A 1 707 ? -4.146 -12.685 -34.302 1.00 80.19 707 VAL A N 1
ATOM 5349 C CA . VAL A 1 707 ? -5.380 -11.895 -34.152 1.00 80.19 707 VAL A CA 1
ATOM 5350 C C . VAL A 1 707 ? -6.500 -12.367 -35.096 1.00 80.19 707 VAL A C 1
ATOM 5352 O O . VAL A 1 707 ? -7.571 -12.718 -34.597 1.00 80.19 707 VAL A O 1
ATOM 5355 N N . PRO A 1 708 ? -6.300 -12.451 -36.431 1.00 85.19 708 PRO A N 1
ATOM 5356 C CA . PRO A 1 708 ? -7.352 -12.924 -37.330 1.00 85.19 708 PRO A CA 1
ATOM 5357 C C . PRO A 1 708 ? -7.691 -14.404 -37.112 1.00 85.19 708 PRO A C 1
ATOM 5359 O O . PRO A 1 708 ? -8.840 -14.795 -37.299 1.00 85.19 708 PRO A O 1
ATOM 5362 N N . TYR A 1 709 ? -6.724 -15.226 -36.690 1.00 84.88 709 TYR A N 1
ATOM 5363 C CA . TYR A 1 709 ? -6.969 -16.634 -36.384 1.00 84.88 709 TYR A CA 1
ATOM 5364 C C . TYR A 1 709 ? -7.954 -16.788 -35.218 1.00 84.88 709 TYR A C 1
ATOM 5366 O O . TYR A 1 709 ? -8.989 -17.438 -35.377 1.00 84.88 709 TYR A O 1
ATOM 5374 N N . SER A 1 710 ? -7.672 -16.146 -34.080 1.00 80.94 710 SER A N 1
ATOM 5375 C CA . SER A 1 710 ? -8.526 -16.216 -32.890 1.00 80.94 710 SER A CA 1
ATOM 5376 C C . SER A 1 710 ? -9.901 -15.600 -33.142 1.00 80.94 710 SER A C 1
ATOM 5378 O O . SER A 1 710 ? -10.911 -16.207 -32.793 1.00 80.94 710 SER A O 1
ATOM 5380 N N . ALA A 1 711 ? -9.964 -14.444 -33.813 1.00 80.75 711 ALA A N 1
ATOM 5381 C CA . ALA A 1 711 ? -11.229 -13.774 -34.118 1.00 80.75 711 ALA A CA 1
ATOM 5382 C C . ALA A 1 711 ? -12.181 -14.666 -34.936 1.00 80.75 711 ALA A C 1
ATOM 5384 O O . ALA A 1 711 ? -13.359 -14.796 -34.600 1.00 80.75 711 ALA A O 1
ATOM 5385 N N . ILE A 1 712 ? -11.668 -15.332 -35.977 1.00 86.62 712 ILE A N 1
ATOM 5386 C CA . ILE A 1 712 ? -12.474 -16.218 -36.829 1.00 86.62 712 ILE A CA 1
ATOM 5387 C C . ILE A 1 712 ? -12.848 -17.500 -36.086 1.00 86.62 712 ILE A C 1
ATOM 5389 O O . ILE A 1 712 ? -13.980 -17.967 -36.215 1.00 86.62 712 ILE A O 1
ATOM 5393 N N . GLN A 1 713 ? -11.933 -18.057 -35.289 1.00 84.94 713 GLN A N 1
ATOM 5394 C CA . GLN A 1 713 ? -12.195 -19.269 -34.519 1.00 84.94 713 GLN A CA 1
ATOM 5395 C C . GLN A 1 713 ? -13.308 -19.047 -33.485 1.00 84.94 713 GLN A C 1
ATOM 5397 O O . GLN A 1 713 ? -14.284 -19.796 -33.478 1.00 84.94 713 GLN A O 1
ATOM 5402 N N . PHE A 1 714 ? -13.208 -18.002 -32.657 1.00 80.88 714 PHE A N 1
ATOM 5403 C CA . PHE A 1 714 ? -14.231 -17.695 -31.654 1.00 80.88 714 PHE A CA 1
ATOM 5404 C C . PHE A 1 714 ? -15.548 -17.258 -32.296 1.00 80.88 714 PHE A C 1
ATOM 5406 O O . PHE A 1 714 ? -16.600 -17.767 -31.919 1.00 80.88 714 PHE A O 1
ATOM 5413 N N . GLY A 1 715 ? -15.504 -16.394 -33.317 1.00 84.25 715 GLY A N 1
ATOM 5414 C CA . GLY A 1 715 ? -16.709 -15.947 -34.019 1.00 84.25 715 GLY A CA 1
ATOM 5415 C C . GLY A 1 715 ? -17.481 -17.101 -34.665 1.00 84.25 715 GLY A C 1
ATOM 5416 O O . GLY A 1 715 ? -18.698 -17.201 -34.512 1.00 84.25 715 GLY A O 1
ATOM 5417 N N . THR A 1 716 ? -16.774 -18.020 -35.330 1.00 88.00 716 THR A N 1
ATOM 5418 C CA . THR A 1 716 ? -17.395 -19.201 -35.951 1.00 88.00 716 THR A CA 1
ATOM 5419 C C . THR A 1 716 ? -17.916 -20.176 -34.895 1.00 88.00 716 THR A C 1
ATOM 5421 O O . THR A 1 716 ? -19.005 -20.724 -35.056 1.00 88.00 716 THR A O 1
ATOM 5424 N N . PHE A 1 717 ? -17.178 -20.380 -33.799 1.00 84.75 717 PHE A N 1
ATOM 5425 C CA . PHE A 1 717 ? -17.610 -21.258 -32.711 1.00 84.75 717 PHE A CA 1
ATOM 5426 C C . PHE A 1 717 ? -18.880 -20.739 -32.028 1.00 84.75 717 PHE A C 1
ATOM 5428 O O . PHE A 1 717 ? -19.826 -21.502 -31.857 1.00 84.75 717 PHE A O 1
ATOM 5435 N N . GLU A 1 718 ? -18.949 -19.445 -31.708 1.00 83.69 718 GLU A N 1
ATOM 5436 C CA . GLU A 1 718 ? -20.129 -18.825 -31.091 1.00 83.69 718 GLU A CA 1
ATOM 5437 C C . GLU A 1 718 ? -21.348 -18.839 -32.021 1.00 83.69 718 GLU A C 1
ATOM 5439 O O . GLU A 1 718 ? -22.472 -19.087 -31.578 1.00 83.69 718 GLU A O 1
ATOM 5444 N N . TYR A 1 719 ? -21.143 -18.644 -33.327 1.00 87.62 719 TYR A N 1
ATOM 5445 C CA . TYR A 1 719 ? -22.209 -18.811 -34.313 1.00 87.62 719 TYR A CA 1
ATOM 5446 C C . TYR A 1 719 ? -22.750 -20.250 -34.320 1.00 87.62 719 TYR A C 1
ATOM 5448 O O . TYR A 1 719 ? -23.954 -20.459 -34.165 1.00 87.62 719 TYR A O 1
ATOM 5456 N N . LEU A 1 720 ? -21.869 -21.252 -34.420 1.00 87.12 720 LEU A N 1
ATOM 5457 C CA . LEU A 1 720 ? -22.265 -22.663 -34.403 1.00 87.12 720 LEU A CA 1
ATOM 5458 C C . LEU A 1 720 ? -22.900 -23.067 -33.070 1.00 87.12 720 LEU A C 1
ATOM 5460 O O . LEU A 1 720 ? -23.860 -23.831 -33.063 1.00 87.12 720 LEU A O 1
ATOM 5464 N N . ARG A 1 721 ? -22.434 -22.508 -31.948 1.00 82.69 721 ARG A N 1
ATOM 5465 C CA . ARG A 1 721 ? -23.025 -22.721 -30.623 1.00 82.69 721 ARG A CA 1
ATOM 5466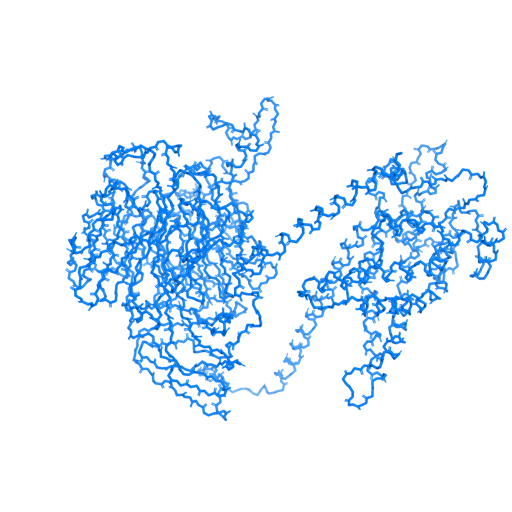 C C . ARG A 1 721 ? -24.465 -22.231 -30.561 1.00 82.69 721 ARG A C 1
ATOM 5468 O O . ARG A 1 721 ? -25.313 -22.948 -30.043 1.00 82.69 721 ARG A O 1
ATOM 5475 N N . LYS A 1 722 ? -24.770 -21.058 -31.124 1.00 83.81 722 LYS A N 1
ATOM 5476 C CA . LYS A 1 722 ? -26.146 -20.532 -31.184 1.00 83.81 722 LYS A CA 1
ATOM 5477 C C . LYS A 1 722 ? -27.063 -21.384 -32.060 1.00 83.81 722 LYS A C 1
ATOM 5479 O O . LYS A 1 722 ? -28.225 -21.550 -31.711 1.00 83.81 722 LYS A O 1
ATOM 5484 N N . VAL A 1 723 ? -26.542 -21.921 -33.164 1.00 85.69 723 VAL A N 1
ATOM 5485 C CA . VAL A 1 723 ? -27.317 -22.723 -34.127 1.00 85.69 723 VAL A CA 1
ATOM 5486 C C . VAL A 1 723 ? -27.553 -24.157 -33.638 1.00 85.69 723 VAL A C 1
ATOM 5488 O O . VAL A 1 723 ? -28.631 -24.703 -33.846 1.00 85.69 723 VAL A O 1
ATOM 5491 N N . LEU A 1 724 ? -26.564 -24.780 -32.992 1.00 83.56 724 LEU A N 1
ATOM 5492 C CA . LEU A 1 724 ? -26.624 -26.189 -32.580 1.00 83.56 724 LEU A CA 1
ATOM 5493 C C . LEU A 1 724 ? -27.267 -26.405 -31.198 1.00 83.56 724 LEU A C 1
ATOM 5495 O O . LEU A 1 724 ? -27.610 -27.541 -30.863 1.00 83.56 724 LEU A O 1
ATOM 5499 N N . ARG A 1 725 ? -27.432 -25.343 -30.395 1.00 83.31 725 ARG A N 1
ATOM 5500 C CA . ARG A 1 725 ? -28.013 -25.403 -29.045 1.00 83.31 725 ARG A CA 1
ATOM 5501 C C . ARG A 1 725 ? -29.529 -25.590 -29.094 1.00 83.31 725 ARG A C 1
ATOM 5503 O O . ARG A 1 725 ? -30.238 -24.826 -29.746 1.00 83.31 725 ARG A O 1
ATOM 5510 N N . ARG A 1 726 ? -30.040 -26.560 -28.332 1.00 77.56 726 ARG A N 1
ATOM 5511 C CA . ARG A 1 726 ? -31.483 -26.782 -28.176 1.00 77.56 726 ARG A CA 1
ATOM 5512 C C . ARG A 1 726 ? -32.110 -25.733 -27.241 1.00 77.56 726 ARG A C 1
ATOM 5514 O O . ARG A 1 726 ? -31.456 -25.305 -26.286 1.00 77.56 726 ARG A O 1
ATOM 5521 N N . PRO A 1 727 ? -33.365 -25.304 -27.473 1.00 64.62 727 PRO A N 1
ATOM 5522 C CA . PRO A 1 727 ? -34.054 -24.381 -26.571 1.00 64.62 727 PRO A CA 1
ATOM 5523 C C . PRO A 1 727 ? -34.154 -24.962 -25.151 1.00 64.62 727 PRO A C 1
ATOM 5525 O O . PRO A 1 727 ? -34.661 -26.065 -24.976 1.00 64.62 727 PRO A O 1
ATOM 5528 N N . GLY A 1 728 ? -33.674 -24.221 -24.147 1.00 65.81 728 GLY A N 1
ATOM 5529 C CA . GLY A 1 728 ? -33.726 -24.612 -22.729 1.00 65.81 728 GLY A CA 1
ATOM 5530 C C . GLY A 1 728 ? -32.440 -25.223 -22.154 1.00 65.81 728 GLY A C 1
ATOM 5531 O O . GLY A 1 728 ? -32.310 -25.300 -20.935 1.00 65.81 728 GLY A O 1
ATOM 5532 N N . GLU A 1 729 ? -31.459 -25.587 -22.984 1.00 71.50 729 GLU A N 1
ATOM 5533 C CA . GLU A 1 729 ? -30.167 -26.113 -22.520 1.00 71.50 729 GLU A CA 1
ATOM 5534 C C . GLU A 1 729 ? -29.124 -24.993 -22.352 1.00 71.50 729 GLU A C 1
ATOM 5536 O O . GLU A 1 729 ? -29.027 -24.078 -23.176 1.00 71.50 729 GLU A O 1
ATOM 5541 N N . LYS A 1 730 ? -28.330 -25.055 -21.271 1.00 66.88 730 LYS A N 1
ATOM 5542 C CA . LYS A 1 730 ? -27.280 -24.061 -20.980 1.00 66.88 730 LYS A CA 1
ATOM 5543 C C . LYS A 1 730 ? -26.012 -24.262 -21.830 1.00 66.88 730 LYS A C 1
ATOM 5545 O O . LYS A 1 730 ? -25.374 -23.265 -22.161 1.00 66.88 730 LYS A O 1
ATOM 5550 N N . ASP A 1 731 ? -25.708 -25.492 -22.266 1.00 74.06 731 ASP A N 1
ATOM 5551 C CA . ASP A 1 731 ? -24.479 -25.860 -22.997 1.00 74.06 731 ASP A CA 1
ATOM 5552 C C . ASP A 1 731 ? -24.718 -26.878 -24.134 1.00 74.06 731 ASP A C 1
ATOM 5554 O O . ASP A 1 731 ? -25.774 -27.497 -24.203 1.00 74.06 731 ASP A O 1
ATOM 5558 N N . LEU A 1 732 ? -23.748 -27.028 -25.053 1.00 77.69 732 LEU A N 1
ATOM 5559 C CA . LEU A 1 732 ? -23.787 -28.010 -26.154 1.00 77.69 732 LEU A CA 1
ATOM 5560 C C . LEU A 1 732 ? -23.450 -29.425 -25.661 1.00 77.69 732 LEU A C 1
ATOM 5562 O O . LEU A 1 732 ? -22.597 -29.595 -24.789 1.00 77.69 732 LEU A O 1
ATOM 5566 N N . LEU A 1 733 ? -24.003 -30.449 -26.320 1.00 80.06 733 LEU A N 1
ATOM 5567 C CA . LEU A 1 733 ? -23.524 -31.827 -26.166 1.00 80.06 733 LEU A CA 1
ATOM 5568 C C . LEU A 1 733 ? -22.053 -31.936 -26.600 1.00 80.06 733 LEU A C 1
ATOM 5570 O O . LEU A 1 733 ? -21.632 -31.293 -27.563 1.00 80.06 733 LEU A O 1
ATOM 5574 N N . THR A 1 734 ? -21.275 -32.807 -25.952 1.00 75.81 734 THR A N 1
ATOM 5575 C CA . THR A 1 734 ? -19.834 -32.983 -26.222 1.00 75.81 734 THR A CA 1
ATOM 5576 C C . THR A 1 734 ? -19.531 -33.247 -27.700 1.00 75.81 734 THR A C 1
ATOM 5578 O O . THR A 1 734 ? -18.601 -32.667 -28.256 1.00 75.81 734 THR A O 1
ATOM 5581 N N . SER A 1 735 ? -20.345 -34.061 -28.377 1.00 75.81 735 SER A N 1
ATOM 5582 C CA . SER A 1 735 ? -20.198 -34.338 -29.812 1.00 75.81 735 SER A CA 1
ATOM 5583 C C . SER A 1 735 ? -20.456 -33.104 -30.685 1.00 75.81 735 SER A C 1
ATOM 5585 O O . SER A 1 735 ? -19.723 -32.864 -31.643 1.00 75.81 735 SER A O 1
ATOM 5587 N N . GLN A 1 736 ? -21.446 -32.280 -30.334 1.00 81.94 736 GLN A N 1
ATOM 5588 C CA . GLN A 1 736 ? -21.750 -31.031 -31.036 1.00 81.94 736 GLN A CA 1
ATOM 5589 C C . GLN A 1 736 ? -20.657 -29.980 -30.813 1.00 81.94 736 GLN A C 1
ATOM 5591 O O . GLN A 1 736 ? -20.272 -29.296 -31.758 1.00 81.94 736 GLN A O 1
ATOM 5596 N N . ALA A 1 737 ? -20.113 -29.888 -29.595 1.00 79.69 737 ALA A N 1
ATOM 5597 C CA . ALA A 1 737 ? -18.997 -29.001 -29.273 1.00 79.69 737 ALA A CA 1
ATOM 5598 C C . ALA A 1 737 ? -17.717 -29.383 -30.038 1.00 79.69 737 ALA A C 1
ATOM 5600 O O . ALA A 1 737 ? -17.025 -28.501 -30.546 1.00 79.69 737 ALA A O 1
ATOM 5601 N N . LEU A 1 738 ? -17.432 -30.683 -30.190 1.00 80.06 738 LEU A N 1
ATOM 5602 C CA . LEU A 1 738 ? -16.302 -31.174 -30.990 1.00 80.06 738 LEU A CA 1
ATOM 5603 C C . LEU A 1 738 ? -16.457 -30.834 -32.478 1.00 80.06 738 LEU A C 1
ATOM 5605 O O . LEU A 1 738 ? -15.509 -30.349 -33.096 1.00 80.06 738 LEU A O 1
ATOM 5609 N N . ILE A 1 739 ? -17.651 -31.030 -33.047 1.00 83.56 739 ILE A N 1
ATOM 5610 C CA . ILE A 1 739 ? -17.942 -30.672 -34.445 1.00 83.56 739 ILE A CA 1
ATOM 5611 C C . ILE A 1 739 ? -17.829 -29.155 -34.642 1.00 83.56 739 ILE A C 1
ATOM 5613 O O . ILE A 1 739 ? -17.172 -28.704 -35.581 1.00 83.56 739 ILE A O 1
ATOM 5617 N N . ALA A 1 740 ? -18.403 -28.362 -33.733 1.00 85.00 740 ALA A N 1
ATOM 5618 C CA . ALA A 1 740 ? -18.318 -26.905 -33.777 1.00 85.00 740 ALA A CA 1
ATOM 5619 C C . ALA A 1 740 ? -16.866 -26.411 -33.674 1.00 85.00 740 ALA A C 1
ATOM 5621 O O . ALA A 1 740 ? -16.465 -25.530 -34.434 1.00 85.00 740 ALA A O 1
ATOM 5622 N N . GLY A 1 741 ? -16.064 -27.016 -32.792 1.00 83.50 741 GLY A N 1
ATOM 5623 C CA . GLY A 1 741 ? -14.637 -26.727 -32.643 1.00 83.50 741 GLY A CA 1
ATOM 5624 C C . GLY A 1 741 ? -13.806 -27.100 -33.876 1.00 83.50 741 GLY A C 1
ATOM 5625 O O . GLY A 1 741 ? -12.923 -26.344 -34.279 1.00 83.50 741 GLY A O 1
ATOM 5626 N N . ALA A 1 742 ? -14.100 -28.232 -34.522 1.00 84.19 742 ALA A N 1
ATOM 5627 C CA . ALA A 1 742 ? -13.410 -28.652 -35.742 1.00 84.19 742 ALA A CA 1
ATOM 5628 C C . ALA A 1 742 ? -13.741 -27.745 -36.942 1.00 84.19 742 ALA A C 1
ATOM 5630 O O . ALA A 1 742 ? -12.841 -27.375 -37.703 1.00 84.19 742 ALA A O 1
ATOM 5631 N N . ILE A 1 743 ? -15.010 -27.349 -37.102 1.00 88.31 743 ILE A N 1
ATOM 5632 C CA . ILE A 1 743 ? -15.440 -26.433 -38.169 1.00 88.31 743 ILE A CA 1
ATOM 5633 C C . ILE A 1 743 ? -14.844 -25.040 -37.944 1.00 88.31 743 ILE A C 1
ATOM 5635 O O . ILE A 1 743 ? -14.281 -24.465 -38.876 1.00 88.31 743 ILE A O 1
ATOM 5639 N N . SER A 1 744 ? -14.902 -24.514 -36.716 1.00 86.12 744 SER A N 1
ATOM 5640 C CA . SER A 1 744 ? -14.355 -23.190 -36.404 1.00 86.12 744 SER A CA 1
ATOM 5641 C C . SER A 1 744 ? -12.834 -23.128 -36.559 1.00 86.12 744 SER A C 1
ATOM 5643 O O . SER A 1 744 ? -12.318 -22.171 -37.138 1.00 86.12 744 SER A O 1
ATOM 5645 N N . GLY A 1 745 ? -12.118 -24.175 -36.134 1.00 84.69 745 GLY A N 1
ATOM 5646 C CA . GLY A 1 745 ? -10.677 -24.313 -36.354 1.00 84.69 745 GLY A CA 1
ATOM 5647 C C . GLY A 1 745 ? -10.312 -24.441 -37.836 1.00 84.69 745 GLY A C 1
ATOM 5648 O O . GLY A 1 745 ? -9.330 -23.862 -38.295 1.00 84.69 745 GLY A O 1
ATOM 5649 N N . THR A 1 746 ? -11.121 -25.147 -38.630 1.00 89.19 746 THR A N 1
ATOM 5650 C CA . THR A 1 746 ? -10.904 -25.241 -40.082 1.00 89.19 746 THR A CA 1
ATOM 5651 C C . THR A 1 746 ? -11.120 -23.890 -40.762 1.00 89.19 746 THR A C 1
ATOM 5653 O O . THR A 1 746 ? -10.286 -23.475 -41.567 1.00 89.19 746 THR A O 1
ATOM 5656 N N . ALA A 1 747 ? -12.183 -23.166 -40.403 1.00 89.81 747 ALA A N 1
ATOM 5657 C CA . ALA A 1 747 ? -12.475 -21.843 -40.947 1.00 89.81 747 ALA A CA 1
ATOM 5658 C C . ALA A 1 747 ? -11.347 -20.834 -40.657 1.00 89.81 747 ALA A C 1
ATOM 5660 O O . ALA A 1 747 ? -10.900 -20.129 -41.567 1.00 89.81 747 ALA A O 1
ATOM 5661 N N . SER A 1 748 ? -10.823 -20.809 -39.426 1.00 88.44 748 SER A N 1
ATOM 5662 C CA . SER A 1 748 ? -9.714 -19.920 -39.054 1.00 88.44 748 SER A CA 1
ATOM 5663 C C . SER A 1 748 ? -8.403 -20.285 -39.759 1.00 88.44 748 SER A C 1
ATOM 5665 O O . SER A 1 748 ? -7.657 -19.398 -40.192 1.00 88.44 748 SER A O 1
ATOM 5667 N N . VAL A 1 749 ? -8.121 -21.580 -39.944 1.00 88.62 749 VAL A N 1
ATOM 5668 C CA . VAL A 1 749 ? -6.963 -22.049 -40.716 1.00 88.62 749 VAL A CA 1
ATOM 5669 C C . VAL A 1 749 ? -7.070 -21.641 -42.178 1.00 88.62 749 VAL A C 1
ATOM 5671 O O . VAL A 1 749 ? -6.094 -21.108 -42.697 1.00 88.62 749 VAL A O 1
ATOM 5674 N N . VAL A 1 750 ? -8.219 -21.851 -42.829 1.00 91.62 750 VAL A N 1
ATOM 5675 C CA . VAL A 1 750 ? -8.432 -21.464 -44.233 1.00 91.62 750 VAL A CA 1
ATOM 5676 C C . VAL A 1 750 ? -8.200 -19.965 -44.393 1.00 91.62 750 VAL A C 1
ATOM 5678 O O . VAL A 1 750 ? -7.366 -19.560 -45.196 1.00 91.62 750 VAL A O 1
ATOM 5681 N N . ALA A 1 751 ? -8.841 -19.136 -43.570 1.00 90.75 751 ALA A N 1
ATOM 5682 C CA . ALA A 1 751 ? -8.728 -17.685 -43.685 1.00 90.75 751 ALA A CA 1
ATOM 5683 C C . ALA A 1 751 ? -7.302 -17.153 -43.461 1.00 90.75 751 ALA A C 1
ATOM 5685 O O . ALA A 1 751 ? -6.896 -16.166 -44.073 1.00 90.75 751 ALA A O 1
ATOM 5686 N N . THR A 1 752 ? -6.517 -17.808 -42.601 1.00 91.81 752 THR A N 1
ATOM 5687 C CA . THR A 1 752 ? -5.154 -17.367 -42.260 1.00 91.81 752 THR A CA 1
ATOM 5688 C C . THR A 1 752 ? -4.041 -18.133 -42.976 1.00 91.81 752 THR A C 1
ATOM 5690 O O . THR A 1 752 ? -2.856 -17.866 -42.751 1.00 91.81 752 THR A O 1
ATOM 5693 N N . TYR A 1 753 ? -4.396 -19.061 -43.866 1.00 92.00 753 TYR A N 1
ATOM 5694 C CA . TYR A 1 753 ? -3.455 -19.959 -44.528 1.00 92.00 753 TYR A CA 1
ATOM 5695 C C . TYR A 1 753 ? -2.342 -19.251 -45.325 1.00 92.00 753 TYR A C 1
ATOM 5697 O O . TYR A 1 753 ? -1.187 -19.679 -45.219 1.00 92.00 753 TYR A O 1
ATOM 5705 N N . PRO A 1 754 ? -2.605 -18.143 -46.055 1.00 93.94 754 PRO A N 1
ATOM 5706 C CA . PRO A 1 754 ? -1.554 -17.430 -46.782 1.00 93.94 754 PRO A CA 1
ATOM 5707 C C . PRO A 1 754 ? -0.369 -17.004 -45.904 1.00 93.94 754 PRO A C 1
ATOM 5709 O O . PRO A 1 754 ? 0.784 -17.102 -46.329 1.00 93.94 754 PRO A O 1
ATOM 5712 N N . LEU A 1 755 ? -0.631 -16.577 -44.662 1.00 91.75 755 LEU A N 1
ATOM 5713 C CA . LEU A 1 755 ? 0.413 -16.169 -43.714 1.00 91.75 755 LEU A CA 1
ATOM 5714 C C . LEU A 1 755 ? 1.268 -17.358 -43.260 1.00 91.75 755 LEU A C 1
ATOM 5716 O O . LEU A 1 755 ? 2.471 -17.205 -43.054 1.00 91.75 755 LEU A O 1
ATOM 5720 N N . ASP A 1 756 ? 0.671 -18.545 -43.150 1.00 89.56 756 ASP A N 1
ATOM 5721 C CA . ASP A 1 756 ? 1.390 -19.766 -42.792 1.00 89.56 756 ASP A CA 1
ATOM 5722 C C . ASP A 1 756 ? 2.323 -20.245 -43.909 1.00 89.56 756 ASP A C 1
ATOM 5724 O O . ASP A 1 756 ? 3.470 -20.609 -43.645 1.00 89.56 756 ASP A O 1
ATOM 5728 N N . LEU A 1 757 ? 1.871 -20.189 -45.166 1.00 91.44 757 LEU A N 1
ATOM 5729 C CA . LEU A 1 757 ? 2.723 -20.535 -46.303 1.00 91.44 757 LEU A CA 1
ATOM 5730 C C . LEU A 1 757 ? 3.907 -19.565 -46.413 1.00 91.44 757 LEU A C 1
ATOM 5732 O O . LEU A 1 757 ? 5.047 -20.001 -46.591 1.00 91.44 757 LEU A O 1
ATOM 5736 N N . ILE A 1 758 ? 3.664 -18.256 -46.264 1.00 91.44 758 ILE A N 1
ATOM 5737 C CA . ILE A 1 758 ? 4.732 -17.248 -46.302 1.00 91.44 758 ILE A CA 1
ATOM 5738 C C . ILE A 1 758 ? 5.722 -17.466 -45.150 1.00 91.44 758 ILE A C 1
ATOM 5740 O O . ILE A 1 758 ? 6.929 -17.436 -45.394 1.00 91.44 758 ILE A O 1
ATOM 5744 N N . ARG A 1 759 ? 5.239 -17.753 -43.930 1.00 90.81 759 ARG A N 1
ATOM 5745 C CA . ARG A 1 759 ? 6.078 -18.109 -42.772 1.00 90.81 759 ARG A CA 1
ATOM 5746 C C . ARG A 1 759 ? 7.033 -19.245 -43.117 1.00 90.81 759 ARG A C 1
ATOM 5748 O O . ARG A 1 759 ? 8.244 -19.062 -43.018 1.00 90.81 759 ARG A O 1
ATOM 5755 N N . THR A 1 760 ? 6.502 -20.382 -43.571 1.00 88.81 760 THR A N 1
ATOM 5756 C CA . THR A 1 760 ? 7.307 -21.571 -43.887 1.00 88.81 760 THR A CA 1
ATOM 5757 C C . THR A 1 760 ? 8.375 -21.262 -44.940 1.00 88.81 760 THR A C 1
ATOM 5759 O O . THR A 1 760 ? 9.531 -21.654 -44.785 1.00 88.81 760 THR A O 1
ATOM 5762 N N . ARG A 1 761 ? 8.036 -20.501 -45.988 1.00 89.44 761 ARG A N 1
ATOM 5763 C CA . ARG A 1 761 ? 8.999 -20.144 -47.040 1.00 89.44 761 ARG A CA 1
ATOM 5764 C C . ARG A 1 761 ? 10.063 -19.158 -46.581 1.00 89.44 761 ARG A C 1
ATOM 5766 O O . ARG A 1 761 ? 11.210 -19.297 -46.989 1.00 89.44 761 ARG A O 1
ATOM 5773 N N . LEU A 1 762 ? 9.721 -18.189 -45.731 1.00 87.56 762 LEU A N 1
ATOM 5774 C CA . LEU A 1 762 ? 10.701 -17.275 -45.136 1.00 87.56 762 LEU A CA 1
ATOM 5775 C C . LEU A 1 762 ? 11.667 -18.012 -44.201 1.00 87.56 762 LEU A C 1
ATOM 5777 O O . LEU A 1 762 ? 12.856 -17.709 -44.204 1.00 87.56 762 LEU A O 1
ATOM 5781 N N . SER A 1 763 ? 11.182 -18.996 -43.438 1.00 86.44 763 SER A N 1
ATOM 5782 C CA . SER A 1 763 ? 12.024 -19.811 -42.553 1.00 86.44 763 SER A CA 1
ATOM 5783 C C . SER A 1 763 ? 13.025 -20.685 -43.324 1.00 86.44 763 SER A C 1
ATOM 5785 O O . SER A 1 763 ? 14.130 -20.915 -42.826 1.00 86.44 763 SER A O 1
ATOM 5787 N N . VAL A 1 764 ? 12.652 -21.139 -44.530 1.00 83.81 764 VAL A N 1
ATOM 5788 C CA . VAL A 1 764 ? 13.447 -22.039 -45.390 1.00 83.81 764 VAL A CA 1
ATOM 5789 C C . VAL A 1 764 ? 14.330 -21.295 -46.398 1.00 83.81 764 VAL A C 1
ATOM 5791 O O . VAL A 1 764 ? 15.400 -21.795 -46.737 1.00 83.81 764 VAL A O 1
ATOM 5794 N N . ALA A 1 765 ? 13.927 -20.108 -46.868 1.00 74.50 765 ALA A N 1
ATOM 5795 C CA . ALA A 1 765 ? 14.653 -19.359 -47.898 1.00 74.50 765 ALA A CA 1
ATOM 5796 C C . ALA A 1 765 ? 16.133 -19.166 -47.535 1.00 74.50 765 ALA A C 1
ATOM 5798 O O . ALA A 1 765 ? 16.993 -19.523 -48.332 1.00 74.50 765 ALA A O 1
ATOM 5799 N N . ASP A 1 766 ? 16.427 -18.705 -46.316 1.00 64.44 766 ASP A N 1
ATOM 5800 C CA . ASP A 1 766 ? 17.799 -18.439 -45.856 1.00 64.44 766 ASP A CA 1
ATOM 5801 C C . ASP A 1 766 ? 18.635 -19.724 -45.676 1.00 64.44 766 ASP A C 1
ATOM 5803 O O . ASP A 1 766 ? 19.824 -19.741 -45.993 1.00 64.44 766 ASP A O 1
ATOM 5807 N N . ALA A 1 767 ? 18.003 -20.836 -45.290 1.00 60.50 767 ALA A N 1
ATOM 5808 C CA . ALA A 1 767 ? 18.657 -22.136 -45.124 1.00 60.50 767 ALA A CA 1
ATOM 5809 C C . ALA A 1 767 ? 19.167 -22.732 -46.449 1.00 60.50 767 ALA A C 1
ATOM 5811 O O . ALA A 1 767 ? 20.272 -23.271 -46.515 1.00 60.50 767 ALA A O 1
ATOM 5812 N N . ILE A 1 768 ? 18.395 -22.588 -47.531 1.00 57.56 768 ILE A N 1
ATOM 5813 C CA . ILE A 1 768 ? 18.792 -23.049 -48.872 1.00 57.56 768 ILE A CA 1
ATOM 5814 C C . ILE A 1 768 ? 19.973 -22.225 -49.414 1.00 57.56 768 ILE A C 1
ATOM 5816 O O . ILE A 1 768 ? 20.831 -22.756 -50.124 1.00 57.56 768 ILE A O 1
ATOM 5820 N N . PHE A 1 769 ? 20.067 -20.939 -49.060 1.00 53.53 769 PHE A N 1
ATOM 5821 C CA . PHE A 1 769 ? 21.190 -20.092 -49.470 1.00 53.53 769 PHE A CA 1
ATOM 5822 C C . PHE A 1 769 ? 22.509 -20.498 -48.798 1.00 53.53 769 PHE A C 1
ATOM 5824 O O . PHE A 1 769 ? 23.549 -20.453 -49.452 1.00 53.53 769 PHE A O 1
ATOM 5831 N N . ILE A 1 770 ? 22.477 -20.986 -47.552 1.00 50.62 770 ILE A N 1
ATOM 5832 C CA . ILE A 1 770 ? 23.666 -21.497 -46.842 1.00 50.62 770 ILE A CA 1
ATOM 5833 C C . ILE A 1 770 ? 24.264 -22.719 -47.560 1.00 50.62 770 ILE A C 1
ATOM 5835 O O . ILE A 1 770 ? 25.484 -22.859 -47.626 1.00 50.62 770 ILE A O 1
ATOM 5839 N N . SER A 1 771 ? 23.428 -23.571 -48.165 1.00 51.38 771 SER A N 1
ATOM 5840 C CA . SER A 1 771 ? 23.887 -24.729 -48.949 1.00 51.38 771 SER A CA 1
ATOM 5841 C C . SER A 1 771 ? 24.561 -24.344 -50.275 1.00 51.38 771 SER A C 1
ATOM 5843 O O . SER A 1 771 ? 25.390 -25.104 -50.770 1.00 51.38 771 SER A O 1
ATOM 5845 N N . ASN A 1 772 ? 24.215 -23.191 -50.860 1.00 47.59 772 ASN A N 1
ATOM 5846 C CA . ASN A 1 772 ? 24.689 -22.763 -52.184 1.00 47.59 772 ASN A CA 1
ATOM 5847 C C . ASN A 1 772 ? 25.825 -21.718 -52.131 1.00 47.59 772 ASN A C 1
ATOM 5849 O O . ASN A 1 772 ? 26.402 -21.384 -53.162 1.00 47.59 772 ASN A O 1
ATOM 5853 N N . ALA A 1 773 ? 26.189 -21.214 -50.946 1.00 48.44 773 ALA A N 1
ATOM 5854 C CA . ALA A 1 773 ? 27.148 -20.117 -50.763 1.00 48.44 773 ALA A CA 1
ATOM 5855 C C . ALA A 1 773 ? 28.638 -20.529 -50.764 1.00 48.44 773 ALA A C 1
ATOM 5857 O O . ALA A 1 773 ? 29.483 -19.777 -50.285 1.00 48.44 773 ALA A O 1
ATOM 5858 N N . LYS A 1 774 ? 29.005 -21.686 -51.332 1.00 44.75 774 LYS A N 1
ATOM 5859 C CA . LYS A 1 774 ? 30.420 -22.089 -51.476 1.00 44.75 774 LYS A CA 1
ATOM 5860 C C . LYS A 1 774 ? 31.189 -21.351 -52.592 1.00 44.75 774 LYS A C 1
ATOM 5862 O O . LYS A 1 774 ? 32.289 -21.777 -52.922 1.00 44.75 774 LYS A O 1
ATOM 5867 N N . GLY A 1 775 ? 30.676 -20.253 -53.161 1.00 45.84 775 GLY A N 1
ATOM 5868 C CA . GLY A 1 775 ? 31.376 -19.613 -54.286 1.00 45.84 775 GLY A CA 1
ATOM 5869 C C . GLY A 1 775 ? 31.009 -18.192 -54.720 1.00 45.84 775 GLY A C 1
ATOM 5870 O O . GLY A 1 775 ? 31.429 -17.822 -55.808 1.00 45.84 775 GLY A O 1
ATOM 5871 N N . ASN A 1 776 ? 30.267 -17.370 -53.961 1.00 43.44 776 ASN A N 1
ATOM 5872 C CA . ASN A 1 776 ? 30.089 -15.965 -54.375 1.00 43.44 776 ASN A CA 1
ATOM 5873 C C . ASN A 1 776 ? 29.883 -14.994 -53.196 1.00 43.44 776 ASN A C 1
ATOM 5875 O O . ASN A 1 776 ? 29.082 -15.253 -52.302 1.00 43.44 776 ASN A O 1
ATOM 5879 N N . THR A 1 777 ? 30.623 -13.881 -53.196 1.00 42.72 777 THR A N 1
ATOM 5880 C CA . THR A 1 777 ? 30.814 -12.926 -52.080 1.00 42.72 777 THR A CA 1
ATOM 5881 C C . THR A 1 777 ? 29.752 -11.825 -51.974 1.00 42.72 777 THR A C 1
ATOM 5883 O O . THR A 1 777 ? 29.876 -10.917 -51.153 1.00 42.72 777 THR A O 1
ATOM 5886 N N . THR A 1 778 ? 28.670 -11.890 -52.747 1.00 46.19 778 THR A N 1
ATOM 5887 C CA . THR A 1 778 ? 27.566 -10.925 -52.659 1.00 46.19 778 THR A CA 1
ATOM 5888 C C . THR A 1 778 ? 26.452 -11.470 -51.764 1.00 46.19 778 THR A C 1
ATOM 5890 O O . THR A 1 778 ? 25.832 -12.484 -52.071 1.00 46.19 778 THR A O 1
ATOM 5893 N N . ARG A 1 779 ? 26.183 -10.811 -50.624 1.00 47.84 779 ARG A N 1
ATOM 5894 C CA . ARG A 1 779 ? 25.045 -11.153 -49.748 1.00 47.84 779 ARG A CA 1
ATOM 5895 C C . ARG A 1 779 ? 23.732 -10.911 -50.514 1.00 47.84 779 ARG A C 1
ATOM 5897 O O . ARG A 1 779 ? 23.432 -9.752 -50.800 1.00 47.84 779 ARG A O 1
ATOM 5904 N N . PRO A 1 780 ? 22.931 -11.945 -50.832 1.00 50.34 780 PRO A N 1
ATOM 5905 C CA . PRO A 1 780 ? 21.678 -11.750 -51.549 1.00 50.34 780 PRO A CA 1
ATOM 5906 C C . PRO A 1 780 ? 20.647 -11.008 -50.685 1.00 50.34 780 PRO A C 1
ATOM 5908 O O . PRO A 1 780 ? 20.610 -11.129 -49.457 1.00 50.34 780 PRO A O 1
ATOM 5911 N N . GLN A 1 781 ? 19.795 -10.226 -51.347 1.00 54.78 781 GLN A N 1
ATOM 5912 C CA . GLN A 1 781 ? 18.755 -9.411 -50.724 1.00 54.78 781 GLN A CA 1
ATOM 5913 C C . GLN A 1 781 ? 17.694 -10.310 -50.058 1.00 54.78 781 GLN A C 1
ATOM 5915 O O . GLN A 1 781 ? 17.042 -11.124 -50.713 1.00 54.78 781 GLN A O 1
ATOM 5920 N N . ARG A 1 782 ? 17.519 -10.171 -48.739 1.00 67.94 782 ARG A N 1
ATOM 5921 C CA . ARG A 1 782 ? 16.580 -10.973 -47.934 1.00 67.94 782 ARG A CA 1
ATOM 5922 C C . ARG A 1 782 ? 15.127 -10.586 -48.265 1.00 67.94 782 ARG A C 1
ATOM 5924 O O . ARG A 1 782 ? 14.778 -9.416 -48.095 1.00 67.94 782 ARG A O 1
ATOM 5931 N N . PRO A 1 783 ? 14.259 -11.515 -48.711 1.00 71.44 783 PRO A N 1
ATOM 5932 C CA . PRO A 1 783 ? 12.894 -11.175 -49.099 1.00 71.44 783 PRO A CA 1
ATOM 5933 C C . PRO A 1 783 ? 12.037 -10.817 -47.876 1.00 71.44 783 PRO A C 1
ATOM 5935 O O . PRO A 1 783 ? 12.013 -11.532 -46.876 1.00 71.44 783 PRO A O 1
ATOM 5938 N N . THR A 1 784 ? 11.298 -9.712 -47.966 1.00 84.31 784 THR A N 1
ATOM 5939 C CA . THR A 1 784 ? 10.281 -9.325 -46.976 1.00 84.31 784 THR A CA 1
ATOM 5940 C C . THR A 1 784 ? 9.007 -10.165 -47.135 1.00 84.31 784 THR A C 1
ATOM 5942 O O . THR A 1 784 ? 8.811 -10.819 -48.160 1.00 84.31 784 THR A O 1
ATOM 5945 N N . ILE A 1 785 ? 8.099 -10.113 -46.150 1.00 87.56 785 ILE A N 1
ATOM 5946 C CA . ILE A 1 785 ? 6.781 -10.782 -46.200 1.00 87.56 785 ILE A CA 1
ATOM 5947 C C . ILE A 1 785 ? 6.041 -10.427 -47.500 1.00 87.56 785 ILE A C 1
ATOM 5949 O O . ILE A 1 785 ? 5.585 -11.306 -48.229 1.00 87.56 785 ILE A O 1
ATOM 5953 N N . MET A 1 786 ? 5.998 -9.133 -47.830 1.00 86.38 786 MET A N 1
ATOM 5954 C CA . MET A 1 786 ? 5.337 -8.618 -49.030 1.00 86.38 786 MET A CA 1
ATOM 5955 C C . MET A 1 786 ? 6.055 -9.039 -50.319 1.00 86.38 786 MET A C 1
ATOM 5957 O O . MET A 1 786 ? 5.403 -9.384 -51.304 1.00 86.38 786 MET A O 1
ATOM 5961 N N . ALA A 1 787 ? 7.393 -9.042 -50.328 1.00 86.12 787 ALA A N 1
ATOM 5962 C CA . ALA A 1 787 ? 8.164 -9.501 -51.482 1.00 86.12 787 ALA A CA 1
ATOM 5963 C C . ALA A 1 787 ? 7.940 -10.997 -51.749 1.00 86.12 787 ALA A C 1
ATOM 5965 O O . ALA A 1 787 ? 7.755 -11.395 -52.899 1.00 86.12 787 ALA A O 1
ATOM 5966 N N . MET A 1 788 ? 7.884 -11.814 -50.692 1.00 87.81 788 MET A N 1
ATOM 5967 C CA . MET A 1 788 ? 7.594 -13.244 -50.791 1.00 87.81 788 MET A CA 1
ATOM 5968 C C . MET A 1 788 ? 6.169 -13.493 -51.304 1.00 87.81 788 MET A C 1
ATOM 5970 O O . MET A 1 788 ? 5.993 -14.268 -52.241 1.00 87.81 788 MET A O 1
ATOM 5974 N N . ALA A 1 789 ? 5.165 -12.789 -50.768 1.00 89.00 789 ALA A N 1
ATOM 5975 C CA . ALA A 1 789 ? 3.779 -12.882 -51.233 1.00 89.00 789 ALA A CA 1
ATOM 5976 C C . ALA A 1 789 ? 3.640 -12.516 -52.722 1.00 89.00 789 ALA A C 1
ATOM 5978 O O . ALA A 1 789 ? 3.072 -13.280 -53.502 1.00 89.00 789 ALA A O 1
ATOM 5979 N N . LYS A 1 790 ? 4.225 -11.382 -53.140 1.00 88.88 790 LYS A N 1
ATOM 5980 C CA . LYS A 1 790 ? 4.232 -10.944 -54.546 1.00 88.88 790 LYS A CA 1
ATOM 5981 C C . LYS A 1 790 ? 4.929 -11.952 -55.456 1.00 88.88 790 LYS A C 1
ATOM 5983 O O . LYS A 1 790 ? 4.438 -12.194 -56.556 1.00 88.88 790 LYS A O 1
ATOM 5988 N N . LYS A 1 791 ? 6.042 -12.544 -55.004 1.00 86.88 791 LYS A N 1
ATOM 5989 C CA . LYS A 1 791 ? 6.756 -13.588 -55.748 1.00 86.88 791 LYS A CA 1
ATOM 5990 C C . LYS A 1 791 ? 5.846 -14.791 -55.983 1.00 86.88 791 LYS A C 1
ATOM 5992 O O . LYS A 1 791 ? 5.628 -15.139 -57.132 1.00 86.88 791 LYS A O 1
ATOM 5997 N N . ILE A 1 792 ? 5.234 -15.340 -54.933 1.00 88.44 792 ILE A N 1
ATOM 5998 C CA . ILE A 1 792 ? 4.330 -16.501 -55.032 1.00 88.44 792 ILE A CA 1
ATOM 5999 C C . ILE A 1 792 ? 3.187 -16.238 -56.021 1.00 88.44 792 ILE A C 1
ATOM 6001 O O . ILE A 1 792 ? 2.959 -17.041 -56.924 1.00 88.44 792 ILE A O 1
ATOM 6005 N N . ILE A 1 793 ? 2.507 -15.094 -55.887 1.00 89.19 793 ILE A N 1
ATOM 6006 C CA . ILE A 1 793 ? 1.357 -14.747 -56.734 1.00 89.19 793 ILE A CA 1
ATOM 6007 C C . ILE A 1 793 ? 1.777 -14.612 -58.203 1.00 89.19 793 ILE A C 1
ATOM 6009 O O . ILE A 1 793 ? 1.087 -15.118 -59.086 1.00 89.19 793 ILE A O 1
ATOM 6013 N N . ARG A 1 794 ? 2.906 -13.947 -58.478 1.00 87.38 794 ARG A N 1
ATOM 6014 C CA . ARG A 1 794 ? 3.352 -13.679 -59.853 1.00 87.38 794 ARG A CA 1
ATOM 6015 C C . ARG A 1 794 ? 3.994 -14.887 -60.530 1.00 87.38 794 ARG A C 1
ATOM 6017 O O . ARG A 1 794 ? 3.821 -15.039 -61.732 1.00 87.38 794 ARG A O 1
ATOM 6024 N N . SER A 1 795 ? 4.738 -15.719 -59.799 1.00 83.56 795 SER A N 1
ATOM 6025 C CA . SER A 1 795 ? 5.537 -16.795 -60.401 1.00 83.56 795 SER A CA 1
ATOM 6026 C C . SER A 1 795 ? 4.932 -18.192 -60.286 1.00 83.56 795 SER A C 1
ATOM 6028 O O . SER A 1 795 ? 5.449 -19.106 -60.918 1.00 83.56 795 SER A O 1
ATOM 6030 N N . GLU A 1 796 ? 3.886 -18.403 -59.479 1.00 82.94 796 GLU A N 1
ATOM 6031 C CA . GLU A 1 796 ? 3.426 -19.763 -59.156 1.00 82.94 796 GLU A CA 1
ATOM 6032 C C . GLU A 1 796 ? 1.919 -19.999 -59.313 1.00 82.94 796 GLU A C 1
ATOM 6034 O O . GLU A 1 796 ? 1.391 -20.928 -58.704 1.00 82.94 796 GLU A O 1
ATOM 6039 N N . GLY A 1 797 ? 1.225 -19.218 -60.141 1.00 75.88 797 GLY A N 1
ATOM 6040 C CA . GLY A 1 797 ? -0.184 -19.474 -60.476 1.00 75.88 797 GLY A CA 1
ATOM 6041 C C . GLY A 1 797 ? -1.199 -18.682 -59.647 1.00 75.88 797 GLY A C 1
ATOM 6042 O O . GLY A 1 797 ? -2.283 -19.182 -59.354 1.00 75.88 797 GLY A O 1
ATOM 6043 N N . GLY A 1 798 ? -0.868 -17.444 -59.266 1.00 85.62 798 GLY A N 1
ATOM 6044 C CA . GLY A 1 798 ? -1.823 -16.499 -58.684 1.00 85.62 798 GLY A CA 1
ATOM 6045 C C . GLY A 1 798 ? -2.105 -16.710 -57.195 1.00 85.62 798 GLY A C 1
ATOM 6046 O O . GLY A 1 798 ? -1.298 -17.264 -56.453 1.00 85.62 798 GLY A O 1
ATOM 6047 N N . VAL A 1 799 ? -3.265 -16.239 -56.732 1.00 86.56 799 VAL A N 1
ATOM 6048 C CA . VAL A 1 799 ? -3.648 -16.260 -55.305 1.00 86.56 799 VAL A CA 1
ATOM 6049 C C . VAL A 1 799 ? -3.823 -17.687 -54.772 1.00 86.56 799 VAL A C 1
ATOM 6051 O O . VAL A 1 799 ? -3.486 -17.955 -53.621 1.00 86.56 799 VAL A O 1
ATOM 6054 N N . LEU A 1 800 ? -4.258 -18.633 -55.611 1.00 86.62 800 LEU A N 1
ATOM 6055 C CA . LEU A 1 800 ? -4.422 -20.044 -55.230 1.00 86.62 800 LEU A CA 1
ATOM 6056 C C . LEU A 1 800 ? -3.096 -20.705 -54.818 1.00 86.62 800 LEU A C 1
ATOM 6058 O O . LEU A 1 800 ? -3.084 -21.620 -53.996 1.00 86.62 800 LEU A O 1
ATOM 6062 N N . ALA A 1 801 ? -1.963 -20.194 -55.309 1.00 87.56 801 ALA A N 1
ATOM 6063 C CA . ALA A 1 801 ? -0.632 -20.648 -54.917 1.00 87.56 801 ALA A CA 1
ATOM 6064 C C . ALA A 1 801 ? -0.345 -20.461 -53.416 1.00 87.56 801 ALA A C 1
ATOM 6066 O O . ALA A 1 801 ? 0.441 -21.220 -52.846 1.00 87.56 801 ALA A O 1
ATOM 6067 N N . LEU A 1 802 ? -0.998 -19.486 -52.766 1.00 90.12 802 LEU A N 1
ATOM 6068 C CA . LEU A 1 802 ? -0.876 -19.227 -51.327 1.00 90.12 802 LEU A CA 1
ATOM 6069 C C . LEU A 1 802 ? -1.554 -20.301 -50.466 1.00 90.12 802 LEU A C 1
ATOM 6071 O O . LEU A 1 802 ? -1.284 -20.355 -49.272 1.00 90.12 802 LEU A O 1
ATOM 6075 N N . TYR A 1 803 ? -2.375 -21.171 -51.064 1.00 92.12 803 TYR A N 1
ATOM 6076 C CA . TYR A 1 803 ? -3.133 -22.227 -50.386 1.00 92.12 803 TYR A CA 1
ATOM 6077 C C . TYR A 1 803 ? -2.535 -23.632 -50.554 1.00 92.12 803 TYR A C 1
ATOM 6079 O O . TYR A 1 803 ? -3.147 -24.641 -50.192 1.00 92.12 803 TYR A O 1
ATOM 6087 N N . ARG A 1 804 ? -1.306 -23.737 -51.075 1.00 89.00 804 ARG A N 1
ATOM 6088 C CA . ARG A 1 804 ? -0.632 -25.031 -51.242 1.00 89.00 804 ARG A CA 1
ATOM 6089 C C . ARG A 1 804 ? -0.319 -25.681 -49.901 1.00 89.00 804 ARG A C 1
ATOM 6091 O O . ARG A 1 804 ? 0.437 -25.133 -49.108 1.00 89.00 804 ARG A O 1
ATOM 6098 N N . GLY A 1 805 ? -0.855 -26.885 -49.706 1.00 88.31 805 GLY A N 1
ATOM 6099 C CA . GLY A 1 805 ? -0.771 -27.631 -48.450 1.00 88.31 805 GLY A CA 1
ATOM 6100 C C . GLY A 1 805 ? -1.990 -27.435 -47.538 1.00 88.31 805 GLY A C 1
ATOM 6101 O O . GLY A 1 805 ? -1.974 -27.925 -46.408 1.00 88.31 805 GLY A O 1
ATOM 6102 N N . LEU A 1 806 ? -3.036 -26.723 -47.980 1.00 90.69 806 LEU A N 1
ATOM 6103 C CA . LEU A 1 806 ? -4.267 -26.564 -47.201 1.00 90.69 806 LEU A CA 1
ATOM 6104 C C . LEU A 1 806 ? -4.939 -27.917 -46.943 1.00 90.69 806 LEU A C 1
ATOM 6106 O O . LEU A 1 806 ? -5.278 -28.212 -45.805 1.00 90.69 806 LEU A O 1
ATOM 6110 N N . VAL A 1 807 ? -5.044 -28.768 -47.967 1.00 88.50 807 VAL A N 1
ATOM 6111 C CA . VAL A 1 807 ? -5.664 -30.104 -47.878 1.00 88.50 807 VAL A CA 1
ATOM 6112 C C . VAL A 1 807 ? -5.096 -30.952 -46.729 1.00 88.50 807 VAL A C 1
ATOM 6114 O O . VAL A 1 807 ? -5.875 -31.307 -45.846 1.00 88.50 807 VAL A O 1
ATOM 6117 N N . PRO A 1 808 ? -3.775 -31.224 -46.634 1.00 88.56 808 PRO A N 1
ATOM 6118 C CA . PRO A 1 808 ? -3.240 -31.982 -45.502 1.00 88.56 808 PRO A CA 1
ATOM 6119 C C . PRO A 1 808 ? -3.413 -31.256 -44.160 1.00 88.56 808 PRO A C 1
ATOM 6121 O O . PRO A 1 808 ? -3.472 -31.908 -43.126 1.00 88.56 808 PRO A O 1
ATOM 6124 N N . THR A 1 809 ? -3.557 -29.928 -44.162 1.00 87.31 809 THR A N 1
ATOM 6125 C CA . THR A 1 809 ? -3.814 -29.163 -42.934 1.00 87.31 809 THR A CA 1
ATOM 6126 C C . THR A 1 809 ? -5.251 -29.355 -42.457 1.00 87.31 809 THR A C 1
ATOM 6128 O O . THR A 1 809 ? -5.477 -29.604 -41.283 1.00 87.31 809 THR A O 1
ATOM 6131 N N . CYS A 1 810 ? -6.236 -29.300 -43.352 1.00 87.31 810 CYS A N 1
ATOM 6132 C CA . CYS A 1 810 ? -7.627 -29.596 -43.011 1.00 87.31 810 CYS A CA 1
ATOM 6133 C C . CYS A 1 810 ? -7.795 -31.054 -42.554 1.00 87.31 810 CYS A C 1
ATOM 6135 O O . CYS A 1 810 ? -8.500 -31.312 -41.581 1.00 87.31 810 CYS A O 1
ATOM 6137 N N . MET A 1 811 ? -7.092 -31.994 -43.198 1.00 86.38 811 MET A N 1
ATOM 6138 C CA . MET A 1 811 ? -7.095 -33.409 -42.809 1.00 86.38 811 MET A CA 1
ATOM 6139 C C . MET A 1 811 ? -6.525 -33.654 -41.406 1.00 86.38 811 MET A C 1
ATOM 6141 O O . MET A 1 811 ? -6.908 -34.635 -40.777 1.00 86.38 811 MET A O 1
ATOM 6145 N N . SER A 1 812 ? -5.640 -32.789 -40.896 1.00 85.38 812 SER A N 1
ATOM 6146 C CA . SER A 1 812 ? -5.043 -32.963 -39.567 1.00 85.38 812 SER A CA 1
ATOM 6147 C C . SER A 1 812 ? -5.910 -32.426 -38.428 1.00 85.38 812 SER A C 1
ATOM 6149 O O . SER A 1 812 ? -5.792 -32.916 -37.310 1.00 85.38 812 SER A O 1
ATOM 6151 N N . ILE A 1 813 ? -6.776 -31.436 -38.679 1.00 83.38 813 ILE A N 1
ATOM 6152 C CA . ILE A 1 813 ? -7.514 -30.717 -37.623 1.00 83.38 813 ILE A CA 1
ATOM 6153 C C . ILE A 1 813 ? -8.473 -31.645 -36.873 1.00 83.38 813 ILE A C 1
ATOM 6155 O O . ILE A 1 813 ? -8.413 -31.719 -35.647 1.00 83.38 813 ILE A O 1
ATOM 6159 N N . ALA A 1 814 ? -9.336 -32.375 -37.584 1.00 80.44 814 ALA A N 1
ATOM 6160 C CA . ALA A 1 814 ? -10.329 -33.234 -36.940 1.00 80.44 814 ALA A CA 1
ATOM 6161 C C . ALA A 1 814 ? -9.695 -34.399 -36.145 1.00 80.44 814 ALA A C 1
ATOM 6163 O O . ALA A 1 814 ? -10.075 -34.584 -34.983 1.00 80.44 814 ALA A O 1
ATOM 6164 N N . PRO A 1 815 ? -8.693 -35.136 -36.674 1.00 84.19 815 PRO A N 1
ATOM 6165 C CA . PRO A 1 815 ? -7.957 -36.127 -35.890 1.00 84.19 815 PRO A CA 1
ATOM 6166 C C . PRO A 1 815 ? -7.228 -35.521 -34.689 1.00 84.19 815 PRO A C 1
ATOM 6168 O O . PRO A 1 815 ? -7.281 -36.099 -33.608 1.00 84.19 815 PRO A O 1
ATOM 6171 N N . PHE A 1 816 ? -6.600 -34.349 -34.844 1.00 83.94 816 PHE A N 1
ATOM 6172 C CA . PHE A 1 816 ? -5.896 -33.680 -33.749 1.00 83.94 816 PHE A CA 1
ATOM 6173 C C . PHE A 1 816 ? -6.852 -33.350 -32.601 1.00 83.94 816 PHE A C 1
ATOM 6175 O O . PHE A 1 816 ? -6.605 -33.751 -31.468 1.00 83.94 816 PHE A O 1
ATOM 6182 N N . VAL A 1 817 ? -7.969 -32.675 -32.894 1.00 79.00 817 VAL A N 1
ATOM 6183 C CA . VAL A 1 817 ? -8.975 -32.298 -31.886 1.00 79.00 817 VAL A CA 1
ATOM 6184 C C . VAL A 1 817 ? -9.541 -33.539 -31.194 1.00 79.00 817 VAL A C 1
ATOM 6186 O O . VAL A 1 817 ? -9.643 -33.560 -29.969 1.00 79.00 817 VAL A O 1
ATOM 6189 N N . SER A 1 818 ? -9.846 -34.590 -31.960 1.00 79.56 818 SER A N 1
ATOM 6190 C CA . SER A 1 818 ? -10.421 -35.831 -31.429 1.00 79.56 818 SER A CA 1
ATOM 6191 C C . SER A 1 818 ? -9.448 -36.566 -30.504 1.00 79.56 818 SER A C 1
ATOM 6193 O O . SER A 1 818 ? -9.798 -36.896 -29.373 1.00 79.56 818 SER A O 1
ATOM 6195 N N . VAL A 1 819 ? -8.207 -36.788 -30.953 1.00 82.81 819 VAL A N 1
ATOM 6196 C CA . VAL A 1 819 ? -7.182 -37.490 -30.166 1.00 82.81 819 VAL A CA 1
ATOM 6197 C C . VAL A 1 819 ? -6.784 -36.674 -28.942 1.00 82.81 819 VAL A C 1
ATOM 6199 O O . VAL A 1 819 ? -6.650 -37.245 -27.861 1.00 82.81 819 VAL A O 1
ATOM 6202 N N . ASN A 1 820 ? -6.641 -35.354 -29.080 1.00 82.75 820 ASN A N 1
ATOM 6203 C CA . ASN A 1 820 ? -6.314 -34.469 -27.966 1.00 82.75 820 ASN A CA 1
ATOM 6204 C C . ASN A 1 820 ? -7.401 -34.527 -26.888 1.00 82.75 820 ASN A C 1
ATOM 6206 O O . ASN A 1 820 ? -7.099 -34.748 -25.720 1.00 82.75 820 ASN A O 1
ATOM 6210 N N . PHE A 1 821 ? -8.673 -34.417 -27.285 1.00 78.62 821 PHE A N 1
ATOM 6211 C CA . PHE A 1 821 ? -9.802 -34.464 -26.360 1.00 78.62 821 PHE A CA 1
ATOM 6212 C C . PHE A 1 821 ? -9.896 -35.803 -25.616 1.00 78.62 821 PHE A C 1
ATOM 6214 O O . PHE A 1 821 ? -9.977 -35.817 -24.388 1.00 78.62 821 PHE A O 1
ATOM 6221 N N . VAL A 1 822 ? -9.829 -36.928 -26.339 1.00 81.06 822 VAL A N 1
ATOM 6222 C CA . VAL A 1 822 ? -9.882 -38.273 -25.737 1.00 81.06 822 VAL A CA 1
ATOM 6223 C C . VAL A 1 822 ? -8.704 -38.493 -24.788 1.00 81.06 822 VAL A C 1
ATOM 6225 O O . VAL A 1 822 ? -8.890 -38.958 -23.666 1.00 81.06 822 VAL A O 1
ATOM 6228 N N . SER A 1 823 ? -7.496 -38.107 -25.205 1.00 79.50 823 SER A N 1
ATOM 6229 C CA . SER A 1 823 ? -6.287 -38.262 -24.388 1.00 79.50 823 SER A CA 1
ATOM 6230 C C . SER A 1 823 ? -6.328 -37.376 -23.147 1.00 79.50 823 SER A C 1
ATOM 6232 O O . SER A 1 823 ? -5.939 -37.810 -22.068 1.00 79.50 823 SER A O 1
ATOM 6234 N N . TYR A 1 824 ? -6.833 -36.147 -23.271 1.00 78.00 824 TYR A N 1
ATOM 6235 C CA . TYR A 1 824 ? -7.016 -35.238 -22.146 1.00 78.00 824 TYR A CA 1
ATOM 6236 C C . TYR A 1 824 ? -8.019 -35.793 -21.132 1.00 78.00 824 TYR A C 1
ATOM 6238 O O . TYR A 1 824 ? -7.742 -35.769 -19.935 1.00 78.00 824 TYR A O 1
ATOM 6246 N N . HIS A 1 825 ? -9.154 -36.328 -21.597 1.00 78.06 825 HIS A N 1
ATOM 6247 C CA . HIS A 1 825 ? -10.167 -36.923 -20.724 1.00 78.06 825 HIS A CA 1
ATOM 6248 C C . HIS A 1 825 ? -9.613 -38.138 -19.978 1.00 78.06 825 HIS A C 1
ATOM 6250 O O . HIS A 1 825 ? -9.697 -38.198 -18.756 1.00 78.06 825 HIS A O 1
ATOM 6256 N N . PHE A 1 826 ? -8.934 -39.033 -20.701 1.00 80.31 826 PHE A N 1
ATOM 6257 C CA . PHE A 1 826 ? -8.281 -40.203 -20.122 1.00 80.31 826 PHE A CA 1
ATOM 6258 C C . PHE A 1 826 ? -7.224 -39.824 -19.072 1.00 80.31 826 PHE A C 1
ATOM 6260 O O . PHE A 1 826 ? -7.172 -40.419 -17.998 1.00 80.31 826 PHE A O 1
ATOM 6267 N N . LEU A 1 827 ? -6.388 -38.816 -19.345 1.00 78.62 827 LEU A N 1
ATOM 6268 C CA . LEU A 1 827 ? -5.392 -38.329 -18.383 1.00 78.62 827 LEU A CA 1
ATOM 6269 C C . LEU A 1 827 ? -6.046 -37.671 -17.161 1.00 78.62 827 LEU A C 1
ATOM 6271 O O . LEU A 1 827 ? -5.573 -37.852 -16.043 1.00 78.62 827 LEU A O 1
ATOM 6275 N N . LYS A 1 828 ? -7.139 -36.931 -17.363 1.00 76.81 828 LYS A N 1
ATOM 6276 C CA . LYS A 1 828 ? -7.868 -36.232 -16.301 1.00 76.81 828 LYS A CA 1
ATOM 6277 C C . LYS A 1 828 ? -8.632 -37.187 -15.376 1.00 76.81 828 LYS A C 1
ATOM 6279 O O . LYS A 1 828 ? -8.690 -36.918 -14.182 1.00 76.81 828 LYS A O 1
ATOM 6284 N N . GLU A 1 829 ? -9.209 -38.271 -15.898 1.00 74.81 829 GLU A N 1
ATOM 6285 C CA . GLU A 1 829 ? -9.982 -39.254 -15.116 1.00 74.81 829 GLU A CA 1
ATOM 6286 C C . GLU A 1 829 ? -9.106 -40.185 -14.270 1.00 74.81 829 GLU A C 1
ATOM 6288 O O . GLU A 1 829 ? -9.511 -40.592 -13.185 1.00 74.81 829 GLU A O 1
ATOM 6293 N N . ASN A 1 830 ? -7.887 -40.488 -14.722 1.00 70.38 830 ASN A N 1
ATOM 6294 C CA . ASN A 1 830 ? -6.969 -41.395 -14.022 1.00 70.38 830 ASN A CA 1
ATOM 6295 C C . ASN A 1 830 ? -6.117 -40.711 -12.932 1.00 70.38 830 ASN A C 1
ATOM 6297 O O . ASN A 1 830 ? -5.227 -41.339 -12.356 1.00 70.38 830 ASN A O 1
ATOM 6301 N N . ILE A 1 831 ? -6.358 -39.427 -12.642 1.00 70.62 831 ILE A N 1
ATOM 6302 C CA . ILE A 1 831 ? -5.642 -38.662 -11.614 1.00 70.62 831 ILE A CA 1
ATOM 6303 C C . ILE A 1 831 ? -6.653 -38.176 -10.569 1.00 70.62 831 ILE A C 1
ATOM 6305 O O . ILE A 1 831 ? -7.530 -37.378 -10.880 1.00 70.62 831 ILE A O 1
ATOM 6309 N N . SER A 1 832 ? -6.519 -38.612 -9.311 1.00 52.28 832 SER A N 1
ATOM 6310 C CA . SER A 1 832 ? -7.368 -38.149 -8.204 1.00 52.28 832 SER A CA 1
ATOM 6311 C C . SER A 1 832 ? -7.180 -36.642 -7.967 1.00 52.28 832 SER A C 1
ATOM 6313 O O . SER A 1 832 ? -6.094 -36.188 -7.598 1.00 52.28 832 SER A O 1
ATOM 6315 N N . LEU A 1 833 ? -8.239 -35.854 -8.183 1.00 58.19 833 LEU A N 1
ATOM 6316 C CA . LEU A 1 833 ? -8.228 -34.382 -8.126 1.00 58.19 833 LEU A CA 1
ATOM 6317 C C . LEU A 1 833 ? -8.555 -33.804 -6.731 1.00 58.19 833 LEU A C 1
ATOM 6319 O O . LEU A 1 833 ? -8.960 -32.647 -6.634 1.00 58.19 833 LEU A O 1
ATOM 6323 N N . GLU A 1 834 ? -8.336 -34.557 -5.648 1.00 48.50 834 GLU A N 1
ATOM 6324 C CA . GLU A 1 834 ? -8.390 -34.051 -4.261 1.00 48.50 834 GLU A CA 1
ATOM 6325 C C . GLU A 1 834 ? -7.102 -33.287 -3.901 1.00 48.50 834 GLU A C 1
ATOM 6327 O O . GLU A 1 834 ? -6.325 -33.668 -3.027 1.00 48.50 834 GLU A O 1
ATOM 6332 N N . ARG A 1 835 ? -6.809 -32.216 -4.647 1.00 51.88 835 ARG A N 1
ATOM 6333 C CA . ARG A 1 835 ? -5.635 -31.354 -4.436 1.00 51.88 835 ARG A CA 1
ATOM 6334 C C . ARG A 1 835 ? -5.991 -29.881 -4.644 1.00 51.88 835 ARG A C 1
ATOM 6336 O O . ARG A 1 835 ? -6.963 -29.558 -5.321 1.00 51.88 835 ARG A O 1
ATOM 6343 N N . SER A 1 836 ? -5.169 -28.991 -4.083 1.00 56.62 836 SER A N 1
ATOM 6344 C CA . SER A 1 836 ? -5.347 -27.532 -4.135 1.00 56.62 836 SER A CA 1
ATOM 6345 C C . SER A 1 836 ? -5.572 -26.984 -5.562 1.00 56.62 836 SER A C 1
ATOM 6347 O O . SER A 1 836 ? -5.064 -27.566 -6.527 1.00 56.62 836 SER A O 1
ATOM 6349 N N . PRO A 1 837 ? -6.267 -25.839 -5.734 1.00 52.31 837 PRO A N 1
ATOM 6350 C CA . PRO A 1 837 ? -6.607 -25.278 -7.048 1.00 52.31 837 PRO A CA 1
ATOM 6351 C C . PRO A 1 837 ? -5.407 -25.093 -7.987 1.00 52.31 837 PRO A C 1
ATOM 6353 O O . PRO A 1 837 ? -5.514 -25.350 -9.180 1.00 52.31 837 PRO A O 1
ATOM 6356 N N . LEU A 1 838 ? -4.227 -24.748 -7.458 1.00 50.78 838 LEU A N 1
ATOM 6357 C CA . LEU A 1 838 ? -3.001 -24.621 -8.254 1.00 50.78 838 LEU A CA 1
ATOM 6358 C C . LEU A 1 838 ? -2.405 -25.981 -8.653 1.00 50.78 838 LEU A C 1
ATOM 6360 O O . LEU A 1 838 ? -1.831 -26.111 -9.730 1.00 50.78 838 LEU A O 1
ATOM 6364 N N . ALA A 1 839 ? -2.501 -27.008 -7.802 1.00 54.50 839 ALA A N 1
ATOM 6365 C CA . ALA A 1 839 ? -2.116 -28.367 -8.189 1.00 54.50 839 ALA A CA 1
ATOM 6366 C C . ALA A 1 839 ? -3.057 -28.897 -9.272 1.00 54.50 839 ALA A C 1
ATOM 6368 O O . ALA A 1 839 ? -2.583 -29.466 -10.247 1.00 54.50 839 ALA A O 1
ATOM 6369 N N . LYS A 1 840 ? -4.357 -28.616 -9.150 1.00 68.56 840 LYS A N 1
ATOM 6370 C CA . LYS A 1 840 ? -5.341 -28.873 -10.198 1.00 68.56 840 LYS A CA 1
ATOM 6371 C C . LYS A 1 840 ? -4.967 -28.146 -11.493 1.00 68.56 840 LYS A C 1
ATOM 6373 O O . LYS A 1 840 ? -4.866 -28.810 -12.511 1.00 68.56 840 LYS A O 1
ATOM 6378 N N . SER A 1 841 ? -4.650 -26.849 -11.471 1.00 67.50 841 SER A N 1
ATOM 6379 C CA . SER A 1 841 ? -4.246 -26.109 -12.679 1.00 67.50 841 SER A CA 1
ATOM 6380 C C . SER A 1 841 ? -2.947 -26.624 -13.306 1.00 67.50 841 SER A C 1
ATOM 6382 O O . SER A 1 841 ? -2.893 -26.783 -14.518 1.00 67.50 841 SER A O 1
ATOM 6384 N N . ILE A 1 842 ? -1.919 -26.952 -12.515 1.00 71.38 842 ILE A N 1
ATOM 6385 C CA . ILE A 1 842 ? -0.657 -27.517 -13.034 1.00 71.38 842 ILE A CA 1
ATOM 6386 C C . ILE A 1 842 ? -0.869 -28.931 -13.585 1.00 71.38 842 ILE A C 1
ATOM 6388 O O . ILE A 1 842 ? -0.317 -29.266 -14.627 1.00 71.38 842 ILE A O 1
ATOM 6392 N N . ILE A 1 843 ? -1.678 -29.758 -12.918 1.00 71.62 843 ILE A N 1
ATOM 6393 C CA . ILE A 1 843 ? -2.029 -31.099 -13.397 1.00 71.62 843 ILE A CA 1
ATOM 6394 C C . ILE A 1 843 ? -2.844 -30.992 -14.683 1.00 71.62 843 ILE A C 1
ATOM 6396 O O . ILE A 1 843 ? -2.539 -31.701 -15.631 1.00 71.62 843 ILE A O 1
ATOM 6400 N N . LEU A 1 844 ? -3.824 -30.090 -14.761 1.00 73.25 844 LEU A N 1
ATOM 6401 C CA . LEU A 1 844 ? -4.611 -29.858 -15.974 1.00 73.25 844 LEU A CA 1
ATOM 6402 C C . LEU A 1 844 ? -3.741 -29.307 -17.112 1.00 73.25 844 LEU A C 1
ATOM 6404 O O . LEU A 1 844 ? -3.911 -29.739 -18.249 1.00 73.25 844 LEU A O 1
ATOM 6408 N N . LEU A 1 845 ? -2.773 -28.435 -16.813 1.00 72.69 845 LEU A N 1
ATOM 6409 C CA . LEU A 1 845 ? -1.790 -27.929 -17.777 1.00 72.69 845 LEU A CA 1
ATOM 6410 C C . LEU A 1 845 ? -0.853 -29.047 -18.251 1.00 72.69 845 LEU A C 1
ATOM 6412 O O . LEU A 1 845 ? -0.605 -29.170 -19.446 1.00 72.69 845 LEU A O 1
ATOM 6416 N N . GLY A 1 846 ? -0.393 -29.912 -17.345 1.00 77.25 846 GLY A N 1
ATOM 6417 C CA . GLY A 1 846 ? 0.397 -31.100 -17.670 1.00 77.25 846 GLY A CA 1
ATOM 6418 C C . GLY A 1 846 ? -0.388 -32.123 -18.496 1.00 77.25 846 GLY A C 1
ATOM 6419 O O . GLY A 1 846 ? 0.124 -32.635 -19.488 1.00 77.25 846 GLY A O 1
ATOM 6420 N N . CYS A 1 847 ? -1.654 -32.369 -18.149 1.00 77.56 847 CYS A N 1
ATOM 6421 C CA . CYS A 1 847 ? -2.565 -33.209 -18.927 1.00 77.56 847 CYS A CA 1
ATOM 6422 C C . CYS A 1 847 ? -2.778 -32.621 -20.322 1.00 77.56 847 CYS A C 1
ATOM 6424 O O . CYS A 1 847 ? -2.730 -33.354 -21.305 1.00 77.56 847 CYS A O 1
ATOM 6426 N N . GLY A 1 848 ? -2.956 -31.301 -20.419 1.00 75.38 848 GLY A N 1
ATOM 6427 C CA . GLY A 1 848 ? -3.061 -30.568 -21.677 1.00 75.38 848 GLY A CA 1
ATOM 6428 C C . GLY A 1 848 ? -1.811 -30.695 -22.551 1.00 75.38 848 GLY A C 1
ATOM 6429 O O . GLY A 1 848 ? -1.899 -31.083 -23.712 1.00 75.38 848 GLY A O 1
ATOM 6430 N N . ALA A 1 849 ? -0.632 -30.476 -21.972 1.00 74.25 849 ALA A N 1
ATOM 6431 C CA . ALA A 1 849 ? 0.651 -30.625 -22.651 1.00 74.25 849 ALA A CA 1
ATOM 6432 C C . ALA A 1 849 ? 0.885 -32.052 -23.181 1.00 74.25 849 ALA A C 1
ATOM 6434 O O . ALA A 1 849 ? 1.281 -32.230 -24.335 1.00 74.25 849 ALA A O 1
ATOM 6435 N N . LEU A 1 850 ? 0.623 -33.072 -22.355 1.00 78.31 850 LEU A N 1
ATOM 6436 C CA . LEU A 1 850 ? 0.817 -34.481 -22.712 1.00 78.31 850 LEU A CA 1
ATOM 6437 C C . LEU A 1 850 ? -0.194 -34.957 -23.763 1.00 78.31 850 LEU A C 1
ATOM 6439 O O . LEU A 1 850 ? 0.195 -35.611 -24.732 1.00 78.31 850 LEU A O 1
ATOM 6443 N N . SER A 1 851 ? -1.473 -34.603 -23.604 1.00 79.31 851 SER A N 1
ATOM 6444 C CA . SER A 1 851 ? -2.520 -34.915 -24.590 1.00 79.31 851 SER A CA 1
ATOM 6445 C C . SER A 1 851 ? -2.258 -34.229 -25.929 1.00 79.31 851 SER A C 1
ATOM 6447 O O . SER A 1 851 ? -2.334 -34.881 -26.972 1.00 79.31 851 SER A O 1
ATOM 6449 N N . GLY A 1 852 ? -1.835 -32.964 -25.903 1.00 77.50 852 GLY A N 1
ATOM 6450 C CA . GLY A 1 852 ? -1.446 -32.217 -27.091 1.00 77.50 852 GLY A CA 1
ATOM 6451 C C . GLY A 1 852 ? -0.233 -32.826 -27.801 1.00 77.50 852 GLY A C 1
ATOM 6452 O O . GLY A 1 852 ? -0.258 -32.979 -29.020 1.00 77.50 852 GLY A O 1
ATOM 6453 N N . GLY A 1 853 ? 0.801 -33.238 -27.059 1.00 79.56 853 GLY A N 1
ATOM 6454 C CA . GLY A 1 853 ? 1.972 -33.922 -27.626 1.00 79.56 853 GLY A CA 1
ATOM 6455 C C . GLY A 1 853 ? 1.632 -35.286 -28.242 1.00 79.56 853 GLY A C 1
ATOM 6456 O O . GLY A 1 853 ? 2.141 -35.644 -29.310 1.00 79.56 853 GLY A O 1
ATOM 6457 N N . PHE A 1 854 ? 0.717 -36.035 -27.620 1.00 79.62 854 PHE A N 1
ATOM 6458 C CA . PHE A 1 854 ? 0.224 -37.301 -28.162 1.00 79.62 854 PHE A CA 1
ATOM 6459 C C . PHE A 1 854 ? -0.597 -37.094 -29.442 1.00 79.62 854 PHE A C 1
ATOM 6461 O O . PHE A 1 854 ? -0.329 -37.739 -30.457 1.00 79.62 854 PHE A O 1
ATOM 6468 N N . ALA A 1 855 ? -1.527 -36.136 -29.440 1.00 80.69 855 ALA A N 1
ATOM 6469 C CA . ALA A 1 855 ? -2.299 -35.765 -30.624 1.00 80.69 855 ALA A CA 1
ATOM 6470 C C . ALA A 1 855 ? -1.394 -35.300 -31.771 1.00 80.69 855 ALA A C 1
ATOM 6472 O O . ALA A 1 855 ? -1.536 -35.781 -32.896 1.00 80.69 855 ALA A O 1
ATOM 6473 N N . GLN A 1 856 ? -0.407 -34.451 -31.470 1.00 83.19 856 GLN A N 1
ATOM 6474 C CA . GLN A 1 856 ? 0.577 -33.980 -32.440 1.00 83.19 856 GLN A CA 1
ATOM 6475 C C . GLN A 1 856 ? 1.368 -35.139 -33.049 1.00 83.19 856 GLN A C 1
ATOM 6477 O O . GLN A 1 856 ? 1.609 -35.128 -34.250 1.00 83.19 856 GLN A O 1
ATOM 6482 N N . THR A 1 857 ? 1.725 -36.159 -32.263 1.00 83.31 857 THR A N 1
ATOM 6483 C CA . THR A 1 857 ? 2.428 -37.355 -32.756 1.00 83.31 857 THR A CA 1
ATOM 6484 C C . THR A 1 857 ? 1.576 -38.138 -33.753 1.00 83.31 857 THR A C 1
ATOM 6486 O O . THR A 1 857 ? 2.076 -38.553 -34.799 1.00 83.31 857 THR A O 1
ATOM 6489 N N . VAL A 1 858 ? 0.282 -38.308 -33.468 1.00 85.38 858 VAL A N 1
ATOM 6490 C CA . VAL A 1 858 ? -0.655 -38.993 -34.373 1.00 85.38 858 VAL A CA 1
ATOM 6491 C C . VAL A 1 858 ? -0.841 -38.205 -35.670 1.00 85.38 858 VAL A C 1
ATOM 6493 O O . VAL A 1 858 ? -0.867 -38.792 -36.751 1.00 85.38 858 VAL A O 1
ATOM 6496 N N . THR A 1 859 ? -0.918 -36.876 -35.593 1.00 87.56 859 THR A N 1
ATOM 6497 C CA . THR A 1 859 ? -1.133 -36.018 -36.768 1.00 87.56 859 THR A CA 1
ATOM 6498 C C . THR A 1 859 ? 0.145 -35.541 -37.452 1.00 87.56 859 THR A C 1
ATOM 6500 O O . THR A 1 859 ? 0.073 -34.880 -38.489 1.00 87.56 859 THR A O 1
ATOM 6503 N N . HIS A 1 860 ? 1.318 -35.896 -36.923 1.00 86.19 860 HIS A N 1
ATOM 6504 C CA . HIS A 1 860 ? 2.622 -35.473 -37.437 1.00 86.19 860 HIS A CA 1
ATOM 6505 C C . HIS A 1 860 ? 2.841 -35.784 -38.930 1.00 86.19 860 HIS A C 1
ATOM 6507 O O . HIS A 1 860 ? 3.375 -34.916 -39.625 1.00 86.19 860 HIS A O 1
ATOM 6513 N N . PRO A 1 861 ? 2.380 -36.931 -39.482 1.00 90.69 861 PRO A N 1
ATOM 6514 C CA . PRO A 1 861 ? 2.460 -37.195 -40.921 1.00 90.69 861 PRO A CA 1
ATOM 6515 C C . PRO A 1 861 ? 1.845 -36.095 -41.792 1.00 90.69 861 PRO A C 1
ATOM 6517 O O . PRO A 1 861 ? 2.417 -35.723 -42.819 1.00 90.69 861 PRO A O 1
ATOM 6520 N N . PHE A 1 862 ? 0.707 -35.536 -41.370 1.00 90.19 862 PHE A N 1
ATOM 6521 C CA . PHE A 1 862 ? 0.034 -34.458 -42.092 1.00 90.19 862 PHE A CA 1
ATOM 6522 C C . PHE A 1 862 ? 0.787 -33.128 -41.985 1.00 90.19 862 PHE A C 1
ATOM 6524 O O . PHE A 1 862 ? 0.797 -32.354 -42.944 1.00 90.19 862 PHE A O 1
ATOM 6531 N N . ASP A 1 863 ? 1.467 -32.878 -40.863 1.00 87.12 863 ASP A N 1
ATOM 6532 C CA . ASP A 1 863 ? 2.293 -31.681 -40.677 1.00 87.12 863 ASP A CA 1
ATOM 6533 C C . ASP A 1 863 ? 3.533 -31.707 -41.590 1.00 87.12 863 ASP A C 1
ATOM 6535 O O . ASP A 1 863 ? 3.803 -30.742 -42.310 1.00 87.12 863 ASP A O 1
ATOM 6539 N N . VAL A 1 864 ? 4.229 -32.850 -41.679 1.00 88.12 864 VAL A N 1
ATOM 6540 C CA . VAL A 1 864 ? 5.346 -33.024 -42.629 1.00 88.12 864 VAL A CA 1
ATOM 6541 C C . VAL A 1 864 ? 4.870 -32.823 -44.069 1.00 88.12 864 VAL A C 1
ATOM 6543 O O . VAL A 1 864 ? 5.499 -32.093 -44.841 1.00 88.12 864 VAL A O 1
ATOM 6546 N N . LEU A 1 865 ? 3.738 -33.433 -44.425 1.00 90.00 865 LEU A N 1
ATOM 6547 C CA . LEU A 1 865 ? 3.149 -33.338 -45.758 1.00 90.00 865 LEU A CA 1
ATOM 6548 C C . LEU A 1 865 ? 2.802 -31.888 -46.121 1.00 90.00 865 LEU A C 1
ATOM 6550 O O . LEU A 1 865 ? 3.175 -31.407 -47.193 1.00 90.00 865 LEU A O 1
ATOM 6554 N N . ARG A 1 866 ? 2.167 -31.159 -45.196 1.00 90.75 866 ARG A N 1
ATOM 6555 C CA . ARG A 1 866 ? 1.880 -29.727 -45.327 1.00 90.75 866 ARG A CA 1
ATOM 6556 C C . ARG A 1 866 ? 3.152 -28.928 -45.593 1.00 90.75 866 ARG A C 1
ATOM 6558 O O . ARG A 1 866 ? 3.199 -28.196 -46.583 1.00 90.75 866 ARG A O 1
ATOM 6565 N N . LYS A 1 867 ? 4.178 -29.044 -44.741 1.00 90.81 867 LYS A N 1
ATOM 6566 C CA . LYS A 1 867 ? 5.398 -28.226 -44.867 1.00 90.81 867 LYS A CA 1
ATOM 6567 C C . LYS A 1 867 ? 6.139 -28.489 -46.173 1.00 90.81 867 LYS A C 1
ATOM 6569 O O . LYS A 1 867 ? 6.587 -27.543 -46.817 1.00 90.81 867 LYS A O 1
ATOM 6574 N N . ARG A 1 868 ? 6.190 -29.743 -46.623 1.00 89.38 868 ARG A N 1
ATOM 6575 C CA . ARG A 1 868 ? 6.788 -30.120 -47.910 1.00 89.38 868 ARG A CA 1
ATOM 6576 C C . ARG A 1 868 ? 6.011 -29.572 -49.108 1.00 89.38 868 ARG A C 1
ATOM 6578 O O . ARG A 1 868 ? 6.615 -29.026 -50.030 1.00 89.38 868 ARG A O 1
ATOM 6585 N N . MET A 1 869 ? 4.679 -29.625 -49.078 1.00 89.81 869 MET A N 1
ATOM 6586 C CA . MET A 1 869 ? 3.846 -29.016 -50.122 1.00 89.81 869 MET A CA 1
ATOM 6587 C C . MET A 1 869 ? 3.994 -27.486 -50.179 1.00 89.81 869 MET A C 1
ATOM 6589 O O . MET A 1 869 ? 3.991 -26.912 -51.268 1.00 89.81 869 MET A O 1
ATOM 6593 N N . GLN A 1 870 ? 4.175 -26.817 -49.035 1.00 91.38 870 GLN A N 1
ATOM 6594 C CA . GLN A 1 870 ? 4.345 -25.360 -48.977 1.00 91.38 870 GLN A CA 1
ATOM 6595 C C . GLN A 1 870 ? 5.628 -24.876 -49.668 1.00 91.38 870 GLN A C 1
ATOM 6597 O O . GLN A 1 870 ? 5.626 -23.795 -50.264 1.00 91.38 870 GLN A O 1
ATOM 6602 N N . VAL A 1 871 ? 6.706 -25.665 -49.635 1.00 89.06 871 VAL A N 1
ATOM 6603 C CA . VAL A 1 871 ? 8.033 -25.282 -50.161 1.00 89.06 871 VAL A CA 1
ATOM 6604 C C . VAL A 1 871 ? 8.377 -25.884 -51.522 1.00 89.06 871 VAL A C 1
ATOM 6606 O O . VAL A 1 871 ? 9.376 -25.501 -52.113 1.00 89.06 871 VAL A O 1
ATOM 6609 N N . THR A 1 872 ? 7.557 -26.786 -52.058 1.00 85.50 872 THR A N 1
ATOM 6610 C CA . THR A 1 872 ? 7.876 -27.600 -53.248 1.00 85.50 872 THR A CA 1
ATOM 6611 C C . THR A 1 872 ? 8.224 -26.820 -54.534 1.00 85.50 872 THR A C 1
ATOM 6613 O O . THR A 1 872 ? 8.856 -27.367 -55.429 1.00 85.50 872 THR A O 1
ATOM 6616 N N . HIS A 1 873 ? 7.855 -25.538 -54.634 1.00 82.69 873 HIS A N 1
ATOM 6617 C CA . HIS A 1 873 ? 8.189 -24.659 -55.770 1.00 82.69 873 HIS A CA 1
ATOM 6618 C C . HIS A 1 873 ? 9.345 -23.684 -55.474 1.00 82.69 873 HIS A C 1
ATOM 6620 O O . HIS A 1 873 ? 9.669 -22.832 -56.301 1.00 82.69 873 HIS A O 1
ATOM 6626 N N . MET A 1 874 ? 9.979 -23.785 -54.303 1.00 81.38 874 MET A N 1
ATOM 6627 C CA . MET A 1 874 ? 11.149 -22.978 -53.974 1.00 81.38 874 MET A CA 1
ATOM 6628 C C . MET A 1 874 ? 12.393 -23.483 -54.726 1.00 81.38 874 MET A C 1
ATOM 6630 O O . MET A 1 874 ? 12.603 -24.695 -54.821 1.00 81.38 874 MET A O 1
ATOM 6634 N N . PRO A 1 875 ? 13.258 -22.577 -55.221 1.00 72.06 875 PRO A N 1
ATOM 6635 C CA . PRO A 1 875 ? 14.554 -22.960 -55.779 1.00 72.06 875 PRO A CA 1
ATOM 6636 C C . PRO A 1 875 ? 15.371 -23.744 -54.746 1.00 72.06 875 PRO A C 1
ATOM 6638 O O . PRO A 1 875 ? 15.390 -23.355 -53.582 1.00 72.06 875 PRO A O 1
ATOM 6641 N N . GLY A 1 876 ? 16.043 -24.823 -55.157 1.00 70.25 876 GLY A N 1
ATOM 6642 C CA . GLY A 1 876 ? 16.877 -25.653 -54.273 1.00 70.25 876 GLY A CA 1
ATOM 6643 C C . GLY A 1 876 ? 16.141 -26.768 -53.518 1.00 70.25 876 GLY A C 1
ATOM 6644 O O . GLY A 1 876 ? 16.784 -27.522 -52.793 1.00 70.25 876 GLY A O 1
ATOM 6645 N N . ILE A 1 877 ? 14.824 -26.918 -53.701 1.00 80.88 877 ILE A N 1
ATOM 6646 C CA . ILE A 1 877 ? 14.068 -28.072 -53.195 1.00 80.88 877 ILE A CA 1
ATOM 6647 C C . ILE A 1 877 ? 14.075 -29.199 -54.245 1.00 80.88 877 ILE A C 1
ATOM 6649 O O . ILE A 1 877 ? 13.683 -28.961 -55.388 1.00 80.88 877 ILE A O 1
ATOM 6653 N N . PRO A 1 878 ? 14.497 -30.430 -53.893 1.00 75.38 878 PRO A N 1
ATOM 6654 C CA . PRO A 1 878 ? 14.720 -31.510 -54.862 1.00 75.38 878 PRO A CA 1
ATOM 6655 C C . PRO A 1 878 ? 13.446 -32.272 -55.272 1.00 75.38 878 PRO A C 1
ATOM 6657 O O . PRO A 1 878 ? 13.538 -33.260 -55.995 1.00 75.38 878 PRO A O 1
ATOM 6660 N N . TYR A 1 879 ? 12.263 -31.853 -54.814 1.00 82.81 879 TYR A N 1
ATOM 6661 C CA . TYR A 1 879 ? 10.989 -32.527 -55.081 1.00 82.81 879 TYR A CA 1
ATOM 6662 C C . TYR A 1 879 ? 9.899 -31.555 -55.535 1.00 82.81 879 TYR A C 1
ATOM 6664 O O . TYR A 1 879 ? 9.792 -30.426 -55.047 1.00 82.81 879 TYR A O 1
ATOM 6672 N N . LYS A 1 880 ? 9.041 -32.034 -56.440 1.00 83.88 880 LYS A N 1
ATOM 6673 C CA . LYS A 1 880 ? 7.839 -31.341 -56.912 1.00 83.88 880 LYS A CA 1
ATOM 6674 C C . LYS A 1 880 ? 6.623 -32.232 -56.712 1.00 83.88 880 LYS A C 1
ATOM 6676 O O . LYS A 1 880 ? 6.631 -33.362 -57.183 1.00 83.88 880 LYS A O 1
ATOM 6681 N N . TYR A 1 881 ? 5.600 -31.713 -56.039 1.00 86.00 881 TYR A N 1
ATOM 6682 C CA . TYR A 1 881 ? 4.338 -32.421 -55.825 1.00 86.00 881 TYR A CA 1
ATOM 6683 C C . TYR A 1 881 ? 3.185 -31.726 -56.539 1.00 86.00 881 TYR A C 1
ATOM 6685 O O . TYR A 1 881 ? 3.036 -30.504 -56.449 1.00 86.00 881 TYR A O 1
ATOM 6693 N N . THR A 1 882 ? 2.346 -32.516 -57.202 1.00 82.62 882 THR A N 1
ATOM 6694 C CA . THR A 1 882 ? 1.149 -32.041 -57.913 1.00 82.62 882 THR A CA 1
ATOM 6695 C C . THR A 1 882 ? -0.096 -32.061 -57.027 1.00 82.62 882 THR A C 1
ATOM 6697 O O . THR A 1 882 ? -0.928 -31.159 -57.099 1.00 82.62 882 THR A O 1
ATOM 6700 N N . SER A 1 883 ? -0.205 -33.051 -56.139 1.00 86.56 883 SER A N 1
ATOM 6701 C CA . SER A 1 883 ? -1.318 -33.223 -55.203 1.00 86.56 883 SER A CA 1
ATOM 6702 C C . SER A 1 883 ? -0.850 -33.832 -53.878 1.00 86.56 883 SER A C 1
ATOM 6704 O O . SER A 1 883 ? 0.283 -34.293 -53.744 1.00 86.56 883 SER A O 1
ATOM 6706 N N . THR A 1 884 ? -1.727 -33.845 -52.874 1.00 87.12 884 THR A N 1
ATOM 6707 C CA . THR A 1 884 ? -1.447 -34.465 -51.569 1.00 87.12 884 THR A CA 1
ATOM 6708 C C . THR A 1 884 ? -1.227 -35.977 -51.685 1.00 87.12 884 THR A C 1
ATOM 6710 O O . THR A 1 884 ? -0.332 -36.508 -51.036 1.00 87.12 884 THR A O 1
ATOM 6713 N N . LEU A 1 885 ? -1.984 -36.662 -52.550 1.00 87.06 885 LEU A N 1
ATOM 6714 C CA . LEU A 1 885 ? -1.827 -38.101 -52.798 1.00 87.06 885 LEU A CA 1
ATOM 6715 C C . LEU A 1 885 ? -0.523 -38.413 -53.543 1.00 87.06 885 LEU A C 1
ATOM 6717 O O . LEU A 1 885 ? 0.177 -39.361 -53.193 1.00 87.06 885 LEU A O 1
ATOM 6721 N N . ASP A 1 886 ? -0.165 -37.572 -54.515 1.00 88.88 886 ASP A N 1
ATOM 6722 C CA . ASP A 1 886 ? 1.114 -37.644 -55.229 1.00 88.88 886 ASP A CA 1
ATOM 6723 C C . ASP A 1 886 ? 2.305 -37.453 -54.273 1.00 88.88 886 ASP A C 1
ATOM 6725 O O . ASP A 1 886 ? 3.270 -38.219 -54.299 1.00 88.88 886 ASP A O 1
ATOM 6729 N N . ALA A 1 887 ? 2.197 -36.501 -53.341 1.00 86.81 887 ALA A N 1
ATOM 6730 C CA . ALA A 1 887 ? 3.195 -36.294 -52.299 1.00 86.81 887 ALA A CA 1
ATOM 6731 C C . ALA A 1 887 ? 3.335 -37.502 -51.358 1.00 86.81 887 ALA A C 1
ATOM 6733 O O . ALA A 1 887 ? 4.458 -37.923 -51.085 1.00 86.81 887 ALA A O 1
ATOM 6734 N N . ILE A 1 888 ? 2.225 -38.105 -50.911 1.00 88.81 888 ILE A N 1
ATOM 6735 C CA . ILE A 1 888 ? 2.250 -39.319 -50.074 1.00 88.81 888 ILE A CA 1
ATOM 6736 C C . ILE A 1 888 ? 2.938 -40.474 -50.812 1.00 88.81 888 ILE A C 1
ATOM 6738 O O . ILE A 1 888 ? 3.852 -41.092 -50.265 1.00 88.81 888 ILE A O 1
ATOM 6742 N N . SER A 1 889 ? 2.534 -40.738 -52.057 1.00 87.44 889 SER A N 1
ATOM 6743 C CA . SER A 1 889 ? 3.096 -41.812 -52.885 1.00 87.44 889 SER A CA 1
ATOM 6744 C C . SER A 1 889 ? 4.597 -41.620 -53.121 1.00 87.44 889 SER A C 1
ATOM 6746 O O . SER A 1 889 ? 5.400 -42.525 -52.884 1.00 87.44 889 SER A O 1
ATOM 6748 N N . THR A 1 890 ? 5.000 -40.405 -53.496 1.00 85.19 890 THR A N 1
ATOM 6749 C CA . THR A 1 890 ? 6.400 -40.054 -53.759 1.00 85.19 890 THR A CA 1
ATOM 6750 C C . THR A 1 890 ? 7.262 -40.170 -52.498 1.00 85.19 890 THR A C 1
ATOM 6752 O O . THR A 1 890 ? 8.352 -40.741 -52.545 1.00 85.19 890 THR A O 1
ATOM 6755 N N . MET A 1 891 ? 6.771 -39.701 -51.347 1.00 86.44 891 MET A N 1
ATOM 6756 C CA . MET A 1 891 ? 7.477 -39.809 -50.064 1.00 86.44 891 MET A CA 1
ATOM 6757 C C . MET A 1 891 ? 7.649 -41.258 -49.601 1.00 86.44 891 MET A C 1
ATOM 6759 O O . MET A 1 891 ? 8.727 -41.623 -49.127 1.00 86.44 891 MET A O 1
ATOM 6763 N N . LEU A 1 892 ? 6.618 -42.093 -49.769 1.00 85.38 892 LEU A N 1
ATOM 6764 C CA . LEU A 1 892 ? 6.687 -43.519 -49.447 1.00 85.38 892 LEU A CA 1
ATOM 6765 C C . LEU A 1 892 ? 7.674 -44.251 -50.358 1.00 85.38 892 LEU A C 1
ATOM 6767 O O . LEU A 1 892 ? 8.458 -45.061 -49.870 1.00 85.38 892 LEU A O 1
ATOM 6771 N N . ARG A 1 893 ? 7.662 -43.945 -51.661 1.00 83.31 893 ARG A N 1
ATOM 6772 C CA . ARG A 1 893 ? 8.506 -44.611 -52.660 1.00 83.31 893 ARG A CA 1
ATOM 6773 C C . ARG A 1 893 ? 9.984 -44.227 -52.555 1.00 83.31 893 ARG A C 1
ATOM 6775 O O . ARG A 1 893 ? 10.831 -45.091 -52.752 1.00 83.31 893 ARG A O 1
ATOM 6782 N N . ILE A 1 894 ? 10.294 -42.956 -52.286 1.00 81.31 894 ILE A N 1
ATOM 6783 C CA . ILE A 1 894 ? 11.675 -42.439 -52.314 1.00 81.31 894 ILE A CA 1
ATOM 6784 C C . ILE A 1 894 ? 12.352 -42.523 -50.940 1.00 81.31 894 ILE A C 1
ATOM 6786 O O . ILE A 1 894 ? 13.505 -42.930 -50.852 1.00 81.31 894 ILE A O 1
ATOM 6790 N N . GLU A 1 895 ? 11.659 -42.143 -49.863 1.00 78.75 895 GLU A N 1
ATOM 6791 C CA . GLU A 1 895 ? 12.265 -41.985 -48.528 1.00 78.75 895 GLU A CA 1
ATOM 6792 C C . GLU A 1 895 ? 11.763 -43.013 -47.498 1.00 78.75 895 GLU A C 1
ATOM 6794 O O . GLU A 1 895 ? 12.270 -43.080 -46.374 1.00 78.75 895 GLU A O 1
ATOM 6799 N N . GLY A 1 896 ? 10.749 -43.804 -47.859 1.00 83.00 896 GLY A N 1
ATOM 6800 C CA . GLY A 1 896 ? 10.103 -44.769 -46.976 1.00 83.00 896 GLY A CA 1
ATOM 6801 C C . GLY A 1 896 ? 9.181 -44.137 -45.919 1.00 83.00 896 GLY A C 1
ATOM 6802 O O . GLY A 1 896 ? 9.074 -42.913 -45.801 1.00 83.00 896 GLY A O 1
ATOM 6803 N N . PRO A 1 897 ? 8.519 -44.963 -45.086 1.00 81.88 897 PRO A N 1
ATOM 6804 C CA . PRO A 1 897 ? 7.513 -44.516 -44.112 1.00 81.88 897 PRO A CA 1
ATOM 6805 C C . PRO A 1 897 ? 8.081 -43.652 -42.974 1.00 81.88 897 PRO A C 1
ATOM 6807 O O . PRO A 1 897 ? 7.359 -42.861 -42.372 1.00 81.88 897 PRO A O 1
ATOM 6810 N N . LYS A 1 898 ? 9.389 -43.732 -42.694 1.00 80.88 898 LYS A N 1
ATOM 6811 C CA . LYS A 1 898 ? 10.042 -42.890 -41.672 1.00 80.88 898 LYS A CA 1
ATOM 6812 C C . LYS A 1 898 ? 10.082 -41.408 -42.059 1.00 80.88 898 LYS A C 1
ATOM 6814 O O . LYS A 1 898 ? 10.259 -40.557 -41.188 1.00 80.88 898 LYS A O 1
ATOM 6819 N N . SER A 1 899 ? 9.898 -41.081 -43.339 1.00 80.50 899 SER A N 1
ATOM 6820 C CA . SER A 1 899 ? 9.922 -39.699 -43.825 1.00 80.50 899 SER A CA 1
ATOM 6821 C C . SER A 1 899 ? 8.767 -38.849 -43.274 1.00 80.50 899 SER A C 1
ATOM 6823 O O . SER A 1 899 ? 8.963 -37.661 -43.029 1.00 80.50 899 SER A O 1
ATOM 6825 N N . PHE A 1 900 ? 7.622 -39.465 -42.952 1.00 84.38 900 PHE A N 1
ATOM 6826 C CA . PHE A 1 900 ? 6.454 -38.823 -42.332 1.00 84.38 900 PHE A CA 1
ATOM 6827 C C . PHE A 1 900 ? 6.649 -38.404 -40.871 1.00 84.38 900 PHE A C 1
ATOM 6829 O O . PHE A 1 900 ? 5.834 -37.646 -40.364 1.00 84.38 900 PHE A O 1
ATOM 6836 N N . TYR A 1 901 ? 7.719 -38.846 -40.199 1.00 83.38 901 TYR A N 1
ATOM 6837 C CA . TYR A 1 901 ? 8.021 -38.503 -38.798 1.00 83.38 901 TYR A CA 1
ATOM 6838 C C . TYR A 1 901 ? 9.279 -37.636 -38.638 1.00 83.38 901 TYR A C 1
ATOM 6840 O O . TYR A 1 901 ? 9.830 -37.485 -37.543 1.00 83.38 901 TYR A O 1
ATOM 6848 N N . LYS A 1 902 ? 9.744 -37.019 -39.729 1.00 79.31 902 LYS A N 1
ATOM 6849 C CA . LYS A 1 902 ? 10.866 -36.074 -39.695 1.00 79.31 902 LYS A CA 1
ATOM 6850 C C . LYS A 1 902 ? 10.542 -34.864 -38.819 1.00 79.31 902 LYS A C 1
ATOM 6852 O O . LYS A 1 902 ? 9.457 -34.297 -38.903 1.00 79.31 902 LYS A O 1
ATOM 6857 N N . GLY A 1 903 ? 11.485 -34.486 -37.957 1.00 71.19 903 GLY A N 1
ATOM 6858 C CA . GLY A 1 903 ? 11.297 -33.401 -36.989 1.00 71.19 903 GLY A CA 1
ATOM 6859 C C . GLY A 1 903 ? 10.441 -33.762 -35.766 1.00 71.19 903 GLY A C 1
ATOM 6860 O O . GLY A 1 903 ? 10.187 -32.888 -34.951 1.00 71.19 903 GLY A O 1
ATOM 6861 N N . ASN A 1 904 ? 10.022 -35.022 -35.577 1.00 70.94 904 ASN A N 1
ATOM 6862 C CA . ASN A 1 904 ? 9.220 -35.397 -34.402 1.00 70.94 904 ASN A CA 1
ATOM 6863 C C . ASN A 1 904 ? 10.033 -35.373 -33.085 1.00 70.94 904 ASN A C 1
ATOM 6865 O O . ASN A 1 904 ? 9.495 -35.168 -32.008 1.00 70.94 904 ASN A O 1
ATOM 6869 N N . ARG A 1 905 ? 11.366 -35.515 -33.145 1.00 59.25 905 ARG A N 1
ATOM 6870 C CA . ARG A 1 905 ? 12.230 -35.481 -31.947 1.00 59.25 905 ARG A CA 1
ATOM 6871 C C . ARG A 1 905 ? 12.269 -34.107 -31.259 1.00 59.25 905 ARG A C 1
ATOM 6873 O O . ARG A 1 905 ? 12.375 -34.048 -30.042 1.00 59.25 905 ARG A O 1
ATOM 6880 N N . SER A 1 906 ? 12.103 -33.012 -32.008 1.00 52.25 906 SER A N 1
ATOM 6881 C CA . SER A 1 906 ? 11.970 -31.666 -31.424 1.00 52.25 906 SER A CA 1
ATOM 6882 C C . SER A 1 906 ? 10.651 -31.434 -30.687 1.00 52.25 906 SER A C 1
ATOM 6884 O O . SER A 1 906 ? 10.569 -30.460 -29.953 1.00 52.25 906 SER A O 1
ATOM 6886 N N . VAL A 1 907 ? 9.660 -32.318 -30.851 1.00 50.50 907 VAL A N 1
ATOM 6887 C CA . VAL A 1 907 ? 8.387 -32.282 -30.109 1.00 50.50 907 VAL A CA 1
ATOM 6888 C C . VAL A 1 907 ? 8.570 -32.765 -28.662 1.00 50.50 907 VAL A C 1
ATOM 6890 O O . VAL A 1 907 ? 7.851 -32.329 -27.773 1.00 50.50 907 VAL A O 1
ATOM 6893 N N . TYR A 1 908 ? 9.553 -33.642 -28.417 1.00 48.81 908 TYR A N 1
ATOM 6894 C CA . TYR A 1 908 ? 9.851 -34.203 -27.091 1.00 48.81 908 TYR A CA 1
ATOM 6895 C C . TYR A 1 908 ? 11.014 -33.498 -26.378 1.00 48.81 908 TYR A C 1
ATOM 6897 O O . TYR A 1 908 ? 11.003 -33.392 -25.156 1.00 48.81 908 TYR A O 1
ATOM 6905 N N . ASP A 1 909 ? 12.007 -33.010 -27.132 1.00 42.78 909 ASP A N 1
ATOM 6906 C CA . ASP A 1 909 ? 13.187 -32.312 -26.591 1.00 42.78 909 ASP A CA 1
ATOM 6907 C C . ASP A 1 909 ? 12.984 -30.780 -26.484 1.00 42.78 909 ASP A C 1
ATOM 6909 O O . ASP A 1 909 ? 13.837 -30.071 -25.948 1.00 42.78 909 ASP A O 1
ATOM 6913 N N . GLY A 1 910 ? 11.876 -30.249 -27.012 1.00 42.22 910 GLY A N 1
ATOM 6914 C CA . GLY A 1 910 ? 11.541 -28.827 -27.023 1.00 42.22 910 GLY A CA 1
ATOM 6915 C C . GLY A 1 910 ? 10.063 -28.599 -26.716 1.00 42.22 910 GLY A C 1
ATOM 6916 O O . GLY A 1 910 ? 9.221 -29.418 -27.065 1.00 42.22 910 GLY A O 1
ATOM 6917 N N . ILE A 1 911 ? 9.759 -27.481 -26.055 1.00 45.84 911 ILE A N 1
ATOM 6918 C CA . ILE A 1 911 ? 8.394 -27.015 -25.774 1.00 45.84 911 ILE A CA 1
ATOM 6919 C C . ILE A 1 911 ? 7.699 -26.769 -27.127 1.00 45.84 911 ILE A C 1
ATOM 6921 O O . ILE A 1 911 ? 7.891 -25.714 -27.724 1.00 45.84 911 ILE A O 1
ATOM 6925 N N . ASP A 1 912 ? 6.975 -27.753 -27.667 1.00 44.41 912 ASP A N 1
ATOM 6926 C CA . ASP A 1 912 ? 6.238 -27.604 -28.931 1.00 44.41 912 ASP A CA 1
ATOM 6927 C C . ASP A 1 912 ? 4.946 -26.793 -28.726 1.00 44.41 912 ASP A C 1
ATOM 6929 O O . ASP A 1 912 ? 4.435 -26.630 -27.615 1.00 44.41 912 ASP A O 1
ATOM 6933 N N . GLU A 1 913 ? 4.399 -26.316 -29.841 1.00 44.41 913 GLU A N 1
ATOM 6934 C CA . GLU A 1 913 ? 3.172 -25.528 -30.003 1.00 44.41 913 GLU A CA 1
ATOM 6935 C C . GLU A 1 913 ? 1.964 -26.068 -29.200 1.00 44.41 913 GLU A C 1
ATOM 6937 O O . GLU A 1 913 ? 1.103 -25.297 -28.767 1.00 44.41 913 GLU A O 1
ATOM 6942 N N . SER A 1 914 ? 1.930 -27.376 -28.920 1.00 42.75 914 SER A N 1
ATOM 6943 C CA . SER A 1 914 ? 0.884 -28.048 -28.144 1.00 42.75 914 SER A CA 1
ATOM 6944 C C . SER A 1 914 ? 0.966 -27.844 -26.625 1.00 42.75 914 SER A C 1
ATOM 6946 O O . SER A 1 914 ? -0.063 -27.958 -25.971 1.00 42.75 914 SER A O 1
ATOM 6948 N N . MET A 1 915 ? 2.130 -27.510 -26.047 1.00 40.69 915 MET A N 1
ATOM 6949 C CA . MET A 1 915 ? 2.226 -27.169 -24.614 1.00 40.69 915 MET A CA 1
ATOM 6950 C C . MET A 1 915 ? 1.654 -25.777 -24.313 1.00 40.69 915 MET A C 1
ATOM 6952 O O . MET A 1 915 ? 1.155 -25.548 -23.213 1.00 40.69 915 MET A O 1
ATOM 6956 N N . VAL A 1 916 ? 1.703 -24.858 -25.287 1.00 38.88 916 VAL A N 1
ATOM 6957 C CA . VAL A 1 916 ? 1.313 -23.446 -25.107 1.00 38.88 916 VAL A CA 1
ATOM 6958 C C . VAL A 1 916 ? -0.120 -23.153 -25.579 1.00 38.88 916 VAL A C 1
ATOM 6960 O O . VAL A 1 916 ? -0.750 -22.194 -25.140 1.00 38.88 916 VAL A O 1
ATOM 6963 N N . LEU A 1 917 ? -0.706 -23.991 -26.437 1.00 35.47 917 LEU A N 1
ATOM 6964 C CA . LEU A 1 917 ? -2.120 -23.840 -26.808 1.00 35.47 917 LEU A CA 1
ATOM 6965 C C . LEU A 1 917 ? -3.082 -24.241 -25.678 1.00 35.47 917 LEU A C 1
ATOM 6967 O O . LEU A 1 917 ? -4.167 -23.676 -25.584 1.00 35.47 917 LEU A O 1
ATOM 6971 N N . THR A 1 918 ? -2.670 -25.117 -24.757 1.00 36.28 918 THR A N 1
ATOM 6972 C CA . THR A 1 918 ? -3.440 -25.435 -23.538 1.00 36.28 918 THR A CA 1
ATOM 6973 C C . THR A 1 918 ? -3.341 -24.387 -22.429 1.00 36.28 918 THR A C 1
ATOM 6975 O O . THR A 1 918 ? -4.020 -24.526 -21.419 1.00 36.28 918 THR A O 1
ATOM 6978 N N . THR A 1 919 ? -2.553 -23.321 -22.611 1.00 32.62 919 THR A N 1
ATOM 6979 C CA . THR A 1 919 ? -2.520 -22.165 -21.694 1.00 32.62 919 THR A CA 1
ATOM 6980 C C . THR A 1 919 ? -3.397 -20.996 -22.155 1.00 32.62 919 THR A C 1
ATOM 6982 O O . THR A 1 919 ? -3.339 -19.935 -21.545 1.00 32.62 919 THR A O 1
ATOM 6985 N N . SER A 1 920 ? -4.177 -21.159 -23.234 1.00 27.78 920 SER A N 1
ATOM 6986 C CA . SER A 1 920 ? -4.935 -20.065 -23.873 1.00 27.78 920 SER A CA 1
ATOM 6987 C C . SER A 1 920 ? -6.433 -20.357 -24.082 1.00 27.78 920 SER A C 1
ATOM 6989 O O . SER A 1 920 ? -7.075 -19.642 -24.850 1.00 27.78 920 SER A O 1
ATOM 6991 N N . LEU A 1 921 ? -6.977 -21.403 -23.449 1.00 26.61 921 LEU A N 1
ATOM 6992 C CA . LEU A 1 921 ? -8.407 -21.747 -23.463 1.00 26.61 921 LEU A CA 1
ATOM 6993 C C . LEU A 1 921 ? -8.994 -21.702 -22.057 1.00 26.61 921 LEU A C 1
ATOM 6995 O O . LEU A 1 921 ? -8.337 -22.257 -21.146 1.00 26.61 921 LEU A O 1
#

pLDDT: mean 79.25, std 18.93, range [25.81, 98.19]

InterPro domains:
  IPR002067 Mitochondrial carrier protein [PR00926] (639-652)
  IPR002067 Mitochondrial carrier protein [PR00926] (652-666)
  IPR002067 Mitochondrial carrier protein [PR00926] (698-718)
  IPR002067 Mitochondrial carrier protein [PR00926] (747-765)
  IPR002067 Mitochondrial carrier protein [PR00926] (803-821)
  IPR002067 Mitochondrial carrier protein [PR00926] (848-870)
  IPR009880 Glyoxal oxidase, N-terminal [PF07250] (99-443)
  IPR011043 Galactose oxidase/kelch, beta-propeller [SSF50965] (99-442)
  IPR013783 Immunoglobulin-like fold [G3DSA:2.60.40.10] (492-588)
  IPR014756 Immunoglobulin E-set [SSF81296] (488-585)
  IPR015202 Galactose oxidase-like, Early set domain [PF09118] (492-583)
  IPR015202 Galactose oxidase-like, Early set domain [cd02851] (487-585)
  IPR018108 Mitochondrial carrier protein, transmembrane region [PF00153] (638-726)
  IPR018108 Mitochondrial carrier protein, transmembrane region [PF00153] (735-831)
  IPR018108 Mitochondrial carrier protein, transmembrane region [PF00153] (845-904)
  IPR018108 Mitochondrial carrier protein, transmembrane region [PS50920] (634-723)
  IPR018108 Mitochondrial carrier protein, transmembrane region [PS50920] (730-830)
  IPR018108 Mitochondrial carrier protein, transmembrane region [PS50920] (839-921)
  IPR023395 Mitochondrial carrier protein domain superfamily [G3DSA:1.50.40.10] (632-908)
  IPR023395 Mitochondrial carrier protein domain superfamily [SSF103506] (637-903)

Organism: NCBI:txid1806994